Protein AF-0000000069439019 (afdb_homodimer)

Solvent-accessible surface area (backbone atoms only — not comparable to full-atom values): 50670 Å² total; per-residue (Å²): 129,80,79,76,66,76,70,62,66,41,50,30,40,32,18,29,65,93,46,68,83,47,66,33,47,31,35,38,30,78,48,50,63,38,35,38,38,33,60,38,71,69,64,83,48,61,26,46,43,69,46,67,45,96,86,70,50,75,44,74,42,75,66,81,45,64,65,28,47,19,58,38,26,38,64,37,41,33,33,33,35,31,76,87,64,45,27,27,21,35,25,44,32,22,44,41,76,48,76,64,82,54,95,78,55,82,69,62,31,25,34,27,66,40,50,61,36,34,33,43,63,48,77,66,67,52,82,72,37,52,25,38,36,39,34,30,30,61,40,51,65,61,36,62,84,43,70,57,45,65,24,67,25,87,82,53,25,38,39,36,40,44,59,59,81,66,38,56,37,41,36,39,33,51,66,56,64,37,25,67,68,51,41,41,64,51,42,44,45,30,48,27,36,52,49,19,64,44,18,72,29,61,46,20,57,38,77,37,28,36,17,62,40,93,83,44,68,77,23,48,50,43,35,73,50,62,70,51,75,81,80,66,83,53,46,34,64,54,45,73,63,47,48,58,41,47,24,51,37,31,50,47,34,67,52,44,66,48,41,66,46,33,54,68,48,68,63,72,92,43,39,61,65,43,50,38,46,28,51,52,46,40,51,48,20,42,45,49,45,75,41,76,87,54,47,62,47,72,87,56,50,72,68,53,49,50,52,20,47,52,38,14,46,52,36,21,53,52,44,58,71,62,51,85,48,83,98,47,80,76,81,47,73,66,48,52,52,49,50,53,50,31,49,53,61,29,54,74,53,42,50,46,60,48,70,43,57,51,42,42,52,48,48,52,57,21,32,74,50,39,67,70,70,60,55,46,34,62,48,54,33,55,53,54,43,51,51,44,40,45,56,46,67,44,43,66,68,76,60,92,52,51,73,63,53,51,49,28,49,45,52,31,45,55,47,40,52,39,53,38,51,47,47,45,50,42,44,73,57,63,55,54,50,70,60,50,42,54,31,50,72,69,26,64,65,54,32,37,44,52,19,45,30,39,62,45,26,59,95,44,96,51,30,44,60,85,80,72,58,80,77,77,80,78,81,76,77,72,90,118,128,83,77,75,68,75,72,62,66,40,50,28,40,32,19,28,64,91,44,67,84,47,67,32,48,31,36,40,30,79,46,52,62,39,33,38,38,33,61,39,70,70,64,83,49,62,28,46,43,69,46,67,43,96,86,68,50,77,43,73,44,72,65,81,45,67,66,29,47,21,59,37,25,38,64,37,42,32,33,33,35,31,78,89,63,47,26,26,21,34,24,45,33,21,44,40,75,48,77,63,81,52,97,78,55,81,69,62,31,26,34,28,67,42,51,62,35,33,34,43,63,47,76,66,66,51,82,74,38,52,24,38,36,37,34,31,31,62,40,49,64,62,35,63,85,42,74,57,44,66,26,67,25,88,81,53,24,38,40,36,40,44,60,58,81,65,38,55,38,41,36,39,34,52,67,58,64,38,26,66,68,51,41,41,64,52,43,46,44,32,49,27,36,52,49,20,64,44,19,72,28,62,47,21,59,35,76,37,30,37,19,62,41,94,84,43,68,77,23,47,50,43,34,74,50,62,69,49,76,83,79,66,83,53,46,34,63,54,45,74,63,47,46,57,41,48,25,50,36,32,52,48,35,68,50,45,66,50,40,66,46,33,52,68,47,69,58,72,92,41,39,63,66,42,50,38,48,30,51,52,48,42,51,47,21,42,44,48,42,75,40,78,88,53,47,62,47,72,86,55,49,73,67,53,49,51,53,19,49,51,39,14,47,53,36,19,53,54,43,57,70,63,51,84,48,84,97,46,79,74,81,47,74,67,50,52,52,49,48,52,50,28,48,52,62,31,55,72,51,42,50,44,58,49,70,44,55,53,41,41,52,49,48,53,56,20,32,72,51,40,68,68,69,60,57,46,34,62,47,55,33,56,52,54,45,52,51,44,40,46,57,46,65,43,42,67,68,78,61,90,53,51,72,64,54,52,50,28,50,44,54,30,44,56,48,40,52,40,53,38,51,46,46,45,50,42,45,75,55,65,53,55,50,68,61,49,44,54,30,50,72,69,26,64,65,55,31,38,44,53,18,46,30,39,61,46,26,59,95,44,93,50,30,44,62,84,80,72,58,81,79,79,79,79,82,74,79,71,86,120

Radius of gyration: 30.78 Å; Cα contacts (8 Å, |Δi|>4): 1786; chains: 2; bounding box: 112×78×84 Å

pLDDT: mean 82.82, std 16.43, range [21.34, 98.19]

Structure (mmCIF, N/CA/C/O backbone):
data_AF-0000000069439019-model_v1
#
loop_
_entity.id
_entity.type
_entity.pdbx_description
1 polymer 'ApeA N-terminal domain-containing protein'
#
loop_
_atom_site.group_PDB
_atom_site.id
_atom_site.type_symbol
_atom_site.label_atom_id
_atom_site.label_alt_id
_atom_site.label_comp_id
_atom_site.label_asym_id
_atom_site.label_entity_id
_atom_site.label_seq_id
_atom_site.pdbx_PDB_ins_code
_atom_site.Cartn_x
_atom_site.Cartn_y
_atom_site.Cartn_z
_atom_site.occupancy
_atom_site.B_iso_or_equiv
_atom_site.auth_seq_id
_atom_site.auth_comp_id
_atom_site.auth_asym_id
_atom_site.auth_atom_id
_atom_site.pdbx_PDB_model_num
ATOM 1 N N . MET A 1 1 ? 16.078 -11.844 30.312 1 21.52 1 MET A N 1
ATOM 2 C CA . MET A 1 1 ? 14.664 -11.617 30.562 1 21.52 1 MET A CA 1
ATOM 3 C C . MET A 1 1 ? 14.172 -10.391 29.797 1 21.52 1 MET A C 1
ATOM 5 O O . MET A 1 1 ? 14.633 -9.273 30.031 1 21.52 1 MET A O 1
ATOM 9 N N . SER A 1 2 ? 14.031 -10.18 28.609 1 27.72 2 SER A N 1
ATOM 10 C CA . SER A 1 2 ? 14.008 -8.984 27.781 1 27.72 2 SER A CA 1
ATOM 11 C C . SER A 1 2 ? 12.883 -8.047 28.188 1 27.72 2 SER A C 1
ATOM 13 O O . SER A 1 2 ? 11.773 -8.492 28.516 1 27.72 2 SER A O 1
ATOM 15 N N . ALA A 1 3 ? 13.172 -6.891 28.875 1 27.03 3 ALA A N 1
ATOM 16 C CA . ALA A 1 3 ? 12.328 -6.027 29.688 1 27.03 3 ALA A CA 1
ATOM 17 C C . ALA A 1 3 ? 11.039 -5.668 28.969 1 27.03 3 ALA A C 1
ATOM 19 O O . ALA A 1 3 ? 11.016 -4.742 28.156 1 27.03 3 ALA A O 1
ATOM 20 N N . ALA A 1 4 ? 10.375 -6.367 28.234 1 35.03 4 ALA A N 1
ATOM 21 C CA . ALA A 1 4 ? 8.938 -6.176 28.094 1 35.03 4 ALA A CA 1
ATOM 22 C C . ALA A 1 4 ? 8.312 -5.68 29.391 1 35.03 4 ALA A C 1
ATOM 24 O O . ALA A 1 4 ? 7.965 -6.477 30.266 1 35.03 4 ALA A O 1
ATOM 25 N N . ASP A 1 5 ? 8.789 -4.816 30.109 1 37.03 5 ASP A N 1
ATOM 26 C CA . ASP A 1 5 ? 8.43 -4.203 31.391 1 37.03 5 ASP A CA 1
ATOM 27 C C . ASP A 1 5 ? 6.93 -3.947 31.469 1 37.03 5 ASP A C 1
ATOM 29 O O . ASP A 1 5 ? 6.332 -3.418 30.531 1 37.03 5 ASP A O 1
ATOM 33 N N . GLN A 1 6 ? 6.164 -4.715 32.094 1 46.19 6 GLN A N 1
ATOM 34 C CA . GLN A 1 6 ? 4.773 -4.645 32.531 1 46.19 6 GLN A CA 1
ATOM 35 C C . GLN A 1 6 ? 4.32 -3.199 32.688 1 46.19 6 GLN A C 1
ATOM 37 O O . GLN A 1 6 ? 4.648 -2.549 33.688 1 46.19 6 GLN A O 1
ATOM 42 N N . ILE A 1 7 ? 4.273 -2.459 31.625 1 61.41 7 ILE A N 1
ATOM 43 C CA . ILE A 1 7 ? 3.74 -1.11 31.781 1 61.41 7 ILE A CA 1
ATOM 44 C C . ILE A 1 7 ? 2.516 -1.14 32.688 1 61.41 7 ILE A C 1
ATOM 46 O O . ILE A 1 7 ? 1.511 -1.782 32.375 1 61.41 7 ILE A O 1
ATOM 50 N N . GLN A 1 8 ? 2.693 -0.905 33.906 1 73 8 GLN A N 1
ATOM 51 C CA . GLN A 1 8 ? 1.655 -0.853 34.938 1 73 8 GLN A CA 1
ATOM 52 C C . GLN A 1 8 ? 0.73 0.341 34.719 1 73 8 GLN A C 1
ATOM 54 O O . GLN A 1 8 ? 1.188 1.438 34.375 1 73 8 GLN A O 1
ATOM 59 N N . PRO A 1 9 ? -0.524 0.02 34.75 1 86.94 9 PRO A N 1
ATOM 60 C CA . PRO A 1 9 ? -1.469 1.138 34.688 1 86.94 9 PRO A CA 1
ATOM 61 C C . PRO A 1 9 ? -1.225 2.176 35.781 1 86.94 9 PRO A C 1
ATOM 63 O O . PRO A 1 9 ? -0.841 1.823 36.906 1 86.94 9 PRO A O 1
ATOM 66 N N . VAL A 1 10 ? -1.322 3.367 35.438 1 90.06 10 VAL A N 1
ATOM 67 C CA . VAL A 1 10 ? -1.171 4.469 36.375 1 90.06 10 VAL A CA 1
ATOM 68 C C . VAL A 1 10 ? -2.543 5.043 36.719 1 90.06 10 VAL A C 1
ATOM 70 O O . VAL A 1 10 ? -3.332 5.359 35.812 1 90.06 10 VAL A O 1
ATOM 73 N N . LYS A 1 11 ? -2.76 5.145 38 1 93.19 11 LYS A N 1
ATOM 74 C CA . LYS A 1 11 ? -4.043 5.66 38.469 1 93.19 11 LYS A CA 1
ATOM 75 C C . LYS A 1 11 ? -4.047 7.188 38.5 1 93.19 11 LYS A C 1
ATOM 77 O O . LYS A 1 11 ? -2.994 7.812 38.625 1 93.19 11 LYS A O 1
ATOM 82 N N . GLY A 1 12 ? -5.277 7.723 38.281 1 94.62 12 GLY A N 1
ATOM 83 C CA . GLY A 1 12 ? -5.453 9.164 38.344 1 94.62 12 GLY A CA 1
ATOM 84 C C . GLY A 1 12 ? -6.902 9.594 38.219 1 94.62 12 GLY A C 1
ATOM 85 O O . GLY A 1 12 ? -7.812 8.766 38.344 1 94.62 12 GLY A O 1
ATOM 86 N N . THR A 1 13 ? -7.055 10.93 38.281 1 96.31 13 THR A N 1
ATOM 87 C CA . THR A 1 13 ? -8.352 11.555 38.062 1 96.31 13 THR A CA 1
ATOM 88 C C . THR A 1 13 ? -8.406 12.242 36.688 1 96.31 13 THR A C 1
ATOM 90 O O . THR A 1 13 ? -7.465 12.938 36.312 1 96.31 13 THR A O 1
ATOM 93 N N . PHE A 1 14 ? -9.508 11.953 36.031 1 95.56 14 PHE A N 1
ATOM 94 C CA . PHE A 1 14 ? -9.594 12.414 34.625 1 95.56 14 PHE A CA 1
ATOM 95 C C . PHE A 1 14 ? -10.898 13.164 34.406 1 95.56 14 PHE A C 1
ATOM 97 O O . PHE A 1 14 ? -11.898 12.914 35.094 1 95.56 14 PHE A O 1
ATOM 104 N N . TRP A 1 15 ? -10.883 14.102 33.438 1 95.38 15 TRP A N 1
ATOM 105 C CA . TRP A 1 15 ? -12.07 14.859 33.031 1 95.38 15 TRP A CA 1
ATOM 106 C C . TRP A 1 15 ? -11.953 15.336 31.609 1 95.38 15 TRP A C 1
ATOM 108 O O . TRP A 1 15 ? -10.852 15.398 31.047 1 95.38 15 TRP A O 1
ATOM 118 N N . GLN A 1 16 ? -13.062 15.5 31 1 93.88 16 GLN A N 1
ATOM 119 C CA . GLN A 1 16 ? -13.047 16.109 29.672 1 93.88 16 GLN A CA 1
ATOM 120 C C . GLN A 1 16 ? -12.609 17.578 29.75 1 93.88 16 GLN A C 1
ATOM 122 O O . GLN A 1 16 ? -13.031 18.312 30.641 1 93.88 16 GLN A O 1
ATOM 127 N N . ALA A 1 17 ? -11.781 17.984 28.828 1 92.56 17 ALA A N 1
ATOM 128 C CA . ALA A 1 17 ? -11.242 19.328 28.828 1 92.56 17 ALA A CA 1
ATOM 129 C C . ALA A 1 17 ? -12.359 20.375 28.781 1 92.56 17 ALA A C 1
ATOM 131 O O . ALA A 1 17 ? -12.273 21.422 29.422 1 92.56 17 ALA A O 1
ATOM 132 N N . ASP A 1 18 ? -13.461 20.062 28.125 1 89.31 18 ASP A N 1
ATOM 133 C CA . ASP A 1 18 ? -14.562 21.016 27.953 1 89.31 18 ASP A CA 1
ATOM 134 C C . ASP A 1 18 ? -15.484 21.016 29.172 1 89.31 18 ASP A C 1
ATOM 136 O O . ASP A 1 18 ? -16.281 21.938 29.344 1 89.31 18 ASP A O 1
ATOM 140 N N . THR A 1 19 ? -15.438 19.922 29.953 1 90.38 19 THR A N 1
ATOM 141 C CA . THR A 1 19 ? -16.266 19.812 31.156 1 90.38 19 THR A CA 1
ATOM 142 C C . THR A 1 19 ? -15.398 19.484 32.375 1 90.38 19 THR A C 1
ATOM 144 O O . THR A 1 19 ? -15.531 18.406 32.969 1 90.38 19 THR A O 1
ATOM 147 N N . PRO A 1 20 ? -14.703 20.453 32.875 1 90.69 20 PRO A N 1
ATOM 148 C CA . PRO A 1 20 ? -13.711 20.188 33.906 1 90.69 20 PRO A CA 1
ATOM 149 C C . PRO A 1 20 ? -14.344 19.844 35.281 1 90.69 20 PRO A C 1
ATOM 151 O O . PRO A 1 20 ? -13.664 19.328 36.156 1 90.69 20 PRO A O 1
ATOM 154 N N . HIS A 1 21 ? -15.555 20.062 35.406 1 90.88 21 HIS A N 1
ATOM 155 C CA . HIS A 1 21 ? -16.188 19.828 36.688 1 90.88 21 HIS A CA 1
ATOM 156 C C . HIS A 1 21 ? -16.484 18.344 36.906 1 90.88 21 HIS A C 1
ATOM 158 O O . HIS A 1 21 ? -16.625 17.891 38.031 1 90.88 21 HIS A O 1
ATOM 164 N N . ARG A 1 22 ? -16.578 17.625 35.875 1 91.12 22 ARG A N 1
ATOM 165 C CA . ARG A 1 22 ? -16.844 16.188 35.969 1 91.12 22 ARG A CA 1
ATOM 166 C C . ARG A 1 22 ? -15.539 15.391 36.031 1 91.12 22 ARG A C 1
ATOM 168 O O . ARG A 1 22 ? -15.078 14.852 35.031 1 91.12 22 ARG A O 1
ATOM 175 N N . ARG A 1 23 ? -15.109 15.188 37.219 1 93.88 23 ARG A N 1
ATOM 176 C CA . ARG A 1 23 ? -13.859 14.477 37.438 1 93.88 23 ARG A CA 1
ATOM 177 C C . ARG A 1 23 ? -14.117 13.047 37.906 1 93.88 23 ARG A C 1
ATOM 179 O O . ARG A 1 23 ? -14.891 12.82 38.812 1 93.88 23 ARG A O 1
ATOM 186 N N . VAL A 1 24 ? -13.492 12.125 37.219 1 93.69 24 VAL A N 1
ATOM 187 C CA . VAL A 1 24 ? -13.758 10.711 37.5 1 93.69 24 VAL A CA 1
ATOM 188 C C . VAL A 1 24 ? -12.438 9.961 37.656 1 93.69 24 VAL A C 1
ATOM 190 O O . VAL A 1 24 ? -11.461 10.242 36.938 1 93.69 24 VAL A O 1
ATOM 193 N N . PRO A 1 25 ? -12.406 9.023 38.562 1 93.44 25 PRO A N 1
ATOM 194 C CA . PRO A 1 25 ? -11.195 8.203 38.688 1 93.44 25 PRO A CA 1
ATOM 195 C C . PRO A 1 25 ? -11.008 7.266 37.5 1 93.44 25 PRO A C 1
ATOM 197 O O . PRO A 1 25 ? -11.984 6.848 36.875 1 93.44 25 PRO A O 1
ATOM 200 N N . GLY A 1 26 ? -9.695 7 37.188 1 93.25 26 GLY A N 1
ATOM 201 C CA . GLY A 1 26 ? -9.383 6.098 36.094 1 93.25 26 GLY A CA 1
ATOM 202 C C . GLY A 1 26 ? -7.957 5.582 36.125 1 93.25 26 GLY A C 1
ATOM 203 O O . GLY A 1 26 ? -7.227 5.84 37.094 1 93.25 26 GLY A O 1
ATOM 204 N N . GLU A 1 27 ? -7.711 4.73 35.125 1 92.81 27 GLU A N 1
ATOM 205 C CA . GLU A 1 27 ? -6.391 4.141 34.938 1 92.81 27 GLU A CA 1
ATOM 206 C C . GLU A 1 27 ? -5.875 4.352 33.531 1 92.81 27 GLU A C 1
ATOM 208 O O . GLU A 1 27 ? -6.605 4.145 32.562 1 92.81 27 GLU A O 1
ATOM 213 N N . LEU A 1 28 ? -4.66 4.844 33.5 1 91.62 28 LEU A N 1
ATOM 214 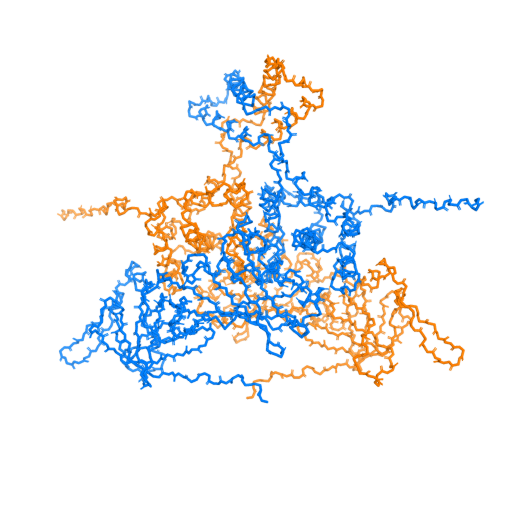C CA . LEU A 1 28 ? -4.012 5.109 32.219 1 91.62 28 LEU A CA 1
ATOM 215 C C . LEU A 1 28 ? -2.857 4.141 31.969 1 91.62 28 LEU A C 1
ATOM 217 O O . LEU A 1 28 ? -1.994 3.977 32.844 1 91.62 28 LEU A O 1
ATOM 221 N N . MET A 1 29 ? -2.896 3.49 30.875 1 88.62 29 MET A N 1
ATOM 222 C CA . MET A 1 29 ? -1.799 2.629 30.438 1 88.62 29 MET A CA 1
ATOM 223 C C . MET A 1 29 ? -0.994 3.291 29.328 1 88.62 29 MET A C 1
ATOM 225 O O . MET A 1 29 ? -1.506 3.5 28.219 1 88.62 29 MET A O 1
ATOM 229 N N . LEU A 1 30 ? 0.231 3.559 29.641 1 84.69 30 LEU A N 1
ATOM 230 C CA . LEU A 1 30 ? 1.09 4.234 28.672 1 84.69 30 LEU A CA 1
ATOM 231 C C . LEU A 1 30 ? 1.914 3.229 27.891 1 84.69 30 LEU A C 1
ATOM 233 O O . LEU A 1 30 ? 3.043 2.908 28.266 1 84.69 30 LEU A O 1
ATOM 237 N N . THR A 1 31 ? 1.318 2.645 26.922 1 74.94 31 THR A N 1
ATOM 238 C CA . THR A 1 31 ? 1.963 1.719 26 1 74.94 31 THR A CA 1
ATOM 239 C C . THR A 1 31 ? 2.127 2.355 24.625 1 74.94 31 THR A C 1
ATOM 241 O O . THR A 1 31 ? 2.033 3.578 24.484 1 74.94 31 THR A O 1
ATOM 244 N N . ASP A 1 32 ? 2.574 1.594 23.672 1 69.19 32 ASP A N 1
ATOM 245 C CA . ASP A 1 32 ? 2.654 2.045 22.281 1 69.19 32 ASP A CA 1
ATOM 246 C C . ASP A 1 32 ? 1.281 2.467 21.766 1 69.19 32 ASP A C 1
ATOM 248 O O . ASP A 1 32 ? 1.183 3.191 20.781 1 69.19 32 ASP A O 1
ATOM 252 N N . SER A 1 33 ? 0.383 2.025 22.438 1 74.44 33 SER A N 1
ATOM 253 C CA . SER A 1 33 ? -0.995 2.449 22.219 1 74.44 33 SER A CA 1
ATOM 254 C C . SER A 1 33 ? -1.705 2.744 23.531 1 74.44 33 SER A C 1
ATOM 256 O O . SER A 1 33 ? -2.334 1.86 24.109 1 74.44 33 SER A O 1
ATOM 258 N N . PRO A 1 34 ? -1.622 3.963 23.891 1 83.62 34 PRO A N 1
ATOM 259 C CA . PRO A 1 34 ? -2.154 4.277 25.219 1 83.62 34 PRO A CA 1
ATOM 260 C C . PRO A 1 34 ? -3.646 3.971 25.344 1 83.62 34 PRO A C 1
ATOM 262 O O . PRO A 1 34 ? -4.402 4.176 24.391 1 83.62 34 PRO A O 1
ATOM 265 N N . ILE A 1 35 ? -4.02 3.418 26.547 1 85.94 35 ILE A N 1
ATOM 266 C CA . ILE A 1 35 ? -5.406 3.074 26.844 1 85.94 35 ILE A CA 1
ATOM 267 C C . ILE A 1 35 ? -5.828 3.729 28.156 1 85.94 35 ILE A C 1
ATOM 269 O O . ILE A 1 35 ? -5.098 3.682 29.141 1 85.94 35 ILE A O 1
ATOM 273 N N . LEU A 1 36 ? -6.957 4.367 28.094 1 90.06 36 LEU A N 1
ATOM 274 C CA . LEU A 1 36 ? -7.531 4.965 29.297 1 90.06 36 LEU A CA 1
ATOM 275 C C . LEU A 1 36 ? -8.812 4.246 29.703 1 90.06 36 LEU A C 1
ATOM 277 O O . LEU A 1 36 ? -9.719 4.078 28.875 1 90.06 36 LEU A O 1
ATOM 281 N N . GLU A 1 37 ? -8.797 3.797 30.844 1 89.44 37 GLU A N 1
ATOM 282 C CA . GLU A 1 37 ? -10.008 3.213 31.422 1 89.44 37 GLU A CA 1
ATOM 283 C C . GLU A 1 37 ? -10.547 4.074 32.562 1 89.44 37 GLU A C 1
ATOM 285 O O . GLU A 1 37 ? -9.812 4.41 33.5 1 89.44 37 GLU A O 1
ATOM 290 N N . ILE A 1 38 ? -11.781 4.41 32.438 1 89.12 38 ILE A N 1
ATOM 291 C CA . ILE A 1 38 ? -12.438 5.293 33.375 1 89.12 38 ILE A CA 1
ATOM 292 C C . ILE A 1 38 ? -13.43 4.492 34.219 1 89.12 38 ILE A C 1
ATOM 294 O O . ILE A 1 38 ? -14.141 3.633 33.719 1 89.12 38 ILE A O 1
ATOM 298 N N . LEU A 1 39 ? -13.367 4.742 35.5 1 85.44 39 LEU A N 1
ATOM 299 C CA . LEU A 1 39 ? -14.375 4.195 36.406 1 85.44 39 LEU A CA 1
ATOM 300 C C . LEU A 1 39 ? -15.578 5.133 36.531 1 85.44 39 LEU A C 1
ATOM 302 O O . LEU A 1 39 ? -15.633 5.98 37.406 1 85.44 39 LEU A O 1
ATOM 306 N N . GLY A 1 40 ? -16.5 5.039 35.75 1 81.31 40 GLY A N 1
ATOM 307 C CA . GLY A 1 40 ? -17.641 5.922 35.594 1 81.31 40 GLY A CA 1
ATOM 308 C C . GLY A 1 40 ? -17.781 6.484 34.188 1 81.31 40 GLY A C 1
ATOM 309 O O . GLY A 1 40 ? -17.5 5.789 33.219 1 81.31 40 GLY A O 1
ATOM 310 N N . ARG A 1 41 ? -18.359 7.711 34.219 1 84.25 41 ARG A N 1
ATOM 311 C CA . ARG A 1 41 ? -18.609 8.312 32.906 1 84.25 41 ARG A CA 1
ATOM 312 C C . ARG A 1 41 ? -17.969 9.695 32.812 1 84.25 41 ARG A C 1
ATOM 314 O O . ARG A 1 41 ? -18.312 10.594 33.594 1 84.25 41 ARG A O 1
ATOM 321 N N . ILE A 1 42 ? -17.078 9.734 31.875 1 86.25 42 ILE A N 1
ATOM 322 C CA . ILE A 1 42 ? -16.484 11.055 31.656 1 86.25 42 ILE A CA 1
ATOM 323 C C . ILE A 1 42 ? -17.391 11.898 30.781 1 86.25 42 ILE A C 1
ATOM 325 O O . ILE A 1 42 ? -17.328 13.125 30.812 1 86.25 42 ILE A O 1
ATOM 329 N N . PHE A 1 43 ? -18.188 11.211 29.969 1 83.25 43 PHE A N 1
ATOM 330 C CA . PHE A 1 43 ? -19.234 11.844 29.172 1 83.25 43 PHE A CA 1
ATOM 331 C C . PHE A 1 43 ? -20.438 10.93 29.047 1 83.25 43 PHE A C 1
ATOM 333 O O . PHE A 1 43 ? -20.359 9.727 29.312 1 83.25 43 PHE A O 1
ATOM 340 N N . ASP A 1 44 ? -21.516 11.531 28.703 1 79.94 44 ASP A N 1
ATOM 341 C CA . ASP A 1 44 ? -22.734 10.742 28.531 1 79.94 44 ASP A CA 1
ATOM 342 C C . ASP A 1 44 ? -22.844 10.227 27.094 1 79.94 44 ASP A C 1
ATOM 344 O O . ASP A 1 44 ? -22.891 11.016 26.141 1 79.94 44 ASP A O 1
ATOM 348 N N . GLU A 1 45 ? -22.766 8.859 26.984 1 81.56 45 GLU A N 1
ATOM 349 C CA . GLU A 1 45 ? -22.984 8.281 25.672 1 81.56 45 GLU A CA 1
ATOM 350 C C . GLU A 1 45 ? -24.422 8.516 25.188 1 81.56 45 GLU A C 1
ATOM 352 O O . GLU A 1 45 ? -25.359 8.367 25.953 1 81.56 45 GLU A O 1
ATOM 357 N N . ARG A 1 46 ? -24.516 8.859 23.953 1 77.38 46 ARG A N 1
ATOM 358 C CA . ARG A 1 46 ? -25.844 9.094 23.375 1 77.38 46 ARG A CA 1
ATOM 359 C C . ARG A 1 46 ? -26.531 7.777 23.016 1 77.38 46 ARG A C 1
ATOM 361 O O . ARG A 1 46 ? -27.75 7.68 23.062 1 77.38 46 ARG A O 1
ATOM 368 N N . SER A 1 47 ? -25.672 6.812 22.672 1 73.12 47 SER A N 1
ATOM 369 C CA . SER A 1 47 ? -26.25 5.535 22.266 1 73.12 47 SER A CA 1
ATOM 370 C C . SER A 1 47 ? -26.734 4.734 23.453 1 73.12 47 SER A C 1
ATOM 372 O O . SER A 1 47 ? -27.594 3.863 23.312 1 73.12 47 SER A O 1
ATOM 374 N N . ASN A 1 48 ? -26.062 4.926 24.547 1 65.31 48 ASN A N 1
ATOM 375 C CA . ASN A 1 48 ? -26.453 4.215 25.766 1 65.31 48 ASN A CA 1
ATOM 376 C C . ASN A 1 48 ? -27.125 5.141 26.766 1 65.31 48 ASN A C 1
ATOM 378 O O . ASN A 1 48 ? -26.484 6.004 27.359 1 65.31 48 ASN A O 1
ATOM 382 N N . ARG A 1 49 ? -28.453 5.047 26.703 1 60.53 49 ARG A N 1
ATOM 383 C CA . ARG A 1 49 ? -29.172 5.848 27.688 1 60.53 49 ARG A CA 1
ATOM 384 C C . ARG A 1 49 ? -29.25 5.129 29.031 1 60.53 49 ARG A C 1
ATOM 386 O O . ARG A 1 49 ? -29.781 4.016 29.109 1 60.53 49 ARG A O 1
ATOM 393 N N . VAL A 1 50 ? -28.438 5.598 29.891 1 55.81 50 VAL A N 1
ATOM 394 C CA . VAL A 1 50 ? -28.406 5.004 31.219 1 55.81 50 VAL A CA 1
ATOM 395 C C . VAL A 1 50 ? -29.484 5.645 32.094 1 55.81 50 VAL A C 1
ATOM 397 O O . VAL A 1 50 ? -29.531 6.867 32.219 1 55.81 50 VAL A O 1
ATOM 400 N N . THR A 1 51 ? -30.547 4.957 32.312 1 57.69 51 THR A N 1
ATOM 401 C CA . THR A 1 51 ? -31.562 5.426 33.281 1 57.69 51 THR A CA 1
ATOM 402 C C . THR A 1 51 ? -31.375 4.742 34.625 1 57.69 51 THR A C 1
ATOM 404 O O . THR A 1 51 ? -31.234 3.521 34.688 1 57.69 51 THR A O 1
ATOM 407 N N . ILE A 1 52 ? -30.938 5.52 35.562 1 52.25 52 ILE A N 1
ATOM 408 C CA . ILE A 1 52 ? -30.844 4.988 36.906 1 52.25 52 ILE A CA 1
ATOM 409 C C . ILE A 1 52 ? -32.219 5.047 37.594 1 52.25 52 ILE A C 1
ATOM 411 O O . ILE A 1 52 ? -32.812 6.117 37.688 1 52.25 52 ILE A O 1
ATOM 415 N N . SER A 1 53 ? -32.75 3.943 37.812 1 54.38 53 SER A N 1
ATOM 416 C CA . SER A 1 53 ? -34.031 3.9 38.469 1 54.38 53 SER A CA 1
ATOM 417 C C . SER A 1 53 ? -33.938 4.422 39.906 1 54.38 53 SER A C 1
ATOM 419 O O . SER A 1 53 ? -32.844 4.535 40.469 1 54.38 53 SER A O 1
ATOM 421 N N . GLU A 1 54 ? -35.062 4.887 40.438 1 54.31 54 GLU A N 1
ATOM 422 C CA . GLU A 1 54 ? -35.188 5.363 41.812 1 54.31 54 GLU A CA 1
ATOM 423 C C . GLU A 1 54 ? -34.656 4.348 42.812 1 54.31 54 GLU A C 1
ATOM 425 O O . GLU A 1 54 ? -34.125 4.719 43.875 1 54.31 54 GLU A O 1
ATOM 430 N N . HIS A 1 55 ? -34.719 3.098 42.5 1 54.09 55 HIS A N 1
ATOM 431 C CA . HIS A 1 55 ? -34.281 2.061 43.406 1 54.09 55 HIS A CA 1
ATOM 432 C C . HIS A 1 55 ? -32.875 1.623 43.125 1 54.09 55 HIS A C 1
ATOM 434 O O . HIS A 1 55 ? -32.406 0.616 43.688 1 54.09 55 HIS A O 1
ATOM 440 N N . GLY A 1 56 ? -32.062 2.359 42.344 1 49.47 56 GLY A N 1
ATOM 441 C CA . GLY A 1 56 ? -30.641 2.164 42.188 1 49.47 56 GLY A CA 1
ATOM 442 C C . GLY A 1 56 ? -30.297 1.312 40.969 1 49.47 56 GLY A C 1
ATOM 443 O O . GLY A 1 56 ? -29.125 1.035 40.719 1 49.47 56 GLY A O 1
ATOM 444 N N . GLY A 1 57 ? -31.219 0.701 40.312 1 51.97 57 GLY A N 1
ATOM 445 C CA . GLY A 1 57 ? -30.938 -0.165 39.188 1 51.97 57 GLY A CA 1
ATOM 446 C C . GLY A 1 57 ? -30.578 0.599 37.938 1 51.97 57 GLY A C 1
ATOM 447 O O . GLY A 1 57 ? -31.156 1.653 37.656 1 51.97 57 GLY A O 1
ATOM 448 N N . THR A 1 58 ? -29.406 0.342 37.375 1 53.25 58 THR A N 1
ATOM 449 C CA . THR A 1 58 ? -28.922 0.994 36.156 1 53.25 58 THR A CA 1
ATOM 450 C C . THR A 1 58 ? -29.391 0.232 34.906 1 53.25 58 THR A C 1
ATOM 452 O O . THR A 1 58 ? -29.172 -0.975 34.812 1 53.25 58 THR A O 1
ATOM 455 N N . THR A 1 59 ? -30.469 0.851 34.25 1 57.72 59 THR A N 1
ATOM 456 C CA . THR A 1 59 ? -30.859 0.249 32.969 1 57.72 59 THR A CA 1
ATOM 457 C C . THR A 1 59 ? -30.172 0.956 31.812 1 57.72 59 THR A C 1
ATOM 459 O O . THR A 1 59 ? -30.125 2.186 31.766 1 57.72 59 THR A O 1
ATOM 462 N N . ILE A 1 60 ? -29.406 0.235 31.062 1 59.22 60 ILE A N 1
ATOM 463 C CA . ILE A 1 60 ? -28.766 0.775 29.875 1 59.22 60 ILE A CA 1
ATOM 464 C C . ILE A 1 60 ? -29.578 0.408 28.641 1 59.22 60 ILE A C 1
ATOM 466 O O . ILE A 1 60 ? -29.875 -0.767 28.406 1 59.22 60 ILE A O 1
ATOM 470 N N . SER A 1 61 ? -30.297 1.514 28.047 1 60.56 61 SER A N 1
ATOM 471 C CA . SER A 1 61 ? -31.016 1.266 26.812 1 60.56 61 SER A CA 1
ATOM 472 C C . SER A 1 61 ? -30.219 1.727 25.594 1 60.56 61 SER A C 1
ATOM 474 O O . SER A 1 61 ? -29.562 2.768 25.641 1 60.56 61 SER A O 1
ATOM 476 N N . TYR A 1 62 ? -30.125 0.803 24.609 1 63 62 TYR A N 1
ATOM 477 C CA . TYR A 1 62 ? -29.453 1.131 23.359 1 63 62 TYR A CA 1
ATOM 478 C C . TYR A 1 62 ? -30.406 1.794 22.375 1 63 62 TYR A C 1
ATOM 480 O O . TYR A 1 62 ? -31.484 1.265 22.094 1 63 62 TYR A O 1
ATOM 488 N N . THR A 1 63 ? -30.188 3.09 22 1 63 63 THR A N 1
ATOM 489 C CA . THR A 1 63 ? -31.078 3.865 21.141 1 63 63 THR A CA 1
ATOM 490 C C . THR A 1 63 ? -31.125 3.271 19.734 1 63 63 THR A C 1
ATOM 492 O O . THR A 1 63 ? -32.125 3.42 19.031 1 63 63 THR A O 1
ATOM 495 N N . GLY A 1 64 ? -30.203 2.539 19.312 1 59.5 64 GLY A N 1
ATOM 496 C CA . GLY A 1 64 ? -30.125 1.962 17.984 1 59.5 64 GLY A CA 1
ATOM 497 C C . GLY A 1 64 ? -29.875 2.99 16.891 1 59.5 64 GLY A C 1
ATOM 498 O O . GLY A 1 64 ? -29.844 2.654 15.711 1 59.5 64 GLY A O 1
ATOM 499 N N . ASP A 1 65 ? -29.859 4.355 17.266 1 66.31 65 ASP A N 1
ATOM 500 C CA . ASP A 1 65 ? -29.609 5.41 16.281 1 66.31 65 ASP A CA 1
ATOM 501 C C . ASP A 1 65 ? -28.141 5.449 15.883 1 66.31 65 ASP A C 1
ATOM 503 O O . ASP A 1 65 ? -27.266 5.648 16.734 1 66.31 65 ASP A O 1
ATOM 507 N N . PRO A 1 66 ? -28 5.254 14.641 1 66.44 66 PRO A N 1
ATOM 508 C CA . PRO A 1 66 ? -26.609 5.246 14.164 1 66.44 66 PRO A CA 1
ATOM 509 C C . PRO A 1 66 ? -25.891 6.559 14.438 1 66.44 66 PRO A C 1
ATOM 511 O O . PRO A 1 66 ? -24.688 6.562 14.695 1 66.44 66 PRO A O 1
ATOM 514 N N . GLU A 1 67 ? -26.578 7.625 14.398 1 73.62 67 GLU A N 1
ATOM 515 C CA . GLU A 1 67 ? -25.953 8.922 14.664 1 73.62 67 GLU A CA 1
ATOM 516 C C . GLU A 1 67 ? -25.453 9.016 16.109 1 73.62 67 GLU A C 1
ATOM 518 O O . GLU A 1 67 ? -24.453 9.68 16.375 1 73.62 67 GLU A O 1
ATOM 523 N N . ASP A 1 68 ? -26.172 8.383 16.938 1 75.56 68 ASP A N 1
ATOM 524 C CA . ASP A 1 68 ? -25.781 8.375 18.328 1 75.56 68 ASP A CA 1
ATOM 525 C C . ASP A 1 68 ? -24.5 7.57 18.547 1 75.56 68 ASP A C 1
ATOM 527 O O . ASP A 1 68 ? -23.625 7.965 19.328 1 75.56 68 ASP A O 1
ATOM 531 N N . SER A 1 69 ? -24.422 6.559 17.844 1 70.62 69 SER A N 1
ATOM 532 C CA . SER A 1 69 ? -23.219 5.746 17.938 1 70.62 69 SER A CA 1
ATOM 533 C C . SER A 1 69 ? -22 6.5 17.406 1 70.62 69 SER A C 1
ATOM 535 O O . SER A 1 69 ? -20.922 6.445 18 1 70.62 69 SER A O 1
ATOM 537 N N . VAL A 1 70 ? -22.203 7.223 16.391 1 73 70 VAL A N 1
ATOM 538 C CA . VAL A 1 70 ? -21.109 7.992 15.805 1 73 70 VAL A CA 1
ATOM 539 C C . VAL A 1 70 ? -20.703 9.117 16.75 1 73 70 VAL A C 1
ATOM 541 O O . VAL A 1 70 ? -19.516 9.375 16.938 1 73 70 VAL A O 1
ATOM 544 N N . ALA A 1 71 ? -21.672 9.742 17.281 1 77.25 71 ALA A N 1
ATOM 545 C CA . ALA A 1 71 ? -21.406 10.844 18.203 1 77.25 71 ALA A CA 1
ATOM 546 C C . ALA A 1 71 ? -20.594 10.367 19.406 1 77.25 71 ALA A C 1
ATOM 548 O O . ALA A 1 71 ? -19.766 11.109 19.938 1 77.25 71 ALA A O 1
ATOM 549 N N . ASP A 1 72 ? -20.859 9.195 19.797 1 77.81 72 ASP A N 1
ATOM 550 C CA . ASP A 1 72 ? -20.172 8.641 20.953 1 77.81 72 ASP A CA 1
ATOM 551 C C . ASP A 1 72 ? -18.703 8.406 20.656 1 77.81 72 ASP A C 1
ATOM 553 O O . ASP A 1 72 ? -17.875 8.367 21.562 1 77.81 72 ASP A O 1
ATOM 557 N N . PHE A 1 73 ? -18.406 8.414 19.375 1 78.5 73 PHE A N 1
ATOM 558 C CA . PHE A 1 73 ? -17.016 8.102 19.016 1 78.5 73 PHE A CA 1
ATOM 559 C C . PHE A 1 73 ? -16.281 9.359 18.578 1 78.5 73 PHE A C 1
ATOM 561 O O . PHE A 1 73 ? -15.141 9.289 18.125 1 78.5 73 PHE A O 1
ATOM 568 N N . GLU A 1 74 ? -16.906 10.398 18.781 1 81.44 74 GLU A N 1
ATOM 569 C CA . GLU A 1 74 ? -16.219 11.641 18.469 1 81.44 74 GLU A CA 1
ATOM 570 C C . GLU A 1 74 ? -14.977 11.812 19.344 1 81.44 74 GLU A C 1
ATOM 572 O O . GLU A 1 74 ? -15.016 11.523 20.547 1 81.44 74 GLU A O 1
ATOM 577 N N . PRO A 1 75 ? -13.898 12.234 18.703 1 85.62 75 PRO A N 1
ATOM 578 C CA . PRO A 1 75 ? -12.688 12.422 19.516 1 85.62 75 PRO A CA 1
ATOM 579 C C . PRO A 1 75 ? -12.844 13.516 20.562 1 85.62 75 PRO A C 1
ATOM 581 O O . PRO A 1 75 ? -13.477 14.539 20.312 1 85.62 75 PRO A O 1
ATOM 584 N N . ARG A 1 76 ? -12.328 13.211 21.797 1 89.06 76 ARG A N 1
ATOM 585 C CA . ARG A 1 76 ? -12.406 14.148 22.906 1 89.06 76 ARG A CA 1
ATOM 586 C C . ARG A 1 76 ? -11.031 14.344 23.547 1 89.06 76 ARG A C 1
ATOM 588 O O . ARG A 1 76 ? -10.219 13.422 23.594 1 89.06 76 ARG A O 1
ATOM 595 N N . ASP A 1 77 ? -10.867 15.562 24.016 1 92.69 77 ASP A N 1
ATOM 596 C CA . ASP A 1 77 ? -9.664 15.836 24.797 1 92.69 77 ASP A CA 1
ATOM 597 C C . ASP A 1 77 ? -9.922 15.617 26.281 1 92.69 77 ASP A C 1
ATOM 599 O O . ASP A 1 77 ? -10.859 16.188 26.844 1 92.69 77 ASP A O 1
ATOM 603 N N . ILE A 1 78 ? -9.109 14.789 26.844 1 94.31 78 ILE A N 1
ATOM 604 C CA . ILE A 1 78 ? -9.266 14.438 28.25 1 94.31 78 ILE A CA 1
ATOM 605 C C . ILE A 1 78 ? -8.031 14.883 29.031 1 94.31 78 ILE A C 1
ATOM 607 O O . ILE A 1 78 ? -6.902 14.625 28.609 1 94.31 78 ILE A O 1
ATOM 611 N N . HIS A 1 79 ? -8.266 15.617 30.078 1 95.81 79 HIS A N 1
ATOM 612 C CA . HIS A 1 79 ? -7.207 15.977 31.016 1 95.81 79 HIS A CA 1
ATOM 613 C C . HIS A 1 79 ? -7.227 15.078 32.25 1 95.81 79 HIS A C 1
ATOM 615 O O . HIS A 1 79 ? -8.25 14.461 32.562 1 95.81 79 HIS A O 1
ATOM 621 N N . GLY A 1 80 ? -6.062 14.922 32.812 1 95.94 80 GLY A N 1
ATOM 622 C CA . GLY A 1 80 ? -5.996 14.13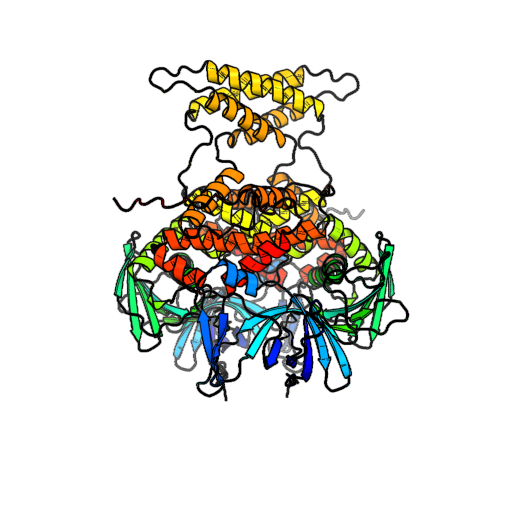3 34.031 1 95.94 80 GLY A CA 1
ATOM 623 C C . GLY A 1 80 ? -4.828 14.516 34.906 1 95.94 80 GLY A C 1
ATOM 624 O O . GLY A 1 80 ? -3.932 15.25 34.5 1 95.94 80 GLY A O 1
ATOM 625 N N . VAL A 1 81 ? -5 14.109 36.156 1 96.56 81 VAL A N 1
ATOM 626 C CA . VAL A 1 81 ? -3.922 14.219 37.125 1 96.56 81 VAL A CA 1
ATOM 627 C C . VAL A 1 81 ? -3.668 12.852 37.781 1 96.56 81 VAL A C 1
ATOM 629 O O . VAL A 1 81 ? -4.582 12.242 38.344 1 96.56 81 VAL A O 1
ATOM 632 N N . LEU A 1 82 ? -2.463 12.461 37.562 1 95.38 82 LEU A N 1
ATOM 633 C CA . LEU A 1 82 ? -2.1 11.164 38.125 1 95.38 82 LEU A CA 1
ATOM 634 C C . LEU A 1 82 ? -1.94 11.258 39.625 1 95.38 82 LEU A C 1
ATOM 636 O O . LEU A 1 82 ? -1.92 12.352 40.188 1 95.38 82 LEU A O 1
ATOM 640 N N . GLU A 1 83 ? -1.785 10.094 40.25 1 93.19 83 GLU A N 1
ATOM 641 C CA . GLU A 1 83 ? -1.691 10.031 41.688 1 93.19 83 GLU A CA 1
ATOM 642 C C . GLU A 1 83 ? -0.456 10.773 42.219 1 93.19 83 GLU A C 1
ATOM 644 O O . GLU A 1 83 ? -0.47 11.336 43.312 1 93.19 83 GLU A O 1
ATOM 649 N N . ASP A 1 84 ? 0.546 10.805 41.438 1 92.62 84 ASP A N 1
ATOM 650 C CA . ASP A 1 84 ? 1.775 11.477 41.844 1 92.62 84 ASP A CA 1
ATOM 651 C C . ASP A 1 84 ? 1.704 12.977 41.562 1 92.62 84 ASP A C 1
ATOM 653 O O . ASP A 1 84 ? 2.689 13.695 41.75 1 92.62 84 ASP A O 1
ATOM 657 N N . GLY A 1 85 ? 0.61 13.406 41.062 1 93.25 85 GLY A N 1
ATOM 658 C CA . GLY A 1 85 ? 0.399 14.828 40.812 1 93.25 85 GLY A CA 1
ATOM 659 C C . GLY A 1 85 ? 0.737 15.242 39.375 1 93.25 85 GLY A C 1
ATOM 660 O O . GLY A 1 85 ? 0.523 16.391 39 1 93.25 85 GLY A O 1
ATOM 661 N N . THR A 1 86 ? 1.166 14.336 38.594 1 94 86 THR A N 1
ATOM 662 C CA . THR A 1 86 ? 1.579 14.648 37.25 1 94 86 THR A CA 1
ATOM 663 C C . THR A 1 86 ? 0.364 14.891 36.344 1 94 86 THR A C 1
ATOM 665 O O . THR A 1 86 ? -0.583 14.102 36.344 1 94 86 THR A O 1
ATOM 668 N N . ALA A 1 87 ? 0.451 16 35.656 1 95.5 87 ALA A N 1
ATOM 669 C CA . ALA A 1 87 ? -0.619 16.328 34.719 1 95.5 87 ALA A CA 1
ATOM 670 C C . ALA A 1 87 ? -0.483 15.516 33.438 1 95.5 87 ALA A C 1
ATOM 672 O O . ALA A 1 87 ? 0.629 15.266 32.969 1 95.5 87 ALA A O 1
ATOM 673 N N . VAL A 1 88 ? -1.647 15.062 32.906 1 94.94 88 VAL A N 1
ATOM 674 C CA . VAL A 1 88 ? -1.646 14.328 31.656 1 94.94 88 VAL A CA 1
ATOM 675 C C . VAL A 1 88 ? -2.744 14.867 30.734 1 94.94 88 VAL A C 1
ATOM 677 O O . VAL A 1 88 ? -3.82 15.242 31.203 1 94.94 88 VAL A O 1
ATOM 680 N N . SER A 1 89 ? -2.445 14.992 29.5 1 94.81 89 SER A N 1
ATOM 681 C CA . SER A 1 89 ? -3.416 15.352 28.469 1 94.81 89 SER A CA 1
ATOM 682 C C . SER A 1 89 ? -3.574 14.242 27.438 1 94.81 89 SER A C 1
ATOM 684 O O . SER A 1 89 ? -2.604 13.852 26.781 1 94.81 89 SER A O 1
ATOM 686 N N . ILE A 1 90 ? -4.746 13.688 27.312 1 93.94 90 ILE A N 1
ATOM 687 C CA . ILE A 1 90 ? -5.082 12.711 26.281 1 93.94 90 ILE A CA 1
ATOM 688 C C . ILE A 1 90 ? -5.816 13.406 25.125 1 93.94 90 ILE A C 1
ATOM 690 O O . ILE A 1 90 ? -6.969 13.812 25.281 1 93.94 90 ILE A O 1
ATOM 694 N N . VAL A 1 91 ? -5.098 13.43 24.062 1 91.44 91 VAL A N 1
ATOM 695 C CA . VAL A 1 91 ? -5.617 14.195 22.938 1 91.44 91 VAL A CA 1
ATOM 696 C C . VAL A 1 91 ? -6.34 13.258 21.969 1 91.44 91 VAL A C 1
ATOM 698 O O . VAL A 1 91 ? -5.793 12.227 21.562 1 91.44 91 VAL A O 1
ATOM 701 N N . GLY A 1 92 ? -7.527 13.625 21.594 1 88.06 92 GLY A N 1
ATOM 702 C CA . GLY A 1 92 ? -8.297 12.883 20.625 1 88.06 92 GLY A CA 1
ATOM 703 C C . GLY A 1 92 ? -8.688 11.492 21.094 1 88.06 92 GLY A C 1
ATOM 704 O O . GLY A 1 92 ? -8.5 10.508 20.375 1 88.06 92 GLY A O 1
ATOM 705 N N . ALA A 1 93 ? -9.094 11.32 22.266 1 87.94 93 ALA A N 1
ATOM 706 C CA . ALA A 1 93 ? -9.492 10.031 22.844 1 87.94 93 ALA A CA 1
ATOM 707 C C . ALA A 1 93 ? -10.844 9.586 22.281 1 87.94 93 ALA A C 1
ATOM 709 O O . ALA A 1 93 ? -11.781 10.375 22.188 1 87.94 93 ALA A O 1
ATOM 710 N N . GLN A 1 94 ? -10.828 8.383 21.891 1 84.25 94 GLN A N 1
ATOM 711 C CA . GLN A 1 94 ? -12.07 7.805 21.391 1 84.25 94 GLN A CA 1
ATOM 712 C C . GLN A 1 94 ? -12.375 6.484 22.078 1 84.25 94 GLN A C 1
ATOM 714 O O . GLN A 1 94 ? -11.484 5.664 22.297 1 84.25 94 GLN A O 1
ATOM 719 N N . GLY A 1 95 ? -13.586 6.367 22.484 1 77.62 95 GLY A N 1
ATOM 720 C CA . GLY A 1 95 ? -14.047 5.184 23.188 1 77.62 95 GLY A CA 1
ATOM 721 C C . GLY A 1 95 ? -15.438 5.344 23.781 1 77.62 95 GLY A C 1
ATOM 722 O O . GLY A 1 95 ? -16.156 6.277 23.422 1 77.62 95 GLY A O 1
ATOM 723 N N . GLY A 1 96 ? -15.789 4.363 24.547 1 75.06 96 GLY A N 1
ATOM 724 C CA . GLY A 1 96 ? -17.094 4.344 25.188 1 75.06 96 GLY A CA 1
ATOM 725 C C . GLY A 1 96 ? -17.234 3.252 26.234 1 75.06 96 GLY A C 1
ATOM 726 O O . GLY A 1 96 ? -16.25 2.902 26.891 1 75.06 96 GLY A O 1
ATOM 727 N N . LYS A 1 97 ? -18.469 2.9 26.266 1 73.31 97 LYS A N 1
ATOM 728 C CA . LYS A 1 97 ? -18.781 1.894 27.266 1 73.31 97 LYS A CA 1
ATOM 729 C C . LYS A 1 97 ? -18 0.607 27.031 1 73.31 97 LYS A C 1
ATOM 731 O O . LYS A 1 97 ? -17.953 0.106 25.891 1 73.31 97 LYS A O 1
ATOM 736 N N . LYS A 1 98 ? -17.219 0.268 28.047 1 69.75 98 LYS A N 1
ATOM 737 C CA . LYS A 1 98 ? -16.531 -1.021 27.969 1 69.75 98 LYS A CA 1
ATOM 738 C C . LYS A 1 98 ? -17.516 -2.176 28.109 1 69.75 98 LYS A C 1
ATOM 740 O O . LYS A 1 98 ? -18.375 -2.17 29 1 69.75 98 LYS A O 1
ATOM 745 N N . HIS A 1 99 ? -17.562 -3.002 27.094 1 55.97 99 HIS A N 1
ATOM 746 C CA . HIS A 1 99 ? -18.438 -4.156 27.234 1 55.97 99 HIS A CA 1
ATOM 747 C C . HIS A 1 99 ? -17.984 -5.066 28.359 1 55.97 99 HIS A C 1
ATOM 749 O O . HIS A 1 99 ? -16.781 -5.277 28.547 1 55.97 99 HIS A O 1
ATOM 755 N N . ALA A 1 100 ? -18.891 -5.223 29.406 1 48.12 100 ALA A N 1
ATOM 756 C CA . ALA A 1 100 ? -18.609 -6.004 30.609 1 48.12 100 ALA A CA 1
ATOM 757 C C . ALA A 1 100 ? -18.141 -7.414 30.25 1 48.12 100 ALA A C 1
ATOM 759 O O . ALA A 1 100 ? -18.797 -8.102 29.453 1 48.12 100 ALA A O 1
ATOM 760 N N . GLY A 1 101 ? -16.891 -7.617 30.016 1 41.78 101 GLY A N 1
ATOM 761 C CA . GLY A 1 101 ? -16.5 -9 29.812 1 41.78 101 GLY A CA 1
ATOM 762 C C . GLY A 1 101 ? -17.141 -9.961 30.797 1 41.78 101 GLY A C 1
ATOM 763 O O . GLY A 1 101 ? -17.547 -11.062 30.422 1 41.78 101 GLY A O 1
ATOM 764 N N . SER A 1 102 ? -16.844 -9.859 32.094 1 41.41 102 SER A N 1
ATOM 765 C CA . SER A 1 102 ? -17.281 -10.836 33.094 1 41.41 102 SER A CA 1
ATOM 766 C C . SER A 1 102 ? -18.578 -10.398 33.781 1 41.41 102 SER A C 1
ATOM 768 O O . SER A 1 102 ? -18.844 -9.203 33.875 1 41.41 102 SER A O 1
ATOM 770 N N . PHE A 1 103 ? -19.469 -11.305 34 1 43.16 103 PHE A N 1
ATOM 771 C CA . PHE A 1 103 ? -20.75 -11.297 34.719 1 43.16 103 PHE A CA 1
ATOM 772 C C . PHE A 1 103 ? -20.656 -10.445 35.969 1 43.16 103 PHE A C 1
ATOM 774 O O . PHE A 1 103 ? -21.672 -9.922 36.438 1 43.16 103 PHE A O 1
ATOM 781 N N . TYR A 1 104 ? -19.469 -10.352 36.562 1 39.78 104 TYR A N 1
ATOM 782 C CA . TYR A 1 104 ? -19.375 -9.758 37.875 1 39.78 104 TYR A CA 1
ATOM 783 C C . TYR A 1 104 ? -18.969 -8.297 37.812 1 39.78 104 TYR A C 1
ATOM 785 O O . TYR A 1 104 ? -18.875 -7.613 38.812 1 39.78 104 TYR A O 1
ATOM 793 N N . ASP A 1 105 ? -18.578 -7.82 36.688 1 46.53 105 ASP A N 1
ATOM 794 C CA . ASP A 1 105 ? -18.062 -6.457 36.688 1 46.53 105 ASP A CA 1
ATOM 795 C C . ASP A 1 105 ? -19.172 -5.449 36.375 1 46.53 105 ASP A C 1
ATOM 797 O O . ASP A 1 105 ? -19.469 -5.164 35.219 1 46.53 105 ASP A O 1
ATOM 801 N N . TRP A 1 106 ? -20.047 -5.105 37.406 1 50.09 106 TRP A N 1
ATOM 802 C CA . TRP A 1 106 ? -21.281 -4.32 37.375 1 50.09 106 TRP A CA 1
ATOM 803 C C . TRP A 1 106 ? -20.969 -2.832 37.25 1 50.09 106 TRP A C 1
ATOM 805 O O . TRP A 1 106 ? -21.875 -2.018 37.062 1 50.09 106 TRP A O 1
ATOM 815 N N . LYS A 1 107 ? -19.672 -2.471 37.344 1 59.72 107 LYS A N 1
ATOM 816 C CA . LYS A 1 107 ? -19.438 -1.03 37.344 1 59.72 107 LYS A CA 1
ATOM 817 C C . LYS A 1 107 ? -19.297 -0.498 35.906 1 59.72 107 LYS A C 1
ATOM 819 O O . LYS A 1 107 ? -18.688 -1.146 35.062 1 59.72 107 LYS A O 1
ATOM 824 N N . TYR A 1 108 ? -20.094 0.552 35.656 1 67.94 108 TYR A N 1
ATOM 825 C CA . TYR A 1 108 ? -20.031 1.25 34.375 1 67.94 108 TYR A CA 1
ATOM 826 C C . TYR A 1 108 ? -18.609 1.737 34.094 1 67.94 108 TYR A C 1
ATOM 828 O O . TYR A 1 108 ? -17.984 2.365 34.969 1 67.94 108 TYR A O 1
ATOM 836 N N . ARG A 1 109 ? -18.047 1.223 33.094 1 74.81 109 ARG A N 1
ATOM 837 C CA . ARG A 1 109 ? -16.703 1.608 32.719 1 74.81 109 ARG A CA 1
ATOM 838 C C . ARG A 1 109 ? -16.672 2.09 31.266 1 74.81 109 ARG A C 1
ATOM 840 O O . ARG A 1 109 ? -17.438 1.597 30.422 1 74.81 109 ARG A O 1
ATOM 847 N N . GLN A 1 110 ? -15.969 3.207 31.188 1 77.38 110 GLN A N 1
ATOM 848 C CA . GLN A 1 110 ? -15.656 3.656 29.828 1 77.38 110 GLN A CA 1
ATOM 849 C C . GLN A 1 110 ? -14.195 3.393 29.484 1 77.38 110 GLN A C 1
ATOM 851 O O . GLN A 1 110 ? -13.32 3.502 30.344 1 77.38 110 GLN A O 1
ATOM 856 N N . GLN A 1 111 ? -13.953 2.998 28.219 1 77 111 GLN A N 1
ATOM 857 C CA . GLN A 1 111 ? -12.594 2.709 27.75 1 77 111 GLN A CA 1
ATOM 858 C C . GLN A 1 111 ? -12.289 3.443 26.453 1 77 111 GLN A C 1
ATOM 860 O O . GLN A 1 111 ? -13.102 3.451 25.531 1 77 111 GLN A O 1
ATOM 865 N N . PHE A 1 112 ? -11.188 4.129 26.578 1 78.69 112 PHE A N 1
ATOM 866 C CA . PHE A 1 112 ? -10.68 4.84 25.406 1 78.69 112 PHE A CA 1
ATOM 867 C C . PHE A 1 112 ? -9.43 4.16 24.859 1 78.69 112 PHE A C 1
ATOM 869 O O . PHE A 1 112 ? -8.352 4.273 25.438 1 78.69 112 PHE A O 1
ATOM 876 N N . ARG A 1 113 ? -9.531 3.551 23.672 1 70.94 113 ARG A N 1
ATOM 877 C CA . ARG A 1 113 ? -8.445 2.756 23.109 1 70.94 113 ARG A CA 1
ATOM 878 C C . ARG A 1 113 ? -7.773 3.484 21.938 1 70.94 113 ARG A C 1
ATOM 880 O O . ARG A 1 113 ? -6.723 3.061 21.453 1 70.94 113 ARG A O 1
ATOM 887 N N . SER A 1 114 ? -8.461 4.449 21.547 1 71.56 114 SER A N 1
ATOM 888 C CA . SER A 1 114 ? -7.891 5.211 20.438 1 71.56 114 SER A CA 1
ATOM 889 C C . SER A 1 114 ? -7.594 6.648 20.844 1 71.56 114 SER A C 1
ATOM 891 O O . SER A 1 114 ? -8.477 7.355 21.328 1 71.56 114 SER A O 1
ATOM 893 N N . THR A 1 115 ? -6.312 6.867 20.844 1 75.38 115 THR A N 1
ATOM 894 C CA . THR A 1 115 ? -5.871 8.234 21.109 1 75.38 115 THR A CA 1
ATOM 895 C C . THR A 1 115 ? -4.859 8.68 20.062 1 75.38 115 THR A C 1
ATOM 897 O O . THR A 1 115 ? -4.141 7.859 19.484 1 75.38 115 THR A O 1
ATOM 900 N N . ARG A 1 116 ? -4.922 9.891 19.781 1 81.38 116 ARG A N 1
ATOM 901 C CA . ARG A 1 116 ? -3.883 10.422 18.906 1 81.38 116 ARG A CA 1
ATOM 902 C C . ARG A 1 116 ? -2.529 10.43 19.609 1 81.38 116 ARG A C 1
ATOM 904 O O . ARG A 1 116 ? -1.562 9.852 19.109 1 81.38 116 ARG A O 1
ATOM 911 N N . HIS A 1 117 ? -2.506 11.109 20.719 1 88.94 117 HIS A N 1
ATOM 912 C CA . HIS A 1 117 ? -1.312 11.062 21.562 1 88.94 117 HIS A CA 1
ATOM 913 C C . HIS A 1 117 ? -1.631 11.477 22.984 1 88.94 117 HIS A C 1
ATOM 915 O O . HIS A 1 117 ? -2.678 12.07 23.25 1 88.94 117 HIS A O 1
ATOM 921 N N . VAL A 1 118 ? -0.795 11.086 23.891 1 93 118 VAL A N 1
ATOM 922 C CA . VAL A 1 118 ? -0.874 11.445 25.297 1 93 118 VAL A CA 1
ATOM 923 C C . VAL A 1 118 ? 0.367 12.234 25.703 1 93 118 VAL A C 1
ATOM 925 O O . VAL A 1 118 ? 1.493 11.828 25.406 1 93 118 VAL A O 1
ATOM 928 N N . LEU A 1 119 ? 0.102 13.375 26.266 1 93.94 119 LEU A N 1
ATOM 929 C CA . LEU A 1 119 ? 1.2 14.188 26.781 1 93.94 119 LEU A CA 1
ATOM 930 C C . LEU A 1 119 ? 1.27 14.109 28.312 1 93.94 119 LEU A C 1
ATOM 932 O O . LEU A 1 119 ? 0.247 14.227 28.984 1 93.94 119 LEU A O 1
ATOM 936 N N . VAL A 1 120 ? 2.432 13.914 28.797 1 93.38 120 VAL A N 1
ATOM 937 C CA . VAL A 1 120 ? 2.654 13.844 30.234 1 93.38 120 VAL A CA 1
ATOM 938 C C . VAL A 1 120 ? 3.457 15.055 30.703 1 93.38 120 VAL A C 1
ATOM 940 O O . VAL A 1 120 ? 4.523 15.344 30.156 1 93.38 120 VAL A O 1
ATOM 943 N N . GLY A 1 121 ? 2.932 15.758 31.672 1 91.31 121 GLY A N 1
ATOM 944 C CA . GLY A 1 121 ? 3.646 16.891 32.25 1 91.31 121 GLY A CA 1
ATOM 945 C C . GLY A 1 121 ? 2.779 18.125 32.406 1 91.31 121 GLY A C 1
ATOM 946 O O . GLY A 1 121 ? 2.848 18.812 33.438 1 91.31 121 GLY A O 1
ATOM 947 N N . GLU A 1 122 ? 1.981 18.422 31.328 1 92.38 122 GLU A N 1
ATOM 948 C CA . GLU A 1 122 ? 1.118 19.594 31.344 1 92.38 122 GLU A CA 1
ATOM 949 C C . GLU A 1 122 ? -0.209 19.328 30.641 1 92.38 122 GLU A C 1
ATOM 951 O O . GLU A 1 122 ? -0.312 18.406 29.844 1 92.38 122 GLU A O 1
ATOM 956 N N . HIS A 1 123 ? -1.159 20.141 31.031 1 94.06 123 HIS A N 1
ATOM 957 C CA . HIS A 1 123 ? -2.408 20.156 30.266 1 94.06 123 HIS A CA 1
ATOM 958 C C . HIS A 1 123 ? -2.285 21.016 29.016 1 94.06 123 HIS A C 1
ATOM 960 O O . HIS A 1 123 ? -1.804 22.156 29.078 1 94.06 123 HIS A O 1
ATOM 966 N N . VAL A 1 124 ? -2.648 20.422 27.969 1 92.62 124 VAL A N 1
ATOM 967 C CA . VAL A 1 124 ? -2.494 21.141 26.703 1 92.62 124 VAL A CA 1
ATOM 968 C C . VAL A 1 124 ? -3.861 21.375 26.062 1 92.62 124 VAL A C 1
ATOM 970 O O . VAL A 1 124 ? -4.852 20.75 26.469 1 92.62 124 VAL A O 1
ATOM 973 N N . GLU A 1 125 ? -3.857 22.328 25.047 1 88.38 125 GLU A N 1
ATOM 974 C CA . GLU A 1 125 ? -5.078 22.688 24.328 1 88.38 125 GLU A CA 1
ATOM 975 C C . GLU A 1 125 ? -5.297 21.781 23.125 1 88.38 125 GLU A C 1
ATOM 977 O O . GLU A 1 125 ? -5.418 22.266 22 1 88.38 125 GLU A O 1
ATOM 982 N N . GLY A 1 126 ? -5.281 20.531 23.344 1 87.25 126 GLY A N 1
ATOM 983 C CA . GLY A 1 126 ? -5.613 19.562 22.297 1 87.25 126 GLY A CA 1
ATOM 984 C C . GLY A 1 126 ? -4.672 19.625 21.109 1 87.25 126 GLY A C 1
ATOM 985 O O . GLY A 1 126 ? -3.465 19.812 21.281 1 87.25 126 GLY A O 1
ATOM 986 N N . ASP A 1 127 ? -5.242 19.5 19.891 1 83.25 127 ASP A N 1
ATOM 987 C CA . ASP A 1 127 ? -4.469 19.359 18.672 1 83.25 127 ASP A CA 1
ATOM 988 C C . ASP A 1 127 ? -3.949 20.703 18.172 1 83.25 127 ASP A C 1
ATOM 990 O O . ASP A 1 127 ? -3.047 20.766 17.344 1 83.25 127 ASP A O 1
ATOM 994 N N . ARG A 1 128 ? -4.375 21.766 18.766 1 84.75 128 ARG A N 1
ATOM 995 C CA . ARG A 1 128 ? -4.008 23.109 18.297 1 84.75 128 ARG A CA 1
ATOM 996 C C . ARG A 1 128 ? -2.814 23.656 19.062 1 84.75 128 ARG A C 1
ATOM 998 O O . ARG A 1 128 ? -2.227 24.656 18.672 1 84.75 128 ARG A O 1
ATOM 1005 N N . GLN A 1 129 ? -2.467 22.922 20.078 1 92.12 129 GLN A N 1
ATOM 1006 C CA . GLN A 1 129 ? -1.325 23.375 20.859 1 92.12 129 GLN A CA 1
ATOM 1007 C C . GLN A 1 129 ? -0.047 23.359 20.016 1 92.12 129 GLN A C 1
ATOM 1009 O O . GLN A 1 129 ? 0.238 22.391 19.328 1 92.12 129 GLN A O 1
ATOM 1014 N N . THR A 1 130 ? 0.684 24.5 20.062 1 95.06 130 THR A N 1
ATOM 1015 C CA . THR A 1 130 ? 1.951 24.562 19.344 1 95.06 130 THR A CA 1
ATOM 1016 C C . THR A 1 130 ? 3.127 24.453 20.312 1 95.06 130 THR A C 1
ATOM 1018 O O . THR A 1 130 ? 2.994 24.75 21.5 1 95.06 130 THR A O 1
ATOM 1021 N N . TYR A 1 131 ? 4.203 24.031 19.797 1 97 131 TYR A N 1
ATOM 1022 C CA . TYR A 1 131 ? 5.406 23.797 20.594 1 97 131 TYR A CA 1
ATOM 1023 C C . TYR A 1 131 ? 6.625 24.438 19.938 1 97 131 TYR A C 1
ATOM 1025 O O . TYR A 1 131 ? 6.73 24.484 18.719 1 97 131 TYR A O 1
ATOM 1033 N N . GLN A 1 132 ? 7.52 24.844 20.766 1 96.62 132 GLN A N 1
ATOM 1034 C CA . GLN A 1 132 ? 8.695 25.578 20.312 1 96.62 132 GLN A CA 1
ATOM 1035 C C . GLN A 1 132 ? 9.812 24.641 19.891 1 96.62 132 GLN A C 1
ATOM 1037 O O . GLN A 1 132 ? 10.625 24.969 19.016 1 96.62 132 GLN A O 1
ATOM 1042 N N . ASP A 1 133 ? 9.859 23.469 20.578 1 96.19 133 ASP A N 1
ATOM 1043 C CA . ASP A 1 133 ? 10.938 22.531 20.328 1 96.19 133 ASP A CA 1
ATOM 1044 C C . ASP A 1 133 ? 10.43 21.094 20.375 1 96.19 133 ASP A C 1
ATOM 1046 O O . ASP A 1 133 ? 9.422 20.797 21.031 1 96.19 133 ASP A O 1
ATOM 1050 N N . CYS A 1 134 ? 11.195 20.281 19.641 1 97.75 134 CYS A N 1
ATOM 1051 C CA . CYS A 1 134 ? 10.945 18.859 19.797 1 97.75 134 CYS A CA 1
ATOM 1052 C C . CYS A 1 134 ? 12.25 18.078 19.781 1 97.75 134 CYS A C 1
ATOM 1054 O O . CYS A 1 134 ? 13.234 18.516 19.188 1 97.75 134 CYS A O 1
ATOM 1056 N N . ARG A 1 135 ? 12.25 16.969 20.5 1 97.75 135 ARG A N 1
ATOM 1057 C CA . ARG A 1 135 ? 13.336 15.984 20.516 1 97.75 135 ARG A CA 1
ATOM 1058 C C . ARG A 1 135 ? 12.805 14.586 20.219 1 97.75 135 ARG A C 1
ATOM 1060 O O . ARG A 1 135 ? 11.703 14.227 20.656 1 97.75 135 ARG A O 1
ATOM 1067 N N . PHE A 1 136 ? 13.562 13.867 19.453 1 97 136 PHE A N 1
ATOM 1068 C CA . PHE A 1 136 ? 13.117 12.516 19.125 1 97 136 PHE A CA 1
ATOM 1069 C C . PHE A 1 136 ? 14.289 11.648 18.688 1 97 136 PHE A C 1
ATOM 1071 O O . PHE A 1 136 ? 15.406 12.148 18.516 1 97 136 PHE A O 1
ATOM 1078 N N . GLN A 1 137 ? 14.047 10.398 18.641 1 95.38 137 GLN A N 1
ATOM 1079 C CA . GLN A 1 137 ? 15 9.422 18.141 1 95.38 137 GLN A CA 1
ATOM 1080 C C . GLN A 1 137 ? 14.406 8.617 16.984 1 95.38 137 GLN A C 1
ATOM 1082 O O . GLN A 1 137 ? 13.203 8.68 16.734 1 95.38 137 GLN A O 1
ATOM 1087 N N . ILE A 1 138 ? 15.289 8.039 16.219 1 93.44 138 ILE A N 1
ATOM 1088 C CA . ILE A 1 138 ? 14.852 7.172 15.133 1 93.44 138 ILE A CA 1
ATOM 1089 C C . ILE A 1 138 ? 15.266 5.73 15.422 1 93.44 138 ILE A C 1
ATOM 1091 O O . ILE A 1 138 ? 16.453 5.445 15.625 1 93.44 138 ILE A O 1
ATOM 1095 N N . ALA A 1 139 ? 14.289 4.887 15.453 1 90.38 139 ALA A N 1
ATOM 1096 C CA . ALA A 1 139 ? 14.555 3.457 15.594 1 90.38 139 ALA A CA 1
ATOM 1097 C C . ALA A 1 139 ? 14.797 2.809 14.234 1 90.38 139 ALA A C 1
ATOM 1099 O O . ALA A 1 139 ? 14.328 3.314 13.211 1 90.38 139 ALA A O 1
ATOM 1100 N N . GLY A 1 140 ? 15.578 1.721 14.227 1 87.69 140 GLY A N 1
ATOM 1101 C CA . GLY A 1 140 ? 15.758 0.936 13.016 1 87.69 140 GLY A CA 1
ATOM 1102 C C . GLY A 1 140 ? 17.109 1.157 12.352 1 87.69 140 GLY A C 1
ATOM 1103 O O . GLY A 1 140 ? 17.359 0.65 11.258 1 87.69 140 GLY A O 1
ATOM 1104 N N . ALA A 1 141 ? 17.906 1.953 12.992 1 90.44 141 ALA A N 1
ATOM 1105 C CA . ALA A 1 141 ? 19.234 2.227 12.438 1 90.44 141 ALA A CA 1
ATOM 1106 C C . ALA A 1 141 ? 20.312 2.045 13.5 1 90.44 141 ALA A C 1
ATOM 1108 O O . ALA A 1 141 ? 20.031 2.113 14.703 1 90.44 141 ALA A O 1
ATOM 1109 N N . ASN A 1 142 ? 21.5 1.747 13 1 89.62 142 ASN A N 1
ATOM 1110 C CA . ASN A 1 142 ? 22.672 1.691 13.859 1 89.62 142 ASN A CA 1
ATOM 1111 C C . ASN A 1 142 ? 23.359 3.053 13.961 1 89.62 142 ASN A C 1
ATOM 1113 O O . ASN A 1 142 ? 23.875 3.566 12.977 1 89.62 142 ASN A O 1
ATOM 1117 N N . TRP A 1 143 ? 23.453 3.521 15.172 1 91.62 143 TRP A N 1
ATOM 1118 C CA . TRP A 1 143 ? 23.953 4.883 15.344 1 91.62 143 TRP A CA 1
ATOM 1119 C C . TRP A 1 143 ? 25.375 4.875 15.883 1 91.62 143 TRP A C 1
ATOM 1121 O O . TRP A 1 143 ? 25.938 5.926 16.188 1 91.62 143 TRP A O 1
ATOM 1131 N N . TRP A 1 144 ? 25.906 3.746 15.891 1 86.25 144 TRP A N 1
ATOM 1132 C CA . TRP A 1 144 ? 27.297 3.65 16.359 1 86.25 144 TRP A CA 1
ATOM 1133 C C . TRP A 1 144 ? 28.219 4.441 15.445 1 86.25 144 TRP A C 1
ATOM 1135 O O . TRP A 1 144 ? 28.172 4.312 14.219 1 86.25 144 TRP A O 1
ATOM 1145 N N . GLY A 1 145 ? 29.047 5.281 16.016 1 86.06 145 GLY A N 1
ATOM 1146 C CA . GLY A 1 145 ? 30.031 6.023 15.266 1 86.06 145 GLY A CA 1
ATOM 1147 C C . GLY A 1 145 ? 29.5 7.309 14.664 1 86.06 145 GLY A C 1
ATOM 1148 O O . GLY A 1 145 ? 30.219 8.023 13.961 1 86.06 145 GLY A O 1
ATOM 1149 N N . THR A 1 146 ? 28.234 7.578 14.922 1 90.31 146 THR A N 1
ATOM 1150 C CA . THR A 1 146 ? 27.641 8.797 14.383 1 90.31 146 THR A CA 1
ATOM 1151 C C . THR A 1 146 ? 28.219 10.031 15.086 1 90.31 146 THR A C 1
ATOM 1153 O O . THR A 1 146 ? 28.453 10 16.297 1 90.31 146 THR A O 1
ATOM 1156 N N . THR A 1 147 ? 28.391 11.031 14.297 1 88.44 147 THR A N 1
ATOM 1157 C CA . THR A 1 147 ? 28.891 12.289 14.844 1 88.44 147 THR A CA 1
ATOM 1158 C C . THR A 1 147 ? 27.766 13.32 14.938 1 88.44 147 THR A C 1
ATOM 1160 O O . THR A 1 147 ? 26.922 13.414 14.039 1 88.44 147 THR A O 1
ATOM 1163 N N . GLY A 1 148 ? 27.812 14.047 16.047 1 91.06 148 GLY A N 1
ATOM 1164 C CA . GLY A 1 148 ? 26.828 15.109 16.203 1 91.06 148 GLY A CA 1
ATOM 1165 C C . GLY A 1 148 ? 27.078 16.281 15.281 1 91.06 148 GLY A C 1
ATOM 1166 O O . GLY A 1 148 ? 28.016 16.266 14.484 1 91.06 148 GLY A O 1
ATOM 1167 N N . GLY A 1 149 ? 26.141 17.203 15.242 1 95.06 149 GLY A N 1
ATOM 1168 C CA . GLY A 1 149 ? 26.266 18.406 14.43 1 95.06 149 GLY A CA 1
ATOM 1169 C C . GLY A 1 149 ? 24.969 19.219 14.375 1 95.06 149 GLY A C 1
ATOM 1170 O O . GLY A 1 149 ? 24.016 18.922 15.094 1 95.06 149 GLY A O 1
ATOM 1171 N N . GLN A 1 150 ? 25.125 20.297 13.664 1 97.31 150 GLN A N 1
ATOM 1172 C CA . GLN A 1 150 ? 23.984 21.188 13.523 1 97.31 150 GLN A CA 1
ATOM 1173 C C . GLN A 1 150 ? 23.812 21.641 12.078 1 97.31 150 GLN A C 1
ATOM 1175 O O . GLN A 1 150 ? 24.781 21.688 11.32 1 97.31 150 GLN A O 1
ATOM 1180 N N . ALA A 1 151 ? 22.578 21.797 11.734 1 97.62 151 ALA A N 1
ATOM 1181 C CA . ALA A 1 151 ? 22.25 22.297 10.406 1 97.62 151 ALA A CA 1
ATOM 1182 C C . ALA A 1 151 ? 20.953 23.094 10.422 1 97.62 151 ALA A C 1
ATOM 1184 O O . ALA A 1 151 ? 20.125 22.922 11.328 1 97.62 151 ALA A O 1
ATOM 1185 N N . GLN A 1 152 ? 20.859 24 9.445 1 97.19 152 GLN A N 1
ATOM 1186 C CA . GLN A 1 152 ? 19.656 24.797 9.289 1 97.19 152 GLN A CA 1
ATOM 1187 C C . GLN A 1 152 ? 18.922 24.453 8 1 97.19 152 GLN A C 1
ATOM 1189 O O . GLN A 1 152 ? 19.531 24.344 6.938 1 97.19 152 GLN A O 1
ATOM 1194 N N . ALA A 1 153 ? 17.672 24.234 8.172 1 95.56 153 ALA A N 1
ATOM 1195 C CA . ALA A 1 153 ? 16.844 23.969 6.996 1 95.56 153 ALA A CA 1
ATOM 1196 C C . ALA A 1 153 ? 16.438 25.266 6.301 1 95.56 153 ALA A C 1
ATOM 1198 O O . ALA A 1 153 ? 16.469 26.344 6.906 1 95.56 153 ALA A O 1
ATOM 1199 N N . GLN A 1 154 ? 16.047 25.203 5.059 1 92.69 154 GLN A N 1
ATOM 1200 C CA . GLN A 1 154 ? 15.633 26.375 4.293 1 92.69 154 GLN A CA 1
ATOM 1201 C C . GLN A 1 154 ? 14.352 26.969 4.859 1 92.69 154 GLN A C 1
ATOM 1203 O O . GLN A 1 154 ? 14.141 28.188 4.77 1 92.69 154 GLN A O 1
ATOM 1208 N N . CYS A 1 155 ? 13.57 26.172 5.453 1 91.5 155 CYS A N 1
ATOM 1209 C CA . CYS A 1 155 ? 12.305 26.641 6.02 1 91.5 155 CYS A CA 1
ATOM 1210 C C . CYS A 1 155 ? 12.539 27.422 7.312 1 91.5 155 CYS A C 1
ATOM 1212 O O . CYS A 1 155 ? 11.594 27.906 7.926 1 91.5 155 CYS A O 1
ATOM 1214 N N . GLY A 1 156 ? 13.758 27.5 7.77 1 93.25 156 GLY A N 1
ATOM 1215 C CA . GLY A 1 156 ? 14.102 28.328 8.922 1 93.25 156 GLY A CA 1
ATOM 1216 C C . GLY A 1 156 ? 14.312 27.516 10.188 1 93.25 156 GLY A C 1
ATOM 1217 O O . GLY A 1 156 ? 14.781 28.047 11.195 1 93.25 156 GLY A O 1
ATOM 1218 N N . GLY A 1 157 ? 13.984 26.281 10.195 1 96.31 157 GLY A N 1
ATOM 1219 C CA . GLY A 1 157 ? 14.18 25.438 11.359 1 96.31 157 GLY A CA 1
ATOM 1220 C C . GLY A 1 157 ? 15.633 25.031 11.562 1 96.31 157 GLY A C 1
ATOM 1221 O O . GLY A 1 157 ? 16.406 24.984 10.602 1 96.31 157 GLY A O 1
ATOM 1222 N N . THR A 1 158 ? 15.961 24.781 12.812 1 97.69 158 THR A N 1
ATOM 1223 C CA . THR A 1 158 ? 17.312 24.344 13.164 1 97.69 158 THR A CA 1
ATOM 1224 C C . THR A 1 158 ? 17.297 22.922 13.695 1 97.69 158 THR A C 1
ATOM 1226 O O . THR A 1 158 ? 16.453 22.562 14.523 1 97.69 158 THR A O 1
ATOM 1229 N N . LEU A 1 159 ? 18.234 22.125 13.18 1 98 159 LEU A N 1
ATOM 1230 C CA . LEU A 1 159 ? 18.375 20.734 13.594 1 98 159 LEU A CA 1
ATOM 1231 C C . LEU A 1 159 ? 19.719 20.5 14.273 1 98 159 LEU A C 1
ATOM 1233 O O . LEU A 1 159 ? 20.766 20.844 13.727 1 98 159 LEU A O 1
ATOM 1237 N N . ILE A 1 160 ? 19.672 19.938 15.492 1 98 160 ILE A N 1
ATOM 1238 C CA . ILE A 1 160 ? 20.875 19.594 16.234 1 98 160 ILE A CA 1
ATOM 1239 C C . ILE A 1 160 ? 20.891 18.094 16.516 1 98 160 ILE A C 1
ATOM 1241 O O . ILE A 1 160 ? 19.906 17.531 17.016 1 98 160 ILE A O 1
ATOM 1245 N N . LEU A 1 161 ? 21.922 17.453 16.125 1 97.62 161 LEU A N 1
ATOM 1246 C CA . LEU A 1 161 ? 22.141 16.031 16.422 1 97.62 161 LEU A CA 1
ATOM 1247 C C . LEU A 1 161 ? 23 15.867 17.656 1 97.62 161 LEU A C 1
ATOM 1249 O O . LEU A 1 161 ? 24.141 16.328 17.688 1 97.62 161 LEU A O 1
ATOM 1253 N N . GLU A 1 162 ? 22.453 15.211 18.609 1 96.19 162 GLU A N 1
ATOM 1254 C CA . GLU A 1 162 ? 23.156 14.945 19.859 1 96.19 162 GLU A CA 1
ATOM 1255 C C . GLU A 1 162 ? 23.453 13.461 20.016 1 96.19 162 GLU A C 1
ATOM 1257 O O . GLU A 1 162 ? 22.531 12.633 19.984 1 96.19 162 GLU A O 1
ATOM 1262 N N . THR A 1 163 ? 24.656 13.164 20.203 1 93.38 163 THR A N 1
ATOM 1263 C CA . THR A 1 163 ? 25.047 11.766 20.344 1 93.38 163 THR A CA 1
ATOM 1264 C C . THR A 1 163 ? 25.344 11.43 21.812 1 93.38 163 THR A C 1
ATOM 1266 O O . THR A 1 163 ? 25.938 12.234 22.516 1 93.38 163 THR A O 1
ATOM 1269 N N . ASP A 1 164 ? 24.828 10.367 22.234 1 87.94 164 ASP A N 1
ATOM 1270 C CA . ASP A 1 164 ? 25.125 9.789 23.531 1 87.94 164 ASP A CA 1
ATOM 1271 C C . ASP A 1 164 ? 25.375 8.289 23.422 1 87.94 164 ASP A C 1
ATOM 1273 O O . ASP A 1 164 ? 24.453 7.484 23.531 1 87.94 164 ASP A O 1
ATOM 1277 N N . GLY A 1 165 ? 26.688 7.941 23.297 1 81.62 165 GLY A N 1
ATOM 1278 C CA . GLY A 1 165 ? 27.031 6.543 23.062 1 81.62 165 GLY A CA 1
ATOM 1279 C C . GLY A 1 165 ? 26.484 6 21.766 1 81.62 165 GLY A C 1
ATOM 1280 O O . GLY A 1 165 ? 26.844 6.488 20.688 1 81.62 165 GLY A O 1
ATOM 1281 N N . ASP A 1 166 ? 25.484 5.09 21.922 1 84.75 166 ASP A N 1
ATOM 1282 C CA . ASP A 1 166 ? 24.938 4.426 20.734 1 84.75 166 ASP A CA 1
ATOM 1283 C C . ASP A 1 166 ? 23.562 4.992 20.375 1 84.75 166 ASP A C 1
ATOM 1285 O O . ASP A 1 166 ? 22.828 4.398 19.578 1 84.75 166 ASP A O 1
ATOM 1289 N N . GLN A 1 167 ? 23.391 6.168 20.984 1 89.12 167 GLN A N 1
ATOM 1290 C CA . GLN A 1 167 ? 22.094 6.777 20.719 1 89.12 167 GLN A CA 1
ATOM 1291 C C . GLN A 1 167 ? 22.25 8.148 20.062 1 89.12 167 GLN A C 1
ATOM 1293 O O . GLN A 1 167 ? 23.172 8.891 20.375 1 89.12 167 GLN A O 1
ATOM 1298 N N . LEU A 1 168 ? 21.359 8.352 19.125 1 94.94 168 LEU A N 1
ATOM 1299 C CA . LEU A 1 168 ? 21.312 9.648 18.453 1 94.94 168 LEU A CA 1
ATOM 1300 C C . LEU A 1 168 ? 19.969 10.336 18.703 1 94.94 168 LEU A C 1
ATOM 1302 O O . LEU A 1 168 ? 18.922 9.75 18.453 1 94.94 168 LEU A O 1
ATOM 1306 N N . THR A 1 169 ? 20.062 11.477 19.266 1 97.19 169 THR A N 1
ATOM 1307 C CA . THR A 1 169 ? 18.859 12.281 19.5 1 97.19 169 THR A CA 1
ATOM 1308 C C . THR A 1 169 ? 18.812 13.484 18.562 1 97.19 169 THR A C 1
ATOM 1310 O O . THR A 1 169 ? 19.812 14.195 18.406 1 97.19 169 THR A O 1
ATOM 1313 N N . PHE A 1 170 ? 17.656 13.625 17.938 1 98.06 170 PHE A N 1
ATOM 1314 C CA . PHE A 1 170 ? 17.422 14.773 17.062 1 98.06 170 PHE A CA 1
ATOM 1315 C C . PHE A 1 170 ? 16.703 15.883 17.828 1 98.06 170 PHE A C 1
ATOM 1317 O O . PHE A 1 170 ? 15.664 15.648 18.438 1 98.06 170 PHE A O 1
ATOM 1324 N N . HIS A 1 171 ? 17.281 17.062 17.828 1 98.06 171 HIS A N 1
ATOM 1325 C CA . HIS A 1 171 ? 16.656 18.25 18.391 1 98.06 171 HIS A CA 1
ATOM 1326 C C . HIS A 1 171 ? 16.312 19.266 17.281 1 98.06 171 HIS A C 1
ATOM 1328 O O . HIS A 1 171 ? 17.203 19.75 16.578 1 98.06 171 HIS A O 1
ATOM 1334 N N . TYR A 1 172 ? 15.047 19.547 17.156 1 98.19 172 TYR A N 1
ATOM 1335 C CA . TYR A 1 172 ? 14.602 20.438 16.094 1 98.19 172 TYR A CA 1
ATOM 1336 C C . TYR A 1 172 ? 13.852 21.641 16.672 1 98.19 172 TYR A C 1
ATOM 1338 O O . TYR A 1 172 ? 12.953 21.484 17.5 1 98.19 172 TYR A O 1
ATOM 1346 N N . THR A 1 173 ? 14.25 22.797 16.266 1 97.88 173 THR A N 1
ATOM 1347 C CA . THR A 1 173 ? 13.578 24.047 16.578 1 97.88 173 THR A CA 1
ATOM 1348 C C . THR A 1 173 ? 13.031 24.703 15.305 1 97.88 173 THR A C 1
ATOM 1350 O O . THR A 1 173 ? 13.789 25.25 14.5 1 97.88 173 THR A O 1
ATOM 1353 N N . PRO A 1 174 ? 11.734 24.641 15.195 1 96.75 174 PRO A N 1
ATOM 1354 C CA . PRO A 1 174 ? 11.156 25.281 14.008 1 96.75 174 PRO A CA 1
ATOM 1355 C C . PRO A 1 174 ? 11.273 26.797 14.023 1 96.75 174 PRO A C 1
ATOM 1357 O O . PRO A 1 174 ? 11.539 27.391 15.078 1 96.75 174 PRO A O 1
ATOM 1360 N N . ALA A 1 175 ? 11.102 27.391 12.875 1 95.12 175 ALA A N 1
ATOM 1361 C CA . ALA A 1 175 ? 11.109 28.844 12.781 1 95.12 175 ALA A CA 1
ATOM 1362 C C . ALA A 1 175 ? 9.953 29.453 13.578 1 95.12 175 ALA A C 1
ATOM 1364 O O . ALA A 1 175 ? 10.109 30.5 14.211 1 95.12 175 ALA A O 1
ATOM 1365 N N . GLU A 1 176 ? 8.812 28.797 13.5 1 95.06 176 GLU A N 1
ATOM 1366 C CA . GLU A 1 176 ? 7.621 29.125 14.281 1 95.06 176 GLU A CA 1
ATOM 1367 C C . GLU A 1 176 ? 7.078 27.891 15 1 95.06 176 GLU A C 1
ATOM 1369 O O . GLU A 1 176 ? 7.184 26.781 14.492 1 95.06 176 GLU A O 1
ATOM 1374 N N . PRO A 1 177 ? 6.559 28.156 16.125 1 95.75 177 PRO A N 1
ATOM 1375 C CA . PRO A 1 177 ? 6.012 27 16.859 1 95.75 177 PRO A CA 1
ATOM 1376 C C . PRO A 1 177 ? 5.047 26.172 16.016 1 95.75 177 PRO A C 1
ATOM 1378 O O . PRO A 1 177 ? 4.289 26.719 15.211 1 95.75 177 PRO A O 1
ATOM 1381 N N . GLN A 1 178 ? 5.109 24.875 16.234 1 94.62 178 GLN A N 1
ATOM 1382 C CA . GLN A 1 178 ? 4.309 23.953 15.438 1 94.62 178 GLN A CA 1
ATOM 1383 C C . GLN A 1 178 ? 3.561 22.969 16.312 1 94.62 178 GLN A C 1
ATOM 1385 O O . GLN A 1 178 ? 3.959 22.719 17.453 1 94.62 178 GLN A O 1
ATOM 1390 N N . THR A 1 179 ? 2.479 22.469 15.742 1 92.5 179 THR A N 1
ATOM 1391 C CA . THR A 1 179 ? 1.736 21.406 16.422 1 92.5 179 THR A CA 1
ATOM 1392 C C . THR A 1 179 ? 2.463 20.078 16.312 1 92.5 179 THR A C 1
ATOM 1394 O O . THR A 1 179 ? 3.395 19.938 15.516 1 92.5 179 THR A O 1
ATOM 1397 N N . ILE A 1 180 ? 2.031 19.109 17.062 1 92 180 ILE A N 1
ATOM 1398 C CA . ILE A 1 180 ? 2.625 17.781 17 1 92 180 ILE A CA 1
ATOM 1399 C C . ILE A 1 180 ? 2.391 17.172 15.609 1 92 180 ILE A C 1
ATOM 1401 O O . ILE A 1 180 ? 3.271 16.516 15.055 1 92 180 ILE A O 1
ATOM 1405 N N . ARG A 1 181 ? 1.287 17.438 15.094 1 85.81 181 ARG A N 1
ATOM 1406 C CA . ARG A 1 181 ? 0.963 16.938 13.758 1 85.81 181 ARG A CA 1
ATOM 1407 C C . ARG A 1 181 ? 1.895 17.516 12.711 1 85.81 181 ARG A C 1
ATOM 1409 O O . ARG A 1 181 ? 2.373 16.812 11.82 1 85.81 181 ARG A O 1
ATOM 1416 N N . GLU A 1 182 ? 2.078 18.766 12.812 1 87.94 182 GLU A N 1
ATOM 1417 C CA . GLU A 1 182 ? 2.99 19.422 11.883 1 87.94 182 GLU A CA 1
ATOM 1418 C C . GLU A 1 182 ? 4.414 18.891 12.039 1 87.94 182 GLU A C 1
ATOM 1420 O O . GLU A 1 182 ? 5.094 18.641 11.039 1 87.94 182 GLU A O 1
ATOM 1425 N N . LEU A 1 183 ? 4.809 18.734 13.242 1 92.94 183 LEU A N 1
ATOM 1426 C CA . LEU A 1 183 ? 6.141 18.203 13.5 1 92.94 183 LEU A CA 1
ATOM 1427 C C . LEU A 1 183 ? 6.281 16.797 12.945 1 92.94 183 LEU A C 1
ATOM 1429 O O . LEU A 1 183 ? 7.32 16.438 12.383 1 92.94 183 LEU A O 1
ATOM 1433 N N . ASP A 1 184 ? 5.277 16.062 13.062 1 88.81 184 ASP A N 1
ATOM 1434 C CA . ASP A 1 184 ? 5.289 14.688 12.57 1 88.81 184 ASP A CA 1
ATOM 1435 C C . ASP A 1 184 ? 5.484 14.656 11.055 1 88.81 184 ASP A C 1
ATOM 1437 O O . ASP A 1 184 ? 6.348 13.93 10.547 1 88.81 184 ASP A O 1
ATOM 1441 N N . TRP A 1 185 ? 4.809 15.484 10.422 1 83.81 185 TRP A N 1
ATOM 1442 C CA . TRP A 1 185 ? 4.777 15.445 8.969 1 83.81 185 TRP A CA 1
ATOM 1443 C C . TRP A 1 185 ? 5.977 16.188 8.375 1 83.81 185 TRP A C 1
ATOM 1445 O O . TRP A 1 185 ? 6.488 15.797 7.32 1 83.81 185 TRP A O 1
ATOM 1455 N N . GLN A 1 186 ? 6.379 17.188 9.055 1 89.19 186 GLN A N 1
ATOM 1456 C CA . GLN A 1 186 ? 7.355 18.062 8.422 1 89.19 186 GLN A CA 1
ATOM 1457 C C . GLN A 1 186 ? 8.773 17.734 8.891 1 89.19 186 GLN A C 1
ATOM 1459 O O . GLN A 1 186 ? 9.75 18.125 8.25 1 89.19 186 GLN A O 1
ATOM 1464 N N . VAL A 1 187 ? 8.82 17.031 9.977 1 94.56 187 VAL A N 1
ATOM 1465 C CA . VAL A 1 187 ? 10.164 16.875 10.523 1 94.56 187 VAL A CA 1
ATOM 1466 C C . VAL A 1 187 ? 10.43 15.391 10.82 1 94.56 187 VAL A C 1
ATOM 1468 O O . VAL A 1 187 ? 11.344 14.797 10.25 1 94.56 187 VAL A O 1
ATOM 1471 N N . LEU A 1 188 ? 9.602 14.758 11.656 1 93.56 188 LEU A N 1
ATOM 1472 C CA . LEU A 1 188 ? 9.859 13.383 12.086 1 93.56 188 LEU A CA 1
ATOM 1473 C C . LEU A 1 188 ? 9.836 12.43 10.891 1 93.56 188 LEU A C 1
ATOM 1475 O O . LEU A 1 188 ? 10.734 11.594 10.742 1 93.56 188 LEU A O 1
ATOM 1479 N N . SER A 1 189 ? 8.883 12.602 10.031 1 89.31 189 SER A N 1
ATOM 1480 C CA . SER A 1 189 ? 8.711 11.711 8.891 1 89.31 189 SER A CA 1
ATOM 1481 C C . SER A 1 189 ? 9.859 11.852 7.898 1 89.31 189 SER A C 1
ATOM 1483 O O . SER A 1 189 ? 10.461 10.859 7.488 1 89.31 189 SER A O 1
ATOM 1485 N N . PRO A 1 190 ? 10.164 13.078 7.574 1 93 190 PRO A N 1
ATOM 1486 C CA . PRO A 1 190 ? 11.281 13.211 6.633 1 93 190 PRO A CA 1
ATOM 1487 C C . PRO A 1 190 ? 12.586 12.641 7.184 1 93 190 PRO A C 1
ATOM 1489 O O . PRO A 1 190 ? 13.352 12.016 6.449 1 93 190 PRO A O 1
ATOM 1492 N N . VAL A 1 191 ? 12.859 12.82 8.422 1 95.56 191 VAL A N 1
ATOM 1493 C CA . VAL A 1 191 ? 14.086 12.305 9.016 1 95.56 191 VAL A CA 1
ATOM 1494 C C . VAL A 1 191 ? 14.055 10.773 9.008 1 95.56 191 VAL A C 1
ATOM 1496 O O . VAL A 1 191 ? 15.023 10.133 8.602 1 95.56 191 VAL A O 1
ATOM 1499 N N . ALA A 1 192 ? 12.961 10.258 9.398 1 92.06 192 ALA A N 1
ATOM 1500 C CA . ALA A 1 192 ? 12.828 8.805 9.422 1 92.06 192 ALA A CA 1
ATOM 1501 C C . ALA A 1 192 ? 12.93 8.227 8.016 1 92.06 192 ALA A C 1
ATOM 1503 O O . ALA A 1 192 ? 13.547 7.176 7.816 1 92.06 192 ALA A O 1
ATOM 1504 N N . SER A 1 193 ? 12.352 8.883 7.07 1 91.38 193 SER A N 1
ATOM 1505 C CA . SER A 1 193 ? 12.344 8.375 5.703 1 91.38 193 SER A CA 1
ATOM 1506 C C . SER A 1 193 ? 13.742 8.406 5.094 1 91.38 193 SER A C 1
ATOM 1508 O O . SER A 1 193 ? 14.109 7.504 4.34 1 91.38 193 SER A O 1
ATOM 1510 N N . LEU A 1 194 ? 14.453 9.445 5.387 1 95.75 194 LEU A N 1
ATOM 1511 C CA . LEU A 1 194 ? 15.82 9.5 4.875 1 95.75 194 LEU A CA 1
ATOM 1512 C C . LEU A 1 194 ? 16.656 8.367 5.438 1 95.75 194 LEU A C 1
ATOM 1514 O O . LEU A 1 194 ? 17.422 7.734 4.707 1 95.75 194 LEU A O 1
ATOM 1518 N N . VAL A 1 195 ? 16.5 8.125 6.707 1 94.31 195 VAL A N 1
ATOM 1519 C CA . VAL A 1 195 ? 17.234 7.027 7.332 1 94.31 195 VAL A CA 1
ATOM 1520 C C . VAL A 1 195 ? 16.812 5.699 6.699 1 94.31 195 VAL A C 1
ATOM 1522 O O . VAL A 1 195 ? 17.656 4.859 6.395 1 94.31 195 VAL A O 1
ATOM 1525 N N . SER A 1 196 ? 15.57 5.562 6.535 1 91.75 196 SER A N 1
ATOM 1526 C CA . SER A 1 196 ? 15.07 4.344 5.91 1 91.75 196 SER A CA 1
ATOM 1527 C C . SER A 1 196 ? 15.594 4.195 4.488 1 91.75 196 SER A C 1
ATOM 1529 O O . SER A 1 196 ? 15.961 3.096 4.066 1 91.75 196 SER A O 1
ATOM 1531 N N . LEU A 1 197 ? 15.578 5.25 3.791 1 93.12 197 LEU A N 1
ATOM 1532 C CA . LEU A 1 197 ? 16.094 5.262 2.428 1 93.12 197 LEU A CA 1
ATOM 1533 C C . LEU A 1 197 ? 17.562 4.82 2.396 1 93.12 197 LEU A C 1
ATOM 1535 O O . LEU A 1 197 ? 17.938 3.986 1.573 1 93.12 197 LEU A O 1
ATOM 1539 N N . ALA A 1 198 ? 18.312 5.359 3.238 1 95.31 198 ALA A N 1
ATOM 1540 C CA . ALA A 1 198 ? 19.75 5.09 3.264 1 95.31 198 ALA A CA 1
ATOM 1541 C C . ALA A 1 198 ? 20.031 3.674 3.75 1 95.31 198 ALA A C 1
ATOM 1543 O O . ALA A 1 198 ? 20.812 2.941 3.131 1 95.31 198 ALA A O 1
ATOM 1544 N N . THR A 1 199 ? 19.359 3.24 4.762 1 92.88 199 THR A N 1
ATOM 1545 C CA . THR A 1 199 ? 19.703 1.974 5.398 1 92.88 199 THR A CA 1
ATOM 1546 C C . THR A 1 199 ? 18.953 0.816 4.734 1 92.88 199 THR A C 1
ATOM 1548 O O . THR A 1 199 ? 19.344 -0.344 4.883 1 92.88 199 THR A O 1
ATOM 1551 N N . HIS A 1 200 ? 17.828 1.132 4.055 1 91.12 200 HIS A N 1
ATOM 1552 C CA . HIS A 1 200 ? 16.938 0.128 3.475 1 91.12 200 HIS A CA 1
ATOM 1553 C C . HIS A 1 200 ? 16.219 -0.66 4.559 1 91.12 200 HIS A C 1
ATOM 1555 O O . HIS A 1 200 ? 15.734 -1.77 4.312 1 91.12 200 HIS A O 1
ATOM 1561 N N . ASN A 1 201 ? 16.188 -0.068 5.758 1 87.31 201 ASN A N 1
ATOM 1562 C CA . ASN A 1 201 ? 15.461 -0.663 6.871 1 87.31 201 ASN A CA 1
ATOM 1563 C C . ASN A 1 201 ? 14.219 0.15 7.227 1 87.31 201 ASN A C 1
ATOM 1565 O O . ASN A 1 201 ? 14.203 1.373 7.074 1 87.31 201 ASN A O 1
ATOM 1569 N N . PRO A 1 202 ? 13.203 -0.568 7.664 1 83.88 202 PRO A N 1
ATOM 1570 C CA . PRO A 1 202 ? 12.094 0.207 8.219 1 83.88 202 PRO A CA 1
ATOM 1571 C C . PRO A 1 202 ? 12.5 1.024 9.445 1 83.88 202 PRO A C 1
ATOM 1573 O O . PRO A 1 202 ? 13.297 0.56 10.266 1 83.88 202 PRO A O 1
ATOM 1576 N N . THR A 1 203 ? 12.008 2.23 9.461 1 87.44 203 THR A N 1
ATOM 1577 C CA . THR A 1 203 ? 12.352 3.125 10.562 1 87.44 203 THR A CA 1
ATOM 1578 C C . THR A 1 203 ? 11.102 3.789 11.125 1 87.44 203 THR A C 1
ATOM 1580 O O . THR A 1 203 ? 10.023 3.711 10.531 1 87.44 203 THR A O 1
ATOM 1583 N N . GLY A 1 204 ? 11.25 4.324 12.289 1 86.88 204 GLY A N 1
ATOM 1584 C CA . GLY A 1 204 ? 10.195 5.086 12.938 1 86.88 204 GLY A CA 1
ATOM 1585 C C . GLY A 1 204 ? 10.711 6.039 14 1 86.88 204 GLY A C 1
ATOM 1586 O O . GLY A 1 204 ? 11.695 5.746 14.68 1 86.88 204 GLY A O 1
ATOM 1587 N N . ALA A 1 205 ? 9.984 7.109 14.086 1 91.12 205 ALA A N 1
ATOM 1588 C CA . ALA A 1 205 ? 10.328 8.062 15.141 1 91.12 205 ALA A CA 1
ATOM 1589 C C . ALA A 1 205 ? 9.812 7.594 16.5 1 91.12 205 ALA A C 1
ATOM 1591 O O . ALA A 1 205 ? 8.656 7.18 16.625 1 91.12 205 ALA A O 1
ATOM 1592 N N . ILE A 1 206 ? 10.727 7.652 17.469 1 91.12 206 ILE A N 1
ATOM 1593 C CA . ILE A 1 206 ? 10.359 7.195 18.812 1 91.12 206 ILE A CA 1
ATOM 1594 C C . ILE A 1 206 ? 10.805 8.219 19.844 1 91.12 206 ILE A C 1
ATOM 1596 O O . ILE A 1 206 ? 11.562 9.148 19.531 1 91.12 206 ILE A O 1
ATOM 1600 N N . GLN A 1 207 ? 10.25 8.133 21.031 1 92.19 207 GLN A N 1
ATOM 1601 C CA . GLN A 1 207 ? 10.633 8.93 22.188 1 92.19 207 GLN A CA 1
ATOM 1602 C C . GLN A 1 207 ? 10.5 10.422 21.891 1 92.19 207 GLN A C 1
ATOM 1604 O O . GLN A 1 207 ? 11.438 11.195 22.141 1 92.19 207 GLN A O 1
ATOM 1609 N N . LEU A 1 208 ? 9.406 10.773 21.344 1 95.12 208 LEU A N 1
ATOM 1610 C CA . LEU A 1 208 ? 9.148 12.18 21.047 1 95.12 208 LEU A CA 1
ATOM 1611 C C . LEU A 1 208 ? 8.906 12.969 22.328 1 95.12 208 LEU A C 1
ATOM 1613 O O . LEU A 1 208 ? 8.164 12.516 23.203 1 95.12 208 LEU A O 1
ATOM 1617 N N . ARG A 1 209 ? 9.562 14.086 22.438 1 96.94 209 ARG A N 1
ATOM 1618 C CA . ARG A 1 209 ? 9.344 15.078 23.484 1 96.94 209 ARG A CA 1
ATOM 1619 C C . ARG A 1 209 ? 9.18 16.469 22.906 1 96.94 209 ARG A C 1
ATOM 1621 O O . ARG A 1 209 ? 9.805 16.812 21.891 1 96.94 209 ARG A O 1
ATOM 1628 N N . VAL A 1 210 ? 8.328 17.219 23.547 1 97.5 210 VAL A N 1
ATOM 1629 C CA . VAL A 1 210 ? 8.094 18.578 23.078 1 97.5 210 VAL A CA 1
ATOM 1630 C C . VAL A 1 210 ? 8.102 19.547 24.25 1 97.5 210 VAL A C 1
ATOM 1632 O O . VAL A 1 210 ? 7.973 19.125 25.406 1 97.5 210 VAL A O 1
ATOM 1635 N N . ARG A 1 211 ? 8.32 20.797 23.984 1 96.19 211 ARG A N 1
ATOM 1636 C CA . ARG A 1 211 ? 8.188 21.844 25 1 96.19 211 ARG A CA 1
ATOM 1637 C C . ARG A 1 211 ? 7.527 23.094 24.422 1 96.19 211 ARG A C 1
ATOM 1639 O O . ARG A 1 211 ? 7.762 23.453 23.266 1 96.19 211 ARG A O 1
ATOM 1646 N N . ARG A 1 212 ? 6.762 23.766 25.234 1 94.19 212 ARG A N 1
ATOM 1647 C CA . ARG A 1 212 ? 5.961 24.906 24.797 1 94.19 212 ARG A CA 1
ATOM 1648 C C . ARG A 1 212 ? 6.832 26.141 24.562 1 94.19 212 ARG A C 1
ATOM 1650 O O . ARG A 1 212 ? 6.602 26.906 23.625 1 94.19 212 ARG A O 1
ATOM 1657 N N . THR A 1 213 ? 7.668 26.375 25.516 1 92.56 213 THR A N 1
ATOM 1658 C CA . THR A 1 213 ? 8.633 27.469 25.406 1 92.56 213 THR A CA 1
ATOM 1659 C C . THR A 1 213 ? 10.039 26.969 25.719 1 92.56 213 THR A C 1
ATOM 1661 O O . THR A 1 213 ? 10.219 25.844 26.188 1 92.56 213 THR A O 1
ATOM 1664 N N . GLU A 1 214 ? 10.953 27.781 25.453 1 90.12 214 GLU A N 1
ATOM 1665 C CA . GLU A 1 214 ? 12.344 27.406 25.703 1 90.12 214 GLU A CA 1
ATOM 1666 C C . GLU A 1 214 ? 12.578 27.094 27.172 1 90.12 214 GLU A C 1
ATOM 1668 O O . GLU A 1 214 ? 13.438 26.281 27.516 1 90.12 214 GLU A O 1
ATOM 1673 N N . LYS A 1 215 ? 11.781 27.719 27.984 1 91.25 215 LYS A N 1
ATOM 1674 C CA . LYS A 1 215 ? 11.969 27.578 29.438 1 91.25 215 LYS A CA 1
ATOM 1675 C C . LYS A 1 215 ? 11.055 26.484 30 1 91.25 215 LYS A C 1
ATOM 1677 O O . LYS A 1 215 ? 11.242 26.047 31.141 1 91.25 215 LYS A O 1
ATOM 1682 N N . SER A 1 216 ? 10.188 26.031 29.219 1 92.19 216 SER A N 1
ATOM 1683 C CA . SER A 1 216 ? 9.25 25.016 29.703 1 92.19 216 SER A CA 1
ATOM 1684 C C . SER A 1 216 ? 9.906 23.641 29.797 1 92.19 216 SER A C 1
ATOM 1686 O O . SER A 1 216 ? 10.852 23.359 29.047 1 92.19 216 SER A O 1
ATOM 1688 N N . PRO A 1 217 ? 9.445 22.891 30.688 1 93.38 217 PRO A N 1
ATOM 1689 C CA . PRO A 1 217 ? 9.969 21.531 30.75 1 93.38 217 PRO A CA 1
ATOM 1690 C C . PRO A 1 217 ? 9.57 20.688 29.531 1 93.38 217 PRO A C 1
ATOM 1692 O O . PRO A 1 217 ? 8.562 20.984 28.875 1 93.38 217 PRO A O 1
ATOM 1695 N N . TRP A 1 218 ? 10.422 19.703 29.281 1 95.5 218 TRP A N 1
ATOM 1696 C CA . TRP A 1 218 ? 10.125 18.766 28.203 1 95.5 218 TRP A CA 1
ATOM 1697 C C . TRP A 1 218 ? 8.961 17.859 28.594 1 95.5 218 TRP A C 1
ATOM 1699 O O . TRP A 1 218 ? 8.898 17.359 29.703 1 95.5 218 TRP A O 1
ATOM 1709 N N . MET A 1 219 ? 8.07 17.688 27.672 1 95.31 219 MET A N 1
ATOM 1710 C CA . MET A 1 219 ? 6.941 16.781 27.859 1 95.31 219 MET A CA 1
ATOM 1711 C C . MET A 1 219 ? 7.082 15.555 26.953 1 95.31 219 MET A C 1
ATOM 1713 O O . MET A 1 219 ? 7.359 15.688 25.766 1 95.31 219 MET A O 1
ATOM 1717 N N . ALA A 1 220 ? 6.836 14.406 27.547 1 93.75 220 ALA A N 1
ATOM 1718 C CA . ALA A 1 220 ? 6.859 13.172 26.766 1 93.75 220 ALA A CA 1
ATOM 1719 C C . ALA A 1 220 ? 5.555 12.984 25.984 1 93.75 220 ALA A C 1
ATOM 1721 O O . ALA A 1 220 ? 4.469 13.227 26.516 1 93.75 220 ALA A O 1
ATOM 1722 N N . VAL A 1 221 ? 5.719 12.648 24.734 1 93.56 221 VAL A N 1
ATOM 1723 C CA . VAL A 1 221 ? 4.559 12.375 23.906 1 93.56 221 VAL A CA 1
ATOM 1724 C C . VAL A 1 221 ? 4.426 10.867 23.688 1 93.56 221 VAL A C 1
ATOM 1726 O O . VAL A 1 221 ? 5.297 10.242 23.062 1 93.56 221 VAL A O 1
ATOM 1729 N N . HIS A 1 222 ? 3.352 10.328 24.141 1 90.44 222 HIS A N 1
ATOM 1730 C CA . HIS A 1 222 ? 3.066 8.914 23.938 1 90.44 222 HIS A CA 1
ATOM 1731 C C . HIS A 1 222 ? 2.07 8.711 22.797 1 90.44 222 HIS A C 1
ATOM 1733 O O . HIS A 1 222 ? 0.942 9.203 22.859 1 90.44 222 HIS A O 1
ATOM 1739 N N . ARG A 1 223 ? 2.562 8.086 21.828 1 84.5 223 ARG A N 1
ATOM 1740 C CA . ARG A 1 223 ? 1.759 7.828 20.641 1 84.5 223 ARG A CA 1
ATOM 1741 C C . ARG A 1 223 ? 2.076 6.457 20.062 1 84.5 223 ARG A C 1
ATOM 1743 O O . ARG A 1 223 ? 2.949 5.746 20.562 1 84.5 223 ARG A O 1
ATOM 1750 N N . ARG A 1 224 ? 1.3 6.098 19.141 1 74.06 224 ARG A N 1
ATOM 1751 C CA . ARG A 1 224 ? 1.579 4.816 18.5 1 74.06 224 ARG A CA 1
ATOM 1752 C C . ARG A 1 224 ? 2.92 4.852 17.781 1 74.06 224 ARG A C 1
ATOM 1754 O O . ARG A 1 224 ? 3.143 5.703 16.906 1 74.06 224 ARG A O 1
ATOM 1761 N N . GLU A 1 225 ? 3.844 4.129 18.359 1 69.38 225 GLU A N 1
ATOM 1762 C CA . GLU A 1 225 ? 5.172 4.059 17.766 1 69.38 225 GLU A CA 1
ATOM 1763 C C . GLU A 1 225 ? 5.457 2.662 17.219 1 69.38 225 GLU A C 1
ATOM 1765 O O . GLU A 1 225 ? 4.996 1.665 17.766 1 69.38 225 GLU A O 1
ATOM 1770 N N . SER A 1 226 ? 5.758 2.623 15.906 1 59.56 226 SER A N 1
ATOM 1771 C CA . SER A 1 226 ? 6.152 1.347 15.32 1 59.56 226 SER A CA 1
ATOM 1772 C C . SER A 1 226 ? 7.664 1.161 15.359 1 59.56 226 SER A C 1
ATOM 1774 O O . SER A 1 226 ? 8.406 1.945 14.766 1 59.56 226 SER A O 1
ATOM 1776 N N . ALA A 1 227 ? 8.133 0.422 16.328 1 61.12 227 ALA A N 1
ATOM 1777 C CA . ALA A 1 227 ? 9.562 0.11 16.344 1 61.12 227 ALA A CA 1
ATOM 1778 C C . ALA A 1 227 ? 9.859 -1.116 15.484 1 61.12 227 ALA A C 1
ATOM 1780 O O . ALA A 1 227 ? 9.438 -2.227 15.805 1 61.12 227 ALA A O 1
ATOM 1781 N N . PRO A 1 228 ? 10.289 -0.793 14.266 1 63.97 228 PRO A N 1
ATOM 1782 C CA . PRO A 1 228 ? 10.562 -1.972 13.43 1 63.97 228 PRO A CA 1
ATOM 1783 C C . PRO A 1 228 ? 11.617 -2.889 14.031 1 63.97 228 PRO A C 1
ATOM 1785 O O . PRO A 1 228 ? 12.516 -2.424 14.75 1 63.97 228 PRO A O 1
ATOM 1788 N N . THR A 1 229 ? 11.297 -4.152 14.227 1 55.12 229 THR A N 1
ATOM 1789 C CA . THR A 1 229 ? 12.203 -5.137 14.812 1 55.12 229 THR A CA 1
ATOM 1790 C C . THR A 1 229 ? 13.391 -5.395 13.891 1 55.12 229 THR A C 1
ATOM 1792 O O . THR A 1 229 ? 14.516 -5.609 14.352 1 55.12 229 THR A O 1
ATOM 1795 N N . ALA A 1 230 ? 13.219 -5.945 12.656 1 55.09 230 ALA A N 1
ATOM 1796 C CA . ALA A 1 230 ? 14.242 -6.766 12.016 1 55.09 230 ALA A CA 1
ATOM 1797 C C . ALA A 1 230 ? 15.367 -5.898 11.445 1 55.09 230 ALA A C 1
ATOM 1799 O O . ALA A 1 230 ? 15.109 -4.926 10.734 1 55.09 230 ALA A O 1
ATOM 1800 N N . ARG A 1 231 ? 16.578 -5.941 12.125 1 59.81 231 ARG A N 1
ATOM 1801 C CA . ARG A 1 231 ? 17.781 -5.207 11.711 1 59.81 231 ARG A CA 1
ATOM 1802 C C . ARG A 1 231 ? 18.562 -5.98 10.656 1 59.81 231 ARG A C 1
ATOM 1804 O O . ARG A 1 231 ? 19.188 -6.992 10.961 1 59.81 231 ARG A O 1
ATOM 1811 N N . SER A 1 232 ? 18.094 -5.75 9.297 1 65.69 232 SER A N 1
ATOM 1812 C CA . SER A 1 232 ? 18.953 -6.242 8.227 1 65.69 232 SER A CA 1
ATOM 1813 C C . SER A 1 232 ? 20.172 -5.352 8.047 1 65.69 232 SER A C 1
ATOM 1815 O O . SER A 1 232 ? 20.266 -4.277 8.648 1 65.69 232 SER A O 1
ATOM 1817 N N . HIS A 1 233 ? 21.188 -5.945 7.555 1 81.69 233 HIS A N 1
ATOM 1818 C CA . HIS A 1 233 ? 22.359 -5.164 7.156 1 81.69 233 HIS A CA 1
ATOM 1819 C C . HIS A 1 233 ? 21.953 -3.898 6.414 1 81.69 233 HIS A C 1
ATOM 1821 O O . HIS A 1 233 ? 21.078 -3.941 5.539 1 81.69 233 HIS A O 1
ATOM 1827 N N . GLU A 1 234 ? 22.531 -2.83 6.895 1 91.38 234 GLU A N 1
ATOM 1828 C CA . GLU A 1 234 ? 22.188 -1.538 6.305 1 91.38 234 GLU A CA 1
ATOM 1829 C C . GLU A 1 234 ? 22.812 -1.379 4.922 1 91.38 234 GLU A C 1
ATOM 1831 O O . GLU A 1 234 ? 23.953 -1.781 4.707 1 91.38 234 GLU A O 1
ATOM 1836 N N . LEU A 1 235 ? 22.109 -0.88 3.992 1 93.88 235 LEU A N 1
ATOM 1837 C CA . LEU A 1 235 ? 22.656 -0.558 2.674 1 93.88 235 LEU A CA 1
ATOM 1838 C C . LEU A 1 235 ? 23.766 0.471 2.783 1 93.88 235 LEU A C 1
ATOM 1840 O O . LEU A 1 235 ? 24.891 0.226 2.33 1 93.88 235 LEU A O 1
ATOM 1844 N N . LEU A 1 236 ? 23.422 1.621 3.305 1 95.19 236 LEU A N 1
ATOM 1845 C CA . LEU A 1 236 ? 24.375 2.641 3.742 1 95.19 236 LEU A CA 1
ATOM 1846 C C . LEU A 1 236 ? 24.297 2.834 5.254 1 95.19 236 LEU A C 1
ATOM 1848 O O . LEU A 1 236 ? 23.203 2.895 5.828 1 95.19 236 LEU A O 1
ATOM 1852 N N . PRO A 1 237 ? 25.453 2.787 5.848 1 93.5 237 PRO A N 1
ATOM 1853 C CA . PRO A 1 237 ? 25.391 3.066 7.285 1 93.5 237 PRO A CA 1
ATOM 1854 C C . PRO A 1 237 ? 24.75 4.414 7.602 1 93.5 237 PRO A C 1
ATOM 1856 O O . PRO A 1 237 ? 25.062 5.414 6.945 1 93.5 237 PRO A O 1
ATOM 1859 N N . ALA A 1 238 ? 23.984 4.43 8.625 1 93.69 238 ALA A N 1
ATOM 1860 C CA . ALA A 1 238 ? 23.25 5.641 9 1 93.69 238 ALA A CA 1
ATOM 1861 C C . ALA A 1 238 ? 24.219 6.758 9.398 1 93.69 238 ALA A C 1
ATOM 1863 O O . ALA A 1 238 ? 23.906 7.938 9.219 1 93.69 238 ALA A O 1
ATOM 1864 N N . ARG A 1 239 ? 25.406 6.383 9.875 1 92.56 239 ARG A N 1
ATOM 1865 C CA . ARG A 1 239 ? 26.375 7.359 10.344 1 92.56 239 ARG A CA 1
ATOM 1866 C C . ARG A 1 239 ? 26.875 8.227 9.195 1 92.56 239 ARG A C 1
ATOM 1868 O O . ARG A 1 239 ? 27.484 9.281 9.422 1 92.56 239 ARG A O 1
ATOM 1875 N N . LEU A 1 240 ? 26.609 7.82 7.984 1 94 240 LEU A N 1
ATOM 1876 C CA . LEU A 1 240 ? 27.094 8.555 6.816 1 94 240 LEU A CA 1
ATOM 1877 C C . LEU A 1 240 ? 26.203 9.758 6.523 1 94 240 LEU A C 1
ATOM 1879 O O . LEU A 1 240 ? 26.578 10.633 5.742 1 94 240 LEU A O 1
ATOM 1883 N N . ILE A 1 241 ? 25.047 9.852 7.133 1 96.31 241 ILE A N 1
ATOM 1884 C CA . ILE A 1 241 ? 24.125 10.953 6.859 1 96.31 241 ILE A CA 1
ATOM 1885 C C . ILE A 1 241 ? 24.531 12.18 7.684 1 96.31 241 ILE A C 1
ATOM 1887 O O . ILE A 1 241 ? 24.578 12.117 8.914 1 96.31 241 ILE A O 1
ATOM 1891 N N . SER A 1 242 ? 24.797 13.258 7.055 1 95.94 242 SER A N 1
ATOM 1892 C CA . SER A 1 242 ? 25.219 14.477 7.73 1 95.94 242 SER A CA 1
ATOM 1893 C C . SER A 1 242 ? 24.016 15.297 8.188 1 95.94 242 SER A C 1
ATOM 1895 O O . SER A 1 242 ? 22.906 15.125 7.676 1 95.94 242 SER A O 1
ATOM 1897 N N . PRO A 1 243 ? 24.25 16.172 9.156 1 96.75 243 PRO A N 1
ATOM 1898 C CA . PRO A 1 243 ? 23.172 17.078 9.562 1 96.75 243 PRO A CA 1
ATOM 1899 C C . PRO A 1 243 ? 22.609 17.891 8.398 1 96.75 243 PRO A C 1
ATOM 1901 O O . PRO A 1 243 ? 21.391 18.125 8.336 1 96.75 243 PRO A O 1
ATOM 1904 N N . GLN A 1 244 ? 23.469 18.25 7.5 1 96.81 244 GLN A N 1
ATOM 1905 C CA . GLN A 1 244 ? 23.047 19.016 6.344 1 96.81 244 GLN A CA 1
ATOM 1906 C C . GLN A 1 244 ? 22.109 18.219 5.453 1 96.81 244 GLN A C 1
ATOM 1908 O O . GLN A 1 244 ? 21.156 18.766 4.906 1 96.81 244 GLN A O 1
ATOM 1913 N N . GLN A 1 245 ? 22.344 16.953 5.367 1 97.38 245 GLN A N 1
ATOM 1914 C CA . GLN A 1 245 ? 21.5 16.109 4.543 1 97.38 245 GLN A CA 1
ATOM 1915 C C . GLN A 1 245 ? 20.109 15.938 5.172 1 97.38 245 GLN A C 1
ATOM 1917 O O . GLN A 1 245 ? 19.109 15.938 4.465 1 97.38 245 GLN A O 1
ATOM 1922 N N . TYR A 1 246 ? 20.078 15.82 6.469 1 97.5 246 TYR A N 1
ATOM 1923 C CA . TYR A 1 246 ? 18.781 15.758 7.145 1 97.5 246 TYR A CA 1
ATOM 1924 C C . TYR A 1 246 ? 17.984 17.031 6.914 1 97.5 246 TYR A C 1
ATOM 1926 O O . TYR A 1 246 ? 16.797 16.969 6.574 1 97.5 246 TYR A O 1
ATOM 1934 N N . ALA A 1 247 ? 18.641 18.156 7.129 1 97.5 247 ALA A N 1
ATOM 1935 C CA . ALA A 1 247 ? 17.984 19.438 6.965 1 97.5 247 ALA A CA 1
ATOM 1936 C C . ALA A 1 247 ? 17.484 19.625 5.535 1 97.5 247 ALA A C 1
ATOM 1938 O O . ALA A 1 247 ? 16.359 20.078 5.32 1 97.5 247 ALA A O 1
ATOM 1939 N N . ALA A 1 248 ? 18.297 19.234 4.605 1 96.75 248 ALA A N 1
ATOM 1940 C CA . ALA A 1 248 ? 17.922 19.344 3.201 1 96.75 248 ALA A CA 1
ATOM 1941 C C . ALA A 1 248 ? 16.734 18.438 2.885 1 96.75 248 ALA A C 1
ATOM 1943 O O . ALA A 1 248 ? 15.883 18.781 2.061 1 96.75 248 ALA A O 1
ATOM 1944 N N . TRP A 1 249 ? 16.703 17.281 3.508 1 96.75 249 TRP A N 1
ATOM 1945 C CA . TRP A 1 249 ? 15.633 16.328 3.236 1 96.75 249 TRP A CA 1
ATOM 1946 C C . TRP A 1 249 ? 14.32 16.812 3.84 1 96.75 249 TRP A C 1
ATOM 1948 O O . TRP A 1 249 ? 13.242 16.547 3.295 1 96.75 249 TRP A O 1
ATOM 1958 N N . ILE A 1 250 ? 14.406 17.484 4.957 1 95.62 250 ILE A N 1
ATOM 1959 C CA . ILE A 1 250 ? 13.234 18.109 5.539 1 95.62 250 ILE A CA 1
ATOM 1960 C C . ILE A 1 250 ? 12.609 19.078 4.527 1 95.62 250 ILE A C 1
ATOM 1962 O O . ILE A 1 250 ? 11.398 19.062 4.305 1 95.62 250 ILE A O 1
ATOM 1966 N N . ASP A 1 251 ? 13.445 19.828 3.838 1 94.69 251 ASP A N 1
ATOM 1967 C CA . ASP A 1 251 ? 12.961 20.75 2.82 1 94.69 251 ASP A CA 1
ATOM 1968 C C . ASP A 1 251 ? 12.484 20 1.578 1 94.69 251 ASP A C 1
ATOM 1970 O O . ASP A 1 251 ? 11.484 20.391 0.963 1 94.69 251 ASP A O 1
ATOM 1974 N N . PHE A 1 252 ? 13.125 18.953 1.275 1 93.19 252 PHE A N 1
ATOM 1975 C CA . PHE A 1 252 ? 12.805 18.172 0.088 1 93.19 252 PHE A CA 1
ATOM 1976 C C . PHE A 1 252 ? 11.43 17.531 0.219 1 93.19 252 PHE A C 1
ATOM 1978 O O . PHE A 1 252 ? 10.672 17.469 -0.75 1 93.19 252 PHE A O 1
ATOM 1985 N N . GLN A 1 253 ? 11.109 17 1.338 1 88.69 253 GLN A N 1
ATOM 1986 C CA . GLN A 1 253 ? 9.844 16.312 1.522 1 88.69 253 GLN A CA 1
ATOM 1987 C C . GLN A 1 253 ? 8.664 17.281 1.411 1 88.69 253 GLN A C 1
ATOM 1989 O O . GLN A 1 253 ? 7.566 16.875 1.026 1 88.69 253 GLN A O 1
ATOM 1994 N N . ARG A 1 254 ? 8.914 18.5 1.722 1 84.31 254 ARG A N 1
ATOM 1995 C CA . ARG A 1 254 ? 7.863 19.5 1.524 1 84.31 254 ARG A CA 1
ATOM 1996 C C . ARG A 1 254 ? 7.477 19.594 0.054 1 84.31 254 ARG A C 1
ATOM 1998 O O . ARG A 1 254 ? 6.316 19.859 -0.27 1 84.31 254 ARG A O 1
ATOM 2005 N N . ILE A 1 255 ? 8.453 19.312 -0.754 1 84.5 255 ILE A N 1
ATOM 2006 C CA . ILE A 1 255 ? 8.227 19.344 -2.195 1 84.5 255 ILE A CA 1
ATOM 2007 C C . ILE A 1 255 ? 7.527 18.062 -2.635 1 84.5 255 ILE A C 1
ATOM 2009 O O . ILE A 1 255 ? 6.602 18.109 -3.451 1 84.5 255 ILE A O 1
ATOM 2013 N N . THR A 1 256 ? 7.91 16.969 -2.059 1 87.38 256 THR A N 1
ATOM 2014 C CA . THR A 1 256 ? 7.387 15.688 -2.502 1 87.38 256 THR A CA 1
ATOM 2015 C C . THR A 1 256 ? 6.059 15.375 -1.817 1 87.38 256 THR A C 1
ATOM 2017 O O . THR A 1 256 ? 5.34 14.461 -2.229 1 87.38 256 THR A O 1
ATOM 2020 N N . ASP A 1 257 ? 5.773 16.109 -0.766 1 79.69 257 ASP A N 1
ATOM 2021 C CA . ASP A 1 257 ? 4.531 15.938 -0.018 1 79.69 257 ASP A CA 1
ATOM 2022 C C . ASP A 1 257 ? 4.41 14.516 0.514 1 79.69 257 ASP A C 1
ATOM 2024 O O . ASP A 1 257 ? 3.336 13.914 0.453 1 79.69 257 ASP A O 1
ATOM 2028 N N . GLY A 1 258 ? 5.562 13.922 0.845 1 80.19 258 GLY A N 1
ATOM 2029 C CA . GLY A 1 258 ? 5.547 12.633 1.519 1 80.19 258 GLY A CA 1
ATOM 2030 C C . GLY A 1 258 ? 5.594 11.461 0.56 1 80.19 258 GLY A C 1
ATOM 2031 O O . GLY A 1 258 ? 5.672 10.305 0.987 1 80.19 258 GLY A O 1
ATOM 2032 N N . LEU A 1 259 ? 5.594 11.625 -0.726 1 82.06 259 LEU A N 1
ATOM 2033 C CA . LEU A 1 259 ? 5.633 10.539 -1.699 1 82.06 259 LEU A CA 1
ATOM 2034 C C . LEU A 1 259 ? 6.977 9.828 -1.663 1 82.06 259 LEU A C 1
ATOM 2036 O O . LEU A 1 259 ? 7.082 8.672 -2.08 1 82.06 259 LEU A O 1
ATOM 2040 N N . ASP A 1 260 ? 7.934 10.523 -1.203 1 83.31 260 ASP A N 1
ATOM 2041 C CA . ASP A 1 260 ? 9.234 9.891 -1.034 1 83.31 260 ASP A CA 1
ATOM 2042 C C . ASP A 1 260 ? 9.172 8.766 -0.001 1 83.31 260 ASP A C 1
ATOM 2044 O O . ASP A 1 260 ? 9.773 7.707 -0.193 1 83.31 260 ASP A O 1
ATOM 2048 N N . THR A 1 261 ? 8.453 8.992 1 1 77.25 261 THR A N 1
ATOM 2049 C CA . THR A 1 261 ? 8.25 7.965 2.014 1 77.25 261 THR A CA 1
ATOM 2050 C C . THR A 1 261 ? 7.492 6.777 1.431 1 77.25 261 THR A C 1
ATOM 2052 O O . THR A 1 261 ? 7.848 5.621 1.683 1 77.25 261 THR A O 1
ATOM 2055 N N . ALA A 1 262 ? 6.629 7.074 0.619 1 71.5 262 ALA A N 1
ATOM 2056 C CA . ALA A 1 262 ? 5.785 6.059 -0.001 1 71.5 262 ALA A CA 1
ATOM 2057 C C . ALA A 1 262 ? 6.602 5.152 -0.917 1 71.5 262 ALA A C 1
ATOM 2059 O O . ALA A 1 262 ? 6.332 3.951 -1.012 1 71.5 262 ALA A O 1
ATOM 2060 N N . ALA A 1 263 ? 7.547 5.734 -1.483 1 74.12 263 ALA A N 1
ATOM 2061 C CA . ALA A 1 263 ? 8.359 5.023 -2.469 1 74.12 263 ALA A CA 1
ATOM 2062 C C . ALA A 1 263 ? 9.188 3.93 -1.808 1 74.12 263 ALA A C 1
ATOM 2064 O O . ALA A 1 263 ? 9.641 2.994 -2.475 1 74.12 263 ALA A O 1
ATOM 2065 N N . ILE A 1 264 ? 9.32 4.07 -0.516 1 73.06 264 ILE A N 1
ATOM 2066 C CA . ILE A 1 264 ? 10.242 3.127 0.111 1 73.06 264 ILE A CA 1
ATOM 2067 C C . ILE A 1 264 ? 9.492 2.24 1.096 1 73.06 264 ILE A C 1
ATOM 2069 O O . ILE A 1 264 ? 10.078 1.36 1.729 1 73.06 264 ILE A O 1
ATOM 2073 N N . ASP A 1 265 ? 8.203 2.484 1.171 1 69.75 265 ASP A N 1
ATOM 2074 C CA . ASP A 1 265 ? 7.391 1.688 2.086 1 69.75 265 ASP A CA 1
ATOM 2075 C C . ASP A 1 265 ? 7.223 0.259 1.571 1 69.75 265 ASP A C 1
ATOM 2077 O O . ASP A 1 265 ? 7.078 0.04 0.366 1 69.75 265 ASP A O 1
ATOM 2081 N N . ARG A 1 266 ? 7.43 -0.601 2.508 1 66.69 266 ARG A N 1
ATOM 2082 C CA . ARG A 1 266 ? 7.094 -1.98 2.168 1 66.69 266 ARG A CA 1
ATOM 2083 C C . ARG A 1 266 ? 5.602 -2.242 2.357 1 66.69 266 ARG A C 1
ATOM 2085 O O . ARG A 1 266 ? 4.977 -1.682 3.26 1 66.69 266 ARG A O 1
ATOM 2092 N N . LEU A 1 267 ? 5.082 -2.826 1.453 1 64.44 267 LEU A N 1
ATOM 2093 C CA . LEU A 1 267 ? 3.666 -3.17 1.502 1 64.44 267 LEU A CA 1
ATOM 2094 C C . LEU A 1 267 ? 3.479 -4.66 1.76 1 64.44 267 LEU A C 1
ATOM 2096 O O . LEU A 1 267 ? 2.953 -5.383 0.907 1 64.44 267 LEU A O 1
ATOM 2100 N N . PRO A 1 268 ? 3.916 -5.027 3.016 1 57.84 268 PRO A N 1
ATOM 2101 C CA . PRO A 1 268 ? 3.844 -6.469 3.248 1 57.84 268 PRO A CA 1
ATOM 2102 C C . PRO A 1 268 ? 2.412 -7 3.223 1 57.84 268 PRO A C 1
ATOM 2104 O O . PRO A 1 268 ? 1.493 -6.332 3.705 1 57.84 268 PRO A O 1
ATOM 2107 N N . GLY A 1 269 ? 2.312 -8.133 2.705 1 58.88 269 GLY A N 1
ATOM 2108 C CA . GLY A 1 269 ? 1.037 -8.828 2.754 1 58.88 269 GLY A CA 1
ATOM 2109 C C . GLY A 1 269 ? 0.033 -8.305 1.743 1 58.88 269 GLY A C 1
ATOM 2110 O O . GLY A 1 269 ? -1.118 -8.742 1.719 1 58.88 269 GLY A O 1
ATOM 2111 N N . VAL A 1 270 ? 0.48 -7.289 1.056 1 63.59 270 VAL A N 1
ATOM 2112 C CA . VAL A 1 270 ? -0.414 -6.719 0.054 1 63.59 270 VAL A CA 1
ATOM 2113 C C . VAL A 1 270 ? -0.292 -7.496 -1.253 1 63.59 270 VAL A C 1
ATOM 2115 O O . VAL A 1 270 ? 0.78 -8.016 -1.575 1 63.59 270 VAL A O 1
ATOM 2118 N N . ALA A 1 271 ? -1.438 -7.633 -1.894 1 69.62 271 ALA A N 1
ATOM 2119 C CA . ALA A 1 271 ? -1.394 -8.266 -3.211 1 69.62 271 ALA A CA 1
ATOM 2120 C C . ALA A 1 271 ? -0.364 -7.582 -4.109 1 69.62 271 ALA A C 1
ATOM 2122 O O . ALA A 1 271 ? -0.23 -6.355 -4.094 1 69.62 271 ALA A O 1
ATOM 2123 N N . ILE A 1 272 ? 0.29 -8.367 -4.836 1 79.81 272 ILE A N 1
ATOM 2124 C CA . ILE A 1 272 ? 1.376 -7.879 -5.68 1 79.81 272 ILE A CA 1
ATOM 2125 C C . ILE A 1 272 ? 0.837 -6.859 -6.68 1 79.81 272 ILE A C 1
ATOM 2127 O O . ILE A 1 272 ? 1.522 -5.891 -7.023 1 79.81 272 ILE A O 1
ATOM 2131 N N . GLN A 1 273 ? -0.381 -7.031 -7.195 1 78.38 273 GLN A N 1
ATOM 2132 C CA . GLN A 1 273 ? -1.011 -6.086 -8.117 1 78.38 273 GLN A CA 1
ATOM 2133 C C . GLN A 1 273 ? -1.161 -4.711 -7.473 1 78.38 273 GLN A C 1
ATOM 2135 O O . GLN A 1 273 ? -0.865 -3.691 -8.102 1 78.38 273 GLN A O 1
ATOM 2140 N N . THR A 1 274 ? -1.501 -4.762 -6.246 1 75.19 274 THR A N 1
ATOM 2141 C CA . THR A 1 274 ? -1.671 -3.525 -5.492 1 75.19 274 THR A CA 1
ATOM 2142 C C . THR A 1 274 ? -0.329 -2.826 -5.289 1 75.19 274 THR A C 1
ATOM 2144 O O . THR A 1 274 ? -0.227 -1.608 -5.445 1 75.19 274 THR A O 1
ATOM 2147 N N . GLU A 1 275 ? 0.531 -3.652 -4.949 1 81.75 275 GLU A N 1
ATOM 2148 C CA . GLU A 1 275 ? 1.859 -3.1 -4.699 1 81.75 275 GLU A CA 1
ATOM 2149 C C . GLU A 1 275 ? 2.406 -2.398 -5.941 1 81.75 275 GLU A C 1
ATOM 2151 O O . GLU A 1 275 ? 2.854 -1.253 -5.863 1 81.75 275 GLU A O 1
ATOM 2156 N N . VAL A 1 276 ? 2.301 -3.051 -7.051 1 86.69 276 VAL A N 1
ATOM 2157 C CA . VAL A 1 276 ? 2.879 -2.51 -8.273 1 86.69 276 VAL A CA 1
ATOM 2158 C C . VAL A 1 276 ? 2.076 -1.294 -8.734 1 86.69 276 VAL A C 1
ATOM 2160 O O . VAL A 1 276 ? 2.65 -0.3 -9.188 1 86.69 276 VAL A O 1
ATOM 2163 N N . LEU A 1 277 ? 0.819 -1.375 -8.625 1 84.25 277 LEU A N 1
ATOM 2164 C CA . LEU A 1 277 ? -0.02 -0.242 -9 1 84.25 277 LEU A CA 1
ATOM 2165 C C . LEU A 1 277 ? 0.284 0.972 -8.133 1 84.25 277 LEU A C 1
ATOM 2167 O O . LEU A 1 277 ? 0.383 2.094 -8.633 1 84.25 277 LEU A O 1
ATOM 2171 N N . ALA A 1 278 ? 0.428 0.731 -6.859 1 82.62 278 ALA A N 1
ATOM 2172 C CA . ALA A 1 278 ? 0.774 1.808 -5.934 1 82.62 278 ALA A CA 1
ATOM 2173 C C . ALA A 1 278 ? 2.133 2.412 -6.281 1 82.62 278 ALA A C 1
ATOM 2175 O O . ALA A 1 278 ? 2.277 3.635 -6.336 1 82.62 278 ALA A O 1
ATOM 2176 N N . LEU A 1 279 ? 3.043 1.553 -6.523 1 88.81 279 LEU A N 1
ATOM 2177 C CA . LEU A 1 279 ? 4.391 2.006 -6.855 1 88.81 279 LEU A CA 1
ATOM 2178 C C . LEU A 1 279 ? 4.387 2.826 -8.141 1 88.81 279 LEU A C 1
ATOM 2180 O O . LEU A 1 279 ? 5.07 3.846 -8.234 1 88.81 279 LEU A O 1
ATOM 2184 N N . ALA A 1 280 ? 3.623 2.367 -9.078 1 89.88 280 ALA A N 1
ATOM 2185 C CA . ALA A 1 280 ? 3.523 3.084 -10.352 1 89.88 280 ALA A CA 1
ATOM 2186 C C . ALA A 1 280 ? 2.918 4.469 -10.148 1 89.88 280 ALA A C 1
ATOM 2188 O O . ALA A 1 280 ? 3.402 5.453 -10.719 1 89.88 280 ALA A O 1
ATOM 2189 N N . ALA A 1 281 ? 1.946 4.566 -9.398 1 85.38 281 ALA A N 1
ATOM 2190 C CA . ALA A 1 281 ? 1.3 5.844 -9.117 1 85.38 281 ALA A CA 1
ATOM 2191 C C . ALA A 1 281 ? 2.234 6.773 -8.352 1 85.38 281 ALA A C 1
ATOM 2193 O O . ALA A 1 281 ? 2.303 7.973 -8.641 1 85.38 281 ALA A O 1
ATOM 2194 N N . ILE A 1 282 ? 2.902 6.23 -7.398 1 87.5 282 ILE A N 1
ATOM 2195 C CA . ILE A 1 282 ? 3.857 6.996 -6.605 1 87.5 282 ILE A CA 1
ATOM 2196 C C . ILE A 1 282 ? 4.965 7.531 -7.512 1 87.5 282 ILE A C 1
ATOM 2198 O O . ILE A 1 282 ? 5.355 8.695 -7.402 1 87.5 282 ILE A O 1
ATOM 2202 N N . ALA A 1 283 ? 5.441 6.672 -8.383 1 91.94 283 ALA A N 1
ATOM 2203 C CA . ALA A 1 283 ? 6.492 7.09 -9.305 1 91.94 283 ALA A CA 1
ATOM 2204 C C . ALA A 1 283 ? 6.039 8.273 -10.156 1 91.94 283 ALA A C 1
ATOM 2206 O O . ALA A 1 283 ? 6.789 9.227 -10.344 1 91.94 283 ALA A O 1
ATOM 2207 N N . GLU A 1 284 ? 4.875 8.203 -10.617 1 88.75 284 GLU A N 1
ATOM 2208 C CA . GLU A 1 284 ? 4.332 9.297 -11.422 1 88.75 284 GLU A CA 1
ATOM 2209 C C . GLU A 1 284 ? 4.23 10.578 -10.609 1 88.75 284 GLU A C 1
ATOM 2211 O O . GLU A 1 284 ? 4.648 11.648 -11.07 1 88.75 284 GLU A O 1
ATOM 2216 N N . GLY A 1 285 ? 3.668 10.484 -9.445 1 86.94 285 GLY A N 1
ATOM 2217 C CA . GLY A 1 285 ? 3.553 11.641 -8.57 1 86.94 285 GLY A CA 1
ATOM 2218 C C . GLY A 1 285 ? 4.895 12.25 -8.203 1 86.94 285 GLY A C 1
ATOM 2219 O O . GLY A 1 285 ? 5.031 13.477 -8.156 1 86.94 285 GLY A O 1
ATOM 2220 N N . LEU A 1 286 ? 5.844 11.406 -7.945 1 89.94 286 LEU A N 1
ATOM 2221 C CA . LEU A 1 286 ? 7.176 11.883 -7.59 1 89.94 286 LEU A CA 1
ATOM 2222 C C . LEU A 1 286 ? 7.832 12.594 -8.766 1 89.94 286 LEU A C 1
ATOM 2224 O O . LEU A 1 286 ? 8.453 13.648 -8.594 1 89.94 286 LEU A O 1
ATOM 2228 N N . HIS A 1 287 ? 7.691 11.992 -9.914 1 91.88 287 HIS A N 1
ATOM 2229 C CA . HIS A 1 287 ? 8.281 12.609 -11.102 1 91.88 287 HIS A CA 1
ATOM 2230 C C . HIS A 1 287 ? 7.758 14.031 -11.297 1 91.88 287 HIS A C 1
ATOM 2232 O O . HIS A 1 287 ? 8.531 14.953 -11.562 1 91.88 287 HIS A O 1
ATOM 2238 N N . GLN A 1 288 ? 6.539 14.266 -11.109 1 86.5 288 GLN A N 1
ATOM 2239 C CA . GLN A 1 288 ? 5.91 15.562 -11.305 1 86.5 288 GLN A CA 1
ATOM 2240 C C . GLN A 1 288 ? 6.469 16.594 -10.328 1 86.5 288 GLN A C 1
ATOM 2242 O O . GLN A 1 288 ? 6.492 17.797 -10.617 1 86.5 288 GLN A O 1
ATOM 2247 N N . ARG A 1 289 ? 6.949 16.125 -9.289 1 86.88 289 ARG A N 1
ATOM 2248 C CA . ARG A 1 289 ? 7.379 17.047 -8.234 1 86.88 289 ARG A CA 1
ATOM 2249 C C . ARG A 1 289 ? 8.883 17.297 -8.305 1 86.88 289 ARG A C 1
ATOM 2251 O O . ARG A 1 289 ? 9.359 18.375 -7.926 1 86.88 289 ARG A O 1
ATOM 2258 N N . ILE A 1 290 ? 9.586 16.312 -8.789 1 89.56 290 ILE A N 1
ATOM 2259 C CA . ILE A 1 290 ? 11.023 16.469 -8.633 1 89.56 290 ILE A CA 1
ATOM 2260 C C . ILE A 1 290 ? 11.664 16.797 -9.984 1 89.56 290 ILE A C 1
ATOM 2262 O O . ILE A 1 290 ? 12.82 17.219 -10.039 1 89.56 290 ILE A O 1
ATOM 2266 N N . TYR A 1 291 ? 10.906 16.516 -11.008 1 88.31 291 TYR A N 1
ATOM 2267 C CA . TYR A 1 291 ? 11.422 16.891 -12.32 1 88.31 291 TYR A CA 1
ATOM 2268 C C . TYR A 1 291 ? 10.727 18.141 -12.844 1 88.31 291 TYR A C 1
ATOM 2270 O O . TYR A 1 291 ? 9.547 18.375 -12.562 1 88.31 291 TYR A O 1
ATOM 2278 N N . ASP A 1 292 ? 11.5 18.906 -13.477 1 73.56 292 ASP A N 1
ATOM 2279 C CA . ASP A 1 292 ? 10.945 20.109 -14.078 1 73.56 292 ASP A CA 1
ATOM 2280 C C . ASP A 1 292 ? 9.867 19.766 -15.109 1 73.56 292 ASP A C 1
ATOM 2282 O O . ASP A 1 292 ? 9.922 18.719 -15.734 1 73.56 292 ASP A O 1
ATOM 2286 N N . ALA A 1 293 ? 8.891 20.578 -15 1 63.69 293 ALA A N 1
ATOM 2287 C CA . ALA A 1 293 ? 7.699 20.438 -15.828 1 63.69 293 ALA A CA 1
ATOM 2288 C C . ALA A 1 293 ? 8.047 20.484 -17.312 1 63.69 293 ALA A C 1
ATOM 2290 O O . ALA A 1 293 ? 8.078 21.562 -17.906 1 63.69 293 ALA A O 1
ATOM 2291 N N . ASP A 1 294 ? 8.664 19.438 -17.766 1 67.12 294 ASP A N 1
ATOM 2292 C CA . ASP A 1 294 ? 8.93 19.469 -19.203 1 67.12 294 ASP A CA 1
ATOM 2293 C C . ASP A 1 294 ? 7.668 19.141 -20 1 67.12 294 ASP A C 1
ATOM 2295 O O . ASP A 1 294 ? 6.922 18.234 -19.641 1 67.12 294 ASP A O 1
ATOM 2299 N N . SER A 1 295 ? 7.398 20.094 -20.812 1 79.31 295 SER A N 1
ATOM 2300 C CA . SER A 1 295 ? 6.297 19.875 -21.75 1 79.31 295 SER A CA 1
ATOM 2301 C C . SER A 1 295 ? 6.676 18.844 -22.812 1 79.31 295 SER A C 1
ATOM 2303 O O . SER A 1 295 ? 7.852 18.688 -23.141 1 79.31 295 SER A O 1
ATOM 2305 N N . ARG A 1 296 ? 5.805 18.141 -23.219 1 84.19 296 ARG A N 1
ATOM 2306 C CA . ARG A 1 296 ? 5.992 17.141 -24.266 1 84.19 296 ARG A CA 1
ATOM 2307 C C . ARG A 1 296 ? 6.48 17.812 -25.562 1 84.19 296 ARG A C 1
ATOM 2309 O O . ARG A 1 296 ? 7.363 17.281 -26.234 1 84.19 296 ARG A O 1
ATOM 2316 N N . ILE A 1 297 ? 5.871 18.984 -25.844 1 86.69 297 ILE A N 1
ATOM 2317 C CA . ILE A 1 297 ? 6.258 19.812 -26.984 1 86.69 297 ILE A CA 1
ATOM 2318 C C . ILE A 1 297 ? 6.613 21.219 -26.5 1 86.69 297 ILE A C 1
ATOM 2320 O O . ILE A 1 297 ? 5.801 22.141 -26.609 1 86.69 297 ILE A O 1
ATOM 2324 N N . PRO A 1 298 ? 7.812 21.391 -26.141 1 83.94 298 PRO A N 1
ATOM 2325 C CA . PRO A 1 298 ? 8.227 22.656 -25.531 1 83.94 298 PRO A CA 1
ATOM 2326 C C . PRO A 1 298 ? 8.008 23.859 -26.469 1 83.94 298 PRO A C 1
ATOM 2328 O O . PRO A 1 298 ? 7.809 24.984 -25.984 1 83.94 298 PRO A O 1
ATOM 2331 N N . ALA A 1 299 ? 7.973 23.609 -27.688 1 85.69 299 ALA A N 1
ATOM 2332 C CA . ALA A 1 299 ? 7.855 24.688 -28.656 1 85.69 299 ALA A CA 1
ATOM 2333 C C . ALA A 1 299 ? 6.445 25.281 -28.672 1 85.69 299 ALA A C 1
ATOM 2335 O O . ALA A 1 299 ? 6.219 26.359 -29.203 1 85.69 299 ALA A O 1
ATOM 2336 N N . LEU A 1 300 ? 5.547 24.625 -28.125 1 88.25 300 LEU A N 1
ATOM 2337 C CA . LEU A 1 300 ? 4.168 25.109 -28.094 1 88.25 300 LEU A CA 1
ATOM 2338 C C . LEU A 1 300 ? 3.842 25.734 -26.75 1 88.25 300 LEU A C 1
ATOM 2340 O O . LEU A 1 300 ? 4.043 25.109 -25.703 1 88.25 300 LEU A O 1
ATOM 2344 N N . SER A 1 301 ? 3.332 26.922 -26.844 1 86.06 301 SER A N 1
ATOM 2345 C CA . SER A 1 301 ? 2.938 27.641 -25.641 1 86.06 301 SER A CA 1
ATOM 2346 C C . SER A 1 301 ? 1.542 27.234 -25.188 1 86.06 301 SER A C 1
ATOM 2348 O O . SER A 1 301 ? 0.851 26.484 -25.875 1 86.06 301 SER A O 1
ATOM 2350 N N . ARG A 1 302 ? 1.159 27.781 -24.016 1 84.38 302 ARG A N 1
ATOM 2351 C CA . ARG A 1 302 ? -0.18 27.531 -23.484 1 84.38 302 ARG A CA 1
ATOM 2352 C C . ARG A 1 302 ? -1.244 28.125 -24.391 1 84.38 302 ARG A C 1
ATOM 2354 O O . ARG A 1 302 ? -2.311 27.547 -24.594 1 84.38 302 ARG A O 1
ATOM 2361 N N . SER A 1 303 ? -0.954 29.281 -24.875 1 87.56 303 SER A N 1
ATOM 2362 C CA . SER A 1 303 ? -1.884 29.938 -25.781 1 87.56 303 SER A CA 1
ATOM 2363 C C . SER A 1 303 ? -2.041 29.172 -27.078 1 87.56 303 SER A C 1
ATOM 2365 O O . SER A 1 303 ? -3.145 29.062 -27.625 1 87.56 303 SER A O 1
ATOM 2367 N N . ASP A 1 304 ? -0.943 28.641 -27.594 1 88.75 304 ASP A N 1
ATOM 2368 C CA . ASP A 1 304 ? -0.995 27.812 -28.797 1 88.75 304 ASP A CA 1
ATOM 2369 C C . ASP A 1 304 ? -1.907 26.609 -28.594 1 88.75 304 ASP A C 1
ATOM 2371 O O . ASP A 1 304 ? -2.723 26.297 -29.453 1 88.75 304 ASP A O 1
ATOM 2375 N N . MET A 1 305 ? -1.744 26.062 -27.484 1 88.06 305 MET A N 1
ATOM 2376 C CA . MET A 1 305 ? -2.508 24.859 -27.156 1 88.06 305 MET A CA 1
ATOM 2377 C C . MET A 1 305 ? -3.996 25.172 -27.047 1 88.06 305 MET A C 1
ATOM 2379 O O . MET A 1 305 ? -4.84 24.359 -27.422 1 88.06 305 MET A O 1
ATOM 2383 N N . GLN A 1 306 ? -4.27 26.25 -26.484 1 88.94 306 GLN A N 1
ATOM 2384 C CA . GLN A 1 306 ? -5.664 26.672 -26.359 1 88.94 306 GLN A CA 1
ATOM 2385 C C . GLN A 1 306 ? -6.309 26.859 -27.734 1 88.94 306 GLN A C 1
ATOM 2387 O O . GLN A 1 306 ? -7.465 26.484 -27.938 1 88.94 306 GLN A O 1
ATOM 2392 N N . GLN A 1 307 ? -5.602 27.469 -28.562 1 90.88 307 GLN A N 1
ATOM 2393 C CA . GLN A 1 307 ? -6.113 27.688 -29.922 1 90.88 307 GLN A CA 1
ATOM 2394 C C . GLN A 1 307 ? -6.312 26.375 -30.656 1 90.88 307 GLN A C 1
ATOM 2396 O O . GLN A 1 307 ? -7.324 26.172 -31.328 1 90.88 307 GLN A O 1
ATOM 2401 N N . ALA A 1 308 ? -5.34 25.562 -30.547 1 90.69 308 ALA A N 1
ATOM 2402 C CA . ALA A 1 308 ? -5.445 24.25 -31.172 1 90.69 308 ALA A CA 1
ATOM 2403 C C . ALA A 1 308 ? -6.637 23.469 -30.625 1 90.69 308 ALA A C 1
ATOM 2405 O O . ALA A 1 308 ? -7.355 22.812 -31.375 1 90.69 308 ALA A O 1
ATOM 2406 N N . ARG A 1 309 ? -6.816 23.562 -29.359 1 89.56 309 ARG A N 1
ATOM 2407 C CA . ARG A 1 309 ? -7.918 22.875 -28.688 1 89.56 309 ARG A CA 1
ATOM 2408 C C . ARG A 1 309 ? -9.266 23.375 -29.203 1 89.56 309 ARG A C 1
ATOM 2410 O O . ARG A 1 309 ? -10.172 22.578 -29.469 1 89.56 309 ARG A O 1
ATOM 2417 N N . ARG A 1 310 ? -9.383 24.625 -29.281 1 91.69 310 ARG A N 1
ATOM 2418 C CA . ARG A 1 310 ? -10.633 25.188 -29.781 1 91.69 310 ARG A CA 1
ATOM 2419 C C . ARG A 1 310 ? -10.922 24.734 -31.203 1 91.69 310 ARG A C 1
ATOM 2421 O O . ARG A 1 310 ? -12.055 24.406 -31.531 1 91.69 310 ARG A O 1
ATOM 2428 N N . ALA A 1 311 ? -9.898 24.766 -31.969 1 93.38 311 ALA A N 1
ATOM 2429 C CA . ALA A 1 311 ? -10.047 24.328 -33.344 1 93.38 311 ALA A CA 1
ATOM 2430 C C . ALA A 1 311 ? -10.43 22.844 -33.406 1 93.38 311 ALA A C 1
ATOM 2432 O O . ALA A 1 311 ? -11.297 22.453 -34.188 1 93.38 311 ALA A O 1
ATOM 2433 N N . ALA A 1 312 ? -9.789 22.062 -32.688 1 92.31 312 ALA A N 1
ATOM 2434 C CA . ALA A 1 312 ? -10.055 20.625 -32.656 1 92.31 312 ALA A CA 1
ATOM 2435 C C . ALA A 1 312 ? -11.484 20.344 -32.188 1 92.31 312 ALA A C 1
ATOM 2437 O O . ALA A 1 312 ? -12.195 19.531 -32.812 1 92.31 312 ALA A O 1
ATOM 2438 N N . ARG A 1 313 ? -11.859 21 -31.156 1 91.94 313 ARG A N 1
ATOM 2439 C CA . ARG A 1 313 ? -13.203 20.812 -30.609 1 91.94 313 ARG A CA 1
ATOM 2440 C C . ARG A 1 313 ? -14.266 21.188 -31.625 1 91.94 313 ARG A C 1
ATOM 2442 O O . ARG A 1 313 ? -15.234 20.453 -31.828 1 91.94 313 ARG A O 1
ATOM 2449 N N . LYS A 1 314 ? -14.086 22.312 -32.156 1 93.69 314 LYS A N 1
ATOM 2450 C CA . LYS A 1 314 ? -15.039 22.766 -33.156 1 93.69 314 LYS A CA 1
ATOM 2451 C C . LYS A 1 314 ? -15.148 21.781 -34.312 1 93.69 314 LYS A C 1
ATOM 2453 O O . LYS A 1 314 ? -16.25 21.438 -34.75 1 93.69 314 LYS A O 1
ATOM 2458 N N . ALA A 1 315 ? -14.023 21.344 -34.781 1 94.12 315 ALA A N 1
ATOM 2459 C CA . ALA A 1 315 ? -14 20.406 -35.906 1 94.12 315 ALA A CA 1
ATOM 2460 C C . ALA A 1 315 ? -14.641 19.078 -35.531 1 94.12 315 ALA A C 1
ATOM 2462 O O . ALA A 1 315 ? -15.359 18.469 -36.312 1 94.12 315 ALA A O 1
ATOM 2463 N N . ALA A 1 316 ? -14.32 18.578 -34.438 1 92.5 316 ALA A N 1
ATOM 2464 C CA . ALA A 1 316 ? -14.867 17.312 -33.969 1 92.5 316 ALA A CA 1
ATOM 2465 C C . ALA A 1 316 ? -16.375 17.391 -33.812 1 92.5 316 ALA A C 1
ATOM 2467 O O . ALA A 1 316 ? -17.094 16.469 -34.219 1 92.5 316 ALA A O 1
ATOM 2468 N N . LEU A 1 317 ? -16.828 18.438 -33.219 1 93.19 317 LEU A N 1
ATOM 2469 C CA . LEU A 1 317 ? -18.266 18.625 -33 1 93.19 317 LEU A CA 1
ATOM 2470 C C . LEU A 1 317 ? -18.984 18.719 -34.344 1 93.19 317 LEU A C 1
ATOM 2472 O O . LEU A 1 317 ? -20.078 18.156 -34.531 1 93.19 317 LEU A O 1
ATOM 2476 N N . GLU A 1 318 ? -18.438 19.453 -35.219 1 93.62 318 GLU A N 1
ATOM 2477 C CA . GLU A 1 318 ? -19.016 19.562 -36.562 1 93.62 318 GLU A CA 1
ATOM 2478 C C . GLU A 1 318 ? -19.078 18.203 -37.25 1 93.62 318 GLU A C 1
ATOM 2480 O O . GLU A 1 318 ? -20.062 17.875 -37.906 1 93.62 318 GLU A O 1
ATOM 2485 N N . LYS A 1 319 ? -18.031 17.484 -37.094 1 92.62 319 LYS A N 1
ATOM 2486 C CA . LYS A 1 319 ? -17.984 16.172 -37.719 1 92.62 319 LYS A CA 1
ATOM 2487 C C . LYS A 1 319 ? -19.047 15.242 -37.125 1 92.62 319 LYS A C 1
ATOM 2489 O O . LYS A 1 319 ? -19.719 14.523 -37.875 1 92.62 319 LYS A O 1
ATOM 2494 N N . VAL A 1 320 ? -19.188 15.25 -35.875 1 91.75 320 VAL A N 1
ATOM 2495 C CA . VAL A 1 320 ? -20.141 14.383 -35.188 1 91.75 320 VAL A CA 1
ATOM 2496 C C . VAL A 1 320 ? -21.562 14.758 -35.594 1 91.75 320 VAL A C 1
ATOM 2498 O O . VAL A 1 320 ? -22.438 13.891 -35.719 1 91.75 320 VAL A O 1
ATOM 2501 N N . ARG A 1 321 ? -21.812 16 -35.844 1 90.75 321 ARG A N 1
ATOM 2502 C CA . ARG A 1 321 ? -23.125 16.484 -36.281 1 90.75 321 ARG A CA 1
ATOM 2503 C C . ARG A 1 321 ? -23.438 16.016 -37.688 1 90.75 321 ARG A C 1
ATOM 2505 O O . ARG A 1 321 ? -24.609 15.867 -38.062 1 90.75 321 ARG A O 1
ATOM 2512 N N . GLN A 1 322 ? -22.328 15.773 -38.406 1 89.69 322 GLN A N 1
ATOM 2513 C CA . GLN A 1 322 ? -22.484 15.438 -39.812 1 89.69 322 GLN A CA 1
ATOM 2514 C C . GLN A 1 322 ? -22.578 13.93 -40.031 1 89.69 322 GLN A C 1
ATOM 2516 O O . GLN A 1 322 ? -22.938 13.461 -41.094 1 89.69 322 GLN A O 1
ATOM 2521 N N . ILE A 1 323 ? -22.25 13.227 -39 1 87.06 323 ILE A N 1
ATOM 2522 C CA . ILE A 1 323 ? -22.25 11.773 -39.156 1 87.06 323 ILE A CA 1
ATOM 2523 C C . ILE A 1 323 ? -23.672 11.289 -39.438 1 87.06 323 ILE A C 1
ATOM 2525 O O . ILE A 1 323 ? -24.641 11.766 -38.844 1 87.06 323 ILE A O 1
ATOM 2529 N N . ASP A 1 324 ? -23.734 10.43 -40.469 1 80.38 324 ASP A N 1
ATOM 2530 C CA . ASP A 1 324 ? -25 9.836 -40.875 1 80.38 324 ASP A CA 1
ATOM 2531 C C . ASP A 1 324 ? -25.531 8.906 -39.781 1 80.38 324 ASP A C 1
ATOM 2533 O O . ASP A 1 324 ? -24.891 7.906 -39.438 1 80.38 324 ASP A O 1
ATOM 2537 N N . ARG A 1 325 ? -26.609 9.289 -39.188 1 83.12 325 ARG A N 1
ATOM 2538 C CA . ARG A 1 325 ? -27.172 8.492 -38.094 1 83.12 325 ARG A CA 1
ATOM 2539 C C . ARG A 1 325 ? -28.5 7.852 -38.531 1 83.12 325 ARG A C 1
ATOM 2541 O O . ARG A 1 325 ? -29.391 7.664 -37.688 1 83.12 325 ARG A O 1
ATOM 2548 N N . THR A 1 326 ? -28.562 7.582 -39.781 1 79.81 326 THR A N 1
ATOM 2549 C CA . THR A 1 326 ? -29.766 6.902 -40.281 1 79.81 326 THR A CA 1
ATOM 2550 C C . THR A 1 326 ? -29.969 5.586 -39.531 1 79.81 326 THR A C 1
ATOM 2552 O O . THR A 1 326 ? -29.078 4.738 -39.5 1 79.81 326 THR A O 1
ATOM 2555 N N . GLY A 1 327 ? -31.078 5.309 -38.875 1 80.06 327 GLY A N 1
ATOM 2556 C CA . GLY A 1 327 ? -31.422 4.094 -38.156 1 80.06 327 GLY A CA 1
ATOM 2557 C C . GLY A 1 327 ? -30.953 4.117 -36.719 1 80.06 327 GLY A C 1
ATOM 2558 O O . GLY A 1 327 ? -31.078 3.119 -36 1 80.06 327 GLY A O 1
ATOM 2559 N N . ARG A 1 328 ? -30.25 5.211 -36.438 1 85.38 328 ARG A N 1
ATOM 2560 C CA . ARG A 1 328 ? -29.812 5.375 -35.062 1 85.38 328 ARG A CA 1
ATOM 2561 C C . ARG A 1 328 ? -30.484 6.562 -34.406 1 85.38 328 ARG A C 1
ATOM 2563 O O . ARG A 1 328 ? -31.016 7.445 -35.094 1 85.38 328 ARG A O 1
ATOM 2570 N N . GLU A 1 329 ? -30.531 6.547 -33.125 1 83.19 329 GLU A N 1
ATOM 2571 C CA . GLU A 1 329 ? -31.078 7.688 -32.406 1 83.19 329 GLU A CA 1
ATOM 2572 C C . GLU A 1 329 ? -30.234 8.938 -32.625 1 83.19 329 GLU A C 1
ATOM 2574 O O . GLU A 1 329 ? -29 8.875 -32.656 1 83.19 329 GLU A O 1
ATOM 2579 N N . PRO A 1 330 ? -30.953 9.992 -32.969 1 83.56 330 PRO A N 1
ATOM 2580 C CA . PRO A 1 330 ? -30.219 11.25 -33.125 1 83.56 330 PRO A CA 1
ATOM 2581 C C . PRO A 1 330 ? -29.453 11.648 -31.859 1 83.56 330 PRO A C 1
ATOM 2583 O O . PRO A 1 330 ? -29.844 11.266 -30.75 1 83.56 330 PRO A O 1
ATOM 2586 N N . LEU A 1 331 ? -28.391 12.383 -32.062 1 89.12 331 LEU A N 1
ATOM 2587 C CA . LEU A 1 331 ? -27.641 12.883 -30.906 1 89.12 331 LEU A CA 1
ATOM 2588 C C . LEU A 1 331 ? -28.391 13.992 -30.188 1 89.12 331 LEU A C 1
ATOM 2590 O O . LEU A 1 331 ? -28.875 14.93 -30.844 1 89.12 331 LEU A O 1
ATOM 2594 N N . SER A 1 332 ? -28.609 13.852 -28.984 1 89.5 332 SER A N 1
ATOM 2595 C CA . SER A 1 332 ? -29.266 14.891 -28.188 1 89.5 332 SER A CA 1
ATOM 2596 C C . SER A 1 332 ? -28.297 16.047 -27.891 1 89.5 332 SER A C 1
ATOM 2598 O O . SER A 1 332 ? -27.094 15.906 -28.047 1 89.5 332 SER A O 1
ATOM 2600 N N . PRO A 1 333 ? -28.891 17.25 -27.578 1 90.69 333 PRO A N 1
ATOM 2601 C CA . PRO A 1 333 ? -28.016 18.344 -27.156 1 90.69 333 PRO A CA 1
ATOM 2602 C C . PRO A 1 333 ? -27.125 17.984 -25.969 1 90.69 333 PRO A C 1
ATOM 2604 O O . PRO A 1 333 ? -26 18.453 -25.859 1 90.69 333 PRO A O 1
ATOM 2607 N N . ALA A 1 334 ? -27.672 17.141 -25.172 1 90.38 334 ALA A N 1
ATOM 2608 C CA . ALA A 1 334 ? -26.891 16.703 -24.016 1 90.38 334 ALA A CA 1
ATOM 2609 C C . ALA A 1 334 ? -25.703 15.852 -24.453 1 90.38 334 ALA A C 1
ATOM 2611 O O . ALA A 1 334 ? -24.625 15.938 -23.859 1 90.38 334 ALA A O 1
ATOM 2612 N N . ASP A 1 335 ? -25.875 15.094 -25.438 1 90.62 335 ASP A N 1
ATOM 2613 C CA . ASP A 1 335 ? -24.797 14.273 -25.969 1 90.62 335 ASP A CA 1
ATOM 2614 C C . ASP A 1 335 ? -23.672 15.141 -26.516 1 90.62 335 ASP A C 1
ATOM 2616 O O . ASP A 1 335 ? -22.5 14.883 -26.281 1 90.62 335 ASP A O 1
ATOM 2620 N N . LEU A 1 336 ? -24.125 16.125 -27.25 1 91.25 336 LEU A N 1
ATOM 2621 C CA . LEU A 1 336 ? -23.156 17.016 -27.875 1 91.25 336 LEU A CA 1
ATOM 2622 C C . LEU A 1 336 ? -22.391 17.812 -26.844 1 91.25 336 LEU A C 1
ATOM 2624 O O . LEU A 1 336 ? -21.172 18.047 -26.984 1 91.25 336 LEU A O 1
ATOM 2628 N N . THR A 1 337 ? -23.094 18.25 -25.844 1 91.44 337 THR A N 1
ATOM 2629 C CA . THR A 1 337 ? -22.453 18.984 -24.75 1 91.44 337 THR A CA 1
ATOM 2630 C C . THR A 1 337 ? -21.422 18.094 -24.047 1 91.44 337 THR A C 1
ATOM 2632 O O . THR A 1 337 ? -20.312 18.531 -23.766 1 91.44 337 THR A O 1
ATOM 2635 N N . GLU A 1 338 ? -21.828 16.922 -23.844 1 89.69 338 GLU A N 1
ATOM 2636 C CA . GLU A 1 338 ? -20.938 15.977 -23.188 1 89.69 338 GLU A CA 1
ATOM 2637 C C . GLU A 1 338 ? -19.719 15.664 -24.047 1 89.69 338 GLU A C 1
ATOM 2639 O O . GLU A 1 338 ? -18.609 15.539 -23.531 1 89.69 338 GLU A O 1
ATOM 2644 N N . PHE A 1 339 ? -19.984 15.562 -25.266 1 90.31 339 PHE A N 1
ATOM 2645 C CA . PHE A 1 339 ? -18.891 15.289 -26.188 1 90.31 339 PHE A CA 1
ATOM 2646 C C . PHE A 1 339 ? -17.891 16.453 -26.203 1 90.31 339 PHE A C 1
ATOM 2648 O O . PHE A 1 339 ? -16.688 16.234 -26.203 1 90.31 339 PHE A O 1
ATOM 2655 N N . GLY A 1 340 ? -18.422 17.578 -26.266 1 88.19 340 GLY A N 1
ATOM 2656 C CA . GLY A 1 340 ? -17.562 18.75 -26.219 1 88.19 340 GLY A CA 1
ATOM 2657 C C . GLY A 1 340 ? -16.719 18.812 -24.953 1 88.19 340 GLY A C 1
ATOM 2658 O O . GLY A 1 340 ? -15.531 19.141 -25.016 1 88.19 340 GLY A O 1
ATOM 2659 N N . GLN A 1 341 ? -17.312 18.5 -23.875 1 87.88 341 GLN A N 1
ATOM 2660 C CA . GLN A 1 341 ? -16.594 18.484 -22.609 1 87.88 341 GLN A CA 1
ATOM 2661 C C . GLN A 1 341 ? -15.516 17.391 -22.594 1 87.88 341 GLN A C 1
ATOM 2663 O O . GLN A 1 341 ? -14.422 17.609 -22.062 1 87.88 341 GLN A O 1
ATOM 2668 N N . ALA A 1 342 ? -15.859 16.297 -23.141 1 87 342 ALA A N 1
ATOM 2669 C CA . ALA A 1 342 ? -14.906 15.195 -23.219 1 87 342 ALA A CA 1
ATOM 2670 C C . ALA A 1 342 ? -13.68 15.594 -24.031 1 87 342 ALA A C 1
ATOM 2672 O O . ALA A 1 342 ? -12.547 15.234 -23.688 1 87 342 ALA A O 1
ATOM 2673 N N . MET A 1 343 ? -13.938 16.297 -25.062 1 85.06 343 MET A N 1
ATOM 2674 C CA . MET A 1 343 ? -12.836 16.781 -25.891 1 85.06 343 MET A CA 1
ATOM 2675 C C . MET A 1 343 ? -11.945 17.734 -25.125 1 85.06 343 MET A C 1
ATOM 2677 O O . MET A 1 343 ? -10.719 17.656 -25.203 1 85.06 343 MET A O 1
ATOM 2681 N N . ASN A 1 344 ? -12.609 18.547 -24.391 1 84.44 344 ASN A N 1
ATOM 2682 C CA . ASN A 1 344 ? -11.859 19.5 -23.578 1 84.44 344 ASN A CA 1
ATOM 2683 C C . ASN A 1 344 ? -11.016 18.797 -22.531 1 84.44 344 ASN A C 1
ATOM 2685 O O . ASN A 1 344 ? -9.844 19.125 -22.328 1 84.44 344 ASN A O 1
ATOM 2689 N N . ASP A 1 345 ? -11.578 17.859 -21.891 1 79.56 345 ASP A N 1
ATOM 2690 C CA . ASP A 1 345 ? -10.891 17.094 -20.859 1 79.56 345 ASP A CA 1
ATOM 2691 C C . ASP A 1 345 ? -9.672 16.375 -21.422 1 79.56 345 ASP A C 1
ATOM 2693 O O . ASP A 1 345 ? -8.625 16.312 -20.781 1 79.56 345 ASP A O 1
ATOM 2697 N N . SER A 1 346 ? -9.828 15.875 -22.562 1 80.12 346 SER A N 1
ATOM 2698 C CA . SER A 1 346 ? -8.758 15.102 -23.172 1 80.12 346 SER A CA 1
ATOM 2699 C C . SER A 1 346 ? -7.594 15.992 -23.594 1 80.12 346 SER A C 1
ATOM 2701 O O . SER A 1 346 ? -6.438 15.57 -23.547 1 80.12 346 SER A O 1
ATOM 2703 N N . PHE A 1 347 ? -7.887 17.234 -23.891 1 77.19 347 PHE A N 1
ATOM 2704 C CA . PHE A 1 347 ? -6.859 18.141 -24.391 1 77.19 347 PHE A CA 1
ATOM 2705 C C . PHE A 1 347 ? -6.055 18.734 -23.25 1 77.19 347 PHE A C 1
ATOM 2707 O O . PHE A 1 347 ? -4.957 19.266 -23.469 1 77.19 347 PHE A O 1
ATOM 2714 N N . SER A 1 348 ? -6.57 18.656 -22.094 1 73.56 348 SER A N 1
ATOM 2715 C CA . SER A 1 348 ? -5.949 19.344 -20.969 1 73.56 348 SER A CA 1
ATOM 2716 C C . SER A 1 348 ? -4.574 18.766 -20.656 1 73.56 348 SER A C 1
ATOM 2718 O O . SER A 1 348 ? -3.715 19.453 -20.094 1 73.56 348 SER A O 1
ATOM 2720 N N . PHE A 1 349 ? -4.281 17.594 -21.141 1 74.25 349 PHE A N 1
ATOM 2721 C CA . PHE A 1 349 ? -3.027 16.953 -20.75 1 74.25 349 PHE A CA 1
ATOM 2722 C C . PHE A 1 349 ? -2.156 16.688 -21.969 1 74.25 349 PHE A C 1
ATOM 2724 O O . PHE A 1 349 ? -1.167 15.961 -21.891 1 74.25 349 PHE A O 1
ATOM 2731 N N . ILE A 1 350 ? -2.463 17.359 -23.016 1 77.81 350 ILE A N 1
ATOM 2732 C CA . ILE A 1 350 ? -1.842 17 -24.297 1 77.81 350 ILE A CA 1
ATOM 2733 C C . ILE A 1 350 ? -0.35 17.328 -24.234 1 77.81 350 ILE A C 1
ATOM 2735 O O . ILE A 1 350 ? 0.468 16.594 -24.812 1 77.81 350 ILE A O 1
ATOM 2739 N N . ASN A 1 351 ? -0.025 18.359 -23.547 1 82.69 351 ASN A N 1
ATOM 2740 C CA . ASN A 1 351 ? 1.371 18.781 -23.578 1 82.69 351 ASN A CA 1
ATOM 2741 C C . ASN A 1 351 ? 2.125 18.328 -22.328 1 82.69 351 ASN A C 1
ATOM 2743 O O . ASN A 1 351 ? 3.244 18.781 -22.078 1 82.69 351 ASN A O 1
ATOM 2747 N N . LYS A 1 352 ? 1.557 17.438 -21.594 1 81.31 352 LYS A N 1
ATOM 2748 C CA . LYS A 1 352 ? 2.24 16.859 -20.438 1 81.31 352 LYS A CA 1
ATOM 2749 C C . LYS A 1 352 ? 3.051 15.633 -20.844 1 81.31 352 LYS A C 1
ATOM 2751 O O . LYS A 1 352 ? 2.686 14.922 -21.781 1 81.31 352 LYS A O 1
ATOM 2756 N N . PRO A 1 353 ? 4.195 15.469 -20.109 1 85.06 353 PRO A N 1
ATOM 2757 C CA . PRO A 1 353 ? 4.949 14.25 -20.391 1 85.06 353 PRO A CA 1
ATOM 2758 C C . PRO A 1 353 ? 4.105 12.984 -20.219 1 85.06 353 PRO A C 1
ATOM 2760 O O . PRO A 1 353 ? 3.209 12.945 -19.375 1 85.06 353 PRO A O 1
ATOM 2763 N N . THR A 1 354 ? 4.402 12.055 -21.109 1 85.88 354 THR A N 1
ATOM 2764 C CA . THR A 1 354 ? 3.703 10.773 -21 1 85.88 354 THR A CA 1
ATOM 2765 C C . THR A 1 354 ? 4.211 9.977 -19.797 1 85.88 354 THR A C 1
ATOM 2767 O O . THR A 1 354 ? 5.289 10.258 -19.266 1 85.88 354 THR A O 1
ATOM 2770 N N . TYR A 1 355 ? 3.441 9.062 -19.438 1 88.06 355 TYR A N 1
ATOM 2771 C CA . TYR A 1 355 ? 3.852 8.195 -18.344 1 88.06 355 TYR A CA 1
ATOM 2772 C C . TYR A 1 355 ? 5.168 7.496 -18.656 1 88.06 355 TYR A C 1
ATOM 2774 O O . TYR A 1 355 ? 6.066 7.438 -17.812 1 88.06 355 TYR A O 1
ATOM 2782 N N . ARG A 1 356 ? 5.312 6.984 -19.828 1 91.81 356 ARG A N 1
ATOM 2783 C CA . ARG A 1 356 ? 6.531 6.289 -20.234 1 91.81 356 ARG A CA 1
ATOM 2784 C C . ARG A 1 356 ? 7.742 7.211 -20.156 1 91.81 356 ARG A C 1
ATOM 2786 O O . ARG A 1 356 ? 8.82 6.789 -19.719 1 91.81 356 ARG A O 1
ATOM 2793 N N . SER A 1 357 ? 7.566 8.414 -20.609 1 91.5 357 SER A N 1
ATOM 2794 C CA . SER A 1 357 ? 8.68 9.359 -20.578 1 91.5 357 SER A CA 1
ATOM 2795 C C . SER A 1 357 ? 9.109 9.656 -19.156 1 91.5 357 SER A C 1
ATOM 2797 O O . SER A 1 357 ? 10.297 9.844 -18.891 1 91.5 357 SER A O 1
ATOM 2799 N N . ARG A 1 358 ? 8.156 9.734 -18.266 1 92.81 358 ARG A N 1
ATOM 2800 C CA . ARG A 1 358 ? 8.477 9.953 -16.859 1 92.81 358 ARG A CA 1
ATOM 2801 C C . ARG A 1 358 ? 9.312 8.805 -16.312 1 92.81 358 ARG A C 1
ATOM 2803 O O . ARG A 1 358 ? 10.297 9.039 -15.609 1 92.81 358 ARG A O 1
ATOM 2810 N N . MET A 1 359 ? 8.914 7.605 -16.656 1 96.06 359 MET A N 1
ATOM 2811 C CA . MET A 1 359 ? 9.648 6.43 -16.203 1 96.06 359 MET A CA 1
ATOM 2812 C C . MET A 1 359 ? 11.031 6.375 -16.844 1 96.06 359 MET A C 1
ATOM 2814 O O . MET A 1 359 ? 12 5.941 -16.219 1 96.06 359 MET A O 1
ATOM 2818 N N . ALA A 1 360 ? 11.133 6.867 -18.047 1 96.12 360 ALA A N 1
ATOM 2819 C CA . ALA A 1 360 ? 12.414 6.914 -18.75 1 96.12 360 ALA A CA 1
ATOM 2820 C C . ALA A 1 360 ? 13.383 7.871 -18.047 1 96.12 360 ALA A C 1
ATOM 2822 O O . ALA A 1 360 ? 14.578 7.598 -17.953 1 96.12 360 ALA A O 1
ATOM 2823 N N . ASP A 1 361 ? 12.844 8.953 -17.594 1 95.31 361 ASP A N 1
ATOM 2824 C CA . ASP A 1 361 ? 13.672 9.898 -16.859 1 95.31 361 ASP A CA 1
ATOM 2825 C C . ASP A 1 361 ? 14.234 9.266 -15.586 1 95.31 361 ASP A C 1
ATOM 2827 O O . ASP A 1 361 ? 15.422 9.406 -15.289 1 95.31 361 ASP A O 1
ATOM 2831 N N . PHE A 1 362 ? 13.383 8.57 -14.883 1 96 362 PHE A N 1
ATOM 2832 C CA . PHE A 1 362 ? 13.805 7.91 -13.656 1 96 362 PHE A CA 1
ATOM 2833 C C . PHE A 1 362 ? 14.922 6.91 -13.938 1 96 362 PHE A C 1
ATOM 2835 O O . PHE A 1 362 ? 15.953 6.918 -13.266 1 96 362 PHE A O 1
ATOM 2842 N N . VAL A 1 363 ? 14.672 6.07 -14.891 1 97 363 VAL A N 1
ATOM 2843 C CA . VAL A 1 363 ? 15.617 4.98 -15.109 1 97 363 VAL A CA 1
ATOM 2844 C C . VAL A 1 363 ? 16.922 5.535 -15.68 1 97 363 VAL A C 1
ATOM 2846 O O . VAL A 1 363 ? 18 5.027 -15.375 1 97 363 VAL A O 1
ATOM 2849 N N . ALA A 1 364 ? 16.844 6.559 -16.516 1 96.69 364 ALA A N 1
ATOM 2850 C CA . ALA A 1 364 ? 18.062 7.184 -17.031 1 96.69 364 ALA A CA 1
ATOM 2851 C C . ALA A 1 364 ? 18.922 7.711 -15.891 1 96.69 364 ALA A C 1
ATOM 2853 O O . ALA A 1 364 ? 20.125 7.484 -15.867 1 96.69 364 ALA A O 1
ATOM 2854 N N . GLU A 1 365 ? 18.312 8.359 -15 1 96.56 365 GLU A N 1
ATOM 2855 C CA . GLU A 1 365 ? 19.047 8.891 -13.859 1 96.56 365 GLU A CA 1
ATOM 2856 C C . GLU A 1 365 ? 19.578 7.773 -12.977 1 96.56 365 GLU A C 1
ATOM 2858 O O . GLU A 1 365 ? 20.75 7.805 -12.562 1 96.56 365 GLU A O 1
ATOM 2863 N N . ALA A 1 366 ? 18.828 6.812 -12.703 1 97.56 366 ALA A N 1
ATOM 2864 C CA . ALA A 1 366 ? 19.25 5.695 -11.867 1 97.56 366 ALA A CA 1
ATOM 2865 C C . ALA A 1 366 ? 20.406 4.926 -12.516 1 97.56 366 ALA A C 1
ATOM 2867 O O . ALA A 1 366 ? 21.359 4.559 -11.844 1 97.56 366 ALA A O 1
ATOM 2868 N N . GLN A 1 367 ? 20.297 4.711 -13.812 1 96.75 367 GLN A N 1
ATOM 2869 C CA . GLN A 1 367 ? 21.312 3.947 -14.539 1 96.75 367 GLN A CA 1
ATOM 2870 C C . GLN A 1 367 ? 22.625 4.715 -14.617 1 96.75 367 GLN A C 1
ATOM 2872 O O . GLN A 1 367 ? 23.703 4.109 -14.711 1 96.75 367 GLN A O 1
ATOM 2877 N N . SER A 1 368 ? 22.531 5.988 -14.586 1 96.5 368 SER A N 1
ATOM 2878 C CA . SER A 1 368 ? 23.75 6.785 -14.57 1 96.5 368 SER A CA 1
ATOM 2879 C C . SER A 1 368 ? 24.547 6.555 -13.289 1 96.5 368 SER A C 1
ATOM 2881 O O . SER A 1 368 ? 25.766 6.758 -13.266 1 96.5 368 SER A O 1
ATOM 2883 N N . ILE A 1 369 ? 23.922 6.129 -12.281 1 96.56 369 ILE A N 1
ATOM 2884 C CA . ILE A 1 369 ? 24.547 5.879 -10.984 1 96.56 369 ILE A CA 1
ATOM 2885 C C . ILE A 1 369 ? 24.828 4.383 -10.836 1 96.56 369 ILE A C 1
ATOM 2887 O O . ILE A 1 369 ? 25.969 3.99 -10.531 1 96.56 369 ILE A O 1
ATOM 2891 N N . ILE A 1 370 ? 23.781 3.625 -11.141 1 96.25 370 ILE A N 1
ATOM 2892 C CA . ILE A 1 370 ? 23.859 2.17 -11.07 1 96.25 370 ILE A CA 1
ATOM 2893 C C . ILE A 1 370 ? 23.516 1.571 -12.438 1 96.25 370 ILE A C 1
ATOM 2895 O O . ILE A 1 370 ? 22.375 1.208 -12.695 1 96.25 370 ILE A O 1
ATOM 2899 N N . PRO A 1 371 ? 24.375 1.369 -13.398 1 91.25 371 PRO A N 1
ATOM 2900 C CA . PRO A 1 371 ? 24.094 0.97 -14.781 1 91.25 371 PRO A CA 1
ATOM 2901 C C . PRO A 1 371 ? 23.297 -0.329 -14.875 1 91.25 371 PRO A C 1
ATOM 2903 O O . PRO A 1 371 ? 22.422 -0.458 -15.727 1 91.25 371 PRO A O 1
ATOM 2906 N N . GLY A 1 372 ? 23.406 -1.339 -14.023 1 89.88 372 GLY A N 1
ATOM 2907 C CA . GLY A 1 372 ? 22.781 -2.641 -14.141 1 89.88 372 GLY A CA 1
ATOM 2908 C C . GLY A 1 372 ? 21.5 -2.752 -13.336 1 89.88 372 GLY A C 1
ATOM 2909 O O . GLY A 1 372 ? 20.922 -3.838 -13.211 1 89.88 372 GLY A O 1
ATOM 2910 N N . ILE A 1 373 ? 20.906 -1.609 -13.008 1 94.25 373 ILE A N 1
ATOM 2911 C CA . ILE A 1 373 ? 19.828 -1.638 -12.023 1 94.25 373 ILE A CA 1
ATOM 2912 C C . ILE A 1 373 ? 18.578 -2.244 -12.656 1 94.25 373 ILE A C 1
ATOM 2914 O O . ILE A 1 373 ? 17.797 -2.912 -11.977 1 94.25 373 ILE A O 1
ATOM 2918 N N . VAL A 1 374 ? 18.406 -2.014 -14.008 1 96 374 VAL A N 1
ATOM 2919 C CA . VAL A 1 374 ? 17.266 -2.6 -14.703 1 96 374 VAL A CA 1
ATOM 2920 C C . VAL A 1 374 ? 17.75 -3.393 -15.914 1 96 374 VAL A C 1
ATOM 2922 O O . VAL A 1 374 ? 17.062 -3.479 -16.938 1 96 374 VAL A O 1
ATOM 2925 N N . GLY A 1 375 ? 18.922 -4.008 -15.797 1 91.19 375 GLY A N 1
ATOM 2926 C CA . GLY A 1 375 ? 19.562 -4.68 -16.906 1 91.19 375 GLY A CA 1
ATOM 2927 C C . GLY A 1 375 ? 18.812 -5.898 -17.391 1 91.19 375 GLY A C 1
ATOM 2928 O O . GLY A 1 375 ? 18.984 -6.34 -18.531 1 91.19 375 GLY A O 1
ATOM 2929 N N . ALA A 1 376 ? 17.953 -6.434 -16.578 1 91.69 376 ALA A N 1
ATOM 2930 C CA . ALA A 1 376 ? 17.188 -7.621 -16.953 1 91.69 376 ALA A CA 1
ATOM 2931 C C . ALA A 1 376 ? 16.078 -7.27 -17.938 1 91.69 376 ALA A C 1
ATOM 2933 O O . ALA A 1 376 ? 15.562 -8.148 -18.641 1 91.69 376 ALA A O 1
ATOM 2934 N N . PHE A 1 377 ? 15.688 -5.992 -17.984 1 95.44 377 PHE A N 1
ATOM 2935 C CA . PHE A 1 377 ? 14.594 -5.551 -18.844 1 95.44 377 PHE A CA 1
ATOM 2936 C C . PHE A 1 377 ? 15.125 -5.082 -20.188 1 95.44 377 PHE A C 1
ATOM 2938 O O . PHE A 1 377 ? 16.156 -4.41 -20.25 1 95.44 377 PHE A O 1
ATOM 2945 N N . ASN A 1 378 ? 14.516 -5.402 -21.266 1 93.88 378 ASN A N 1
ATOM 2946 C CA . ASN A 1 378 ? 14.828 -4.801 -22.562 1 93.88 378 ASN A CA 1
ATOM 2947 C C . ASN A 1 378 ? 14.352 -3.354 -22.641 1 93.88 378 ASN A C 1
ATOM 2949 O O . ASN A 1 378 ? 15.008 -2.514 -23.266 1 93.88 378 ASN A O 1
ATOM 2953 N N . ASP A 1 379 ? 13.234 -3.055 -22.047 1 95.19 379 ASP A N 1
ATOM 2954 C CA . ASP A 1 379 ? 12.633 -1.728 -21.969 1 95.19 379 ASP A CA 1
ATOM 2955 C C . ASP A 1 379 ? 11.836 -1.563 -20.672 1 95.19 379 ASP A C 1
ATOM 2957 O O . ASP A 1 379 ? 10.617 -1.781 -20.656 1 95.19 379 ASP A O 1
ATOM 2961 N N . TRP A 1 380 ? 12.477 -1.16 -19.672 1 96.81 380 TRP A N 1
ATOM 2962 C CA . TRP A 1 380 ? 11.891 -1.074 -18.344 1 96.81 380 TRP A CA 1
ATOM 2963 C C . TRP A 1 380 ? 10.75 -0.068 -18.312 1 96.81 380 TRP A C 1
ATOM 2965 O O . TRP A 1 380 ? 9.672 -0.361 -17.797 1 96.81 380 TRP A O 1
ATOM 2975 N N . PRO A 1 381 ? 10.898 1.16 -18.922 1 97.12 381 PRO A N 1
ATOM 2976 C CA . PRO A 1 381 ? 9.781 2.109 -18.938 1 97.12 381 PRO A CA 1
ATOM 2977 C C . PRO A 1 381 ? 8.531 1.538 -19.594 1 97.12 381 PRO A C 1
ATOM 2979 O O . PRO A 1 381 ? 7.418 1.763 -19.125 1 97.12 381 PRO A O 1
ATOM 2982 N N . ALA A 1 382 ? 8.711 0.805 -20.625 1 95.06 382 ALA A N 1
ATOM 2983 C CA . ALA A 1 382 ? 7.582 0.196 -21.312 1 95.06 382 ALA A CA 1
ATOM 2984 C C . ALA A 1 382 ? 6.898 -0.85 -20.438 1 95.06 382 ALA A C 1
ATOM 2986 O O . ALA A 1 382 ? 5.668 -0.942 -20.422 1 95.06 382 ALA A O 1
ATOM 2987 N N . ALA A 1 383 ? 7.707 -1.64 -19.797 1 94.88 383 ALA A N 1
ATOM 2988 C CA . ALA A 1 383 ? 7.152 -2.672 -18.922 1 94.88 383 ALA A CA 1
ATOM 2989 C C . ALA A 1 383 ? 6.285 -2.057 -17.828 1 94.88 383 ALA A C 1
ATOM 2991 O O . ALA A 1 383 ? 5.168 -2.521 -17.578 1 94.88 383 ALA A O 1
ATOM 2992 N N . VAL A 1 384 ? 6.781 -0.977 -17.188 1 95.31 384 VAL A N 1
ATOM 2993 C CA . VAL A 1 384 ? 6.047 -0.321 -16.109 1 95.31 384 VAL A CA 1
ATOM 2994 C C . VAL A 1 384 ? 4.746 0.264 -16.656 1 95.31 384 VAL A C 1
ATOM 2996 O O . VAL A 1 384 ? 3.678 0.085 -16.062 1 95.31 384 VAL A O 1
ATOM 2999 N N . LYS A 1 385 ? 4.844 0.929 -17.75 1 93.19 385 LYS A N 1
ATOM 3000 C CA . LYS A 1 385 ? 3.676 1.543 -18.375 1 93.19 385 LYS A CA 1
ATOM 3001 C C . LYS A 1 385 ? 2.619 0.495 -18.719 1 93.19 385 LYS A C 1
ATOM 3003 O O . LYS A 1 385 ? 1.441 0.667 -18.406 1 93.19 385 LYS A O 1
ATOM 3008 N N . ASP A 1 386 ? 3.045 -0.57 -19.359 1 90.31 386 ASP A N 1
ATOM 3009 C CA . ASP A 1 386 ? 2.115 -1.591 -19.828 1 90.31 386 ASP A CA 1
ATOM 3010 C C . ASP A 1 386 ? 1.382 -2.248 -18.656 1 90.31 386 ASP A C 1
ATOM 3012 O O . ASP A 1 386 ? 0.165 -2.436 -18.719 1 90.31 386 ASP A O 1
ATOM 3016 N N . ILE A 1 387 ? 2.113 -2.551 -17.656 1 88.69 387 ILE A N 1
ATOM 3017 C CA . ILE A 1 387 ? 1.515 -3.221 -16.516 1 88.69 387 ILE A CA 1
ATOM 3018 C C . ILE A 1 387 ? 0.55 -2.273 -15.805 1 88.69 387 ILE A C 1
ATOM 3020 O O . ILE A 1 387 ? -0.558 -2.668 -15.438 1 88.69 387 ILE A O 1
ATOM 3024 N N . ARG A 1 388 ? 0.984 -1.07 -15.594 1 86 388 ARG A N 1
ATOM 3025 C CA . ARG A 1 388 ? 0.099 -0.077 -15 1 86 388 ARG A CA 1
ATOM 3026 C C . ARG A 1 388 ? -1.195 0.054 -15.789 1 86 388 ARG A C 1
ATOM 3028 O O . ARG A 1 388 ? -2.281 0.128 -15.211 1 86 388 ARG A O 1
ATOM 3035 N N . ASN A 1 389 ? -1.078 0.104 -17.078 1 83.5 389 ASN A N 1
ATOM 3036 C CA . ASN A 1 389 ? -2.246 0.234 -17.938 1 83.5 389 ASN A CA 1
ATOM 3037 C C . ASN A 1 389 ? -3.164 -0.979 -17.828 1 83.5 389 ASN A C 1
ATOM 3039 O O . ASN A 1 389 ? -4.387 -0.838 -17.812 1 83.5 389 ASN A O 1
ATOM 3043 N N . ILE A 1 390 ? -2.553 -2.107 -17.75 1 81.19 390 ILE A N 1
ATOM 3044 C CA . ILE A 1 390 ? -3.334 -3.332 -17.625 1 81.19 390 ILE A CA 1
ATOM 3045 C C . ILE A 1 390 ? -4.102 -3.316 -16.297 1 81.19 390 ILE A C 1
ATOM 3047 O O . ILE A 1 390 ? -5.285 -3.65 -16.266 1 81.19 390 ILE A O 1
ATOM 3051 N N . LEU A 1 391 ? -3.482 -2.887 -15.297 1 78.56 391 LEU A N 1
ATOM 3052 C CA . LEU A 1 391 ? -4.086 -2.928 -13.969 1 78.56 391 LEU A CA 1
ATOM 3053 C C . LEU A 1 391 ? -5.113 -1.816 -13.805 1 78.56 391 LEU A C 1
ATOM 3055 O O . LEU A 1 391 ? -6.164 -2.021 -13.188 1 78.56 391 LEU A O 1
ATOM 3059 N N . ALA A 1 392 ? -4.848 -0.681 -14.367 1 72.5 392 ALA A N 1
ATOM 3060 C CA . ALA A 1 392 ? -5.691 0.486 -14.125 1 72.5 392 ALA A CA 1
ATOM 3061 C C . ALA A 1 392 ? -6.742 0.636 -15.227 1 72.5 392 ALA A C 1
ATOM 3063 O O . ALA A 1 392 ? -7.824 1.178 -14.984 1 72.5 392 ALA A O 1
ATOM 3064 N N . HIS A 1 393 ? -6.402 0.299 -16.5 1 65.06 393 HIS A N 1
ATOM 3065 C CA . HIS A 1 393 ? -7.23 0.729 -17.609 1 65.06 393 HIS A CA 1
ATOM 3066 C C . HIS A 1 393 ? -7.859 -0.465 -18.328 1 65.06 393 HIS A C 1
ATOM 3068 O O . HIS A 1 393 ? -8.844 -0.311 -19.047 1 65.06 393 HIS A O 1
ATOM 3074 N N . GLN A 1 394 ? -7.086 -1.52 -18.359 1 60.19 394 GLN A N 1
ATOM 3075 C CA . GLN A 1 394 ? -7.59 -2.588 -19.203 1 60.19 394 GLN A CA 1
ATOM 3076 C C . GLN A 1 394 ? -8.547 -3.498 -18.453 1 60.19 394 GLN A C 1
ATOM 3078 O O . GLN A 1 394 ? -8.359 -3.754 -17.25 1 60.19 394 GLN A O 1
ATOM 3083 N N . GLY A 1 395 ? -9.734 -3.42 -18.859 1 53.28 395 GLY A N 1
ATOM 3084 C CA . GLY A 1 395 ? -10.719 -4.383 -18.391 1 53.28 395 GLY A CA 1
ATOM 3085 C C . GLY A 1 395 ? -10.234 -5.816 -18.453 1 53.28 395 GLY A C 1
ATOM 3086 O O . GLY A 1 395 ? -9.031 -6.074 -18.391 1 53.28 395 GLY A O 1
ATOM 3087 N N . THR A 1 396 ? -11.008 -6.801 -18.453 1 44.81 396 THR A N 1
ATOM 3088 C CA . THR A 1 396 ? -10.867 -8.25 -18.438 1 44.81 396 THR A CA 1
ATOM 3089 C C . THR A 1 396 ? -10.211 -8.758 -19.719 1 44.81 396 THR A C 1
ATOM 3091 O O . THR A 1 396 ? -10.086 -9.961 -19.922 1 44.81 396 THR A O 1
ATOM 3094 N N . GLU A 1 397 ? -9.875 -7.84 -20.609 1 47 397 GLU A N 1
ATOM 3095 C CA . GLU A 1 397 ? -9.438 -8.492 -21.844 1 47 397 GLU A CA 1
ATOM 3096 C C . GLU A 1 397 ? -8.195 -9.344 -21.609 1 47 397 GLU A C 1
ATOM 3098 O O . GLU A 1 397 ? -7.293 -8.945 -20.875 1 47 397 GLU A O 1
ATOM 3103 N N . PRO A 1 398 ? -8.383 -10.602 -21.969 1 47.69 398 PRO A N 1
ATOM 3104 C CA . PRO A 1 398 ? -7.352 -11.617 -21.781 1 47.69 398 PRO A CA 1
ATOM 3105 C C . PRO A 1 398 ? -5.965 -11.133 -22.188 1 47.69 398 PRO A C 1
ATOM 3107 O O . PRO A 1 398 ? -5.812 -10.508 -23.25 1 47.69 398 PRO A O 1
ATOM 3110 N N . HIS A 1 399 ? -5.195 -10.672 -21.422 1 49.75 399 HIS A N 1
ATOM 3111 C CA . HIS A 1 399 ? -3.812 -10.438 -21.812 1 49.75 399 HIS A CA 1
ATOM 3112 C C . HIS A 1 399 ? -3.186 -11.703 -22.391 1 49.75 399 HIS A C 1
ATOM 3114 O O . HIS A 1 399 ? -3.578 -12.82 -22.031 1 49.75 399 HIS A O 1
ATOM 3120 N N . SER A 1 400 ? -2.564 -11.531 -23.656 1 46.94 400 SER A N 1
ATOM 3121 C CA . SER A 1 400 ? -1.86 -12.617 -24.344 1 46.94 400 SER A CA 1
ATOM 3122 C C . SER A 1 400 ? -0.923 -13.352 -23.391 1 46.94 400 SER A C 1
ATOM 3124 O O . SER A 1 400 ? -0.508 -14.477 -23.656 1 46.94 400 SER A O 1
ATOM 3126 N N . GLU A 1 401 ? -0.509 -12.641 -22.359 1 52.09 401 GLU A N 1
ATOM 3127 C CA . GLU A 1 401 ? 0.451 -13.312 -21.5 1 52.09 401 GLU A CA 1
ATOM 3128 C C . GLU A 1 401 ? -0.238 -14.344 -20.609 1 52.09 401 GLU A C 1
ATOM 3130 O O . GLU A 1 401 ? -1.371 -14.133 -20.172 1 52.09 401 GLU A O 1
ATOM 3135 N N . THR A 1 402 ? 0.406 -15.406 -20.672 1 61.84 402 THR A N 1
ATOM 3136 C CA . THR A 1 402 ? -0.065 -16.406 -19.719 1 61.84 402 THR A CA 1
ATOM 3137 C C . THR A 1 402 ? -0.127 -15.82 -18.312 1 61.84 402 THR A C 1
ATOM 3139 O O . THR A 1 402 ? 0.56 -14.844 -18 1 61.84 402 THR A O 1
ATOM 3142 N N . LEU A 1 403 ? -1.093 -16.062 -17.656 1 63.75 403 LEU A N 1
ATOM 3143 C CA . LEU A 1 403 ? -1.27 -15.641 -16.266 1 63.75 403 LEU A CA 1
ATOM 3144 C C . LEU A 1 403 ? 0.053 -15.688 -15.508 1 63.75 403 LEU A C 1
ATOM 3146 O O . LEU A 1 403 ? 0.357 -14.789 -14.719 1 63.75 403 LEU A O 1
ATOM 3150 N N . ASP A 1 404 ? 0.858 -16.609 -15.953 1 70.75 404 ASP A N 1
ATOM 3151 C CA . ASP A 1 404 ? 2.127 -16.797 -15.258 1 70.75 404 ASP A CA 1
ATOM 3152 C C . ASP A 1 404 ? 3.117 -15.688 -15.617 1 70.75 404 ASP A C 1
ATOM 3154 O O . ASP A 1 404 ? 3.803 -15.156 -14.742 1 70.75 404 ASP A O 1
ATOM 3158 N N . GLN A 1 405 ? 3.068 -15.375 -16.828 1 75.44 405 GLN A N 1
ATOM 3159 C CA . GLN A 1 405 ? 4.02 -14.359 -17.266 1 75.44 405 GLN A CA 1
ATOM 3160 C C . GLN A 1 405 ? 3.65 -12.992 -16.703 1 75.44 405 GLN A C 1
ATOM 3162 O O . GLN A 1 405 ? 4.527 -12.211 -16.328 1 75.44 405 GLN A O 1
ATOM 3167 N N . PHE A 1 406 ? 2.408 -12.781 -16.656 1 79.94 406 PHE A N 1
ATOM 3168 C CA . PHE A 1 406 ? 1.933 -11.523 -16.094 1 79.94 406 PHE A CA 1
ATOM 3169 C C . PHE A 1 406 ? 2.348 -11.391 -14.633 1 79.94 406 PHE A C 1
ATOM 3171 O O . PHE A 1 406 ? 2.859 -10.352 -14.219 1 79.94 406 PHE A O 1
ATOM 3178 N N . HIS A 1 407 ? 2.242 -12.398 -13.984 1 79.69 407 HIS A N 1
ATOM 3179 C CA . HIS A 1 407 ? 2.602 -12.391 -12.57 1 79.69 407 HIS A CA 1
ATOM 3180 C C . HIS A 1 407 ? 4.109 -12.234 -12.383 1 79.69 407 HIS A C 1
ATOM 3182 O O . HIS A 1 407 ? 4.559 -11.562 -11.453 1 79.69 407 HIS A O 1
ATOM 3188 N N . ASP A 1 408 ? 4.812 -12.859 -13.258 1 85 408 ASP A N 1
ATOM 3189 C CA . ASP A 1 408 ? 6.266 -12.766 -13.188 1 85 408 ASP A CA 1
ATOM 3190 C C . ASP A 1 408 ? 6.73 -11.32 -13.391 1 85 408 ASP A C 1
ATOM 3192 O O . ASP A 1 408 ? 7.605 -10.844 -12.672 1 85 408 ASP A O 1
ATOM 3196 N N . VAL A 1 409 ? 6.078 -10.703 -14.289 1 89.12 409 VAL A N 1
ATOM 3197 C CA . VAL A 1 409 ? 6.461 -9.32 -14.57 1 89.12 409 VAL A CA 1
ATOM 3198 C C . VAL A 1 409 ? 6.062 -8.43 -13.398 1 89.12 409 VAL A C 1
ATOM 3200 O O . VAL A 1 409 ? 6.789 -7.496 -13.047 1 89.12 409 VAL A O 1
ATOM 3203 N N . LEU A 1 410 ? 4.941 -8.766 -12.828 1 87.88 410 LEU A N 1
ATOM 3204 C CA . LEU A 1 410 ? 4.516 -8.016 -11.656 1 87.88 410 LEU A CA 1
ATOM 3205 C C . LEU A 1 410 ? 5.551 -8.102 -10.539 1 87.88 410 LEU A C 1
ATOM 3207 O O . LEU A 1 410 ? 5.938 -7.086 -9.961 1 87.88 410 LEU A O 1
ATOM 3211 N N . ILE A 1 411 ? 5.988 -9.25 -10.305 1 87.94 411 ILE A N 1
ATOM 3212 C CA . ILE A 1 411 ? 6.969 -9.461 -9.242 1 87.94 411 ILE A CA 1
ATOM 3213 C C . ILE A 1 411 ? 8.281 -8.766 -9.617 1 87.94 411 ILE A C 1
ATOM 3215 O O . ILE A 1 411 ? 8.891 -8.094 -8.781 1 87.94 411 ILE A O 1
ATOM 3219 N N . ALA A 1 412 ? 8.664 -8.914 -10.828 1 92.5 412 ALA A N 1
ATOM 3220 C CA . ALA A 1 412 ? 9.891 -8.273 -11.297 1 92.5 412 ALA A CA 1
ATOM 3221 C C . ALA A 1 412 ? 9.828 -6.762 -11.102 1 92.5 412 ALA A C 1
ATOM 3223 O O . ALA A 1 412 ? 10.805 -6.148 -10.656 1 92.5 412 ALA A O 1
ATOM 3224 N N . LEU A 1 413 ? 8.695 -6.195 -11.398 1 93.81 413 LEU A N 1
ATOM 3225 C CA . LEU A 1 413 ? 8.531 -4.754 -11.266 1 93.81 413 LEU A CA 1
ATOM 3226 C C . LEU A 1 413 ? 8.461 -4.344 -9.797 1 93.81 413 LEU A C 1
ATOM 3228 O O . LEU A 1 413 ? 8.93 -3.266 -9.43 1 93.81 413 LEU A O 1
ATOM 3232 N N . SER A 1 414 ? 7.93 -5.18 -8.969 1 90.25 414 SER A N 1
ATOM 3233 C CA . SER A 1 414 ? 7.875 -4.887 -7.539 1 90.25 414 SER A CA 1
ATOM 3234 C C . SER A 1 414 ? 9.273 -4.824 -6.934 1 90.25 414 SER A C 1
ATOM 3236 O O . SER A 1 414 ? 9.484 -4.141 -5.934 1 90.25 414 SER A O 1
ATOM 3238 N N . TYR A 1 415 ? 10.203 -5.492 -7.59 1 90.94 415 TYR A N 1
ATOM 3239 C CA . TYR A 1 415 ? 11.594 -5.426 -7.168 1 90.94 415 TYR A CA 1
ATOM 3240 C C . TYR A 1 415 ? 12.281 -4.188 -7.738 1 90.94 415 TYR A C 1
ATOM 3242 O O . TYR A 1 415 ? 12.984 -3.475 -7.023 1 90.94 415 TYR A O 1
ATOM 3250 N N . SER A 1 416 ? 12.016 -3.955 -8.945 1 94.81 416 SER A N 1
ATOM 3251 C CA . SER A 1 416 ? 12.852 -3.012 -9.68 1 94.81 416 SER A CA 1
ATOM 3252 C C . SER A 1 416 ? 12.422 -1.572 -9.414 1 94.81 416 SER A C 1
ATOM 3254 O O . SER A 1 416 ? 13.266 -0.681 -9.289 1 94.81 416 SER A O 1
ATOM 3256 N N . ILE A 1 417 ? 11.117 -1.303 -9.344 1 95 417 ILE A N 1
ATOM 3257 C CA . ILE A 1 417 ? 10.641 0.07 -9.211 1 95 417 ILE A CA 1
ATOM 3258 C C . ILE A 1 417 ? 11.188 0.69 -7.93 1 95 417 ILE A C 1
ATOM 3260 O O . ILE A 1 417 ? 11.766 1.781 -7.957 1 95 417 ILE A O 1
ATOM 3264 N N . PRO A 1 418 ? 11.141 -0.012 -6.793 1 93.5 418 PRO A N 1
ATOM 3265 C CA . PRO A 1 418 ? 11.664 0.586 -5.562 1 93.5 418 PRO A CA 1
ATOM 3266 C C . PRO A 1 418 ? 13.156 0.882 -5.641 1 93.5 418 PRO A C 1
ATOM 3268 O O . PRO A 1 418 ? 13.617 1.907 -5.129 1 93.5 418 PRO A O 1
ATOM 3271 N N . TRP A 1 419 ? 13.914 -0.022 -6.273 1 95.62 419 TRP A N 1
ATOM 3272 C CA . TRP A 1 419 ? 15.352 0.208 -6.367 1 95.62 419 TRP A CA 1
ATOM 3273 C C . TRP A 1 419 ? 15.656 1.416 -7.246 1 95.62 419 TRP A C 1
ATOM 3275 O O . TRP A 1 419 ? 16.562 2.195 -6.953 1 95.62 419 TRP A O 1
ATOM 3285 N N . VAL A 1 420 ? 14.914 1.556 -8.336 1 96.94 420 VAL A N 1
ATOM 3286 C CA . VAL A 1 420 ? 15.094 2.713 -9.203 1 96.94 420 VAL A CA 1
ATOM 3287 C C . VAL A 1 420 ? 14.766 3.992 -8.438 1 96.94 420 VAL A C 1
ATOM 3289 O O . VAL A 1 420 ? 15.562 4.934 -8.422 1 96.94 420 VAL A O 1
ATOM 3292 N N . LEU A 1 421 ? 13.68 4.02 -7.75 1 96 421 LEU A N 1
ATOM 3293 C CA . LEU A 1 421 ? 13.258 5.207 -7.02 1 96 421 LEU A CA 1
ATOM 3294 C C . LEU A 1 421 ? 14.219 5.508 -5.871 1 96 421 LEU A C 1
ATOM 3296 O O . LEU A 1 421 ? 14.578 6.664 -5.645 1 96 421 LEU A O 1
ATOM 3300 N N . ARG A 1 422 ? 14.609 4.473 -5.191 1 96.06 422 ARG A N 1
ATOM 3301 C CA . ARG A 1 422 ? 15.57 4.652 -4.102 1 96.06 422 ARG A CA 1
ATOM 3302 C C . ARG A 1 422 ? 16.844 5.301 -4.602 1 96.06 422 ARG A C 1
ATOM 3304 O O . ARG A 1 422 ? 17.375 6.223 -3.971 1 96.06 422 ARG A O 1
ATOM 3311 N N . THR A 1 423 ? 17.328 4.812 -5.688 1 97.12 423 THR A N 1
ATOM 3312 C CA . THR A 1 423 ? 18.562 5.328 -6.25 1 97.12 423 THR A CA 1
ATOM 3313 C C . THR A 1 423 ? 18.438 6.812 -6.582 1 97.12 423 THR A C 1
ATOM 3315 O O . THR A 1 423 ? 19.297 7.613 -6.215 1 97.12 423 THR A O 1
ATOM 3318 N N . VAL A 1 424 ? 17.359 7.168 -7.188 1 97 424 VAL A N 1
ATOM 3319 C CA . VAL A 1 424 ? 17.125 8.562 -7.566 1 97 424 VAL A CA 1
ATOM 3320 C C . VAL A 1 424 ? 17 9.422 -6.316 1 97 424 VAL A C 1
ATOM 3322 O O . VAL A 1 424 ? 17.594 10.508 -6.238 1 97 424 VAL A O 1
ATOM 3325 N N . LEU A 1 425 ? 16.328 8.977 -5.309 1 96.5 425 LEU A N 1
ATOM 3326 C CA . LEU A 1 425 ? 16.094 9.742 -4.09 1 96.5 425 LEU A CA 1
ATOM 3327 C C . LEU A 1 425 ? 17.375 9.875 -3.279 1 96.5 425 LEU A C 1
ATOM 3329 O O . LEU A 1 425 ? 17.641 10.922 -2.686 1 96.5 425 LEU A O 1
ATOM 3333 N N . LEU A 1 426 ? 18.172 8.805 -3.277 1 97.06 426 LEU A N 1
ATOM 3334 C CA . LEU A 1 426 ? 19.453 8.891 -2.582 1 97.06 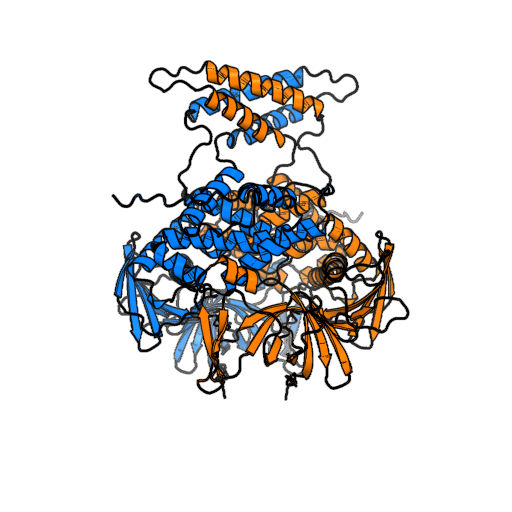426 LEU A CA 1
ATOM 3335 C C . LEU A 1 426 ? 20.375 9.891 -3.266 1 97.06 426 LEU A C 1
ATOM 3337 O O . LEU A 1 426 ? 21.125 10.609 -2.596 1 97.06 426 LEU A O 1
ATOM 3341 N N . ALA A 1 427 ? 20.281 9.883 -4.539 1 96.56 427 ALA A N 1
ATOM 3342 C CA . ALA A 1 427 ? 21.047 10.883 -5.273 1 96.56 427 ALA A CA 1
ATOM 3343 C C . ALA A 1 427 ? 20.594 12.297 -4.914 1 96.56 427 ALA A C 1
ATOM 3345 O O . ALA A 1 427 ? 21.422 13.188 -4.711 1 96.56 427 ALA A O 1
ATOM 3346 N N . ARG A 1 428 ? 19.359 12.516 -4.836 1 95 428 ARG A N 1
ATOM 3347 C CA . ARG A 1 428 ? 18.797 13.812 -4.469 1 95 428 ARG A CA 1
ATOM 3348 C C . ARG A 1 428 ? 19.188 14.188 -3.039 1 95 428 ARG A C 1
ATOM 3350 O O . ARG A 1 428 ? 19.281 15.367 -2.701 1 95 428 ARG A O 1
ATOM 3357 N N . ALA A 1 429 ? 19.344 13.156 -2.207 1 95.94 429 ALA A N 1
ATOM 3358 C CA . ALA A 1 429 ? 19.75 13.391 -0.822 1 95.94 429 ALA A CA 1
ATOM 3359 C C . ALA A 1 429 ? 21.219 13.773 -0.737 1 95.94 429 ALA A C 1
ATOM 3361 O O . ALA A 1 429 ? 21.719 14.141 0.332 1 95.94 429 ALA A O 1
ATOM 3362 N N . GLY A 1 430 ? 21.984 13.617 -1.813 1 95.88 430 GLY A N 1
ATOM 3363 C CA . GLY A 1 430 ? 23.359 14.109 -1.867 1 95.88 430 GLY A CA 1
ATOM 3364 C C . GLY A 1 430 ? 24.391 13.016 -1.728 1 95.88 430 GLY A C 1
ATOM 3365 O O . GLY A 1 430 ? 25.578 13.297 -1.548 1 95.88 430 GLY A O 1
ATOM 3366 N N . PHE A 1 431 ? 24 11.781 -1.812 1 96.81 431 PHE A N 1
ATOM 3367 C CA . PHE A 1 431 ? 24.984 10.703 -1.739 1 96.81 431 PHE A CA 1
ATOM 3368 C C . PHE A 1 431 ? 25.766 10.586 -3.049 1 96.81 431 PHE A C 1
ATOM 3370 O O . PHE A 1 431 ? 25.188 10.719 -4.129 1 96.81 431 PHE A O 1
ATOM 3377 N N . ASP A 1 432 ? 27 10.344 -2.945 1 95.62 432 ASP A N 1
ATOM 3378 C CA . ASP A 1 432 ? 27.859 10.258 -4.121 1 95.62 432 ASP A CA 1
ATOM 3379 C C . ASP A 1 432 ? 27.672 8.93 -4.848 1 95.62 432 ASP A C 1
ATOM 3381 O O . ASP A 1 432 ? 27.484 7.891 -4.215 1 95.62 432 ASP A O 1
ATOM 3385 N N . PRO A 1 433 ? 27.75 8.938 -6.168 1 96.38 433 PRO A N 1
ATOM 3386 C CA . PRO A 1 433 ? 27.531 7.746 -6.984 1 96.38 433 PRO A CA 1
ATOM 3387 C C . PRO A 1 433 ? 28.484 6.605 -6.645 1 96.38 433 PRO A C 1
ATOM 3389 O O . PRO A 1 433 ? 28.078 5.438 -6.625 1 96.38 433 PRO A O 1
ATOM 3392 N N . ALA A 1 434 ? 29.719 6.926 -6.363 1 95.44 434 ALA A N 1
ATOM 3393 C CA . ALA A 1 434 ? 30.703 5.883 -6.059 1 95.44 434 ALA A CA 1
ATOM 3394 C C . ALA A 1 434 ? 30.312 5.133 -4.785 1 95.44 434 ALA A C 1
ATOM 3396 O O . ALA A 1 434 ? 30.406 3.902 -4.73 1 95.44 434 ALA A O 1
ATOM 3397 N N . THR A 1 435 ? 29.891 5.883 -3.834 1 95.44 435 THR A N 1
ATOM 3398 C CA . THR A 1 435 ? 29.453 5.293 -2.57 1 95.44 435 THR A CA 1
ATOM 3399 C C . THR A 1 435 ? 28.234 4.402 -2.779 1 95.44 435 THR A C 1
ATOM 3401 O O . THR A 1 435 ? 28.156 3.307 -2.219 1 95.44 435 THR A O 1
ATOM 3404 N N . LEU A 1 436 ? 27.359 4.852 -3.588 1 96.75 436 LEU A N 1
ATOM 3405 C CA . LEU A 1 436 ? 26.156 4.086 -3.869 1 96.75 436 LEU A CA 1
ATOM 3406 C C . LEU A 1 436 ? 26.484 2.799 -4.613 1 96.75 436 LEU A C 1
ATOM 3408 O O . LEU A 1 436 ? 25.953 1.733 -4.285 1 96.75 436 LEU A O 1
ATOM 3412 N N . ARG A 1 437 ? 27.375 2.887 -5.531 1 94.19 437 ARG A N 1
ATOM 3413 C CA . ARG A 1 437 ? 27.75 1.706 -6.301 1 94.19 437 ARG A CA 1
ATOM 3414 C C . ARG A 1 437 ? 28.359 0.637 -5.398 1 94.19 437 ARG A C 1
ATOM 3416 O O . ARG A 1 437 ? 28.016 -0.542 -5.504 1 94.19 437 ARG A O 1
ATOM 3423 N N . GLU A 1 438 ? 29.172 1.086 -4.566 1 91.62 438 GLU A N 1
ATOM 3424 C CA . GLU A 1 438 ? 29.797 0.151 -3.639 1 91.62 438 GLU A CA 1
ATOM 3425 C C . GLU A 1 438 ? 28.766 -0.487 -2.715 1 91.62 438 GLU A C 1
ATOM 3427 O O . GLU A 1 438 ? 28.781 -1.698 -2.49 1 91.62 438 GLU A O 1
ATOM 3432 N N . ALA A 1 439 ? 27.844 0.293 -2.211 1 93.69 439 ALA A N 1
ATOM 3433 C CA . ALA A 1 439 ? 26.812 -0.192 -1.298 1 93.69 439 ALA A CA 1
ATOM 3434 C C . ALA A 1 439 ? 25.922 -1.218 -1.981 1 93.69 439 ALA A C 1
ATOM 3436 O O . ALA A 1 439 ? 25.594 -2.256 -1.398 1 93.69 439 ALA A O 1
ATOM 3437 N N . TYR A 1 440 ? 25.531 -0.922 -3.236 1 92.81 440 TYR A N 1
ATOM 3438 C CA . TYR A 1 440 ? 24.656 -1.824 -3.98 1 92.81 440 TYR A CA 1
ATOM 3439 C C . TYR A 1 440 ? 25.359 -3.139 -4.285 1 92.81 440 TYR A C 1
ATOM 3441 O O . TYR A 1 440 ? 24.766 -4.211 -4.184 1 92.81 440 TYR A O 1
ATOM 3449 N N . GLU A 1 441 ? 26.594 -3.062 -4.59 1 84.81 441 GLU A N 1
ATOM 3450 C CA . GLU A 1 441 ? 27.391 -4.254 -4.891 1 84.81 441 GLU A CA 1
ATOM 3451 C C . GLU A 1 441 ? 27.453 -5.188 -3.686 1 84.81 441 GLU A C 1
ATOM 3453 O O . GLU A 1 441 ? 27.406 -6.41 -3.836 1 84.81 441 GLU A O 1
ATOM 3458 N N . LEU A 1 442 ? 27.469 -4.582 -2.559 1 82.5 442 LEU A N 1
ATOM 3459 C CA . LEU A 1 442 ? 27.641 -5.359 -1.337 1 82.5 442 LEU A CA 1
ATOM 3460 C C . LEU A 1 442 ? 26.281 -5.781 -0.767 1 82.5 442 LEU A C 1
ATOM 3462 O O . LEU A 1 442 ? 26.219 -6.598 0.156 1 82.5 442 LEU A O 1
ATOM 3466 N N . SER A 1 443 ? 25.219 -5.273 -1.312 1 85.75 443 SER A N 1
ATOM 3467 C CA . SER A 1 443 ? 23.891 -5.547 -0.783 1 85.75 443 SER A CA 1
ATOM 3468 C C . SER A 1 443 ? 23.359 -6.895 -1.274 1 85.75 443 SER A C 1
ATOM 3470 O O . SER A 1 443 ? 23.094 -7.062 -2.467 1 85.75 443 SER A O 1
ATOM 3472 N N . SER A 1 444 ? 23.203 -7.824 -0.366 1 79.19 444 SER A N 1
ATOM 3473 C CA . SER A 1 444 ? 22.641 -9.133 -0.708 1 79.19 444 SER A CA 1
ATOM 3474 C C . SER A 1 444 ? 21.219 -9.008 -1.227 1 79.19 444 SER A C 1
ATOM 3476 O O . SER A 1 444 ? 20.828 -9.719 -2.154 1 79.19 444 SER A O 1
ATOM 3478 N N . GLN A 1 445 ? 20.5 -8.102 -0.672 1 83.38 445 GLN A N 1
ATOM 3479 C CA . GLN A 1 445 ? 19.109 -7.926 -1.08 1 83.38 445 GLN A CA 1
ATOM 3480 C C . GLN A 1 445 ? 19.016 -7.41 -2.514 1 83.38 445 GLN A C 1
ATOM 3482 O O . GLN A 1 445 ? 18.188 -7.887 -3.299 1 83.38 445 GLN A O 1
ATOM 3487 N N . TYR A 1 446 ? 19.828 -6.453 -2.801 1 90.12 446 TYR A N 1
ATOM 3488 C CA . TYR A 1 446 ? 19.844 -5.926 -4.16 1 90.12 446 TYR A CA 1
ATOM 3489 C C . TYR A 1 446 ? 20.203 -7.02 -5.164 1 90.12 446 TYR A C 1
ATOM 3491 O O . TYR A 1 446 ? 19.516 -7.188 -6.176 1 90.12 446 TYR A O 1
ATOM 3499 N N . ASN A 1 447 ? 21.203 -7.73 -4.848 1 84 447 ASN A N 1
ATOM 3500 C CA . ASN A 1 447 ? 21.656 -8.797 -5.734 1 84 447 ASN A CA 1
ATOM 3501 C C . ASN A 1 447 ? 20.609 -9.891 -5.891 1 84 447 ASN A C 1
ATOM 3503 O O . ASN A 1 447 ? 20.422 -10.422 -6.984 1 84 447 ASN A O 1
ATOM 3507 N N . LEU A 1 448 ? 20.016 -10.164 -4.793 1 82.31 448 LEU A N 1
ATOM 3508 C CA . LEU A 1 448 ? 18.938 -11.148 -4.828 1 82.31 448 LEU A CA 1
ATOM 3509 C C . LEU A 1 448 ? 17.812 -10.688 -5.734 1 82.31 448 LEU A C 1
ATOM 3511 O O . LEU A 1 448 ? 17.312 -11.469 -6.555 1 82.31 448 LEU A O 1
ATOM 3515 N N . HIS A 1 449 ? 17.406 -9.43 -5.617 1 87.38 449 HIS A N 1
ATOM 3516 C CA . HIS A 1 449 ? 16.312 -8.898 -6.418 1 87.38 449 HIS A CA 1
ATOM 3517 C C . HIS A 1 449 ? 16.672 -8.852 -7.895 1 87.38 449 HIS A C 1
ATOM 3519 O O . HIS A 1 449 ? 15.844 -9.133 -8.758 1 87.38 449 HIS A O 1
ATOM 3525 N N . LEU A 1 450 ? 17.922 -8.523 -8.195 1 89.81 450 LEU A N 1
ATOM 3526 C CA . LEU A 1 450 ? 18.375 -8.508 -9.578 1 89.81 450 LEU A CA 1
ATOM 3527 C C . LEU A 1 450 ? 18.312 -9.914 -10.18 1 89.81 450 LEU A C 1
ATOM 3529 O O . LEU A 1 450 ? 17.844 -10.094 -11.305 1 89.81 450 LEU A O 1
ATOM 3533 N N . ALA A 1 451 ? 18.797 -10.844 -9.43 1 84.75 451 ALA A N 1
ATOM 3534 C CA . ALA A 1 451 ? 18.812 -12.227 -9.898 1 84.75 451 ALA A CA 1
ATOM 3535 C C . ALA A 1 451 ? 17.391 -12.742 -10.133 1 84.75 451 ALA A C 1
ATOM 3537 O O . ALA A 1 451 ? 17.109 -13.391 -11.141 1 84.75 451 ALA A O 1
ATOM 3538 N N . ASN A 1 452 ? 16.562 -12.477 -9.203 1 85.69 452 ASN A N 1
ATOM 3539 C CA . ASN A 1 452 ? 15.172 -12.906 -9.328 1 85.69 452 ASN A CA 1
ATOM 3540 C C . ASN A 1 452 ? 14.492 -12.25 -10.531 1 85.69 452 ASN A C 1
ATOM 3542 O O . ASN A 1 452 ? 13.742 -12.898 -11.258 1 85.69 452 ASN A O 1
ATOM 3546 N N . THR A 1 453 ? 14.742 -10.969 -10.672 1 90.62 453 THR A N 1
ATOM 3547 C CA . THR A 1 453 ? 14.148 -10.25 -11.797 1 90.62 453 THR A CA 1
ATOM 3548 C C . THR A 1 453 ? 14.57 -10.883 -13.117 1 90.62 453 THR A C 1
ATOM 3550 O O . THR A 1 453 ? 13.734 -11.109 -14 1 90.62 453 THR A O 1
ATOM 3553 N N . ARG A 1 454 ? 15.781 -11.234 -13.234 1 87.12 454 ARG A N 1
ATOM 3554 C CA . ARG A 1 454 ? 16.297 -11.875 -14.438 1 87.12 454 ARG A CA 1
ATOM 3555 C C . ARG A 1 454 ? 15.609 -13.211 -14.68 1 87.12 454 ARG A C 1
ATOM 3557 O O . ARG A 1 454 ? 15.18 -13.508 -15.805 1 87.12 454 ARG A O 1
ATOM 3564 N N . ASN A 1 455 ? 15.516 -13.922 -13.633 1 83.19 455 ASN A N 1
ATOM 3565 C CA . ASN A 1 455 ? 14.906 -15.242 -13.734 1 83.19 455 ASN A CA 1
ATOM 3566 C C . ASN A 1 455 ? 13.43 -15.156 -14.117 1 83.19 455 ASN A C 1
ATOM 3568 O O . ASN A 1 455 ? 12.945 -15.953 -14.922 1 83.19 455 ASN A O 1
ATOM 3572 N N . LEU A 1 456 ? 12.766 -14.242 -13.555 1 85.62 456 LEU A N 1
ATOM 3573 C CA . LEU A 1 456 ? 11.328 -14.094 -13.758 1 85.62 456 LEU A CA 1
ATOM 3574 C C . LEU A 1 456 ? 11.023 -13.664 -15.188 1 85.62 456 LEU A C 1
ATOM 3576 O O . LEU A 1 456 ? 9.992 -14.047 -15.75 1 85.62 456 LEU A O 1
ATOM 3580 N N . LEU A 1 457 ? 11.922 -12.914 -15.789 1 90.31 457 LEU A N 1
ATOM 3581 C CA . LEU A 1 457 ? 11.633 -12.312 -17.094 1 90.31 457 LEU A CA 1
ATOM 3582 C C . LEU A 1 457 ? 12.023 -13.25 -18.219 1 90.31 457 LEU A C 1
ATOM 3584 O O . LEU A 1 457 ? 11.648 -13.023 -19.375 1 90.31 457 LEU A O 1
ATOM 3588 N N . ILE A 1 458 ? 12.719 -14.32 -17.859 1 85.12 458 ILE A N 1
ATOM 3589 C CA . ILE A 1 458 ? 13.195 -15.234 -18.891 1 85.12 458 ILE A CA 1
ATOM 3590 C C . ILE A 1 458 ? 12.016 -15.734 -19.719 1 85.12 458 ILE A C 1
ATOM 3592 O O . ILE A 1 458 ? 11 -16.172 -19.172 1 85.12 458 ILE A O 1
ATOM 3596 N N . GLY A 1 459 ? 12.195 -15.617 -21.031 1 80.81 459 GLY A N 1
ATOM 3597 C CA . GLY A 1 459 ? 11.18 -16.125 -21.953 1 80.81 459 GLY A CA 1
ATOM 3598 C C . GLY A 1 459 ? 10.008 -15.18 -22.125 1 80.81 459 GLY A C 1
ATOM 3599 O O . GLY A 1 459 ? 9.094 -15.453 -22.891 1 80.81 459 GLY A O 1
ATOM 3600 N N . GLY A 1 460 ? 10.016 -14.078 -21.406 1 84.38 460 GLY A N 1
ATOM 3601 C CA . GLY A 1 460 ? 8.914 -13.133 -21.5 1 84.38 460 GLY A CA 1
ATOM 3602 C C . GLY A 1 460 ? 9.172 -11.992 -22.453 1 84.38 460 GLY A C 1
ATOM 3603 O O . GLY A 1 460 ? 10.289 -11.844 -22.969 1 84.38 460 GLY A O 1
ATOM 3604 N N . PRO A 1 461 ? 8.164 -11.172 -22.656 1 85.19 461 PRO A N 1
ATOM 3605 C CA . PRO A 1 461 ? 8.258 -10.117 -23.656 1 85.19 461 PRO A CA 1
ATOM 3606 C C . PRO A 1 461 ? 9.148 -8.953 -23.219 1 85.19 461 PRO A C 1
ATOM 3608 O O . PRO A 1 461 ? 9.578 -8.148 -24.047 1 85.19 461 PRO A O 1
ATOM 3611 N N . TYR A 1 462 ? 9.445 -8.898 -21.969 1 91.25 462 TYR A N 1
ATOM 3612 C CA . TYR A 1 462 ? 10.195 -7.746 -21.484 1 91.25 462 TYR A CA 1
ATOM 3613 C C . TYR A 1 462 ? 11.633 -8.125 -21.172 1 91.25 462 TYR A C 1
ATOM 3615 O O . TYR A 1 462 ? 12.406 -7.297 -20.688 1 91.25 462 TYR A O 1
ATOM 3623 N N . ALA A 1 463 ? 12.039 -9.328 -21.453 1 91.06 463 ALA A N 1
ATOM 3624 C CA . ALA A 1 463 ? 13.375 -9.805 -21.109 1 91.06 463 ALA A CA 1
ATOM 3625 C C . ALA A 1 463 ? 14.422 -9.227 -22.062 1 91.06 463 ALA A C 1
ATOM 3627 O O . ALA A 1 463 ? 14.172 -9.07 -23.25 1 91.06 463 ALA A O 1
ATOM 3628 N N . GLN A 1 464 ? 15.57 -8.852 -21.453 1 83.38 464 GLN A N 1
ATOM 3629 C CA . GLN A 1 464 ? 16.703 -8.414 -22.25 1 83.38 464 GLN A CA 1
ATOM 3630 C C . GLN A 1 464 ? 17.266 -9.562 -23.078 1 83.38 464 GLN A C 1
ATOM 3632 O O . GLN A 1 464 ? 17.484 -10.664 -22.562 1 83.38 464 GLN A O 1
ATOM 3637 N N . THR A 1 465 ? 17.188 -9.438 -24.406 1 66.31 465 THR A N 1
ATOM 3638 C CA . THR A 1 465 ? 17.734 -10.484 -25.266 1 66.31 465 THR A CA 1
ATOM 3639 C C . THR A 1 465 ? 19.25 -10.352 -25.359 1 66.31 465 THR A C 1
ATOM 3641 O O . THR A 1 465 ? 19.797 -9.258 -25.25 1 66.31 465 THR A O 1
ATOM 3644 N N . ALA A 1 466 ? 20.109 -11.383 -25.125 1 53.78 466 ALA A N 1
ATOM 3645 C CA . ALA A 1 466 ? 21.562 -11.484 -25.219 1 53.78 466 ALA A CA 1
ATOM 3646 C C . ALA A 1 466 ? 22.094 -10.609 -26.359 1 53.78 466 ALA A C 1
ATOM 3648 O O . ALA A 1 466 ? 23.219 -10.109 -26.281 1 53.78 466 ALA A O 1
ATOM 3649 N N . THR A 1 467 ? 21.547 -10.312 -27.375 1 47.34 467 THR A N 1
ATOM 3650 C CA . THR A 1 467 ? 22.188 -9.625 -28.484 1 47.34 467 THR A CA 1
ATOM 3651 C C . THR A 1 467 ? 22.359 -8.141 -28.188 1 47.34 467 THR A C 1
ATOM 3653 O O . THR A 1 467 ? 23.188 -7.469 -28.812 1 47.34 467 THR A O 1
ATOM 3656 N N . ASP A 1 468 ? 21.656 -7.543 -27.375 1 42 468 ASP A N 1
ATOM 3657 C CA . ASP A 1 468 ? 21.641 -6.086 -27.297 1 42 468 ASP A CA 1
ATOM 3658 C C . ASP A 1 468 ? 22.562 -5.578 -26.188 1 42 468 ASP A C 1
ATOM 3660 O O . ASP A 1 468 ? 22.516 -4.402 -25.828 1 42 468 ASP A O 1
ATOM 3664 N N . ALA A 1 469 ? 23.297 -6.406 -25.594 1 42.56 469 ALA A N 1
ATOM 3665 C CA . ALA A 1 469 ? 24.25 -5.895 -24.609 1 42.56 469 ALA A CA 1
ATOM 3666 C C . ALA A 1 469 ? 25.297 -5.012 -25.297 1 42.56 469 ALA A C 1
ATOM 3668 O O . ALA A 1 469 ? 25.828 -5.367 -26.344 1 42.56 469 ALA A O 1
ATOM 3669 N N . PRO A 1 470 ? 25.438 -3.771 -24.844 1 36.88 470 PRO A N 1
ATOM 3670 C CA . PRO A 1 470 ? 26.469 -2.996 -25.547 1 36.88 470 PRO A CA 1
ATOM 3671 C C . PRO A 1 470 ? 27.812 -3.725 -25.609 1 36.88 470 PRO A C 1
ATOM 3673 O O . PRO A 1 470 ? 28.125 -4.523 -24.719 1 36.88 470 PRO A O 1
ATOM 3676 N N . ALA A 1 471 ? 28.5 -3.891 -26.812 1 33.03 471 ALA A N 1
ATOM 3677 C CA . ALA A 1 471 ? 29.875 -4.297 -27.109 1 33.03 471 ALA A CA 1
ATOM 3678 C C . ALA A 1 471 ? 30.859 -3.57 -26.219 1 33.03 471 ALA A C 1
ATOM 3680 O O . ALA A 1 471 ? 30.781 -2.354 -26.031 1 33.03 471 ALA A O 1
ATOM 3681 N N . SER A 1 472 ? 31.484 -4.207 -25.234 1 32.56 472 SER A N 1
ATOM 3682 C CA . SER A 1 472 ? 32.625 -3.697 -24.516 1 32.56 472 SER A CA 1
ATOM 3683 C C . SER A 1 472 ? 33.562 -2.93 -25.438 1 32.56 472 SER A C 1
ATOM 3685 O O . SER A 1 472 ? 33.938 -3.426 -26.5 1 32.56 472 SER A O 1
ATOM 3687 N N . ALA A 1 473 ? 33.688 -1.641 -25.375 1 29.83 473 ALA A N 1
ATOM 3688 C CA . ALA A 1 473 ? 34.75 -0.832 -25.969 1 29.83 473 ALA A CA 1
ATOM 3689 C C . ALA A 1 473 ? 36.125 -1.44 -25.688 1 29.83 473 ALA A C 1
ATOM 3691 O O . ALA A 1 473 ? 36.469 -1.737 -24.531 1 29.83 473 ALA A O 1
ATOM 3692 N N . ASP A 1 474 ? 36.75 -2.094 -26.672 1 27.73 474 ASP A N 1
ATOM 3693 C CA . ASP A 1 474 ? 38.156 -2.469 -26.797 1 27.73 474 ASP A CA 1
ATOM 3694 C C . ASP A 1 474 ? 39.062 -1.325 -26.344 1 27.73 474 ASP A C 1
ATOM 3696 O O . ASP A 1 474 ? 38.938 -0.191 -26.812 1 27.73 474 ASP A O 1
ATOM 3700 N N . SER A 1 475 ? 39.625 -1.396 -25.141 1 28.61 475 SER A N 1
ATOM 3701 C CA . SER A 1 475 ? 40.719 -0.606 -24.609 1 28.61 475 SER A CA 1
ATOM 3702 C C . SER A 1 475 ? 41.906 -0.632 -25.562 1 28.61 475 SER A C 1
ATOM 3704 O O . SER A 1 475 ? 42.75 -1.543 -25.5 1 28.61 475 SER A O 1
ATOM 3706 N N . SER A 1 476 ? 41.812 -0.302 -26.844 1 24.3 476 SER A N 1
ATOM 3707 C CA . SER A 1 476 ? 43.062 -0.159 -27.625 1 24.3 476 SER A CA 1
ATOM 3708 C C . SER A 1 476 ? 43.906 0.996 -27.094 1 24.3 476 SER A C 1
ATOM 3710 O O . SER A 1 476 ? 43.781 2.127 -27.562 1 24.3 476 SER A O 1
ATOM 3712 N N . ALA A 1 477 ? 44.156 1.291 -25.812 1 25.66 477 ALA A N 1
ATOM 3713 C CA . ALA A 1 477 ? 45.281 2.18 -25.562 1 25.66 477 ALA A CA 1
ATOM 3714 C C . ALA A 1 477 ? 46.562 1.561 -26.062 1 25.66 477 ALA A C 1
ATOM 3716 O O . ALA A 1 477 ? 46.938 0.459 -25.641 1 25.66 477 ALA A O 1
ATOM 3717 N N . ALA A 1 478 ? 47.062 2.016 -27.297 1 23.5 478 ALA A N 1
ATOM 3718 C CA . ALA A 1 478 ? 48.375 2.016 -27.906 1 23.5 478 ALA A CA 1
ATOM 3719 C C . ALA A 1 478 ? 49.438 2.471 -26.922 1 23.5 478 ALA A C 1
ATOM 3721 O O . ALA A 1 478 ? 49.219 3.398 -26.141 1 23.5 478 ALA A O 1
ATOM 3722 N N . HIS A 1 479 ? 50.344 1.569 -26.484 1 25.39 479 HIS A N 1
ATOM 3723 C CA . HIS A 1 479 ? 51.719 1.793 -26.062 1 25.39 479 HIS A CA 1
ATOM 3724 C C . HIS A 1 479 ? 52.406 2.797 -26.984 1 25.39 479 HIS A C 1
ATOM 3726 O O . HIS A 1 479 ? 52.875 2.443 -28.062 1 25.39 479 HIS A O 1
ATOM 3732 N N . ARG A 1 480 ? 51.844 4.012 -27.312 1 23.09 480 ARG A N 1
ATOM 3733 C CA . ARG A 1 480 ? 52.969 4.906 -27.5 1 23.09 480 ARG A CA 1
ATOM 3734 C C . ARG A 1 480 ? 53.5 5.426 -26.172 1 23.09 480 ARG A C 1
ATOM 3736 O O . ARG A 1 480 ? 52.719 5.648 -25.234 1 23.09 480 ARG A O 1
ATOM 3743 N N . MET B 1 1 ? 2.637 -21.969 29.359 1 21.34 1 MET B N 1
ATOM 3744 C CA . MET B 1 1 ? 3.932 -21.969 28.688 1 21.34 1 MET B CA 1
ATOM 3745 C C . MET B 1 1 ? 3.76 -21.969 27.172 1 21.34 1 MET B C 1
ATOM 3747 O O . MET B 1 1 ? 3.201 -22.906 26.594 1 21.34 1 MET B O 1
ATOM 3751 N N . SER B 1 2 ? 3.318 -21.031 26.422 1 28.23 2 SER B N 1
ATOM 3752 C CA . SER B 1 2 ? 2.709 -21 25.094 1 28.23 2 SER B CA 1
ATOM 3753 C C . SER B 1 2 ? 3.652 -21.578 24.047 1 28.23 2 SER B C 1
ATOM 3755 O O . SER B 1 2 ? 4.84 -21.25 24.031 1 28.23 2 SER B O 1
ATOM 3757 N N . ALA B 1 3 ? 3.545 -22.922 23.609 1 26.8 3 ALA B N 1
ATOM 3758 C CA . ALA B 1 3 ? 4.457 -23.859 22.969 1 26.8 3 ALA B CA 1
ATOM 3759 C C . ALA B 1 3 ? 5.098 -23.234 21.734 1 26.8 3 ALA B C 1
ATOM 3761 O O . ALA B 1 3 ? 4.477 -23.172 20.672 1 26.8 3 ALA B O 1
ATOM 3762 N N . ALA B 1 4 ? 5.574 -22.031 21.656 1 34.56 4 ALA B N 1
ATOM 3763 C CA . ALA B 1 4 ? 6.609 -21.719 20.688 1 34.56 4 ALA B CA 1
ATOM 3764 C C . ALA B 1 4 ? 7.465 -22.938 20.375 1 34.56 4 ALA B C 1
ATOM 3766 O O . ALA B 1 4 ? 8.414 -23.234 21.094 1 34.56 4 ALA B O 1
ATOM 3767 N N . ASP B 1 5 ? 7.012 -24.062 20.062 1 38.03 5 ASP B N 1
ATOM 3768 C CA . ASP B 1 5 ? 7.633 -25.344 19.781 1 38.03 5 ASP B CA 1
ATOM 3769 C C . ASP B 1 5 ? 8.891 -25.188 18.938 1 38.03 5 ASP B C 1
ATOM 3771 O O . ASP B 1 5 ? 8.867 -24.516 17.891 1 38.03 5 ASP B O 1
ATOM 3775 N N . GLN B 1 6 ? 10.023 -25.125 19.438 1 47.06 6 GLN B N 1
ATOM 3776 C CA . GLN B 1 6 ? 11.398 -25.141 18.938 1 47.06 6 GLN B CA 1
ATOM 3777 C C . GLN B 1 6 ? 11.508 -25.922 17.641 1 47.06 6 GLN B C 1
ATOM 3779 O O . GLN B 1 6 ? 11.492 -27.156 17.641 1 47.06 6 GLN B O 1
ATOM 3784 N N . ILE B 1 7 ? 10.922 -25.453 16.594 1 62.53 7 ILE B N 1
ATOM 3785 C CA . ILE B 1 7 ? 11.125 -26.156 15.328 1 62.53 7 ILE B CA 1
ATOM 3786 C C . ILE B 1 7 ? 12.594 -26.562 15.195 1 62.53 7 ILE B C 1
ATOM 3788 O O . ILE B 1 7 ? 13.484 -25.703 15.172 1 62.53 7 ILE B O 1
ATOM 3792 N N . GLN B 1 8 ? 12.93 -27.734 15.539 1 73.88 8 GLN B N 1
ATOM 3793 C CA . GLN B 1 8 ? 14.258 -28.328 15.469 1 73.88 8 GLN B CA 1
ATOM 3794 C C . GLN B 1 8 ? 14.688 -28.562 14.023 1 73.88 8 GLN B C 1
ATOM 3796 O O . GLN B 1 8 ? 13.875 -29 13.203 1 73.88 8 GLN B O 1
ATOM 3801 N N . PRO B 1 9 ? 15.891 -28.141 13.75 1 87.25 9 PRO B N 1
ATOM 3802 C CA . PRO B 1 9 ? 16.422 -28.453 12.422 1 87.25 9 PRO B CA 1
ATOM 3803 C C . PRO B 1 9 ? 16.422 -29.953 12.141 1 87.25 9 PRO B C 1
ATOM 3805 O O . PRO B 1 9 ? 16.656 -30.766 13.047 1 87.25 9 PRO B O 1
ATOM 3808 N N . VAL B 1 10 ? 16.078 -30.297 10.984 1 90.06 10 VAL B N 1
ATOM 3809 C CA . VAL B 1 10 ? 16.094 -31.688 10.555 1 90.06 10 VAL B CA 1
ATOM 3810 C C . VAL B 1 10 ? 17.281 -31.953 9.641 1 90.06 10 VAL B C 1
ATOM 3812 O O . VAL B 1 10 ? 17.5 -31.219 8.68 1 90.06 10 VAL B O 1
ATOM 3815 N N . LYS B 1 11 ? 18 -33 10 1 93.19 11 LYS B N 1
ATOM 3816 C CA . LYS B 1 11 ? 19.188 -33.344 9.219 1 93.19 11 LYS B CA 1
ATOM 3817 C C . LYS B 1 11 ? 18.828 -34.188 8.008 1 93.19 11 LYS B C 1
ATOM 3819 O O . LYS B 1 11 ? 17.812 -34.875 8.016 1 93.19 11 LYS B O 1
ATOM 3824 N N . GLY B 1 12 ? 19.672 -34 6.965 1 94.69 12 GLY B N 1
ATOM 3825 C CA . GLY B 1 12 ? 19.5 -34.781 5.75 1 94.69 12 GLY B CA 1
ATOM 3826 C C . GLY B 1 12 ? 20.609 -34.562 4.734 1 94.69 12 GLY B C 1
ATOM 3827 O O . GLY B 1 12 ? 21.656 -34 5.055 1 94.69 12 GLY B O 1
ATOM 3828 N N . THR B 1 13 ? 20.438 -35.281 3.623 1 96.44 13 THR B N 1
ATOM 3829 C CA . THR B 1 13 ? 21.312 -35.156 2.471 1 96.44 13 THR B CA 1
ATOM 3830 C C . THR B 1 13 ? 20.609 -34.406 1.34 1 96.44 13 THR B C 1
ATOM 3832 O O . THR B 1 13 ? 19.453 -34.719 1.019 1 96.44 13 THR B O 1
ATOM 3835 N N . PHE B 1 14 ? 21.328 -33.438 0.821 1 95.75 14 PHE B N 1
ATOM 3836 C CA . PHE B 1 14 ? 20.703 -32.562 -0.151 1 95.75 14 PHE B CA 1
ATOM 3837 C C . PHE B 1 14 ? 21.547 -32.438 -1.414 1 95.75 14 PHE B C 1
ATOM 3839 O O . PHE B 1 14 ? 22.766 -32.625 -1.366 1 95.75 14 PHE B O 1
ATOM 3846 N N . TRP B 1 15 ? 20.891 -32.219 -2.561 1 95.5 15 TRP B N 1
ATOM 3847 C CA . TRP B 1 15 ? 21.578 -32 -3.838 1 95.5 15 TRP B CA 1
ATOM 3848 C C . TRP B 1 15 ? 20.734 -31.125 -4.762 1 95.5 15 TRP B C 1
ATOM 3850 O O . TRP B 1 15 ? 19.516 -31 -4.57 1 95.5 15 TRP B O 1
ATOM 3860 N N . GLN B 1 16 ? 21.391 -30.453 -5.621 1 94 16 GLN B N 1
ATOM 3861 C CA . GLN B 1 16 ? 20.656 -29.719 -6.648 1 94 16 GLN B CA 1
ATOM 3862 C C . GLN B 1 16 ? 19.969 -30.672 -7.613 1 94 16 GLN B C 1
ATOM 3864 O O . GLN B 1 16 ? 20.531 -31.688 -8.016 1 94 16 GLN B O 1
ATOM 3869 N N . ALA B 1 17 ? 18.75 -30.359 -7.953 1 92.62 17 ALA B N 1
ATOM 3870 C CA . ALA B 1 17 ? 17.953 -31.234 -8.812 1 92.62 17 ALA B CA 1
ATOM 3871 C C . ALA B 1 17 ? 18.656 -31.469 -10.148 1 92.62 17 ALA B C 1
ATOM 3873 O O . ALA B 1 17 ? 18.594 -32.594 -10.695 1 92.62 17 ALA B O 1
ATOM 3874 N N . ASP B 1 18 ? 19.422 -30.5 -10.648 1 89.38 18 ASP B N 1
ATOM 3875 C CA . ASP B 1 18 ? 20.078 -30.594 -11.953 1 89.38 18 ASP B CA 1
ATOM 3876 C C . ASP B 1 18 ? 21.391 -31.344 -11.852 1 89.38 18 ASP B C 1
ATOM 3878 O O . ASP B 1 18 ? 21.938 -31.781 -12.867 1 89.38 18 ASP B O 1
ATOM 3882 N N . THR B 1 19 ? 21.953 -31.391 -10.625 1 90.5 19 THR B N 1
ATOM 3883 C CA . THR B 1 19 ? 23.219 -32.094 -10.398 1 90.5 19 THR B CA 1
ATOM 3884 C C . THR B 1 19 ? 23.062 -33.125 -9.266 1 90.5 19 THR B C 1
ATOM 3886 O O . THR B 1 19 ? 23.703 -32.969 -8.219 1 90.5 19 THR B O 1
ATOM 3889 N N . PRO B 1 20 ? 22.438 -34.219 -9.531 1 90.81 20 PRO B N 1
ATOM 3890 C CA . PRO B 1 20 ? 22.078 -35.156 -8.469 1 90.81 20 PRO B CA 1
ATOM 3891 C C . PRO B 1 20 ? 23.297 -35.906 -7.91 1 90.81 20 PRO B C 1
ATOM 3893 O O . PRO B 1 20 ? 23.219 -36.5 -6.828 1 90.81 20 PRO B O 1
ATOM 3896 N N . HIS B 1 21 ? 24.359 -35.812 -8.555 1 90.88 21 HIS B N 1
ATOM 3897 C CA . HIS B 1 21 ? 25.531 -36.594 -8.117 1 90.88 21 HIS B CA 1
ATOM 3898 C C . HIS B 1 21 ? 26.234 -35.875 -6.965 1 90.88 21 HIS B C 1
ATOM 3900 O O . HIS B 1 21 ? 26.953 -36.5 -6.191 1 90.88 21 HIS B O 1
ATOM 3906 N N . ARG B 1 22 ? 26.031 -34.625 -6.844 1 91.19 22 ARG B N 1
ATOM 3907 C CA . ARG B 1 22 ? 26.656 -33.844 -5.77 1 91.19 22 ARG B CA 1
ATOM 3908 C C . ARG B 1 22 ? 25.75 -33.812 -4.539 1 91.19 22 ARG B C 1
ATOM 3910 O O . ARG B 1 22 ? 25.047 -32.844 -4.324 1 91.19 22 ARG B O 1
ATOM 3917 N N . ARG B 1 23 ? 25.938 -34.75 -3.711 1 94 23 ARG B N 1
ATOM 3918 C CA . ARG B 1 23 ? 25.109 -34.875 -2.506 1 94 23 ARG B CA 1
ATOM 3919 C C . ARG B 1 23 ? 25.891 -34.406 -1.277 1 94 23 ARG B C 1
ATOM 3921 O O . ARG B 1 23 ? 27.016 -34.844 -1.051 1 94 23 ARG B O 1
ATOM 3928 N N . VAL B 1 24 ? 25.281 -33.5 -0.544 1 93.69 24 VAL B N 1
ATOM 3929 C CA . VAL B 1 24 ? 25.969 -32.906 0.584 1 93.69 24 VAL B CA 1
ATOM 3930 C C . VAL B 1 24 ? 25.078 -32.938 1.822 1 93.69 24 VAL B C 1
ATOM 3932 O O . VAL B 1 24 ? 23.859 -32.781 1.724 1 93.69 24 VAL B O 1
ATOM 3935 N N . PRO B 1 25 ? 25.672 -33.188 2.965 1 93.5 25 PRO B N 1
ATOM 3936 C CA . PRO B 1 25 ? 24.875 -33.156 4.188 1 93.5 25 PRO B CA 1
ATOM 3937 C C . PRO B 1 25 ? 24.422 -31.734 4.543 1 93.5 25 PRO B C 1
ATOM 3939 O O . PRO B 1 25 ? 25.109 -30.75 4.199 1 93.5 25 PRO B O 1
ATOM 3942 N N . GLY B 1 26 ? 23.234 -31.641 5.195 1 93.38 26 GLY B N 1
ATOM 3943 C CA . GLY B 1 26 ? 22.703 -30.344 5.605 1 93.38 26 GLY B CA 1
ATOM 3944 C C . GLY B 1 26 ? 21.609 -30.453 6.648 1 93.38 26 GLY B C 1
ATOM 3945 O O . GLY B 1 26 ? 21.312 -31.547 7.148 1 93.38 26 GLY B O 1
ATOM 3946 N N . GLU B 1 27 ? 21.172 -29.25 7.031 1 92.94 27 GLU B N 1
ATOM 3947 C CA . GLU B 1 27 ? 20.094 -29.109 8.008 1 92.94 27 GLU B CA 1
ATOM 3948 C C . GLU B 1 27 ? 18.984 -28.203 7.473 1 92.94 27 GLU B C 1
ATOM 3950 O O . GLU B 1 27 ? 19.25 -27.141 6.934 1 92.94 27 GLU B O 1
ATOM 3955 N N . LEU B 1 28 ? 17.781 -28.734 7.586 1 91.94 28 LEU B N 1
ATOM 3956 C CA . LEU B 1 28 ? 16.609 -28.016 7.125 1 91.94 28 LEU B CA 1
ATOM 3957 C C . LEU B 1 28 ? 15.742 -27.578 8.305 1 91.94 28 LEU B C 1
ATOM 3959 O O . LEU B 1 28 ? 15.406 -28.391 9.164 1 91.94 28 LEU B O 1
ATOM 3963 N N . MET B 1 29 ? 15.469 -26.328 8.352 1 88.81 29 MET B N 1
ATOM 3964 C CA . MET B 1 29 ? 14.539 -25.781 9.336 1 88.81 29 MET B CA 1
ATOM 3965 C C . MET B 1 29 ? 13.203 -25.438 8.695 1 88.81 29 MET B C 1
ATOM 3967 O O . MET B 1 29 ? 13.133 -24.531 7.852 1 88.81 29 MET B O 1
ATOM 3971 N N . LEU B 1 30 ? 12.203 -26.141 9.141 1 84.81 30 LEU B N 1
ATOM 3972 C CA . LEU B 1 30 ? 10.875 -25.938 8.57 1 84.81 30 LEU B CA 1
ATOM 3973 C C . LEU B 1 30 ? 10.07 -24.953 9.406 1 84.81 30 LEU B C 1
ATOM 3975 O O . LEU B 1 30 ? 9.367 -25.359 10.336 1 84.81 30 LEU B O 1
ATOM 3979 N N . THR B 1 31 ? 10.289 -23.719 9.203 1 75.12 31 THR B N 1
ATOM 3980 C CA . THR B 1 31 ? 9.555 -22.625 9.844 1 75.12 31 THR B CA 1
ATOM 3981 C C . THR B 1 31 ? 8.672 -21.906 8.828 1 75.12 31 THR B C 1
ATOM 3983 O O . THR B 1 31 ? 8.406 -22.422 7.742 1 75.12 31 THR B O 1
ATOM 3986 N N . ASP B 1 32 ? 8.062 -20.828 9.242 1 69.25 32 ASP B N 1
ATOM 3987 C CA . ASP B 1 32 ? 7.293 -19.984 8.336 1 69.25 32 ASP B CA 1
ATOM 3988 C C . ASP B 1 32 ? 8.164 -19.438 7.211 1 69.25 32 ASP B C 1
ATOM 3990 O O . ASP B 1 32 ? 7.656 -19 6.18 1 69.25 32 ASP B O 1
ATOM 3994 N N . SER B 1 33 ? 9.344 -19.562 7.453 1 74.31 33 SER B N 1
ATOM 3995 C CA . SER B 1 33 ? 10.352 -19.266 6.434 1 74.31 33 SER B CA 1
ATOM 3996 C C . SER B 1 33 ? 11.461 -20.312 6.434 1 74.31 33 SER B C 1
ATOM 3998 O O . SER B 1 33 ? 12.477 -20.156 7.113 1 74.31 33 SER B O 1
ATOM 4000 N N . PRO B 1 34 ? 11.242 -21.281 5.645 1 83.88 34 PRO B N 1
ATOM 4001 C CA . PRO B 1 34 ? 12.195 -22.391 5.711 1 83.88 34 PRO B CA 1
ATOM 4002 C C . PRO B 1 34 ? 13.617 -21.969 5.363 1 83.88 34 PRO B C 1
ATOM 4004 O O . PRO B 1 34 ? 13.82 -21.125 4.484 1 83.88 34 PRO B O 1
ATOM 4007 N N . ILE B 1 35 ? 14.594 -22.547 6.145 1 86.06 35 ILE B N 1
ATOM 4008 C CA . ILE B 1 35 ? 16.016 -22.266 5.949 1 86.06 35 ILE B CA 1
ATOM 4009 C C . ILE B 1 35 ? 16.781 -23.562 5.773 1 86.06 35 ILE B C 1
ATOM 4011 O O . ILE B 1 35 ? 16.578 -24.516 6.535 1 86.06 35 ILE B O 1
ATOM 4015 N N . LEU B 1 36 ? 17.578 -23.594 4.746 1 90.31 36 LEU B N 1
ATOM 4016 C CA . LEU B 1 36 ? 18.453 -24.734 4.516 1 90.31 36 LEU B CA 1
ATOM 4017 C 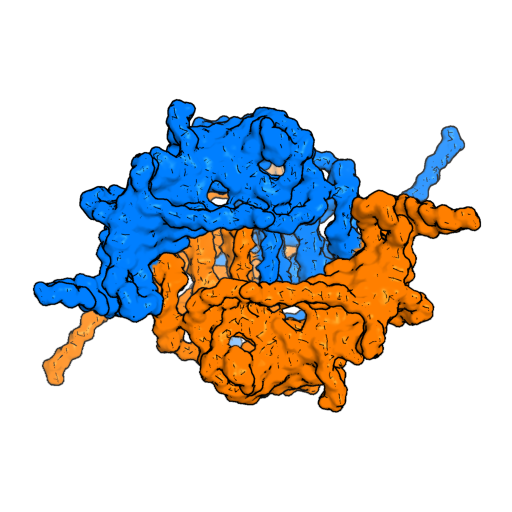C . LEU B 1 36 ? 19.922 -24.359 4.707 1 90.31 36 LEU B C 1
ATOM 4019 O O . LEU B 1 36 ? 20.391 -23.391 4.117 1 90.31 36 LEU B O 1
ATOM 4023 N N . GLU B 1 37 ? 20.516 -25.047 5.555 1 89.69 37 GLU B N 1
ATOM 4024 C CA . GLU B 1 37 ? 21.953 -24.891 5.742 1 89.69 37 GLU B CA 1
ATOM 4025 C C . GLU B 1 37 ? 22.703 -26.141 5.285 1 89.69 37 GLU B C 1
ATOM 4027 O O . GLU B 1 37 ? 22.391 -27.25 5.711 1 89.69 37 GLU B O 1
ATOM 4032 N N . ILE B 1 38 ? 23.641 -25.922 4.434 1 89.31 38 ILE B N 1
ATOM 4033 C CA . ILE B 1 38 ? 24.406 -27 3.838 1 89.31 38 ILE B CA 1
ATOM 4034 C C . ILE B 1 38 ? 25.828 -27 4.402 1 89.31 38 ILE B C 1
ATOM 4036 O O . ILE B 1 38 ? 26.438 -25.953 4.57 1 89.31 38 ILE B O 1
ATOM 4040 N N . LEU B 1 39 ? 26.266 -28.188 4.742 1 85.56 39 LEU B N 1
ATOM 4041 C CA . LEU B 1 39 ? 27.672 -28.375 5.117 1 85.56 39 LEU B CA 1
ATOM 4042 C C . LEU B 1 39 ? 28.531 -28.656 3.891 1 85.56 39 LEU B C 1
ATOM 4044 O O . LEU B 1 39 ? 28.734 -29.828 3.539 1 85.56 39 LEU B O 1
ATOM 4048 N N . GLY B 1 40 ? 29.016 -27.75 3.258 1 81.69 40 GLY B N 1
ATOM 4049 C CA . GLY B 1 40 ? 29.734 -27.828 1.989 1 81.69 40 GLY B CA 1
ATOM 4050 C C . GLY B 1 40 ? 29.094 -26.969 0.908 1 81.69 40 GLY B C 1
ATOM 4051 O O . GLY B 1 40 ? 28.609 -25.875 1.186 1 81.69 40 GLY B O 1
ATOM 4052 N N . ARG B 1 41 ? 29.297 -27.5 -0.325 1 84.38 41 ARG B N 1
ATOM 4053 C CA . ARG B 1 41 ? 28.797 -26.719 -1.444 1 84.38 41 ARG B CA 1
ATOM 4054 C C . ARG B 1 41 ? 27.859 -27.547 -2.324 1 84.38 41 ARG B C 1
ATOM 4056 O O . ARG B 1 41 ? 28.266 -28.578 -2.869 1 84.38 41 ARG B O 1
ATOM 4063 N N . ILE B 1 42 ? 26.656 -27.031 -2.344 1 86.44 42 ILE B N 1
ATOM 4064 C CA . ILE B 1 42 ? 25.734 -27.734 -3.232 1 86.44 42 ILE B CA 1
ATOM 4065 C C . ILE B 1 42 ? 25.953 -27.266 -4.668 1 86.44 42 ILE B C 1
ATOM 4067 O O . ILE B 1 42 ? 25.609 -27.969 -5.617 1 86.44 42 ILE B O 1
ATOM 4071 N N . PHE B 1 43 ? 26.453 -26.031 -4.793 1 83.56 43 PHE B N 1
ATOM 4072 C CA . PHE B 1 43 ? 26.859 -25.484 -6.082 1 83.56 43 PHE B CA 1
ATOM 4073 C C . PHE B 1 43 ? 28.078 -24.594 -5.926 1 83.56 43 PHE B C 1
ATOM 4075 O O . PHE B 1 43 ? 28.406 -24.172 -4.812 1 83.56 43 PHE B O 1
ATOM 4082 N N . ASP B 1 44 ? 28.719 -24.375 -7.016 1 80.44 44 ASP B N 1
ATOM 4083 C CA . ASP B 1 44 ? 29.891 -23.516 -6.984 1 80.44 44 ASP B CA 1
ATOM 4084 C C . ASP B 1 44 ? 29.5 -22.047 -7.223 1 80.44 44 ASP B C 1
ATOM 4086 O O . ASP B 1 44 ? 28.938 -21.719 -8.266 1 80.44 44 ASP B O 1
ATOM 4090 N N . GLU B 1 45 ? 29.734 -21.234 -6.145 1 82.06 45 GLU B N 1
ATOM 4091 C CA . GLU B 1 45 ? 29.484 -19.812 -6.316 1 82.06 45 GLU B CA 1
ATOM 4092 C C . GLU B 1 45 ? 30.469 -19.203 -7.316 1 82.06 45 GLU B C 1
ATOM 4094 O O . GLU B 1 45 ? 31.672 -19.484 -7.27 1 82.06 45 GLU B O 1
ATOM 4099 N N . ARG B 1 46 ? 29.953 -18.391 -8.164 1 77.69 46 ARG B N 1
ATOM 4100 C CA . ARG B 1 46 ? 30.797 -17.734 -9.164 1 77.69 46 ARG B CA 1
ATOM 4101 C C . ARG B 1 46 ? 31.578 -16.578 -8.547 1 77.69 46 ARG B C 1
ATOM 4103 O O . ARG B 1 46 ? 32.688 -16.266 -8.984 1 77.69 46 ARG B O 1
ATOM 4110 N N . SER B 1 47 ? 30.922 -15.992 -7.551 1 73.19 47 SER B N 1
ATOM 4111 C CA . SER B 1 47 ? 31.562 -14.82 -6.945 1 73.19 47 SER B CA 1
ATOM 4112 C C . SER B 1 47 ? 32.719 -15.234 -6.023 1 73.19 47 SER B C 1
ATOM 4114 O O . SER B 1 47 ? 33.594 -14.438 -5.738 1 73.19 47 SER B O 1
ATOM 4116 N N . ASN B 1 48 ? 32.562 -16.406 -5.465 1 65.69 48 ASN B N 1
ATOM 4117 C CA . ASN B 1 48 ? 33.594 -16.906 -4.559 1 65.69 48 ASN B CA 1
ATOM 4118 C C . ASN B 1 48 ? 34.406 -18.031 -5.199 1 65.69 48 ASN B C 1
ATOM 4120 O O . ASN B 1 48 ? 33.906 -19.125 -5.395 1 65.69 48 ASN B O 1
ATOM 4124 N N . ARG B 1 49 ? 35.562 -17.578 -5.695 1 60.78 49 ARG B N 1
ATOM 4125 C CA . ARG B 1 49 ? 36.406 -18.609 -6.254 1 60.78 49 ARG B CA 1
ATOM 4126 C C . ARG B 1 49 ? 37.25 -19.281 -5.156 1 60.78 49 ARG B C 1
ATOM 4128 O O . ARG B 1 49 ? 38 -18.625 -4.453 1 60.78 49 ARG B O 1
ATOM 4135 N N . VAL B 1 50 ? 36.781 -20.422 -4.852 1 56.25 50 VAL B N 1
ATOM 4136 C CA . VAL B 1 50 ? 37.469 -21.172 -3.811 1 56.25 50 VAL B CA 1
ATOM 4137 C C . VAL B 1 50 ? 38.625 -21.953 -4.418 1 56.25 50 VAL B C 1
ATOM 4139 O O . VAL B 1 50 ? 38.438 -22.703 -5.379 1 56.25 50 VAL B O 1
ATOM 4142 N N . THR B 1 51 ? 39.812 -21.516 -4.203 1 58.03 51 THR B N 1
ATOM 4143 C CA . THR B 1 51 ? 41 -22.281 -4.605 1 58.03 51 THR B CA 1
ATOM 4144 C C . THR B 1 51 ? 41.562 -23.047 -3.422 1 58.03 51 THR B C 1
ATOM 4146 O O . THR B 1 51 ? 41.75 -22.484 -2.34 1 58.03 51 THR B O 1
ATOM 4149 N N . ILE B 1 52 ? 41.406 -24.312 -3.486 1 52.19 52 ILE B N 1
ATOM 4150 C CA . ILE B 1 52 ? 42.031 -25.141 -2.459 1 52.19 52 ILE B CA 1
ATOM 4151 C C . ILE B 1 52 ? 43.5 -25.375 -2.807 1 52.19 52 ILE B C 1
ATOM 4153 O O . ILE B 1 52 ? 43.812 -25.875 -3.887 1 52.19 52 ILE B O 1
ATOM 4157 N N . SER B 1 53 ? 44.312 -24.828 -2.045 1 55.06 53 SER B N 1
ATOM 4158 C CA . SER B 1 53 ? 45.75 -25.031 -2.279 1 55.06 53 SER B CA 1
ATOM 4159 C C . SER B 1 53 ? 46.125 -26.484 -2.072 1 55.06 53 SER B C 1
ATOM 4161 O O . SER B 1 53 ? 45.375 -27.266 -1.477 1 55.06 53 SER B O 1
ATOM 4163 N N . GLU B 1 54 ? 47.219 -26.875 -2.719 1 54.66 54 GLU B N 1
ATOM 4164 C CA . GLU B 1 54 ? 47.812 -28.219 -2.594 1 54.66 54 GLU B CA 1
ATOM 4165 C C . GLU B 1 54 ? 47.969 -28.609 -1.13 1 54.66 54 GLU B C 1
ATOM 4167 O O . GLU B 1 54 ? 47.906 -29.781 -0.784 1 54.66 54 GLU B O 1
ATOM 4172 N N . HIS B 1 55 ? 48.188 -27.656 -0.277 1 54.59 55 HIS B N 1
ATOM 4173 C CA . HIS B 1 55 ? 48.469 -27.953 1.125 1 54.59 55 HIS B CA 1
ATOM 4174 C C . HIS B 1 55 ? 47.188 -27.859 1.959 1 54.59 55 HIS B C 1
ATOM 4176 O O . HIS B 1 55 ? 47.25 -27.859 3.191 1 54.59 55 HIS B O 1
ATOM 4182 N N . GLY B 1 56 ? 46 -27.828 1.362 1 49.59 56 GLY B N 1
ATOM 4183 C CA . GLY B 1 56 ? 44.719 -27.938 2.049 1 49.59 56 GLY B CA 1
ATOM 4184 C C . GLY B 1 56 ? 44.094 -26.594 2.391 1 49.59 56 GLY B C 1
ATOM 4185 O O . GLY B 1 56 ? 43.031 -26.531 3.012 1 49.59 56 GLY B O 1
ATOM 4186 N N . GLY B 1 57 ? 44.812 -25.516 2.219 1 52.5 57 GLY B N 1
ATOM 4187 C CA . GLY B 1 57 ? 44.281 -24.203 2.574 1 52.5 57 GLY B CA 1
ATOM 4188 C C . GLY B 1 57 ? 43.25 -23.688 1.599 1 52.5 57 GLY B C 1
ATOM 4189 O O . GLY B 1 57 ? 43.375 -23.891 0.388 1 52.5 57 GLY B O 1
ATOM 4190 N N . THR B 1 58 ? 42.031 -23.391 2.062 1 53.66 58 THR B N 1
ATOM 4191 C CA . THR B 1 58 ? 40.938 -22.875 1.24 1 53.66 58 THR B CA 1
ATOM 4192 C C . THR B 1 58 ? 41 -21.359 1.152 1 53.66 58 THR B C 1
ATOM 4194 O O . THR B 1 58 ? 41.062 -20.672 2.176 1 53.66 58 THR B O 1
ATOM 4197 N N . THR B 1 59 ? 41.531 -20.875 -0.074 1 58.19 59 THR B N 1
ATOM 4198 C CA . THR B 1 59 ? 41.469 -19.438 -0.28 1 58.19 59 THR B CA 1
ATOM 4199 C C . THR B 1 59 ? 40.219 -19.047 -1.045 1 58.19 59 THR B C 1
ATOM 4201 O O . THR B 1 59 ? 39.844 -19.688 -2.037 1 58.19 59 THR B O 1
ATOM 4204 N N . ILE B 1 60 ? 39.375 -18.25 -0.443 1 59.62 60 ILE B N 1
ATOM 4205 C CA . ILE B 1 60 ? 38.188 -17.75 -1.095 1 59.62 60 ILE B CA 1
ATOM 4206 C C . ILE B 1 60 ? 38.438 -16.344 -1.657 1 59.62 60 ILE B C 1
ATOM 4208 O O . ILE B 1 60 ? 38.875 -15.453 -0.932 1 59.62 60 ILE B O 1
ATOM 4212 N N . SER B 1 61 ? 38.562 -16.297 -3.102 1 61.41 61 SER B N 1
ATOM 4213 C CA . SER B 1 61 ? 38.719 -14.984 -3.725 1 61.41 61 SER B CA 1
ATOM 4214 C C . SER B 1 61 ? 37.406 -14.453 -4.258 1 61.41 61 SER B C 1
ATOM 4216 O O . SER B 1 61 ? 36.594 -15.211 -4.805 1 61.41 61 SER B O 1
ATOM 4218 N N . TYR B 1 62 ? 37.094 -13.195 -3.879 1 63.69 62 TYR B N 1
ATOM 4219 C CA . TYR B 1 62 ? 35.906 -12.539 -4.367 1 63.69 62 TYR B CA 1
ATOM 4220 C C . TYR B 1 62 ? 36.156 -11.883 -5.719 1 63.69 62 TYR B C 1
ATOM 4222 O O . TYR B 1 62 ? 37.094 -11.117 -5.879 1 63.69 62 TYR B O 1
ATOM 4230 N N . THR B 1 63 ? 35.469 -12.336 -6.805 1 63.81 63 THR B N 1
ATOM 4231 C CA . THR B 1 63 ? 35.656 -11.852 -8.164 1 63.81 63 THR B CA 1
ATOM 4232 C C . THR B 1 63 ? 35.25 -10.391 -8.289 1 63.81 63 THR B C 1
ATOM 4234 O O . THR B 1 63 ? 35.781 -9.656 -9.125 1 63.81 63 THR B O 1
ATOM 4237 N N . GLY B 1 64 ? 34.469 -9.867 -7.488 1 59.97 64 GLY B N 1
ATOM 4238 C CA . GLY B 1 64 ? 33.969 -8.492 -7.547 1 59.97 64 GLY B CA 1
ATOM 4239 C C . GLY B 1 64 ? 33.031 -8.25 -8.711 1 59.97 64 GLY B C 1
ATOM 4240 O O . GLY B 1 64 ? 32.562 -7.121 -8.914 1 59.97 64 GLY B O 1
ATOM 4241 N N . ASP B 1 65 ? 32.844 -9.281 -9.641 1 66.56 65 ASP B N 1
ATOM 4242 C CA . ASP B 1 65 ? 31.938 -9.133 -10.781 1 66.56 65 ASP B CA 1
ATOM 4243 C C . ASP B 1 65 ? 30.484 -9.18 -10.336 1 66.56 65 ASP B C 1
ATOM 4245 O O . ASP B 1 65 ? 30.031 -10.18 -9.766 1 66.56 65 ASP B O 1
ATOM 4249 N N . PRO B 1 66 ? 29.875 -8.102 -10.625 1 66.75 66 PRO B N 1
ATOM 4250 C CA . PRO B 1 66 ? 28.469 -8.047 -10.203 1 66.75 66 PRO B CA 1
ATOM 4251 C C . PRO B 1 66 ? 27.625 -9.156 -10.828 1 66.75 66 PRO B C 1
ATOM 4253 O O . PRO B 1 66 ? 26.688 -9.648 -10.195 1 66.75 66 PRO B O 1
ATOM 4256 N N . GLU B 1 67 ? 27.922 -9.555 -11.984 1 74.06 67 GLU B N 1
ATOM 4257 C CA . GLU B 1 67 ? 27.172 -10.609 -12.641 1 74.06 67 GLU B CA 1
ATOM 4258 C C . GLU B 1 67 ? 27.344 -11.945 -11.914 1 74.06 67 GLU B C 1
ATOM 4260 O O . GLU B 1 67 ? 26.422 -12.766 -11.891 1 74.06 67 GLU B O 1
ATOM 4265 N N . ASP B 1 68 ? 28.484 -12.094 -11.383 1 76.25 68 ASP B N 1
ATOM 4266 C CA . ASP B 1 68 ? 28.734 -13.32 -10.633 1 76.25 68 ASP B CA 1
ATOM 4267 C C . ASP B 1 68 ? 27.922 -13.359 -9.352 1 76.25 68 ASP B C 1
ATOM 4269 O O . ASP B 1 68 ? 27.406 -14.414 -8.961 1 76.25 68 ASP B O 1
ATOM 4273 N N . SER B 1 69 ? 27.828 -12.273 -8.789 1 70.88 69 SER B N 1
ATOM 4274 C CA . SER B 1 69 ? 27.016 -12.195 -7.57 1 70.88 69 SER B CA 1
ATOM 4275 C C . SER B 1 69 ? 25.547 -12.477 -7.863 1 70.88 69 SER B C 1
ATOM 4277 O O . SER B 1 69 ? 24.891 -13.188 -7.105 1 70.88 69 SER B O 1
ATOM 4279 N N . VAL B 1 70 ? 25.109 -12 -8.938 1 73.5 70 VAL B N 1
ATOM 4280 C CA . VAL B 1 70 ? 23.719 -12.203 -9.32 1 73.5 70 VAL B CA 1
ATOM 4281 C C . VAL B 1 70 ? 23.484 -13.672 -9.656 1 73.5 70 VAL B C 1
ATOM 4283 O O . VAL B 1 70 ? 22.469 -14.25 -9.266 1 73.5 70 VAL B O 1
ATOM 4286 N N . ALA B 1 71 ? 24.406 -14.203 -10.352 1 77.56 71 ALA B N 1
ATOM 4287 C CA . ALA B 1 71 ? 24.297 -15.602 -10.742 1 77.56 71 ALA B CA 1
ATOM 4288 C C . ALA B 1 71 ? 24.219 -16.516 -9.516 1 77.56 71 ALA B C 1
ATOM 4290 O O . ALA B 1 71 ? 23.547 -17.547 -9.531 1 77.56 71 ALA B O 1
ATOM 4291 N N . ASP B 1 72 ? 24.922 -16.125 -8.547 1 78 72 ASP B N 1
ATOM 4292 C CA . ASP B 1 72 ? 24.969 -16.906 -7.324 1 78 72 ASP B CA 1
ATOM 4293 C C . ASP B 1 72 ? 23.609 -16.906 -6.613 1 78 72 ASP B C 1
ATOM 4295 O O . ASP B 1 72 ? 23.297 -17.828 -5.852 1 78 72 ASP B O 1
ATOM 4299 N N . PHE B 1 73 ? 22.797 -15.961 -7.012 1 78.62 73 PHE B N 1
ATOM 4300 C CA . PHE B 1 73 ? 21.531 -15.828 -6.309 1 78.62 73 PHE B CA 1
ATOM 4301 C C . PHE B 1 73 ? 20.391 -16.344 -7.172 1 78.62 73 PHE B C 1
ATOM 4303 O O . PHE B 1 73 ? 19.219 -16.203 -6.801 1 78.62 73 PHE B O 1
ATOM 4310 N N . GLU B 1 74 ? 20.75 -16.906 -8.203 1 81.69 74 GLU B N 1
ATOM 4311 C CA . GLU B 1 74 ? 19.688 -17.5 -9.023 1 81.69 74 GLU B CA 1
ATOM 4312 C C . GLU B 1 74 ? 18.953 -18.609 -8.266 1 81.69 74 GLU B C 1
ATOM 4314 O O . GLU B 1 74 ? 19.578 -19.406 -7.566 1 81.69 74 GLU B O 1
ATOM 4319 N N . PRO B 1 75 ? 17.641 -18.609 -8.414 1 85.88 75 PRO B N 1
ATOM 4320 C CA . PRO B 1 75 ? 16.891 -19.656 -7.711 1 85.88 75 PRO B CA 1
ATOM 4321 C C . PRO B 1 75 ? 17.203 -21.047 -8.227 1 85.88 75 PRO B C 1
ATOM 4323 O O . PRO B 1 75 ? 17.391 -21.234 -9.43 1 85.88 75 PRO B O 1
ATOM 4326 N N . ARG B 1 76 ? 17.359 -21.984 -7.234 1 89.12 76 ARG B N 1
ATOM 4327 C CA . ARG B 1 76 ? 17.688 -23.375 -7.562 1 89.12 76 ARG B CA 1
ATOM 4328 C C . ARG B 1 76 ? 16.719 -24.344 -6.871 1 89.12 76 ARG B C 1
ATOM 4330 O O . ARG B 1 76 ? 16.25 -24.062 -5.766 1 89.12 76 ARG B O 1
ATOM 4337 N N . ASP B 1 77 ? 16.469 -25.422 -7.605 1 92.75 77 ASP B N 1
ATOM 4338 C CA . ASP B 1 77 ? 15.695 -26.484 -6.984 1 92.75 77 ASP B CA 1
ATOM 4339 C C . ASP B 1 77 ? 16.609 -27.5 -6.309 1 92.75 77 ASP B C 1
ATOM 4341 O O . ASP B 1 77 ? 17.531 -28.031 -6.938 1 92.75 77 ASP B O 1
ATOM 4345 N N . ILE B 1 78 ? 16.359 -27.688 -5.059 1 94.5 78 ILE B N 1
ATOM 4346 C CA . ILE B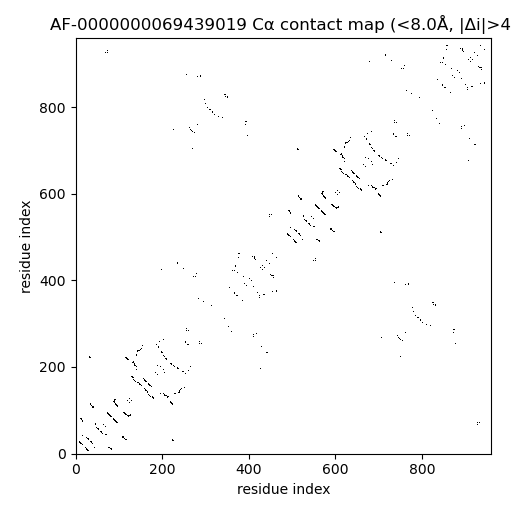 1 78 ? 17.188 -28.594 -4.266 1 94.5 78 ILE B CA 1
ATOM 4347 C C . ILE B 1 78 ? 16.344 -29.766 -3.77 1 94.5 78 ILE B C 1
ATOM 4349 O O . ILE B 1 78 ? 15.234 -29.578 -3.25 1 94.5 78 ILE B O 1
ATOM 4353 N N . HIS B 1 79 ? 16.812 -30.953 -4.02 1 96 79 HIS B N 1
ATOM 4354 C CA . HIS B 1 79 ? 16.203 -32.156 -3.469 1 96 79 HIS B CA 1
ATOM 4355 C C . HIS B 1 79 ? 16.969 -32.656 -2.248 1 96 79 HIS B C 1
ATOM 4357 O O . HIS B 1 79 ? 18.141 -32.312 -2.068 1 96 79 HIS B O 1
ATOM 4363 N N . GLY B 1 80 ? 16.25 -33.312 -1.394 1 96 80 GLY B N 1
ATOM 4364 C CA . GLY B 1 80 ? 16.906 -33.875 -0.23 1 96 80 GLY B CA 1
ATOM 4365 C C . GLY B 1 80 ? 16.172 -35.094 0.335 1 96 80 GLY B C 1
ATOM 4366 O O . GLY B 1 80 ? 15.039 -35.375 -0.043 1 96 80 GLY B O 1
ATOM 4367 N N . VAL B 1 81 ? 16.953 -35.812 1.084 1 96.62 81 VAL B N 1
ATOM 4368 C CA . VAL B 1 81 ? 16.422 -36.938 1.863 1 96.62 81 VAL B CA 1
ATOM 4369 C C . VAL B 1 81 ? 16.797 -36.781 3.332 1 96.62 81 VAL B C 1
ATOM 4371 O O . VAL B 1 81 ? 17.984 -36.656 3.66 1 96.62 81 VAL B O 1
ATOM 4374 N N . LEU B 1 82 ? 15.758 -36.688 4.066 1 95.44 82 LEU B N 1
ATOM 4375 C CA . LEU B 1 82 ? 16 -36.531 5.496 1 95.44 82 LEU B CA 1
ATOM 4376 C C . LEU B 1 82 ? 16.484 -37.844 6.117 1 95.44 82 LEU B C 1
ATOM 4378 O O . LEU B 1 82 ? 16.453 -38.875 5.473 1 95.44 82 LEU B O 1
ATOM 4382 N N . GLU B 1 83 ? 16.906 -37.719 7.367 1 93.19 83 GLU B N 1
ATOM 4383 C CA . GLU B 1 83 ? 17.469 -38.875 8.055 1 93.19 83 GLU B CA 1
ATOM 4384 C C . GLU B 1 83 ? 16.438 -40 8.195 1 93.19 83 GLU B C 1
ATOM 4386 O O . GLU B 1 83 ? 16.781 -41.188 8.188 1 93.19 83 GLU B O 1
ATOM 4391 N N . ASP B 1 84 ? 15.211 -39.656 8.289 1 92.69 84 ASP B N 1
ATOM 4392 C CA . ASP B 1 84 ? 14.156 -40.656 8.438 1 92.69 84 ASP B CA 1
ATOM 4393 C C . ASP B 1 84 ? 13.719 -41.219 7.082 1 92.69 84 ASP B C 1
ATOM 4395 O O . ASP B 1 84 ? 12.766 -41.969 7 1 92.69 84 ASP B O 1
ATOM 4399 N N . GLY B 1 85 ? 14.352 -40.75 6.07 1 93.38 85 GLY B N 1
ATOM 4400 C CA . GLY B 1 85 ? 14.086 -41.281 4.738 1 93.38 85 GLY B CA 1
ATOM 4401 C C . GLY B 1 85 ? 13.078 -40.438 3.969 1 93.38 85 GLY B C 1
ATOM 4402 O O . GLY B 1 85 ? 12.805 -40.719 2.797 1 93.38 85 GLY B O 1
ATOM 4403 N N . THR B 1 86 ? 12.594 -39.438 4.562 1 94.06 86 THR B N 1
ATOM 4404 C CA . THR B 1 86 ? 11.57 -38.594 3.934 1 94.06 86 THR B CA 1
ATOM 4405 C C . THR B 1 86 ? 12.18 -37.719 2.846 1 94.06 86 THR B C 1
ATOM 4407 O O . THR B 1 86 ? 13.211 -37.062 3.066 1 94.06 86 THR B O 1
ATOM 4410 N N . ALA B 1 87 ? 11.539 -37.781 1.702 1 95.5 87 ALA B N 1
ATOM 4411 C CA . ALA B 1 87 ? 11.984 -36.938 0.596 1 95.5 87 ALA B CA 1
ATOM 4412 C C . ALA B 1 87 ? 11.516 -35.5 0.784 1 95.5 87 ALA B C 1
ATOM 4414 O O . ALA B 1 87 ? 10.406 -35.25 1.269 1 95.5 87 ALA B O 1
ATOM 4415 N N . VAL B 1 88 ? 12.398 -34.562 0.42 1 95 88 VAL B N 1
ATOM 4416 C CA . VAL B 1 88 ? 12.039 -33.156 0.5 1 95 88 VAL B CA 1
ATOM 4417 C C . VAL B 1 88 ? 12.469 -32.438 -0.782 1 95 88 VAL B C 1
ATOM 4419 O O . VAL B 1 88 ? 13.508 -32.75 -1.361 1 95 88 VAL B O 1
ATOM 4422 N N . SER B 1 89 ? 11.641 -31.578 -1.259 1 94.94 89 SER B N 1
ATOM 4423 C CA . SER B 1 89 ? 11.953 -30.703 -2.391 1 94.94 89 SER B CA 1
ATOM 4424 C C . SER B 1 89 ? 11.922 -29.234 -1.986 1 94.94 89 SER B C 1
ATOM 4426 O O . SER B 1 89 ? 10.898 -28.734 -1.516 1 94.94 89 SER B O 1
ATOM 4428 N N . ILE B 1 90 ? 13.031 -28.547 -2.109 1 94.12 90 ILE B N 1
ATOM 4429 C CA . ILE B 1 90 ? 13.117 -27.109 -1.893 1 94.12 90 ILE B CA 1
ATOM 4430 C C . ILE B 1 90 ? 13.102 -26.375 -3.236 1 94.12 90 ILE B C 1
ATOM 4432 O O . ILE B 1 90 ? 14.062 -26.453 -4 1 94.12 90 ILE B O 1
ATOM 4436 N N . VAL B 1 91 ? 12 -25.703 -3.393 1 91.56 91 VAL B N 1
ATOM 4437 C CA . VAL B 1 91 ? 11.781 -25.078 -4.691 1 91.56 91 VAL B CA 1
ATOM 4438 C C . VAL B 1 91 ? 12.219 -23.609 -4.645 1 91.56 91 VAL B C 1
ATOM 4440 O O . VAL B 1 91 ? 11.828 -22.875 -3.744 1 91.56 91 VAL B O 1
ATOM 4443 N N . GLY B 1 92 ? 13 -23.219 -5.586 1 88.25 92 GLY B N 1
ATOM 4444 C CA . GLY B 1 92 ? 13.43 -21.844 -5.723 1 88.25 92 GLY B CA 1
ATOM 4445 C C . GLY B 1 92 ? 14.32 -21.375 -4.582 1 88.25 92 GLY B C 1
ATOM 4446 O O . GLY B 1 92 ? 14.094 -20.312 -4.004 1 88.25 92 GLY B O 1
ATOM 4447 N N . ALA B 1 93 ? 15.242 -22.141 -4.145 1 88.12 93 ALA B N 1
ATOM 4448 C CA . ALA B 1 93 ? 16.156 -21.797 -3.055 1 88.12 93 ALA B CA 1
ATOM 4449 C C . ALA B 1 93 ? 17.188 -20.781 -3.504 1 88.12 93 ALA B C 1
ATOM 4451 O O . ALA B 1 93 ? 17.781 -20.906 -4.578 1 88.12 93 ALA B O 1
ATOM 4452 N N . GLN B 1 94 ? 17.281 -19.812 -2.709 1 84.5 94 GLN B N 1
ATOM 4453 C CA . GLN B 1 94 ? 18.297 -18.781 -2.98 1 84.5 94 GLN B CA 1
ATOM 4454 C C . GLN B 1 94 ? 19.188 -18.562 -1.765 1 84.5 94 GLN B C 1
ATOM 4456 O O . GLN B 1 94 ? 18.703 -18.516 -0.631 1 84.5 94 GLN B O 1
ATOM 4461 N N . GLY B 1 95 ? 20.438 -18.531 -2.02 1 77.94 95 GLY B N 1
ATOM 4462 C CA . GLY B 1 95 ? 21.438 -18.344 -0.975 1 77.94 95 GLY B CA 1
ATOM 4463 C C . GLY B 1 95 ? 22.859 -18.578 -1.459 1 77.94 95 GLY B C 1
ATOM 4464 O O . GLY B 1 95 ? 23.109 -18.625 -2.666 1 77.94 95 GLY B O 1
ATOM 4465 N N . GLY B 1 96 ? 23.734 -18.562 -0.498 1 75.44 96 GLY B N 1
ATOM 4466 C CA . GLY B 1 96 ? 25.156 -18.766 -0.779 1 75.44 96 GLY B CA 1
ATOM 4467 C C . GLY B 1 96 ? 25.984 -18.969 0.471 1 75.44 96 GLY B C 1
ATOM 4468 O O . GLY B 1 96 ? 25.516 -19.547 1.448 1 75.44 96 GLY B O 1
ATOM 4469 N N . LYS B 1 97 ? 27.172 -18.516 0.219 1 73.88 97 LYS B N 1
ATOM 4470 C CA . LYS B 1 97 ? 28.125 -18.703 1.309 1 73.88 97 LYS B CA 1
ATOM 4471 C C . LYS B 1 97 ? 27.656 -18 2.576 1 73.88 97 LYS B C 1
ATOM 4473 O O . LYS B 1 97 ? 27.266 -16.828 2.531 1 73.88 97 LYS B O 1
ATOM 4478 N N . LYS B 1 98 ? 27.484 -18.812 3.602 1 70 98 LYS B N 1
ATOM 4479 C CA . LYS B 1 98 ? 27.188 -18.234 4.902 1 70 98 LYS B CA 1
ATOM 4480 C C . LYS B 1 98 ? 28.375 -17.453 5.453 1 70 98 LYS B C 1
ATOM 4482 O O . LYS B 1 98 ? 29.5 -17.969 5.445 1 70 98 LYS B O 1
ATOM 4487 N N . HIS B 1 99 ? 28.156 -16.172 5.68 1 56.09 99 HIS B N 1
ATOM 4488 C CA . HIS B 1 99 ? 29.266 -15.43 6.285 1 56.09 99 HIS B CA 1
ATOM 4489 C C . HIS B 1 99 ? 29.578 -15.969 7.676 1 56.09 99 HIS B C 1
ATOM 4491 O O . HIS B 1 99 ? 28.688 -16.312 8.438 1 56.09 99 HIS B O 1
ATOM 4497 N N . ALA B 1 100 ? 30.844 -16.484 7.832 1 48.34 100 ALA B N 1
ATOM 4498 C CA . ALA B 1 100 ? 31.312 -17.078 9.078 1 48.34 100 ALA B CA 1
ATOM 4499 C C . ALA B 1 100 ? 31.109 -16.141 10.258 1 48.34 100 ALA B C 1
ATOM 4501 O O . ALA B 1 100 ? 31.516 -14.977 10.219 1 48.34 100 ALA B O 1
ATOM 4502 N N . GLY B 1 101 ? 29.953 -16.141 10.867 1 41.94 101 GLY B N 1
ATOM 4503 C CA . GLY B 1 101 ? 29.859 -15.312 12.055 1 41.94 101 GLY B CA 1
ATOM 4504 C C . GLY B 1 101 ? 31.062 -15.438 12.969 1 41.94 101 GLY B C 1
ATOM 4505 O O . GLY B 1 101 ? 31.453 -14.469 13.625 1 41.94 101 GLY B O 1
ATOM 4506 N N . SER B 1 102 ? 31.359 -16.625 13.492 1 41.62 102 SER B N 1
ATOM 4507 C CA . SER B 1 102 ? 32.406 -16.797 14.508 1 41.62 102 SER B CA 1
ATOM 4508 C C . SER B 1 102 ? 33.719 -17.25 13.875 1 41.62 102 SER B C 1
ATOM 4510 O O . SER B 1 102 ? 33.719 -17.922 12.836 1 41.62 102 SER B O 1
ATOM 4512 N N . PHE B 1 103 ? 34.812 -16.703 14.328 1 43.56 103 PHE B N 1
ATOM 4513 C CA . PHE B 1 103 ? 36.219 -16.953 14.062 1 43.56 103 PHE B CA 1
ATOM 4514 C C . PHE B 1 103 ? 36.5 -18.453 13.945 1 43.56 103 PHE B C 1
ATOM 4516 O O . PHE B 1 103 ? 37.469 -18.859 13.312 1 43.56 103 PHE B O 1
ATOM 4523 N N . TYR B 1 104 ? 35.688 -19.266 14.617 1 40.03 104 TYR B N 1
ATOM 4524 C CA . TYR B 1 104 ? 36.062 -20.672 14.734 1 40.03 104 TYR B CA 1
ATOM 4525 C C . TYR B 1 104 ? 35.312 -21.516 13.703 1 40.03 104 TYR B C 1
ATOM 4527 O O . TYR B 1 104 ? 35.531 -22.719 13.609 1 40.03 104 TYR B O 1
ATOM 4535 N N . ASP B 1 105 ? 34.375 -20.984 13.031 1 46.78 105 ASP B N 1
ATOM 4536 C CA . ASP B 1 105 ? 33.625 -21.859 12.156 1 46.78 105 ASP B CA 1
ATOM 4537 C C . ASP B 1 105 ? 34.219 -21.906 10.75 1 46.78 105 ASP B C 1
ATOM 4539 O O . ASP B 1 105 ? 33.906 -21.047 9.914 1 46.78 105 ASP B O 1
ATOM 4543 N N . TRP B 1 106 ? 35.312 -22.672 10.523 1 51.38 106 TRP B N 1
ATOM 4544 C CA . TRP B 1 106 ? 36.188 -22.781 9.359 1 51.38 106 TRP B CA 1
ATOM 4545 C C . TRP B 1 106 ? 35.5 -23.562 8.242 1 51.38 106 TRP B C 1
ATOM 4547 O O . TRP B 1 106 ? 36 -23.625 7.121 1 51.38 106 TRP B O 1
ATOM 4557 N N . LYS B 1 107 ? 34.312 -24.141 8.539 1 60.34 107 LYS B N 1
ATOM 4558 C CA . LYS B 1 107 ? 33.75 -24.984 7.488 1 60.34 107 LYS B CA 1
ATOM 4559 C C . LYS B 1 107 ? 32.906 -24.172 6.535 1 60.34 107 LYS B C 1
ATOM 4561 O O . LYS B 1 107 ? 32.156 -23.266 6.969 1 60.34 107 LYS B O 1
ATOM 4566 N N . TYR B 1 108 ? 33.219 -24.359 5.238 1 68.62 108 TYR B N 1
ATOM 4567 C CA . TYR B 1 108 ? 32.438 -23.719 4.184 1 68.62 108 TYR B CA 1
ATOM 4568 C C . TYR B 1 108 ? 30.953 -24.125 4.293 1 68.62 108 TYR B C 1
ATOM 4570 O O . TYR B 1 108 ? 30.641 -25.297 4.41 1 68.62 108 TYR B O 1
ATOM 4578 N N . ARG B 1 109 ? 30.156 -23.188 4.551 1 75.88 109 ARG B N 1
ATOM 4579 C CA . ARG B 1 109 ? 28.719 -23.406 4.66 1 75.88 109 ARG B CA 1
ATOM 4580 C C . ARG B 1 109 ? 27.953 -22.516 3.697 1 75.88 109 ARG B C 1
ATOM 4582 O O . ARG B 1 109 ? 28.359 -21.375 3.434 1 75.88 109 ARG B O 1
ATOM 4589 N N . GLN B 1 110 ? 27.031 -23.234 3.078 1 78.62 110 GLN B N 1
ATOM 4590 C CA . GLN B 1 110 ? 26.062 -22.453 2.299 1 78.62 110 GLN B CA 1
ATOM 4591 C C . GLN B 1 110 ? 24.719 -22.406 3 1 78.62 110 GLN B C 1
ATOM 4593 O O . GLN B 1 110 ? 24.297 -23.359 3.646 1 78.62 110 GLN B O 1
ATOM 4598 N N . GLN B 1 111 ? 24.062 -21.234 2.893 1 78.75 111 GLN B N 1
ATOM 4599 C CA . GLN B 1 111 ? 22.766 -21.031 3.523 1 78.75 111 GLN B CA 1
ATOM 4600 C C . GLN B 1 111 ? 21.75 -20.469 2.533 1 78.75 111 GLN B C 1
ATOM 4602 O O . GLN B 1 111 ? 22.062 -19.531 1.799 1 78.75 111 GLN B O 1
ATOM 4607 N N . PHE B 1 112 ? 20.672 -21.203 2.506 1 79.5 112 PHE B N 1
ATOM 4608 C CA . PHE B 1 112 ? 19.562 -20.766 1.673 1 79.5 112 PHE B CA 1
ATOM 4609 C C . PHE B 1 112 ? 18.406 -20.266 2.531 1 79.5 112 PHE B C 1
ATOM 4611 O O . PHE B 1 112 ? 17.688 -21.062 3.137 1 79.5 112 PHE B O 1
ATOM 4618 N N . ARG B 1 113 ? 18.156 -18.938 2.488 1 71.69 113 ARG B N 1
ATOM 4619 C CA . ARG B 1 113 ? 17.156 -18.312 3.367 1 71.69 113 ARG B CA 1
ATOM 4620 C C . ARG B 1 113 ? 15.906 -17.938 2.594 1 71.69 113 ARG B C 1
ATOM 4622 O O . ARG B 1 113 ? 14.898 -17.562 3.191 1 71.69 113 ARG B O 1
ATOM 4629 N N . SER B 1 114 ? 16.062 -17.984 1.355 1 72 114 SER B N 1
ATOM 4630 C CA . SER B 1 114 ? 14.914 -17.641 0.539 1 72 114 SER B CA 1
ATOM 4631 C C . SER B 1 114 ? 14.477 -18.812 -0.327 1 72 114 SER B C 1
ATOM 4633 O O . SER B 1 114 ? 15.273 -19.359 -1.088 1 72 114 SER B O 1
ATOM 4635 N N . THR B 1 115 ? 13.312 -19.266 0.044 1 76.5 115 THR B N 1
ATOM 4636 C CA . THR B 1 115 ? 12.703 -20.312 -0.758 1 76.5 115 THR B CA 1
ATOM 4637 C C . THR B 1 115 ? 11.266 -19.969 -1.112 1 76.5 115 THR B C 1
ATOM 4639 O O . THR B 1 115 ? 10.594 -19.234 -0.372 1 76.5 115 THR B O 1
ATOM 4642 N N . ARG B 1 116 ? 10.898 -20.391 -2.225 1 81.62 116 ARG B N 1
ATOM 4643 C CA . ARG B 1 116 ? 9.484 -20.219 -2.562 1 81.62 116 ARG B CA 1
ATOM 4644 C C . ARG B 1 116 ? 8.609 -21.125 -1.708 1 81.62 116 ARG B C 1
ATOM 4646 O O . ARG B 1 116 ? 7.695 -20.656 -1.029 1 81.62 116 ARG B O 1
ATOM 4653 N N . HIS B 1 117 ? 8.891 -22.391 -1.788 1 89.25 117 HIS B N 1
ATOM 4654 C CA . HIS B 1 117 ? 8.227 -23.344 -0.898 1 89.25 117 HIS B CA 1
ATOM 4655 C C . HIS B 1 117 ? 9.016 -24.641 -0.773 1 89.25 117 HIS B C 1
ATOM 4657 O O . HIS B 1 117 ? 9.891 -24.922 -1.598 1 89.25 117 HIS B O 1
ATOM 4663 N N . VAL B 1 118 ? 8.773 -25.344 0.282 1 93.19 118 VAL B N 1
ATOM 4664 C CA . VAL B 1 118 ? 9.359 -26.656 0.548 1 93.19 118 VAL B CA 1
ATOM 4665 C C . VAL B 1 118 ? 8.258 -27.703 0.613 1 93.19 118 VAL B C 1
ATOM 4667 O O . VAL B 1 118 ? 7.254 -27.516 1.298 1 93.19 118 VAL B O 1
ATOM 4670 N N . LEU B 1 119 ? 8.453 -28.719 -0.18 1 94.12 119 LEU B N 1
ATOM 4671 C CA . LEU B 1 119 ? 7.523 -29.844 -0.15 1 94.12 119 LEU B CA 1
ATOM 4672 C C . LEU B 1 119 ? 8.133 -31.047 0.566 1 94.12 119 LEU B C 1
ATOM 4674 O O . LEU B 1 119 ? 9.281 -31.406 0.304 1 94.12 119 LEU B O 1
ATOM 4678 N N . VAL B 1 120 ? 7.387 -31.609 1.425 1 93.56 120 VAL B N 1
ATOM 4679 C CA . VAL B 1 120 ? 7.828 -32.781 2.172 1 93.56 120 VAL B CA 1
ATOM 4680 C C . VAL B 1 120 ? 7.027 -34 1.733 1 93.56 120 VAL B C 1
ATOM 4682 O O . VAL B 1 120 ? 5.797 -34 1.742 1 93.56 120 VAL B O 1
ATOM 4685 N N . GLY B 1 121 ? 7.73 -35.031 1.343 1 91.5 121 GLY B N 1
ATOM 4686 C CA . GLY B 1 121 ? 7.078 -36.281 0.976 1 91.5 121 GLY B CA 1
ATOM 4687 C C . GLY B 1 121 ? 7.594 -36.875 -0.325 1 91.5 121 GLY B C 1
ATOM 4688 O O . GLY B 1 121 ? 7.805 -38.094 -0.427 1 91.5 121 GLY B O 1
ATOM 4689 N N . GLU B 1 122 ? 7.746 -35.969 -1.363 1 92.5 122 GLU B N 1
ATOM 4690 C CA . GLU B 1 122 ? 8.219 -36.406 -2.67 1 92.5 122 GLU B CA 1
ATOM 4691 C C . GLU B 1 122 ? 9.141 -35.375 -3.309 1 92.5 122 GLU B C 1
ATOM 4693 O O . GLU B 1 122 ? 9.109 -34.219 -2.939 1 92.5 122 GLU B O 1
ATOM 4698 N N . HIS B 1 123 ? 9.93 -35.906 -4.211 1 94.19 123 HIS B N 1
ATOM 4699 C CA . HIS B 1 123 ? 10.68 -35 -5.066 1 94.19 123 HIS B CA 1
ATOM 4700 C C . HIS B 1 123 ? 9.828 -34.5 -6.223 1 94.19 123 HIS B C 1
ATOM 4702 O O . HIS B 1 123 ? 9.164 -35.281 -6.902 1 94.19 123 HIS B O 1
ATOM 4708 N N . VAL B 1 124 ? 9.828 -33.219 -6.328 1 92.81 124 VAL B N 1
ATOM 4709 C CA . VAL B 1 124 ? 8.969 -32.656 -7.363 1 92.81 124 VAL B CA 1
ATOM 4710 C C . VAL B 1 124 ? 9.828 -31.906 -8.391 1 92.81 124 VAL B C 1
ATOM 4712 O O . VAL B 1 124 ? 11.016 -31.656 -8.156 1 92.81 124 VAL B O 1
ATOM 4715 N N . GLU B 1 125 ? 9.172 -31.625 -9.586 1 88.75 125 GLU B N 1
ATOM 4716 C CA . GLU B 1 125 ? 9.836 -30.938 -10.688 1 88.75 125 GLU B CA 1
ATOM 4717 C C . GLU B 1 125 ? 9.727 -29.422 -10.555 1 88.75 125 GLU B C 1
ATOM 4719 O O . GLU B 1 125 ? 9.211 -28.75 -11.453 1 88.75 125 GLU B O 1
ATOM 4724 N N . GLY B 1 126 ? 10.117 -28.938 -9.461 1 87.62 126 GLY B N 1
ATOM 4725 C CA . GLY B 1 126 ? 10.188 -27.5 -9.258 1 87.62 126 GLY B CA 1
ATOM 4726 C C . GLY B 1 126 ? 8.844 -26.797 -9.391 1 87.62 126 GLY B C 1
ATOM 4727 O O . GLY B 1 126 ? 7.82 -27.344 -8.953 1 87.62 126 GLY B O 1
ATOM 4728 N N . ASP B 1 127 ? 8.836 -25.625 -10.047 1 84 127 ASP B N 1
ATOM 4729 C CA . ASP B 1 127 ? 7.668 -24.75 -10.109 1 84 127 ASP B CA 1
ATOM 4730 C C . ASP B 1 127 ? 6.684 -25.219 -11.172 1 84 127 ASP B C 1
ATOM 4732 O O . ASP B 1 127 ? 5.523 -24.812 -11.18 1 84 127 ASP B O 1
ATOM 4736 N N . ARG B 1 128 ? 7.059 -26.156 -11.969 1 85.19 128 ARG B N 1
ATOM 4737 C CA . ARG B 1 128 ? 6.219 -26.609 -13.078 1 85.19 128 ARG B CA 1
ATOM 4738 C C . ARG B 1 128 ? 5.371 -27.812 -12.68 1 85.19 128 ARG B C 1
ATOM 4740 O O . ARG B 1 128 ? 4.445 -28.188 -13.398 1 85.19 128 ARG B O 1
ATOM 4747 N N . GLN B 1 129 ? 5.691 -28.312 -11.523 1 92.44 129 GLN B N 1
ATOM 4748 C CA . GLN B 1 129 ? 4.922 -29.469 -11.078 1 92.44 129 GLN B CA 1
ATOM 4749 C C . GLN B 1 129 ? 3.457 -29.109 -10.867 1 92.44 129 GLN B C 1
ATOM 4751 O O . GLN B 1 129 ? 3.148 -28.078 -10.25 1 92.44 129 GLN B O 1
ATOM 4756 N N . THR B 1 130 ? 2.562 -29.953 -11.43 1 95.19 130 THR B N 1
ATOM 4757 C CA . THR B 1 130 ? 1.134 -29.719 -11.242 1 95.19 130 THR B CA 1
ATOM 4758 C C . THR B 1 130 ? 0.554 -30.719 -10.242 1 95.19 130 THR B C 1
ATOM 4760 O O . THR B 1 130 ? 1.107 -31.797 -10.047 1 95.19 130 THR B O 1
ATOM 4763 N N . TYR B 1 131 ? -0.506 -30.344 -9.656 1 97.06 131 TYR B N 1
ATOM 4764 C CA . TYR B 1 131 ? -1.15 -31.141 -8.617 1 97.06 131 TYR B CA 1
ATOM 4765 C C . TYR B 1 131 ? -2.648 -31.266 -8.875 1 97.06 131 TYR B C 1
ATOM 4767 O O . TYR B 1 131 ? -3.277 -30.328 -9.367 1 97.06 131 TYR B O 1
ATOM 4775 N N . GLN B 1 132 ? -3.18 -32.344 -8.469 1 96.62 132 GLN B N 1
ATOM 4776 C CA . GLN B 1 132 ? -4.574 -32.688 -8.75 1 96.62 132 GLN B CA 1
ATOM 4777 C C . GLN B 1 132 ? -5.5 -32.094 -7.68 1 96.62 132 GLN B C 1
ATOM 4779 O O . GLN B 1 132 ? -6.66 -31.797 -7.957 1 96.62 132 GLN B O 1
ATOM 4784 N N . ASP B 1 133 ? -4.953 -32.031 -6.449 1 96.19 133 ASP B N 1
ATOM 4785 C CA . ASP B 1 133 ? -5.77 -31.578 -5.324 1 96.19 133 ASP B CA 1
ATOM 4786 C C . ASP B 1 133 ? -4.949 -30.719 -4.367 1 96.19 133 ASP B C 1
ATOM 4788 O O . ASP B 1 133 ? -3.725 -30.844 -4.309 1 96.19 133 ASP B O 1
ATOM 4792 N N . CYS B 1 134 ? -5.727 -29.891 -3.693 1 97.75 134 CYS B N 1
ATOM 4793 C CA . CYS B 1 134 ? -5.094 -29.172 -2.588 1 97.75 134 CYS B CA 1
ATOM 4794 C C . CYS B 1 134 ? -6.047 -29.047 -1.407 1 97.75 134 CYS B C 1
ATOM 4796 O O . CYS B 1 134 ? -7.266 -29.047 -1.585 1 97.75 134 CYS B O 1
ATOM 4798 N N . ARG B 1 135 ? -5.469 -29.031 -0.221 1 97.75 135 ARG B N 1
ATOM 4799 C CA . ARG B 1 135 ? -6.156 -28.766 1.04 1 97.75 135 ARG B CA 1
ATOM 4800 C C . ARG B 1 135 ? -5.48 -27.641 1.812 1 97.75 135 ARG B C 1
ATOM 4802 O O . ARG B 1 135 ? -4.254 -27.531 1.808 1 97.75 135 ARG B O 1
ATOM 4809 N N . PHE B 1 136 ? -6.305 -26.812 2.385 1 96.94 136 PHE B N 1
ATOM 4810 C CA . PHE B 1 136 ? -5.723 -25.703 3.148 1 96.94 136 PHE B CA 1
ATOM 4811 C C . PHE B 1 136 ? -6.723 -25.172 4.164 1 96.94 136 PHE B C 1
ATOM 4813 O O . PHE B 1 136 ? -7.883 -25.578 4.18 1 96.94 136 PHE B O 1
ATOM 4820 N N . GLN B 1 137 ? -6.223 -24.406 5.051 1 95.31 137 GLN B N 1
ATOM 4821 C CA . GLN B 1 137 ? -7.027 -23.703 6.043 1 95.31 137 GLN B CA 1
ATOM 4822 C C . GLN B 1 137 ? -6.812 -22.188 5.957 1 95.31 137 GLN B C 1
ATOM 4824 O O . GLN B 1 137 ? -5.891 -21.719 5.281 1 95.31 137 GLN B O 1
ATOM 4829 N N . ILE B 1 138 ? -7.766 -21.484 6.484 1 93.44 138 ILE B N 1
ATOM 4830 C CA . ILE B 1 138 ? -7.637 -20.031 6.535 1 93.44 138 ILE B CA 1
ATOM 4831 C C . ILE B 1 138 ? -7.52 -19.578 7.988 1 93.44 138 ILE B C 1
ATOM 4833 O O . ILE B 1 138 ? -8.391 -19.875 8.812 1 93.44 138 ILE B O 1
ATOM 4837 N N . ALA B 1 139 ? -6.445 -18.906 8.266 1 90.44 139 ALA B N 1
ATOM 4838 C CA . ALA B 1 139 ? -6.262 -18.312 9.586 1 90.44 139 ALA B CA 1
ATOM 4839 C C . ALA B 1 139 ? -6.891 -16.922 9.656 1 90.44 139 ALA B C 1
ATOM 4841 O O . ALA B 1 139 ? -7.051 -16.25 8.633 1 90.44 139 ALA B O 1
ATOM 4842 N N . GLY B 1 140 ? -7.312 -16.516 10.859 1 87.81 140 GLY B N 1
ATOM 4843 C CA . GLY B 1 140 ? -7.797 -15.164 11.078 1 87.81 140 GLY B CA 1
ATOM 4844 C C . GLY B 1 140 ? -9.305 -15.078 11.211 1 87.81 140 GLY B C 1
ATOM 4845 O O . GLY B 1 140 ? -9.867 -13.984 11.289 1 87.81 140 GLY B O 1
ATOM 4846 N N . ALA B 1 141 ? -9.922 -16.219 11.164 1 90.5 141 ALA B N 1
ATOM 4847 C CA . ALA B 1 141 ? -11.375 -16.25 11.297 1 90.5 141 ALA B CA 1
ATOM 4848 C C . ALA B 1 141 ? -11.82 -17.266 12.344 1 90.5 141 ALA B C 1
ATOM 4850 O O . ALA B 1 141 ? -11.07 -18.188 12.672 1 90.5 141 ALA B O 1
ATOM 4851 N N . ASN B 1 142 ? -12.992 -16.969 12.883 1 89.69 142 ASN B N 1
ATOM 4852 C CA . ASN B 1 142 ? -13.633 -17.922 13.789 1 89.69 142 ASN B CA 1
ATOM 4853 C C . ASN B 1 142 ? -14.523 -18.906 13.031 1 89.69 142 ASN B C 1
ATOM 4855 O O . ASN B 1 142 ? -15.531 -18.516 12.445 1 89.69 142 ASN B O 1
ATOM 4859 N N . TRP B 1 143 ? -14.188 -20.156 13.195 1 91.69 143 TRP B N 1
ATOM 4860 C CA . TRP B 1 143 ? -14.883 -21.156 12.383 1 91.69 143 TRP B CA 1
ATOM 4861 C C . TRP B 1 143 ? -15.891 -21.922 13.227 1 91.69 143 TRP B C 1
ATOM 4863 O O . TRP B 1 143 ? -16.5 -22.891 12.75 1 91.69 143 TRP B O 1
ATOM 4873 N N . TRP B 1 144 ? -16.062 -21.453 14.367 1 86.31 144 TRP B N 1
ATOM 4874 C CA . TRP B 1 144 ? -17.047 -22.109 15.227 1 86.31 144 TRP B CA 1
ATOM 4875 C C . TRP B 1 144 ? -18.438 -22.047 14.625 1 86.31 144 TRP B C 1
ATOM 4877 O O . TRP B 1 144 ? -18.891 -20.969 14.203 1 86.31 144 TRP B O 1
ATOM 4887 N N . GLY B 1 145 ? -19.109 -23.172 14.547 1 86.06 145 GLY B N 1
ATOM 4888 C CA . GLY B 1 145 ? -20.484 -23.219 14.07 1 86.06 145 GLY B CA 1
ATOM 4889 C C . GLY B 1 145 ? -20.594 -23.297 12.555 1 86.06 145 GLY B C 1
ATOM 4890 O O . GLY B 1 145 ? -21.688 -23.281 12.008 1 86.06 145 GLY B O 1
ATOM 4891 N N . THR B 1 146 ? -19.453 -23.328 11.914 1 90.25 146 THR B N 1
ATOM 4892 C CA . THR B 1 146 ? -19.484 -23.422 10.461 1 90.25 146 THR B CA 1
ATOM 4893 C C . THR B 1 146 ? -19.969 -24.797 10.016 1 90.25 146 THR B C 1
ATOM 4895 O O . THR B 1 146 ? -19.656 -25.797 10.641 1 90.25 146 THR B O 1
ATOM 4898 N N . THR B 1 147 ? -20.703 -24.75 8.938 1 88.44 147 THR B N 1
ATOM 4899 C CA . THR B 1 147 ? -21.203 -26 8.367 1 88.44 147 THR B CA 1
ATOM 4900 C C . THR B 1 147 ? -20.453 -26.359 7.094 1 88.44 147 THR B C 1
ATOM 4902 O O . THR B 1 147 ? -20.125 -25.484 6.289 1 88.44 147 THR B O 1
ATOM 4905 N N . GLY B 1 148 ? -20.188 -27.656 7 1 90.94 148 GLY B N 1
ATOM 4906 C CA . GLY B 1 148 ? -19.531 -28.125 5.789 1 90.94 148 GLY B CA 1
ATOM 4907 C C . GLY B 1 148 ? -20.438 -28.078 4.57 1 90.94 148 GLY B C 1
ATOM 4908 O O . GLY B 1 148 ? -21.594 -27.672 4.664 1 90.94 148 GLY B O 1
ATOM 4909 N N . GLY B 1 149 ? -19.875 -28.312 3.402 1 94.94 149 GLY B N 1
ATOM 4910 C CA . GLY B 1 149 ? -20.609 -28.344 2.152 1 94.94 149 GLY B CA 1
ATOM 4911 C C . GLY B 1 149 ? -19.719 -28.422 0.93 1 94.94 149 GLY B C 1
ATOM 4912 O O . GLY B 1 149 ? -18.5 -28.594 1.052 1 94.94 149 GLY B O 1
ATOM 4913 N N . GLN B 1 150 ? -20.422 -28.484 -0.162 1 97.25 150 GLN B N 1
ATOM 4914 C CA . GLN B 1 150 ? -19.703 -28.594 -1.432 1 97.25 150 GLN B CA 1
ATOM 4915 C C . GLN B 1 150 ? -20.281 -27.625 -2.463 1 97.25 150 GLN B C 1
ATOM 4917 O O . GLN B 1 150 ? -21.469 -27.281 -2.406 1 97.25 150 GLN B O 1
ATOM 4922 N N . ALA B 1 151 ? -19.391 -27.125 -3.266 1 97.62 151 ALA B N 1
ATOM 4923 C CA . ALA B 1 151 ? -19.812 -26.266 -4.363 1 97.62 151 ALA B CA 1
ATOM 4924 C C . ALA B 1 151 ? -18.875 -26.391 -5.555 1 97.62 151 ALA B C 1
ATOM 4926 O O . ALA B 1 151 ? -17.734 -26.828 -5.406 1 97.62 151 ALA B O 1
ATOM 4927 N N . GLN B 1 152 ? -19.438 -26.078 -6.711 1 97.12 152 GLN B N 1
ATOM 4928 C CA . GLN B 1 152 ? -18.641 -26.094 -7.941 1 97.12 152 GLN B CA 1
ATOM 4929 C C . GLN B 1 152 ? -18.484 -24.688 -8.508 1 97.12 152 GLN B C 1
ATOM 4931 O O . GLN B 1 152 ? -19.453 -23.922 -8.602 1 97.12 152 GLN B O 1
ATOM 4936 N N . ALA B 1 153 ? -17.25 -24.422 -8.812 1 95.5 153 ALA B N 1
ATOM 4937 C CA . ALA B 1 153 ? -16.984 -23.125 -9.438 1 95.5 153 ALA B CA 1
ATOM 4938 C C . ALA B 1 153 ? -17.25 -23.172 -10.938 1 95.5 153 ALA B C 1
ATOM 4940 O O . ALA B 1 153 ? -17.281 -24.266 -11.531 1 95.5 153 ALA B O 1
ATOM 4941 N N . GLN B 1 154 ? -17.438 -22.031 -11.562 1 92.56 154 GLN B N 1
ATOM 4942 C CA . GLN B 1 154 ? -17.688 -21.953 -12.992 1 92.56 154 GLN B CA 1
ATOM 4943 C C . GLN B 1 154 ? -16.484 -22.422 -13.797 1 92.56 154 GLN B C 1
ATOM 4945 O O . GLN B 1 154 ? -16.625 -22.953 -14.898 1 92.56 154 GLN B O 1
ATOM 4950 N N . CYS B 1 155 ? -15.344 -22.281 -13.258 1 91.38 155 CYS B N 1
ATOM 4951 C CA . CYS B 1 155 ? -14.117 -22.688 -13.938 1 91.38 155 CYS B CA 1
ATOM 4952 C C . CYS B 1 155 ? -13.961 -24.203 -13.922 1 91.38 155 CYS B C 1
ATOM 4954 O O . CYS B 1 155 ? -13 -24.734 -14.484 1 91.38 155 CYS B O 1
ATOM 4956 N N . GLY B 1 156 ? -14.836 -24.906 -13.281 1 93.25 156 GLY B N 1
ATOM 4957 C CA . GLY B 1 156 ? -14.844 -26.359 -13.312 1 93.25 156 GLY B CA 1
ATOM 4958 C C . GLY B 1 156 ? -14.281 -26.984 -12.047 1 93.25 156 GLY B C 1
ATOM 4959 O O . GLY B 1 156 ? -14.375 -28.203 -11.852 1 93.25 156 GLY B O 1
ATOM 4960 N N . GLY B 1 157 ? -13.695 -26.234 -11.203 1 96.25 157 GLY B N 1
ATOM 4961 C CA . GLY B 1 157 ? -13.156 -26.766 -9.953 1 96.25 157 GLY B CA 1
ATOM 4962 C C . GLY B 1 157 ? -14.227 -27.047 -8.922 1 96.25 157 GLY B C 1
ATOM 4963 O O . GLY B 1 157 ? -15.297 -26.438 -8.938 1 96.25 157 GLY B O 1
ATOM 4964 N N . THR B 1 158 ? -13.914 -28.016 -8.062 1 97.69 158 THR B N 1
ATOM 4965 C CA . THR B 1 158 ? -14.828 -28.391 -6.988 1 97.69 158 THR B CA 1
ATOM 4966 C C . THR B 1 158 ? -14.242 -28.031 -5.629 1 97.69 158 THR B C 1
ATOM 4968 O O . THR B 1 158 ? -13.062 -28.281 -5.367 1 97.69 158 THR B O 1
ATOM 4971 N N . LEU B 1 159 ? -15.078 -27.422 -4.801 1 98 159 LEU B N 1
ATOM 4972 C CA . LEU B 1 159 ? -14.68 -27.031 -3.453 1 98 159 LEU B CA 1
ATOM 4973 C C . LEU B 1 159 ? -15.5 -27.781 -2.404 1 98 159 LEU B C 1
ATOM 4975 O O . LEU B 1 159 ? -16.734 -27.781 -2.457 1 98 159 LEU B O 1
ATOM 4979 N N . ILE B 1 160 ? -14.805 -28.438 -1.489 1 98 160 ILE B N 1
ATOM 4980 C CA . ILE B 1 160 ? -15.445 -29.141 -0.385 1 98 160 ILE B CA 1
ATOM 4981 C C . ILE B 1 160 ? -14.977 -28.562 0.944 1 98 160 ILE B C 1
ATOM 4983 O O . ILE B 1 160 ? -13.773 -28.406 1.174 1 98 160 ILE B O 1
ATOM 4987 N N . LEU B 1 161 ? -15.875 -28.141 1.751 1 97.62 161 LEU B N 1
ATOM 4988 C CA . LEU B 1 161 ? -15.594 -27.656 3.098 1 97.62 161 LEU B CA 1
ATOM 4989 C C . LEU B 1 161 ? -15.773 -28.766 4.125 1 97.62 161 LEU B C 1
ATOM 4991 O O . LEU B 1 161 ? -16.859 -29.328 4.258 1 97.62 161 LEU B O 1
ATOM 4995 N N . GLU B 1 162 ? -14.703 -29.031 4.789 1 96.19 162 GLU B N 1
ATOM 4996 C CA . GLU B 1 162 ? -14.719 -30.062 5.82 1 96.19 162 GLU B CA 1
ATOM 4997 C C . GLU B 1 162 ? -14.531 -29.469 7.207 1 96.19 162 GLU B C 1
ATOM 4999 O O . GLU B 1 162 ? -13.555 -28.75 7.453 1 96.19 162 GLU B O 1
ATOM 5004 N N . THR B 1 163 ? -15.438 -29.734 8.047 1 93.31 163 THR B N 1
ATOM 5005 C CA . THR B 1 163 ? -15.375 -29.188 9.398 1 93.31 163 THR B CA 1
ATOM 5006 C C . THR B 1 163 ? -14.93 -30.25 10.398 1 93.31 163 THR B C 1
ATOM 5008 O O . THR B 1 163 ? -15.336 -31.406 10.297 1 93.31 163 THR B O 1
ATOM 5011 N N . ASP B 1 164 ? -14.055 -29.891 11.203 1 87.94 164 ASP B N 1
ATOM 5012 C CA . ASP B 1 164 ? -13.617 -30.703 12.344 1 87.94 164 ASP B CA 1
ATOM 5013 C C . ASP B 1 164 ? -13.531 -29.844 13.609 1 87.94 164 ASP B C 1
ATOM 5015 O O . ASP B 1 164 ? -12.484 -29.266 13.906 1 87.94 164 ASP B O 1
ATOM 5019 N N . GLY B 1 165 ? -14.641 -29.859 14.391 1 81.5 165 GLY B N 1
ATOM 5020 C CA . GLY B 1 165 ? -14.695 -29.016 15.57 1 81.5 165 GLY B CA 1
ATOM 5021 C C . GLY B 1 165 ? -14.641 -27.531 15.234 1 81.5 165 GLY B C 1
ATOM 5022 O O . GLY B 1 165 ? -15.523 -27.016 14.547 1 81.5 165 GLY B O 1
ATOM 5023 N N . ASP B 1 166 ? -13.469 -26.922 15.602 1 84.62 166 ASP B N 1
ATOM 5024 C CA . ASP B 1 166 ? -13.32 -25.484 15.414 1 84.62 166 ASP B CA 1
ATOM 5025 C C . ASP B 1 166 ? -12.422 -25.172 14.219 1 84.62 166 ASP B C 1
ATOM 5027 O O . ASP B 1 166 ? -11.969 -24.031 14.055 1 84.62 166 ASP B O 1
ATOM 5031 N N . GLN B 1 167 ? -12.297 -26.25 13.445 1 89.25 167 GLN B N 1
ATOM 5032 C CA . GLN B 1 167 ? -11.43 -26.062 12.289 1 89.25 167 GLN B CA 1
ATOM 5033 C C . GLN B 1 167 ? -12.188 -26.312 10.984 1 89.25 167 GLN B C 1
ATOM 5035 O O . GLN B 1 167 ? -13.039 -27.203 10.922 1 89.25 167 GLN B O 1
ATOM 5040 N N . LEU B 1 168 ? -11.875 -25.453 10.055 1 95 168 LEU B N 1
ATOM 5041 C CA . LEU B 1 168 ? -12.43 -25.609 8.719 1 95 168 LEU B CA 1
ATOM 5042 C C . LEU B 1 168 ? -11.328 -25.859 7.695 1 95 168 LEU B C 1
ATOM 5044 O O . LEU B 1 168 ? -10.375 -25.078 7.602 1 95 168 LEU B O 1
ATOM 5048 N N . THR B 1 169 ? -11.438 -26.969 7.031 1 97.12 169 THR B N 1
ATOM 5049 C CA . THR B 1 169 ? -10.492 -27.297 5.973 1 97.12 169 THR B CA 1
ATOM 5050 C C . THR B 1 169 ? -11.156 -27.172 4.602 1 97.12 169 THR B C 1
ATOM 5052 O O . THR B 1 169 ? -12.258 -27.688 4.398 1 97.12 169 THR B O 1
ATOM 5055 N N . PHE B 1 170 ? -10.461 -26.469 3.736 1 98.06 170 PHE B N 1
ATOM 5056 C CA . PHE B 1 170 ? -10.906 -26.344 2.355 1 98.06 170 PHE B CA 1
ATOM 5057 C C . PHE B 1 170 ? -10.234 -27.375 1.466 1 98.06 170 PHE B C 1
ATOM 5059 O O . PHE B 1 170 ? -9 -27.5 1.462 1 98.06 170 PHE B O 1
ATOM 5066 N N . HIS B 1 171 ? -11.016 -28.172 0.773 1 98.06 171 HIS B N 1
ATOM 5067 C CA . HIS B 1 171 ? -10.523 -29.109 -0.225 1 98.06 171 HIS B CA 1
ATOM 5068 C C . HIS B 1 171 ? -10.938 -28.688 -1.631 1 98.06 171 HIS B C 1
ATOM 5070 O O . HIS B 1 171 ? -12.133 -28.609 -1.932 1 98.06 171 HIS B O 1
ATOM 5076 N N . TYR B 1 172 ? -9.969 -28.422 -2.461 1 98.12 172 TYR B N 1
ATOM 5077 C CA . TYR B 1 172 ? -10.258 -27.953 -3.811 1 98.12 172 TYR B CA 1
ATOM 5078 C C . TYR B 1 172 ? -9.664 -28.891 -4.855 1 98.12 172 TYR B C 1
ATOM 5080 O O . TYR B 1 172 ? -8.484 -29.25 -4.773 1 98.12 172 TYR B O 1
ATOM 5088 N N . THR B 1 173 ? -10.461 -29.281 -5.773 1 97.88 173 THR B N 1
ATOM 5089 C CA . THR B 1 173 ? -10.055 -30.062 -6.941 1 97.88 173 THR B CA 1
ATOM 5090 C C . THR B 1 173 ? -10.281 -29.266 -8.227 1 97.88 173 THR B C 1
ATOM 5092 O O . THR B 1 173 ? -11.414 -29.094 -8.664 1 97.88 173 THR B O 1
ATOM 5095 N N . PRO B 1 174 ? -9.188 -28.828 -8.797 1 96.69 174 PRO B N 1
ATOM 5096 C CA . PRO B 1 174 ? -9.344 -28.078 -10.039 1 96.69 174 PRO B CA 1
ATOM 5097 C C . PRO B 1 174 ? -9.812 -28.938 -11.203 1 96.69 174 PRO B C 1
ATOM 5099 O O . PRO B 1 174 ? -9.742 -30.172 -11.125 1 96.69 174 PRO B O 1
ATOM 5102 N N . ALA B 1 175 ? -10.32 -28.297 -12.227 1 95.12 175 ALA B N 1
ATOM 5103 C CA . ALA B 1 175 ? -10.727 -29.016 -13.43 1 95.12 175 ALA B CA 1
ATOM 5104 C C . ALA B 1 175 ? -9.531 -29.703 -14.086 1 95.12 175 ALA B C 1
ATOM 5106 O O . ALA B 1 175 ? -9.648 -30.812 -14.594 1 95.12 175 ALA B O 1
ATOM 5107 N N . GLU B 1 176 ? -8.406 -28.984 -14.086 1 95.06 176 GLU B N 1
ATOM 5108 C CA . GLU B 1 176 ? -7.117 -29.5 -14.539 1 95.06 176 GLU B CA 1
ATOM 5109 C C . GLU B 1 176 ? -6.031 -29.266 -13.492 1 95.06 176 GLU B C 1
ATOM 5111 O O . GLU B 1 176 ? -6.066 -28.281 -12.758 1 95.06 176 GLU B O 1
ATOM 5116 N N . PRO B 1 177 ? -5.152 -30.188 -13.461 1 95.75 177 PRO B N 1
ATOM 5117 C CA . PRO B 1 177 ? -4.082 -30.016 -12.469 1 95.75 177 PRO B CA 1
ATOM 5118 C C . PRO B 1 177 ? -3.402 -28.656 -12.57 1 95.75 177 PRO B C 1
ATOM 5120 O O . PRO B 1 177 ? -3.232 -28.125 -13.672 1 95.75 177 PRO B O 1
ATOM 5123 N N . GLN B 1 178 ? -3.041 -28.141 -11.406 1 94.56 178 GLN B N 1
ATOM 5124 C CA . GLN B 1 178 ? -2.473 -26.797 -11.344 1 94.56 178 GLN B CA 1
ATOM 5125 C C . GLN B 1 178 ? -1.191 -26.781 -10.516 1 94.56 178 GLN B C 1
ATOM 5127 O O . GLN B 1 178 ? -0.977 -27.672 -9.68 1 94.56 178 GLN B O 1
ATOM 5132 N N . THR B 1 179 ? -0.378 -25.797 -10.82 1 92.62 179 THR B N 1
ATOM 5133 C CA . THR B 1 179 ? 0.822 -25.594 -10.016 1 92.62 179 THR B CA 1
ATOM 5134 C C . THR B 1 179 ? 0.472 -24.953 -8.672 1 92.62 179 THR B C 1
ATOM 5136 O O . THR B 1 179 ? -0.645 -24.469 -8.484 1 92.62 179 THR B O 1
ATOM 5139 N N . ILE B 1 180 ? 1.408 -24.922 -7.785 1 92.06 180 ILE B N 1
ATOM 5140 C CA . ILE B 1 180 ? 1.191 -24.297 -6.484 1 92.06 180 ILE B CA 1
ATOM 5141 C C . ILE B 1 180 ? 0.944 -22.797 -6.676 1 92.06 180 ILE B C 1
ATOM 5143 O O . ILE B 1 180 ? 0.099 -22.219 -5.992 1 92.06 180 ILE B O 1
ATOM 5147 N N . ARG B 1 181 ? 1.616 -22.25 -7.574 1 86.06 181 ARG B N 1
ATOM 5148 C CA . ARG B 1 181 ? 1.446 -20.828 -7.855 1 86.06 181 ARG B CA 1
ATOM 5149 C C . ARG B 1 181 ? 0.037 -20.531 -8.359 1 86.06 181 ARG B C 1
ATOM 5151 O O . ARG B 1 181 ? -0.586 -19.562 -7.941 1 86.06 181 ARG B O 1
ATOM 5158 N N . GLU B 1 182 ? -0.389 -21.344 -9.227 1 87.81 182 GLU B N 1
ATOM 5159 C CA . GLU B 1 182 ? -1.744 -21.172 -9.742 1 87.81 182 GLU B CA 1
ATOM 5160 C C . GLU B 1 182 ? -2.781 -21.359 -8.641 1 87.81 182 GLU B C 1
ATOM 5162 O O . GLU B 1 182 ? -3.738 -20.594 -8.547 1 87.81 182 GLU B O 1
ATOM 5167 N N . LEU B 1 183 ? -2.551 -22.344 -7.84 1 92.94 183 LEU B N 1
ATOM 5168 C CA . LEU B 1 183 ? -3.467 -22.594 -6.73 1 92.94 183 LEU B CA 1
ATOM 5169 C C . LEU B 1 183 ? -3.486 -21.406 -5.77 1 92.94 183 LEU B C 1
ATOM 5171 O O . LEU B 1 183 ? -4.547 -21.016 -5.273 1 92.94 183 LEU B O 1
ATOM 5175 N N . ASP B 1 184 ? -2.383 -20.859 -5.57 1 88.69 184 ASP B N 1
ATOM 5176 C CA . ASP B 1 184 ? -2.271 -19.719 -4.668 1 88.69 184 ASP B CA 1
ATOM 5177 C C . ASP B 1 184 ? -3.086 -18.531 -5.18 1 88.69 184 ASP B C 1
ATOM 5179 O O . ASP B 1 184 ? -3.881 -17.953 -4.434 1 88.69 184 ASP B O 1
ATOM 5183 N N . TRP B 1 185 ? -2.977 -18.312 -6.395 1 83.69 185 TRP B N 1
ATOM 5184 C CA . TRP B 1 185 ? -3.564 -17.109 -6.977 1 83.69 185 TRP B CA 1
ATOM 5185 C C . TRP B 1 185 ? -5.039 -17.328 -7.297 1 83.69 185 TRP B C 1
ATOM 5187 O O . TRP B 1 185 ? -5.844 -16.391 -7.207 1 83.69 185 TRP B O 1
ATOM 5197 N N . GLN B 1 186 ? -5.344 -18.516 -7.656 1 89.06 186 GLN B N 1
ATOM 5198 C CA . GLN B 1 186 ? -6.68 -18.734 -8.203 1 89.06 186 GLN B CA 1
ATOM 5199 C C . GLN B 1 186 ? -7.629 -19.281 -7.141 1 89.06 186 GLN B C 1
ATOM 5201 O O . GLN B 1 186 ? -8.852 -19.203 -7.297 1 89.06 186 GLN B O 1
ATOM 5206 N N . VAL B 1 187 ? -7.027 -19.766 -6.109 1 94.56 187 VAL B N 1
ATOM 5207 C CA . VAL B 1 187 ? -7.922 -20.453 -5.18 1 94.56 187 VAL B CA 1
ATOM 5208 C C . VAL B 1 187 ? -7.668 -19.953 -3.756 1 94.56 187 VAL B C 1
ATOM 5210 O O . VAL B 1 187 ? -8.555 -19.391 -3.119 1 94.56 187 VAL B O 1
ATOM 5213 N N . LEU B 1 188 ? -6.434 -20.078 -3.252 1 93.5 188 LEU B N 1
ATOM 5214 C CA . LEU B 1 188 ? -6.137 -19.734 -1.864 1 93.5 188 LEU B CA 1
ATOM 5215 C C . LEU B 1 188 ? -6.395 -18.266 -1.6 1 93.5 188 LEU B C 1
ATOM 5217 O O . LEU B 1 188 ? -7.039 -17.906 -0.61 1 93.5 188 LEU B O 1
ATOM 5221 N N . SER B 1 189 ? -5.98 -17.422 -2.504 1 89.19 189 SER B N 1
ATOM 5222 C CA . SER B 1 189 ? -6.098 -15.984 -2.332 1 89.19 189 SER B CA 1
ATOM 5223 C C . SER B 1 189 ? -7.559 -15.539 -2.365 1 89.19 189 SER B C 1
ATOM 5225 O O . SER B 1 189 ? -8.016 -14.82 -1.478 1 89.19 189 SER B O 1
ATOM 5227 N N . PRO B 1 190 ? -8.266 -16.031 -3.35 1 92.88 190 PRO B N 1
ATOM 5228 C CA . PRO B 1 190 ? -9.672 -15.617 -3.361 1 92.88 190 PRO B CA 1
ATOM 5229 C C . PRO B 1 190 ? -10.43 -16.078 -2.115 1 92.88 190 PRO B C 1
ATOM 5231 O O . PRO B 1 190 ? -11.258 -15.328 -1.586 1 92.88 190 PRO B O 1
ATOM 5234 N N . VAL B 1 191 ? -10.172 -17.219 -1.633 1 95.44 191 VAL B N 1
ATOM 5235 C CA . VAL B 1 191 ? -10.859 -17.719 -0.443 1 95.44 191 VAL B CA 1
ATOM 5236 C C . VAL B 1 191 ? -10.469 -16.875 0.768 1 95.44 191 VAL B C 1
ATOM 5238 O O . VAL B 1 191 ? -11.336 -16.438 1.528 1 95.44 191 VAL B O 1
ATOM 5241 N N . ALA B 1 192 ? -9.227 -16.641 0.882 1 92 192 ALA B N 1
ATOM 5242 C CA . ALA B 1 192 ? -8.742 -15.836 2 1 92 192 ALA B CA 1
ATOM 5243 C C . ALA B 1 192 ? -9.297 -14.414 1.932 1 92 192 ALA B C 1
ATOM 5245 O O . ALA B 1 192 ? -9.664 -13.836 2.957 1 92 192 ALA B O 1
ATOM 5246 N N . SER B 1 193 ? -9.359 -13.883 0.741 1 91.31 193 SER B N 1
ATOM 5247 C CA . SER B 1 193 ? -9.812 -12.508 0.581 1 91.31 193 SER B CA 1
ATOM 5248 C C . SER B 1 193 ? -11.297 -12.375 0.906 1 91.31 193 SER B C 1
ATOM 5250 O O . SER B 1 193 ? -11.727 -11.367 1.477 1 91.31 193 SER B O 1
ATOM 5252 N N . LEU B 1 194 ? -12.047 -13.344 0.511 1 95.62 194 LEU B N 1
ATOM 5253 C CA . LEU B 1 194 ? -13.469 -13.289 0.84 1 95.62 194 LEU B CA 1
ATOM 5254 C C . LEU B 1 194 ? -13.68 -13.336 2.35 1 95.62 194 LEU B C 1
ATOM 5256 O O . LEU B 1 194 ? -14.5 -12.594 2.889 1 95.62 194 LEU B O 1
ATOM 5260 N N . VAL B 1 195 ? -12.93 -14.188 2.994 1 94.25 195 VAL B N 1
ATOM 5261 C CA . VAL B 1 195 ? -13.031 -14.273 4.445 1 94.25 195 VAL B CA 1
ATOM 5262 C C . VAL B 1 195 ? -12.617 -12.945 5.074 1 94.25 195 VAL B C 1
ATOM 5264 O O . VAL B 1 195 ? -13.281 -12.445 5.988 1 94.25 195 VAL B O 1
ATOM 5267 N N . SER B 1 196 ? -11.57 -12.43 4.578 1 91.62 196 SER B N 1
ATOM 5268 C CA . SER B 1 196 ? -11.102 -11.148 5.082 1 91.62 196 SER B CA 1
ATOM 5269 C C . SER B 1 196 ? -12.133 -10.047 4.848 1 91.62 196 SER B C 1
ATOM 5271 O O . SER B 1 196 ? -12.367 -9.211 5.719 1 91.62 196 SER B O 1
ATOM 5273 N N . LEU B 1 197 ? -12.68 -10.062 3.709 1 93.06 197 LEU B N 1
ATOM 5274 C CA . LEU B 1 197 ? -13.719 -9.102 3.361 1 93.06 197 LEU B CA 1
ATOM 5275 C C . LEU B 1 197 ? -14.891 -9.195 4.332 1 93.06 197 LEU B C 1
ATOM 5277 O O . LEU B 1 197 ? -15.375 -8.172 4.824 1 93.06 197 LEU B O 1
ATOM 5281 N N . ALA B 1 198 ? -15.32 -10.336 4.574 1 95.31 198 ALA B N 1
ATOM 5282 C CA . ALA B 1 198 ? -16.484 -10.562 5.414 1 95.31 198 ALA B CA 1
ATOM 5283 C C . ALA B 1 198 ? -16.188 -10.258 6.879 1 95.31 198 ALA B C 1
ATOM 5285 O O . ALA B 1 198 ? -16.953 -9.547 7.543 1 95.31 198 ALA B O 1
ATOM 5286 N N . THR B 1 199 ? -15.055 -10.672 7.34 1 92.94 199 THR B N 1
ATOM 5287 C CA . THR B 1 199 ? -14.766 -10.578 8.766 1 92.94 199 THR B CA 1
ATOM 5288 C C . THR B 1 199 ? -14.125 -9.234 9.102 1 92.94 199 THR B C 1
ATOM 5290 O O . THR B 1 199 ? -14.117 -8.812 10.266 1 92.94 199 THR B O 1
ATOM 5293 N N . HIS B 1 200 ? -13.523 -8.578 8.086 1 91.06 200 HIS B N 1
ATOM 5294 C CA . HIS B 1 200 ? -12.758 -7.352 8.273 1 91.06 200 HIS B CA 1
ATOM 5295 C C . HIS B 1 200 ? -11.461 -7.617 9.039 1 91.06 200 HIS B C 1
ATOM 5297 O O . HIS B 1 200 ? -10.891 -6.703 9.633 1 91.06 200 HIS B O 1
ATOM 5303 N N . ASN B 1 201 ? -11.062 -8.891 9.039 1 87.25 201 ASN B N 1
ATOM 5304 C CA . ASN B 1 201 ? -9.805 -9.289 9.656 1 87.25 201 ASN B CA 1
ATOM 5305 C C . ASN B 1 201 ? -8.773 -9.719 8.617 1 87.25 201 ASN B C 1
ATOM 5307 O O . ASN B 1 201 ? -9.133 -10.266 7.578 1 87.25 201 ASN B O 1
ATOM 5311 N N . PRO B 1 202 ? -7.523 -9.414 8.938 1 83.62 202 PRO B N 1
ATOM 5312 C CA . PRO B 1 202 ? -6.512 -10.016 8.07 1 83.62 202 PRO B CA 1
ATOM 5313 C C . PRO B 1 202 ? -6.535 -11.539 8.102 1 83.62 202 PRO B C 1
ATOM 5315 O O . PRO B 1 202 ? -6.75 -12.141 9.156 1 83.62 202 PRO B O 1
ATOM 5318 N N . THR B 1 203 ? -6.383 -12.086 6.926 1 87.25 203 THR B N 1
ATOM 5319 C CA . THR B 1 203 ? -6.426 -13.539 6.816 1 87.25 203 THR B CA 1
ATOM 5320 C C . THR B 1 203 ? -5.262 -14.055 5.977 1 87.25 203 THR B C 1
ATOM 5322 O O . THR B 1 203 ? -4.57 -13.273 5.32 1 87.25 203 THR B O 1
ATOM 5325 N N . GLY B 1 204 ? -5.031 -15.312 6.098 1 86.69 204 GLY B N 1
ATOM 5326 C CA . GLY B 1 204 ? -4.023 -15.992 5.297 1 86.69 204 GLY B CA 1
ATOM 5327 C C . GLY B 1 204 ? -4.246 -17.484 5.191 1 86.69 204 GLY B C 1
ATOM 5328 O O . GLY B 1 204 ? -4.727 -18.109 6.137 1 86.69 204 GLY B O 1
ATOM 5329 N N . ALA B 1 205 ? -3.832 -17.969 4.051 1 91.06 205 ALA B N 1
ATOM 5330 C CA . ALA B 1 205 ? -3.91 -19.406 3.865 1 91.06 205 ALA B CA 1
ATOM 5331 C C . ALA B 1 205 ? -2.766 -20.125 4.586 1 91.06 205 ALA B C 1
ATOM 5333 O O . ALA B 1 205 ? -1.607 -19.703 4.473 1 91.06 205 ALA B O 1
ATOM 5334 N N . ILE B 1 206 ? -3.156 -21.156 5.336 1 91.19 206 ILE B N 1
ATOM 5335 C CA . ILE B 1 206 ? -2.148 -21.891 6.094 1 91.19 206 ILE B CA 1
ATOM 5336 C C . ILE B 1 206 ? -2.344 -23.391 5.891 1 91.19 206 ILE B C 1
ATOM 5338 O O . ILE B 1 206 ? -3.363 -23.828 5.352 1 91.19 206 ILE B O 1
ATOM 5342 N N . GLN B 1 207 ? -1.336 -24.172 6.223 1 92.19 207 GLN B N 1
ATOM 5343 C CA . GLN B 1 207 ? -1.367 -25.625 6.227 1 92.19 207 GLN B CA 1
ATOM 5344 C C . GLN B 1 207 ? -1.748 -26.172 4.852 1 92.19 207 GLN B C 1
ATOM 5346 O O . GLN B 1 207 ? -2.639 -27.016 4.738 1 92.19 207 GLN B O 1
ATOM 5351 N N . LEU B 1 208 ? -1.118 -25.641 3.867 1 95.19 208 LEU B N 1
ATOM 5352 C CA . LEU B 1 208 ? -1.364 -26.109 2.508 1 95.19 208 LEU B CA 1
ATOM 5353 C C . LEU B 1 208 ? -0.797 -27.5 2.301 1 95.19 208 LEU B C 1
ATOM 5355 O O . LEU B 1 208 ? 0.334 -27.781 2.701 1 95.19 208 LEU B O 1
ATOM 5359 N N . ARG B 1 209 ? -1.6 -28.359 1.736 1 97 209 ARG B N 1
ATOM 5360 C CA . ARG B 1 209 ? -1.2 -29.688 1.281 1 97 209 ARG B CA 1
ATOM 5361 C C . ARG B 1 209 ? -1.649 -29.938 -0.156 1 97 209 ARG B C 1
ATOM 5363 O O . ARG B 1 209 ? -2.713 -29.469 -0.567 1 97 209 ARG B O 1
ATOM 5370 N N . VAL B 1 210 ? -0.809 -30.641 -0.856 1 97.56 210 VAL B N 1
ATOM 5371 C CA . VAL B 1 210 ? -1.138 -30.938 -2.246 1 97.56 210 VAL B CA 1
ATOM 5372 C C . VAL B 1 210 ? -0.874 -32.406 -2.537 1 97.56 210 VAL B C 1
ATOM 5374 O O . VAL B 1 210 ? -0.166 -33.094 -1.781 1 97.56 210 VAL B O 1
ATOM 5377 N N . ARG B 1 211 ? -1.481 -32.938 -3.553 1 96.25 211 ARG B N 1
ATOM 5378 C CA . ARG B 1 211 ? -1.18 -34.281 -4.027 1 96.25 211 ARG B CA 1
ATOM 5379 C C . ARG B 1 211 ? -1.156 -34.344 -5.551 1 96.25 211 ARG B C 1
ATOM 5381 O O . ARG B 1 211 ? -1.947 -33.656 -6.211 1 96.25 211 ARG B O 1
ATOM 5388 N N . ARG B 1 212 ? -0.31 -35.156 -6.09 1 94.19 212 ARG B N 1
ATOM 5389 C CA . ARG B 1 212 ? -0.074 -35.25 -7.527 1 94.19 212 ARG B CA 1
ATOM 5390 C C . ARG B 1 212 ? -1.23 -35.938 -8.234 1 94.19 212 ARG B C 1
ATOM 5392 O O . ARG B 1 212 ? -1.623 -35.531 -9.336 1 94.19 212 ARG B O 1
ATOM 5399 N N . THR B 1 213 ? -1.612 -37.031 -7.672 1 92.56 213 THR B N 1
ATOM 5400 C CA . THR B 1 213 ? -2.762 -37.781 -8.172 1 92.56 213 THR B CA 1
ATOM 5401 C C . THR B 1 213 ? -3.729 -38.125 -7.043 1 92.56 213 THR B C 1
ATOM 5403 O O . THR B 1 213 ? -3.406 -37.938 -5.867 1 92.56 213 THR B O 1
ATOM 5406 N N . GLU B 1 214 ? -4.84 -38.562 -7.402 1 90.06 214 GLU B N 1
ATOM 5407 C CA . GLU B 1 214 ? -5.855 -38.906 -6.414 1 90.06 214 GLU B CA 1
ATOM 5408 C C . GLU B 1 214 ? -5.348 -40 -5.457 1 90.06 214 GLU B C 1
ATOM 5410 O O . GLU B 1 214 ? -5.75 -40.031 -4.293 1 90.06 214 GLU B O 1
ATOM 5415 N N . LYS B 1 215 ? -4.441 -40.75 -5.957 1 91.12 215 LYS B N 1
ATOM 5416 C CA . LYS B 1 215 ? -3.951 -41.875 -5.172 1 91.12 215 LYS B CA 1
ATOM 5417 C C . LYS B 1 215 ? -2.648 -41.531 -4.457 1 91.12 215 LYS B C 1
ATOM 5419 O O . LYS B 1 215 ? -2.209 -42.25 -3.562 1 91.12 215 LYS B O 1
ATOM 5424 N N . SER B 1 216 ? -2.117 -40.438 -4.797 1 92.06 216 SER B N 1
ATOM 5425 C CA . SER B 1 216 ? -0.849 -40.062 -4.191 1 92.06 216 SER B CA 1
ATOM 5426 C C . SER B 1 216 ? -1.053 -39.531 -2.77 1 92.06 216 SER B C 1
ATOM 5428 O O . SER B 1 216 ? -2.123 -39.031 -2.438 1 92.06 216 SER B O 1
ATOM 5430 N N . PRO B 1 217 ? -0.077 -39.75 -1.989 1 93.31 217 PRO B N 1
ATOM 5431 C CA . PRO B 1 217 ? -0.174 -39.188 -0.643 1 93.31 217 PRO B CA 1
ATOM 5432 C C . PRO B 1 217 ? -0.152 -37.656 -0.646 1 93.31 217 PRO B C 1
ATOM 5434 O O . PRO B 1 217 ? 0.378 -37.031 -1.577 1 93.31 217 PRO B O 1
ATOM 5437 N N . TRP B 1 218 ? -0.748 -37.125 0.406 1 95.44 218 TRP B N 1
ATOM 5438 C CA . TRP B 1 218 ? -0.727 -35.688 0.59 1 95.44 218 TRP B CA 1
ATOM 5439 C C . TRP B 1 218 ? 0.669 -35.188 0.972 1 95.44 218 TRP B C 1
ATOM 5441 O O . TRP B 1 218 ? 1.329 -35.812 1.821 1 95.44 218 TRP B O 1
ATOM 5451 N N . MET B 1 219 ? 1.104 -34.156 0.344 1 95.38 219 MET B N 1
ATOM 5452 C CA . MET B 1 219 ? 2.383 -33.531 0.665 1 95.38 219 MET B CA 1
ATOM 5453 C C . MET B 1 219 ? 2.168 -32.188 1.344 1 95.38 219 MET B C 1
ATOM 5455 O O . MET B 1 219 ? 1.382 -31.359 0.871 1 95.38 219 MET B O 1
ATOM 5459 N N . ALA B 1 220 ? 2.9 -31.969 2.4 1 93.75 220 ALA B N 1
ATOM 5460 C CA . ALA B 1 220 ? 2.848 -30.672 3.084 1 93.75 220 ALA B CA 1
ATOM 5461 C C . ALA B 1 220 ? 3.689 -29.625 2.354 1 93.75 220 ALA B C 1
ATOM 5463 O O . ALA B 1 220 ? 4.805 -29.922 1.919 1 93.75 220 ALA B O 1
ATOM 5464 N N . VAL B 1 221 ? 3.09 -28.484 2.172 1 93.69 221 VAL B N 1
ATOM 5465 C CA . VAL B 1 221 ? 3.803 -27.375 1.549 1 93.69 221 VAL B CA 1
ATOM 5466 C C . VAL B 1 221 ? 4.188 -26.344 2.611 1 93.69 221 VAL B C 1
ATOM 5468 O O . VAL B 1 221 ? 3.32 -25.734 3.236 1 93.69 221 VAL B O 1
ATOM 5471 N N . HIS B 1 222 ? 5.469 -26.156 2.775 1 90.5 222 HIS B N 1
ATOM 5472 C CA . HIS B 1 222 ? 5.973 -25.156 3.699 1 90.5 222 HIS B CA 1
ATOM 5473 C C . HIS B 1 222 ? 6.395 -23.891 2.959 1 90.5 222 HIS B C 1
ATOM 5475 O O . HIS B 1 222 ? 7.277 -23.938 2.1 1 90.5 222 HIS B O 1
ATOM 5481 N N . ARG B 1 223 ? 5.691 -22.891 3.256 1 84.69 223 ARG B N 1
ATOM 5482 C CA . ARG B 1 223 ? 5.941 -21.594 2.625 1 84.69 223 ARG B CA 1
ATOM 5483 C C . ARG B 1 223 ? 5.758 -20.453 3.623 1 84.69 223 ARG B C 1
ATOM 5485 O O . ARG B 1 223 ? 5.395 -20.688 4.777 1 84.69 223 ARG B O 1
ATOM 5492 N N . ARG B 1 224 ? 6.133 -19.328 3.189 1 73.88 224 ARG B N 1
ATOM 5493 C CA . ARG B 1 224 ? 5.938 -18.188 4.07 1 73.88 224 ARG B CA 1
ATOM 5494 C C . ARG B 1 224 ? 4.453 -17.953 4.336 1 73.88 224 ARG B C 1
ATOM 5496 O O . ARG B 1 224 ? 3.676 -17.75 3.398 1 73.88 224 ARG B O 1
ATOM 5503 N N . GLU B 1 225 ? 4.078 -18.281 5.555 1 69.06 225 GLU B N 1
ATOM 5504 C CA . GLU B 1 225 ? 2.686 -18.078 5.945 1 69.06 225 GLU B CA 1
ATOM 5505 C C . GLU B 1 225 ? 2.557 -16.953 6.969 1 69.06 225 GLU B C 1
ATOM 5507 O O . GLU B 1 225 ? 3.453 -16.75 7.789 1 69.06 225 GLU B O 1
ATOM 5512 N N . SER B 1 226 ? 1.745 -15.953 6.602 1 59.44 226 SER B N 1
ATOM 5513 C CA . SER B 1 226 ? 1.479 -14.883 7.555 1 59.44 226 SER B CA 1
ATOM 5514 C C . SER B 1 226 ? 0.216 -15.156 8.359 1 59.44 226 SER B C 1
ATOM 5516 O O . SER B 1 226 ? -0.88 -15.234 7.805 1 59.44 226 SER B O 1
ATOM 5518 N N . ALA B 1 227 ? 0.388 -15.695 9.539 1 61.25 227 ALA B N 1
ATOM 5519 C CA . ALA B 1 227 ? -0.783 -15.867 10.391 1 61.25 227 ALA B CA 1
ATOM 5520 C C . ALA B 1 227 ? -1.1 -14.586 11.164 1 61.25 227 ALA B C 1
ATOM 5522 O O . ALA B 1 227 ? -0.301 -14.133 11.984 1 61.25 227 ALA B O 1
ATOM 5523 N N . PRO B 1 228 ? -2.119 -13.906 10.609 1 64 228 PRO B N 1
ATOM 5524 C CA . PRO B 1 228 ? -2.42 -12.68 11.344 1 64 228 PRO B CA 1
ATOM 5525 C C . PRO B 1 228 ? -2.836 -12.938 12.789 1 64 228 PRO B C 1
ATOM 5527 O O . PRO B 1 228 ? -3.406 -13.992 13.086 1 64 228 PRO B O 1
ATOM 5530 N N . THR B 1 229 ? -2.148 -12.312 13.734 1 55.69 229 THR B N 1
ATOM 5531 C CA . THR B 1 229 ? -2.418 -12.492 15.156 1 55.69 229 THR B CA 1
ATOM 5532 C C . THR B 1 229 ? -3.791 -11.938 15.523 1 55.69 229 THR B C 1
ATOM 5534 O O . THR B 1 229 ? -4.492 -12.5 16.359 1 55.69 229 THR B O 1
ATOM 5537 N N . ALA B 1 230 ? -3.992 -10.609 15.438 1 55.5 230 ALA B N 1
ATOM 5538 C CA . ALA B 1 230 ? -4.973 -9.938 16.281 1 55.5 230 ALA B CA 1
ATOM 5539 C C . ALA B 1 230 ? -6.391 -10.156 15.766 1 55.5 230 ALA B C 1
ATOM 5541 O O . ALA B 1 230 ? -6.66 -9.953 14.578 1 55.5 230 ALA B O 1
ATOM 5542 N N . ARG B 1 231 ? -7.211 -10.992 16.547 1 59.69 231 ARG B N 1
ATOM 5543 C CA . ARG B 1 231 ? -8.609 -11.25 16.203 1 59.69 231 ARG B CA 1
ATOM 5544 C C . ARG B 1 231 ? -9.516 -10.156 16.766 1 59.69 231 ARG B C 1
ATOM 5546 O O . ARG B 1 231 ? -9.547 -9.93 17.984 1 59.69 231 ARG B O 1
ATOM 5553 N N . SER B 1 232 ? -9.82 -9.125 15.828 1 66.19 232 SER B N 1
ATOM 5554 C CA . SER B 1 232 ? -10.898 -8.203 16.172 1 66.19 232 SER B CA 1
ATOM 5555 C C . SER B 1 232 ? -12.266 -8.836 15.93 1 66.19 232 SER B C 1
ATOM 5557 O O . SER B 1 232 ? -12.352 -9.922 15.344 1 66.19 232 SER B O 1
ATOM 5559 N N . HIS B 1 233 ? -13.195 -8.352 16.656 1 81.56 233 HIS B N 1
ATOM 5560 C CA . HIS B 1 233 ? -14.57 -8.734 16.375 1 81.56 233 HIS B CA 1
ATOM 5561 C C . HIS B 1 233 ? -14.852 -8.727 14.867 1 81.56 233 HIS B C 1
ATOM 5563 O O . HIS B 1 233 ? -14.461 -7.793 14.164 1 81.56 233 HIS B O 1
ATOM 5569 N N . GLU B 1 234 ? -15.414 -9.852 14.469 1 91.62 234 GLU B N 1
ATOM 5570 C CA . GLU B 1 234 ? -15.695 -10 13.039 1 91.62 234 GLU B CA 1
ATOM 5571 C C . GLU B 1 234 ? -16.875 -9.133 12.617 1 91.62 234 GLU B C 1
ATOM 5573 O O . GLU B 1 234 ? -17.859 -9.008 13.344 1 91.62 234 GLU B O 1
ATOM 5578 N N . LEU B 1 235 ? -16.781 -8.484 11.523 1 93.94 235 LEU B N 1
ATOM 5579 C CA . LEU B 1 235 ? -17.891 -7.734 10.953 1 93.94 235 LEU B CA 1
ATOM 5580 C C . LEU B 1 235 ? -19.078 -8.648 10.656 1 93.94 235 LEU B C 1
ATOM 5582 O O . LEU B 1 235 ? -20.172 -8.43 11.148 1 93.94 235 LEU B O 1
ATOM 5586 N N . LEU B 1 236 ? -18.812 -9.602 9.797 1 95.25 236 LEU B N 1
ATOM 5587 C CA . LEU B 1 236 ? -19.703 -10.734 9.57 1 95.25 236 LEU B CA 1
ATOM 5588 C C . LEU B 1 236 ? -19.031 -12.039 10.008 1 95.25 236 LEU B C 1
ATOM 5590 O O . LEU B 1 236 ? -17.859 -12.266 9.727 1 95.25 236 LEU B O 1
ATOM 5594 N N . PRO B 1 237 ? -19.766 -12.781 10.789 1 93.62 237 PRO B N 1
ATOM 5595 C CA . PRO B 1 237 ? -19.172 -14.07 11.133 1 93.62 237 PRO B CA 1
ATOM 5596 C C . PRO B 1 237 ? -18.812 -14.906 9.906 1 93.62 237 PRO B C 1
ATOM 5598 O O . PRO B 1 237 ? -19.594 -14.992 8.961 1 93.62 237 PRO B O 1
ATOM 5601 N N . ALA B 1 238 ? -17.703 -15.531 9.984 1 93.69 238 ALA B N 1
ATOM 5602 C CA . ALA B 1 238 ? -17.219 -16.312 8.859 1 93.69 238 ALA B CA 1
ATOM 5603 C C . ALA B 1 238 ? -18.156 -17.469 8.539 1 93.69 238 ALA B C 1
ATOM 5605 O O . ALA B 1 238 ? -18.25 -17.906 7.391 1 93.69 238 ALA B O 1
ATOM 5606 N N . ARG B 1 239 ? -18.875 -17.938 9.555 1 92.5 239 ARG B N 1
ATOM 5607 C CA . ARG B 1 239 ? -19.766 -19.078 9.391 1 92.5 239 ARG B CA 1
ATOM 5608 C C . ARG B 1 239 ? -20.906 -18.75 8.43 1 92.5 239 ARG B C 1
ATOM 5610 O O . ARG B 1 239 ? -21.594 -19.656 7.941 1 92.5 239 ARG B O 1
ATOM 5617 N N . LEU B 1 240 ? -21.109 -17.5 8.148 1 94 240 LEU B N 1
ATOM 5618 C CA . LEU B 1 240 ? -22.203 -17.078 7.289 1 94 240 LEU B CA 1
ATOM 5619 C C . LEU B 1 240 ? -21.859 -17.281 5.82 1 94 240 LEU B C 1
ATOM 5621 O O . LEU B 1 240 ? -22.734 -17.219 4.953 1 94 240 LEU B O 1
ATOM 5625 N N . ILE B 1 241 ? -20.609 -17.531 5.484 1 96.31 241 ILE B N 1
ATOM 5626 C CA . ILE B 1 241 ? -20.203 -17.688 4.094 1 96.31 241 ILE B CA 1
ATOM 5627 C C . ILE B 1 241 ? -20.5 -19.109 3.625 1 96.31 241 ILE B C 1
ATOM 5629 O O . ILE B 1 241 ? -20 -20.078 4.203 1 96.31 241 ILE B O 1
ATOM 5633 N N . SER B 1 242 ? -21.25 -19.266 2.619 1 95.94 242 SER B N 1
ATOM 5634 C CA . SER B 1 242 ? -21.625 -20.562 2.096 1 95.94 242 SER B CA 1
ATOM 5635 C C . SER B 1 242 ? -20.594 -21.094 1.11 1 95.94 242 SER B C 1
ATOM 5637 O O . SER B 1 242 ? -19.812 -20.312 0.556 1 95.94 242 SER B O 1
ATOM 5639 N N . PRO B 1 243 ? -20.594 -22.391 0.902 1 96.75 243 PRO B N 1
ATOM 5640 C CA . PRO B 1 243 ? -19.703 -22.953 -0.118 1 96.75 243 PRO B CA 1
ATOM 5641 C C . PRO B 1 243 ? -19.906 -22.328 -1.493 1 96.75 243 PRO B C 1
ATOM 5643 O O . PRO B 1 243 ? -18.953 -22.109 -2.234 1 96.75 243 PRO B O 1
ATOM 5646 N N . GLN B 1 244 ? -21.141 -22 -1.783 1 96.75 244 GLN B N 1
ATOM 5647 C CA . GLN B 1 244 ? -21.453 -21.391 -3.07 1 96.75 244 GLN B CA 1
ATOM 5648 C C . GLN B 1 244 ? -20.828 -20.016 -3.201 1 96.75 244 GLN B C 1
ATOM 5650 O O . GLN B 1 244 ? -20.359 -19.641 -4.277 1 96.75 244 GLN B O 1
ATOM 5655 N N . GLN B 1 245 ? -20.766 -19.328 -2.115 1 97.31 245 GLN B N 1
ATOM 5656 C CA . GLN B 1 245 ? -20.156 -18 -2.135 1 97.31 245 GLN B CA 1
ATOM 5657 C C . GLN B 1 245 ? -18.656 -18.078 -2.342 1 97.31 245 GLN B C 1
ATOM 5659 O O . GLN B 1 245 ? -18.078 -17.266 -3.068 1 97.31 245 GLN B O 1
ATOM 5664 N N . TYR B 1 246 ? -18.016 -19.047 -1.724 1 97.5 246 TYR B N 1
ATOM 5665 C CA . TYR B 1 246 ? -16.594 -19.234 -1.955 1 97.5 246 TYR B CA 1
ATOM 5666 C C . TYR B 1 246 ? -16.312 -19.562 -3.42 1 97.5 246 TYR B C 1
ATOM 5668 O O . TYR B 1 246 ? -15.414 -18.969 -4.027 1 97.5 246 TYR B O 1
ATOM 5676 N N . ALA B 1 247 ? -17.078 -20.484 -3.936 1 97.44 247 ALA B N 1
ATOM 5677 C CA . ALA B 1 247 ? -16.891 -20.891 -5.328 1 97.44 247 ALA B CA 1
ATOM 5678 C C . ALA B 1 247 ? -17.109 -19.719 -6.277 1 97.44 247 ALA B C 1
ATOM 5680 O O . ALA B 1 247 ? -16.328 -19.516 -7.211 1 97.44 247 ALA B O 1
ATOM 5681 N N . ALA B 1 248 ? -18.109 -18.969 -6.012 1 96.69 248 ALA B N 1
ATOM 5682 C CA . ALA B 1 248 ? -18.406 -17.797 -6.836 1 96.69 248 ALA B CA 1
ATOM 5683 C C . ALA B 1 248 ? -17.297 -16.766 -6.746 1 96.69 248 ALA B C 1
ATOM 5685 O O . ALA B 1 248 ? -16.984 -16.078 -7.727 1 96.69 248 ALA B O 1
ATOM 5686 N N . TRP B 1 249 ? -16.734 -16.641 -5.574 1 96.62 249 TRP B N 1
ATOM 5687 C CA . TRP B 1 249 ? -15.68 -15.648 -5.387 1 96.62 249 TRP B CA 1
ATOM 5688 C C . TRP B 1 249 ? -14.398 -16.062 -6.086 1 96.62 249 TRP B C 1
ATOM 5690 O O . TRP B 1 249 ? -13.625 -15.227 -6.555 1 96.62 249 TRP B O 1
ATOM 5700 N N . ILE B 1 250 ? -14.156 -17.359 -6.129 1 95.5 250 ILE B N 1
ATOM 5701 C CA . ILE B 1 250 ? -13.039 -17.875 -6.906 1 95.5 250 ILE B CA 1
ATOM 5702 C C . ILE B 1 250 ? -13.172 -17.438 -8.359 1 95.5 250 ILE B C 1
ATOM 5704 O O . ILE B 1 250 ? -12.203 -16.953 -8.961 1 95.5 250 ILE B O 1
ATOM 5708 N N . ASP B 1 251 ? -14.359 -17.484 -8.891 1 94.5 251 ASP B N 1
ATOM 5709 C CA . ASP B 1 251 ? -14.609 -17.047 -10.266 1 94.5 251 ASP B CA 1
ATOM 5710 C C . ASP B 1 251 ? -14.539 -15.531 -10.383 1 94.5 251 ASP B C 1
ATOM 5712 O O . ASP B 1 251 ? -14.039 -15 -11.375 1 94.5 251 ASP B O 1
ATOM 5716 N N . PHE B 1 252 ? -14.984 -14.867 -9.391 1 93.19 252 PHE B N 1
ATOM 5717 C CA . PHE B 1 252 ? -15.023 -13.406 -9.383 1 93.19 252 PHE B CA 1
ATOM 5718 C C . PHE B 1 252 ? -13.617 -12.828 -9.406 1 93.19 252 PHE B C 1
ATOM 5720 O O . PHE B 1 252 ? -13.367 -11.828 -10.086 1 93.19 252 PHE B O 1
ATOM 5727 N N . GLN B 1 253 ? -12.734 -13.383 -8.664 1 88.56 253 GLN B N 1
ATOM 5728 C CA . GLN B 1 253 ? -11.383 -12.844 -8.578 1 88.56 253 GLN B CA 1
ATOM 5729 C C . GLN B 1 253 ? -10.648 -12.992 -9.906 1 88.56 253 GLN B C 1
ATOM 5731 O O . GLN B 1 253 ? -9.75 -12.203 -10.219 1 88.56 253 GLN B O 1
ATOM 5736 N N . ARG B 1 254 ? -11.023 -13.961 -10.656 1 84.25 254 ARG B N 1
ATOM 5737 C CA . ARG B 1 254 ? -10.445 -14.086 -11.992 1 84.25 254 ARG B CA 1
ATOM 5738 C C . ARG B 1 254 ? -10.766 -12.867 -12.852 1 84.25 254 ARG B C 1
ATOM 5740 O O . ARG B 1 254 ? -9.961 -12.461 -13.688 1 84.25 254 ARG B O 1
ATOM 5747 N N . ILE B 1 255 ? -11.891 -12.297 -12.516 1 84.31 255 ILE B N 1
ATOM 5748 C CA . ILE B 1 255 ? -12.328 -11.102 -13.234 1 84.31 255 ILE B CA 1
ATOM 5749 C C . ILE B 1 255 ? -11.586 -9.875 -12.688 1 84.31 255 ILE B C 1
ATOM 5751 O O . ILE B 1 255 ? -11.156 -9.016 -13.453 1 84.31 255 ILE B O 1
ATOM 5755 N N . THR B 1 256 ? -11.398 -9.852 -11.414 1 87.19 256 THR B N 1
ATOM 5756 C CA . THR B 1 256 ? -10.82 -8.664 -10.789 1 87.19 256 THR B CA 1
ATOM 5757 C C . THR B 1 256 ? -9.289 -8.727 -10.828 1 87.19 256 THR B C 1
ATOM 5759 O O . THR B 1 256 ? -8.617 -7.723 -10.57 1 87.19 256 THR B O 1
ATOM 5762 N N . ASP B 1 257 ? -8.773 -9.906 -11.125 1 79.56 257 ASP B N 1
ATOM 5763 C CA . ASP B 1 257 ? -7.332 -10.109 -11.203 1 79.56 257 ASP B CA 1
ATOM 5764 C C . ASP B 1 257 ? -6.656 -9.734 -9.883 1 79.56 257 ASP B C 1
ATOM 5766 O O . ASP B 1 257 ? -5.598 -9.102 -9.883 1 79.56 257 ASP B O 1
ATOM 5770 N N . GLY B 1 258 ? -7.363 -9.961 -8.773 1 79.81 258 GLY B N 1
ATOM 5771 C CA . GLY B 1 258 ? -6.754 -9.805 -7.461 1 79.81 258 GLY B CA 1
ATOM 5772 C C . GLY B 1 258 ? -6.91 -8.406 -6.895 1 79.81 258 GLY B C 1
ATOM 5773 O O . GLY B 1 258 ? -6.508 -8.148 -5.758 1 79.81 258 GLY B O 1
ATOM 5774 N N . LEU B 1 259 ? -7.516 -7.461 -7.566 1 81.75 259 LEU B N 1
ATOM 5775 C CA . LEU B 1 259 ? -7.691 -6.098 -7.082 1 81.75 259 LEU B CA 1
ATOM 5776 C C . LEU B 1 259 ? -8.672 -6.059 -5.91 1 81.75 259 LEU B C 1
ATOM 5778 O O . LEU B 1 259 ? -8.656 -5.125 -5.109 1 81.75 259 LEU B O 1
ATOM 5782 N N . ASP B 1 260 ? -9.477 -7.039 -5.867 1 83.06 260 ASP B N 1
ATOM 5783 C CA . ASP B 1 260 ? -10.383 -7.145 -4.73 1 83.06 260 ASP B CA 1
ATOM 5784 C C . ASP B 1 260 ? -9.609 -7.352 -3.43 1 83.06 260 ASP B C 1
ATOM 5786 O O . ASP B 1 260 ? -9.953 -6.77 -2.4 1 83.06 260 ASP B O 1
ATOM 5790 N N . THR B 1 261 ? -8.609 -8.102 -3.514 1 76.94 261 THR B N 1
ATOM 5791 C CA . THR B 1 261 ? -7.746 -8.312 -2.355 1 76.94 261 THR B CA 1
ATOM 5792 C C . THR B 1 261 ? -7.047 -7.016 -1.96 1 76.94 261 THR B C 1
ATOM 5794 O O . THR B 1 261 ? -6.969 -6.68 -0.776 1 76.94 261 THR B O 1
ATOM 5797 N N . ALA B 1 262 ? -6.719 -6.305 -2.906 1 70.94 262 ALA B N 1
ATOM 5798 C CA . ALA B 1 262 ? -6 -5.051 -2.705 1 70.94 262 ALA B CA 1
ATOM 5799 C C . ALA B 1 262 ? -6.883 -4.023 -2 1 70.94 262 ALA B C 1
ATOM 5801 O O . ALA B 1 262 ? -6.398 -3.234 -1.185 1 70.94 262 ALA B O 1
ATOM 5802 N N . ALA B 1 263 ? -8.094 -4.109 -2.305 1 73.56 263 ALA B N 1
ATOM 5803 C CA . ALA B 1 263 ? -9.055 -3.129 -1.795 1 73.56 263 ALA B CA 1
ATOM 5804 C C . ALA B 1 263 ? -9.234 -3.273 -0.286 1 73.56 263 ALA B C 1
ATOM 5806 O O . ALA B 1 263 ? -9.68 -2.338 0.384 1 73.56 263 ALA B O 1
ATOM 5807 N N . ILE B 1 264 ? -8.836 -4.418 0.208 1 73 264 ILE B N 1
ATOM 5808 C CA . ILE B 1 264 ? -9.156 -4.637 1.615 1 73 264 ILE B CA 1
ATOM 5809 C C . ILE B 1 264 ? -7.859 -4.762 2.42 1 73 264 ILE B C 1
ATOM 5811 O O . ILE B 1 264 ? -7.895 -4.938 3.639 1 73 264 ILE B O 1
ATOM 5815 N N . ASP B 1 265 ? -6.77 -4.629 1.708 1 69.5 265 ASP B N 1
ATOM 5816 C CA . ASP B 1 265 ? -5.48 -4.734 2.389 1 69.5 265 ASP B CA 1
ATOM 5817 C C . ASP B 1 265 ? -5.215 -3.502 3.252 1 69.5 265 ASP B C 1
ATOM 5819 O O . ASP B 1 265 ? -5.566 -2.383 2.871 1 69.5 265 ASP B O 1
ATOM 5823 N N . ARG B 1 266 ? -4.781 -3.846 4.43 1 66.19 266 ARG B N 1
ATOM 5824 C CA . ARG B 1 266 ? -4.293 -2.742 5.25 1 66.19 266 ARG B CA 1
ATOM 5825 C C . ARG B 1 266 ? -2.852 -2.391 4.898 1 66.19 266 ARG B C 1
ATOM 5827 O O . ARG B 1 266 ? -2.061 -3.27 4.551 1 66.19 266 ARG B O 1
ATOM 5834 N N . LEU B 1 267 ? -2.633 -1.219 4.754 1 64.12 267 LEU B N 1
ATOM 5835 C CA . LEU B 1 267 ? -1.294 -0.731 4.441 1 64.12 267 LEU B CA 1
ATOM 5836 C C . LEU B 1 267 ? -0.654 -0.081 5.664 1 64.12 267 LEU B C 1
ATOM 5838 O O . LEU B 1 267 ? -0.385 1.122 5.66 1 64.12 267 LEU B O 1
ATOM 5842 N N . PRO B 1 268 ? -0.411 -0.994 6.672 1 57.91 268 PRO B N 1
ATOM 5843 C CA . PRO B 1 268 ? 0.11 -0.374 7.891 1 57.91 268 PRO B CA 1
ATOM 5844 C C . PRO B 1 268 ? 1.475 0.279 7.688 1 57.91 268 PRO B C 1
ATOM 5846 O O . PRO B 1 268 ? 2.316 -0.257 6.961 1 57.91 268 PRO B O 1
ATOM 5849 N N . GLY B 1 269 ? 1.6 1.339 8.32 1 59.09 269 GLY B N 1
ATOM 5850 C CA . GLY B 1 269 ? 2.902 1.985 8.344 1 59.09 269 GLY B CA 1
ATOM 5851 C C . GLY B 1 269 ? 3.209 2.746 7.066 1 59.09 269 GLY B C 1
ATOM 5852 O O . GLY B 1 269 ? 4.305 3.289 6.914 1 59.09 269 GLY B O 1
ATOM 5853 N N . VAL B 1 270 ? 2.287 2.623 6.16 1 63.69 270 VAL B N 1
ATOM 5854 C CA . VAL B 1 270 ? 2.49 3.324 4.895 1 63.69 270 VAL B CA 1
ATOM 5855 C C . VAL B 1 270 ? 2.018 4.77 5.023 1 63.69 270 VAL B C 1
ATOM 5857 O O . VAL B 1 270 ? 1.069 5.059 5.758 1 63.69 270 VAL B O 1
ATOM 5860 N N . ALA B 1 271 ? 2.797 5.641 4.387 1 70.12 271 ALA B N 1
ATOM 5861 C CA . ALA B 1 271 ? 2.354 7.031 4.359 1 70.12 271 ALA B CA 1
ATOM 5862 C C . ALA B 1 271 ? 0.908 7.137 3.881 1 70.12 271 ALA B C 1
ATOM 5864 O O . ALA B 1 271 ? 0.496 6.422 2.967 1 70.12 271 ALA B O 1
ATOM 5865 N N . ILE B 1 272 ? 0.22 7.984 4.484 1 79.88 272 ILE B N 1
ATOM 5866 C CA . ILE B 1 272 ? -1.204 8.141 4.211 1 79.88 272 ILE B CA 1
ATOM 5867 C C . ILE B 1 272 ? -1.41 8.516 2.746 1 79.88 272 ILE B C 1
ATOM 5869 O O . ILE B 1 272 ? -2.389 8.102 2.123 1 79.88 272 ILE B O 1
ATOM 5873 N N . GLN B 1 273 ? -0.522 9.297 2.166 1 78.5 273 GLN B N 1
ATOM 5874 C CA . GLN B 1 273 ? -0.6 9.68 0.761 1 78.5 273 GLN B CA 1
ATOM 5875 C C . GLN B 1 273 ? -0.533 8.453 -0.146 1 78.5 273 GLN B C 1
ATOM 5877 O O . GLN B 1 273 ? -1.311 8.336 -1.096 1 78.5 273 GLN B O 1
ATOM 5882 N N . THR B 1 274 ? 0.292 7.586 0.246 1 75 274 THR B N 1
ATOM 5883 C CA . THR B 1 274 ? 0.458 6.352 -0.513 1 75 274 THR B CA 1
ATOM 5884 C C . THR B 1 274 ? -0.793 5.484 -0.414 1 75 274 THR B C 1
ATOM 5886 O O . THR B 1 274 ? -1.251 4.93 -1.416 1 75 274 THR B O 1
ATOM 5889 N N . GLU B 1 275 ? -1.186 5.453 0.761 1 81.81 275 GLU B N 1
ATOM 5890 C CA . GLU B 1 275 ? -2.369 4.629 0.99 1 81.81 275 GLU B CA 1
ATOM 5891 C C . GLU B 1 275 ? -3.549 5.113 0.15 1 81.81 275 GLU B C 1
ATOM 5893 O O . GLU B 1 275 ? -4.188 4.324 -0.547 1 81.81 275 GLU B O 1
ATOM 5898 N N . VAL B 1 276 ? -3.779 6.391 0.176 1 86.69 276 VAL B N 1
ATOM 5899 C CA . VAL B 1 276 ? -4.941 6.941 -0.515 1 86.69 276 VAL B CA 1
ATOM 5900 C C . VAL B 1 276 ? -4.738 6.844 -2.025 1 86.69 276 VAL B C 1
ATOM 5902 O O . VAL B 1 276 ? -5.676 6.527 -2.764 1 86.69 276 VAL B O 1
ATOM 5905 N N . LEU B 1 277 ? -3.582 7.109 -2.465 1 84.19 277 LEU B N 1
ATOM 5906 C CA . LEU B 1 277 ? -3.291 6.996 -3.889 1 84.19 277 LEU B CA 1
ATOM 5907 C C . LEU B 1 277 ? -3.48 5.562 -4.371 1 84.19 277 LEU B C 1
ATOM 5909 O O . LEU B 1 277 ? -4.059 5.332 -5.438 1 84.19 277 LEU B O 1
ATOM 5913 N N . ALA B 1 278 ? -3.002 4.641 -3.598 1 82.56 278 ALA B N 1
ATOM 5914 C CA . ALA B 1 278 ? -3.17 3.229 -3.932 1 82.56 278 ALA B CA 1
ATOM 5915 C C . ALA B 1 278 ? -4.645 2.846 -3.973 1 82.56 278 ALA B C 1
ATOM 5917 O O . ALA B 1 278 ? -5.098 2.189 -4.914 1 82.56 278 ALA B O 1
ATOM 5918 N N . LEU B 1 279 ? -5.328 3.279 -2.984 1 88.69 279 LEU B N 1
ATOM 5919 C CA . LEU B 1 279 ? -6.754 2.973 -2.906 1 88.69 279 LEU B CA 1
ATOM 5920 C C . LEU B 1 279 ? -7.5 3.559 -4.098 1 88.69 279 LEU B C 1
ATOM 5922 O O . LEU B 1 279 ? -8.383 2.908 -4.66 1 88.69 279 LEU B O 1
ATOM 5926 N N . ALA B 1 280 ? -7.129 4.75 -4.449 1 89.75 280 ALA B N 1
ATOM 5927 C CA . ALA B 1 280 ? -7.766 5.402 -5.59 1 89.75 280 ALA B CA 1
ATOM 5928 C C . ALA B 1 280 ? -7.492 4.637 -6.883 1 89.75 280 ALA B C 1
ATOM 5930 O O . ALA B 1 280 ? -8.398 4.441 -7.695 1 89.75 280 ALA B O 1
ATOM 5931 N N . ALA B 1 281 ? -6.352 4.223 -7.059 1 85.25 281 ALA B N 1
ATOM 5932 C CA . ALA B 1 281 ? -5.98 3.459 -8.25 1 85.25 281 ALA B CA 1
ATOM 5933 C C . ALA B 1 281 ? -6.695 2.111 -8.273 1 85.25 281 ALA B C 1
ATOM 5935 O O . ALA B 1 281 ? -7.172 1.675 -9.328 1 85.25 281 ALA B O 1
ATOM 5936 N N . ILE B 1 282 ? -6.723 1.477 -7.16 1 87.5 282 ILE B N 1
ATOM 5937 C CA . ILE B 1 282 ? -7.402 0.191 -7.039 1 87.5 282 ILE B CA 1
ATOM 5938 C C . ILE B 1 282 ? -8.883 0.357 -7.363 1 87.5 282 ILE B C 1
ATOM 5940 O O . ILE B 1 282 ? -9.461 -0.459 -8.086 1 87.5 282 ILE B O 1
ATOM 5944 N N . ALA B 1 283 ? -9.461 1.404 -6.828 1 91.94 283 ALA B N 1
ATOM 5945 C CA . ALA B 1 283 ? -10.875 1.665 -7.094 1 91.94 283 ALA B CA 1
ATOM 5946 C C . ALA B 1 283 ? -11.133 1.814 -8.586 1 91.94 283 ALA B C 1
ATOM 5948 O O . ALA B 1 283 ? -12.102 1.265 -9.117 1 91.94 283 ALA B O 1
ATOM 5949 N N . GLU B 1 284 ? -10.312 2.512 -9.227 1 88.69 284 GLU B N 1
ATOM 5950 C CA . GLU B 1 284 ? -10.453 2.699 -10.672 1 88.69 284 GLU B CA 1
ATOM 5951 C C . GLU B 1 284 ? -10.328 1.371 -11.414 1 88.69 284 GLU B C 1
ATOM 5953 O O . GLU B 1 284 ? -11.148 1.055 -12.273 1 88.69 284 GLU B O 1
ATOM 5958 N N . GLY B 1 285 ? -9.312 0.622 -11.094 1 86.81 285 GLY B N 1
ATOM 5959 C CA . GLY B 1 285 ? -9.117 -0.681 -11.711 1 86.81 285 GLY B CA 1
ATOM 5960 C C . GLY B 1 285 ? -10.273 -1.631 -11.477 1 86.81 285 GLY B C 1
ATOM 5961 O O . GLY B 1 285 ? -10.672 -2.369 -12.383 1 86.81 285 GLY B O 1
ATOM 5962 N N . LEU B 1 286 ? -10.773 -1.625 -10.281 1 89.81 286 LEU B N 1
ATOM 5963 C CA . LEU B 1 286 ? -11.891 -2.49 -9.945 1 89.81 286 LEU B CA 1
ATOM 5964 C C . LEU B 1 286 ? -13.141 -2.092 -10.727 1 89.81 286 LEU B C 1
ATOM 5966 O O . LEU B 1 286 ? -13.859 -2.953 -11.234 1 89.81 286 LEU B O 1
ATOM 5970 N N . HIS B 1 287 ? -13.375 -0.808 -10.773 1 91.81 287 HIS B N 1
ATOM 5971 C CA . HIS B 1 287 ? -14.539 -0.339 -11.508 1 91.81 287 HIS B CA 1
ATOM 5972 C C . HIS B 1 287 ? -14.523 -0.827 -12.953 1 91.81 287 HIS B C 1
ATOM 5974 O O . HIS B 1 287 ? -15.531 -1.305 -13.461 1 91.81 287 HIS B O 1
ATOM 5980 N N . GLN B 1 288 ? -13.445 -0.777 -13.578 1 86.5 288 GLN B N 1
ATOM 5981 C CA . GLN B 1 288 ? -13.297 -1.179 -14.969 1 86.5 288 GLN B CA 1
ATOM 5982 C C . GLN B 1 288 ? -13.617 -2.658 -15.156 1 86.5 288 GLN B C 1
ATOM 5984 O O . GLN B 1 288 ? -14.047 -3.076 -16.234 1 86.5 288 GLN B O 1
ATOM 5989 N N . ARG B 1 289 ? -13.484 -3.377 -14.156 1 86.81 289 ARG B N 1
ATOM 5990 C CA . ARG B 1 289 ? -13.625 -4.824 -14.266 1 86.81 289 ARG B CA 1
ATOM 5991 C C . ARG B 1 289 ? -15.023 -5.273 -13.852 1 86.81 289 ARG B C 1
ATOM 5993 O O . ARG B 1 289 ? -15.531 -6.273 -14.352 1 86.81 289 ARG B O 1
ATOM 6000 N N . ILE B 1 290 ? -15.594 -4.523 -12.953 1 89.69 290 ILE B N 1
ATOM 6001 C CA . ILE B 1 290 ? -16.812 -5.086 -12.383 1 89.69 290 ILE B CA 1
ATOM 6002 C C . ILE B 1 290 ? -18.031 -4.34 -12.938 1 89.69 290 ILE B C 1
ATOM 6004 O O . ILE B 1 290 ? -19.156 -4.809 -12.797 1 89.69 290 ILE B O 1
ATOM 6008 N N . TYR B 1 291 ? -17.75 -3.17 -13.461 1 88.44 291 TYR B N 1
ATOM 6009 C CA . TYR B 1 291 ? -18.859 -2.445 -14.078 1 88.44 291 TYR B CA 1
ATOM 6010 C C . TYR B 1 291 ? -18.781 -2.533 -15.602 1 88.44 291 TYR B C 1
ATOM 6012 O O . TYR B 1 291 ? -17.688 -2.586 -16.172 1 88.44 291 TYR B O 1
ATOM 6020 N N . ASP B 1 292 ? -19.906 -2.643 -16.156 1 74.19 292 ASP B N 1
ATOM 6021 C CA . ASP B 1 292 ? -19.969 -2.68 -17.609 1 74.19 292 ASP B CA 1
ATOM 6022 C C . ASP B 1 292 ? -19.406 -1.399 -18.219 1 74.19 292 ASP B C 1
ATOM 6024 O O . ASP B 1 292 ? -19.453 -0.334 -17.609 1 74.19 292 ASP B O 1
ATOM 6028 N N . ALA B 1 293 ? -18.703 -1.687 -19.25 1 63.84 293 ALA B N 1
ATOM 6029 C CA . ALA B 1 293 ? -18 -0.635 -19.984 1 63.84 293 ALA B CA 1
ATOM 6030 C C . ALA B 1 293 ? -18.969 0.437 -20.469 1 63.84 293 ALA B C 1
ATOM 6032 O O . ALA B 1 293 ? -19.578 0.291 -21.531 1 63.84 293 ALA B O 1
ATOM 6033 N N . ASP B 1 294 ? -19.406 1.253 -19.562 1 67.31 294 ASP B N 1
ATOM 6034 C CA . ASP B 1 294 ? -20.266 2.322 -20.047 1 67.31 294 ASP B CA 1
ATOM 6035 C C . ASP B 1 294 ? -19.453 3.451 -20.672 1 67.31 294 ASP B C 1
ATOM 6037 O O . ASP B 1 294 ? -18.406 3.828 -20.141 1 67.31 294 ASP B O 1
ATOM 6041 N N . SER B 1 295 ? -19.828 3.652 -21.891 1 79.19 295 SER B N 1
ATOM 6042 C CA . SER B 1 295 ? -19.219 4.793 -22.562 1 79.19 295 SER B CA 1
ATOM 6043 C C . SER B 1 295 ? -19.734 6.113 -22.016 1 79.19 295 SER B C 1
ATOM 6045 O O . SER B 1 295 ? -20.859 6.176 -21.5 1 79.19 295 SER B O 1
ATOM 6047 N N . ARG B 1 296 ? -18.984 7.031 -22 1 83.88 296 ARG B N 1
ATOM 6048 C CA . ARG B 1 296 ? -19.344 8.375 -21.547 1 83.88 296 ARG B CA 1
ATOM 6049 C C . ARG B 1 296 ? -20.5 8.93 -22.391 1 83.88 296 ARG B C 1
ATOM 6051 O O . ARG B 1 296 ? -21.406 9.555 -21.844 1 83.88 296 ARG B O 1
ATOM 6058 N N . ILE B 1 297 ? -20.406 8.664 -23.703 1 86.5 297 ILE B N 1
ATOM 6059 C CA . ILE B 1 297 ? -21.438 9.031 -24.656 1 86.5 297 ILE B CA 1
ATOM 6060 C C . ILE B 1 297 ? -21.906 7.801 -25.422 1 86.5 297 ILE B C 1
ATOM 6062 O O . ILE B 1 297 ? -21.484 7.582 -26.562 1 86.5 297 ILE B O 1
ATOM 6066 N N . PRO B 1 298 ? -22.828 7.129 -24.906 1 83.88 298 PRO B N 1
ATOM 6067 C CA . PRO B 1 298 ? -23.25 5.855 -25.484 1 83.88 298 PRO B CA 1
ATOM 6068 C C . PRO B 1 298 ? -23.766 6.008 -26.906 1 83.88 298 PRO B C 1
ATOM 6070 O O . PRO B 1 298 ? -23.672 5.07 -27.719 1 83.88 298 PRO B O 1
ATOM 6073 N N . ALA B 1 299 ? -24.203 7.129 -27.203 1 85.56 299 ALA B N 1
ATOM 6074 C CA . ALA B 1 299 ? -24.797 7.355 -28.516 1 85.56 299 ALA B CA 1
ATOM 6075 C C . ALA B 1 299 ? -23.734 7.387 -29.609 1 85.56 299 ALA B C 1
ATOM 6077 O O . ALA B 1 299 ? -24.062 7.277 -30.797 1 85.56 299 ALA B O 1
ATOM 6078 N N . LEU B 1 300 ? -22.562 7.527 -29.281 1 88.06 300 LEU B N 1
ATOM 6079 C CA . LEU B 1 300 ? -21.469 7.582 -30.266 1 88.06 300 LEU B CA 1
ATOM 6080 C C . LEU B 1 300 ? -20.766 6.234 -30.375 1 88.06 300 LEU B C 1
ATOM 6082 O O . LEU B 1 300 ? -20.328 5.676 -29.359 1 88.06 300 LEU B O 1
ATOM 6086 N N . SER B 1 301 ? -20.688 5.805 -31.594 1 85.88 301 SER B N 1
ATOM 6087 C CA . SER B 1 301 ? -20 4.543 -31.859 1 85.88 301 SER B CA 1
ATOM 6088 C C . SER B 1 301 ? -18.484 4.742 -31.938 1 85.88 301 SER B C 1
ATOM 6090 O O . SER B 1 301 ? -18 5.875 -31.938 1 85.88 301 SER B O 1
ATOM 6092 N N . ARG B 1 302 ? -17.797 3.588 -32.062 1 84.19 302 ARG B N 1
ATOM 6093 C CA . ARG B 1 302 ? -16.344 3.629 -32.25 1 84.19 302 ARG B CA 1
ATOM 6094 C C . ARG B 1 302 ? -15.969 4.301 -33.562 1 84.19 302 ARG B C 1
ATOM 6096 O O . ARG B 1 302 ? -14.977 5.031 -33.625 1 84.19 302 ARG B O 1
ATOM 6103 N N . SER B 1 303 ? -16.703 4 -34.531 1 87.44 303 SER B N 1
ATOM 6104 C CA . SER B 1 303 ? -16.453 4.598 -35.844 1 87.44 303 SER B CA 1
ATOM 6105 C C . SER B 1 303 ? -16.688 6.105 -35.812 1 87.44 303 SER B C 1
ATOM 6107 O O . SER B 1 303 ? -15.945 6.867 -36.438 1 87.44 303 SER B O 1
ATOM 6109 N N . ASP B 1 304 ? -17.734 6.512 -35.156 1 88.75 304 ASP B N 1
ATOM 6110 C CA . ASP B 1 304 ? -18.016 7.934 -35 1 88.75 304 ASP B CA 1
ATOM 6111 C C . ASP B 1 304 ? -16.844 8.656 -34.344 1 88.75 304 ASP B C 1
ATOM 6113 O O . ASP B 1 304 ? -16.422 9.727 -34.781 1 88.75 304 ASP B O 1
ATOM 6117 N N . MET B 1 305 ? -16.375 8.023 -33.375 1 88.19 305 MET B N 1
ATOM 6118 C CA . MET B 1 305 ? -15.281 8.609 -32.594 1 88.19 305 MET B CA 1
ATOM 6119 C C . MET B 1 305 ? -14.023 8.711 -33.438 1 88.19 305 MET B C 1
ATOM 6121 O O . MET B 1 305 ? -13.273 9.688 -33.344 1 88.19 305 MET B O 1
ATOM 6125 N N . GLN B 1 306 ? -13.805 7.738 -34.188 1 88.94 306 GLN B N 1
ATOM 6126 C CA . GLN B 1 306 ? -12.633 7.754 -35.062 1 88.94 306 GLN B CA 1
ATOM 6127 C C . GLN B 1 306 ? -12.703 8.914 -36.062 1 88.94 306 GLN B C 1
ATOM 6129 O O . GLN B 1 306 ? -11.695 9.57 -36.312 1 88.94 306 GLN B O 1
ATOM 6134 N N . GLN B 1 307 ? -13.828 9.094 -36.594 1 90.81 307 GLN B N 1
ATOM 6135 C CA . GLN B 1 307 ? -14.008 10.18 -37.562 1 90.81 307 GLN B CA 1
ATOM 6136 C C . GLN B 1 307 ? -13.836 11.539 -36.875 1 90.81 307 GLN B C 1
ATOM 6138 O O . GLN B 1 307 ? -13.195 12.438 -37.438 1 90.81 307 GLN B O 1
ATOM 6143 N N . ALA B 1 308 ? -14.445 11.641 -35.75 1 90.75 308 ALA B N 1
ATOM 6144 C CA . ALA B 1 308 ? -14.32 12.883 -35 1 90.75 308 ALA B CA 1
ATOM 6145 C C . ALA B 1 308 ? -12.867 13.164 -34.656 1 90.75 308 ALA B C 1
ATOM 6147 O O . ALA B 1 308 ? -12.406 14.305 -34.75 1 90.75 308 ALA B O 1
ATOM 6148 N N . ARG B 1 309 ? -12.18 12.141 -34.281 1 89.5 309 ARG B N 1
ATOM 6149 C CA . ARG B 1 309 ? -10.773 12.273 -33.875 1 89.5 309 ARG B CA 1
ATOM 6150 C C . ARG B 1 309 ? -9.922 12.719 -35.062 1 89.5 309 ARG B C 1
ATOM 6152 O O . ARG B 1 309 ? -9.031 13.562 -34.906 1 89.5 309 ARG B O 1
ATOM 6159 N N . ARG B 1 310 ? -10.164 12.125 -36.156 1 91.31 310 ARG B N 1
ATOM 6160 C CA . ARG B 1 310 ? -9.422 12.5 -37.344 1 91.31 310 ARG B CA 1
ATOM 6161 C C . ARG B 1 310 ? -9.664 13.961 -37.688 1 91.31 310 ARG B C 1
ATOM 6163 O O . ARG B 1 310 ? -8.727 14.68 -38.062 1 91.31 310 ARG B O 1
ATOM 6170 N N . ALA B 1 311 ? -10.883 14.32 -37.656 1 93.5 311 ALA B N 1
ATOM 6171 C CA . ALA B 1 311 ? -11.227 15.711 -37.938 1 93.5 311 ALA B CA 1
ATOM 6172 C C . ALA B 1 311 ? -10.562 16.656 -36.938 1 93.5 311 ALA B C 1
ATOM 6174 O O . ALA B 1 311 ? -10.047 17.703 -37.312 1 93.5 311 ALA B O 1
ATOM 6175 N N . ALA B 1 312 ? -10.633 16.344 -35.719 1 92.5 312 ALA B N 1
ATOM 6176 C CA . ALA B 1 312 ? -10.031 17.156 -34.656 1 92.5 312 ALA B CA 1
ATOM 6177 C C . ALA B 1 312 ? -8.523 17.297 -34.875 1 92.5 312 ALA B C 1
ATOM 6179 O O . ALA B 1 312 ? -7.973 18.391 -34.75 1 92.5 312 ALA B O 1
ATOM 6180 N N . ARG B 1 313 ? -7.918 16.172 -35.125 1 91.81 313 ARG B N 1
ATOM 6181 C CA . ARG B 1 313 ? -6.469 16.172 -35.312 1 91.81 313 ARG B CA 1
ATOM 6182 C C . ARG B 1 313 ? -6.066 17.047 -36.5 1 91.81 313 ARG B C 1
ATOM 6184 O O . ARG B 1 313 ? -5.129 17.844 -36.406 1 91.81 313 ARG B O 1
ATOM 6191 N N . LYS B 1 314 ? -6.727 16.828 -37.531 1 93.5 314 LYS B N 1
ATOM 6192 C CA . LYS B 1 314 ? -6.441 17.625 -38.719 1 93.5 314 LYS B CA 1
ATOM 6193 C C . LYS B 1 314 ? -6.598 19.125 -38.438 1 93.5 314 LYS B C 1
ATOM 6195 O O . LYS B 1 314 ? -5.742 19.922 -38.812 1 93.5 314 LYS B O 1
ATOM 6200 N N . ALA B 1 315 ? -7.652 19.469 -37.812 1 94 315 ALA B N 1
ATOM 6201 C CA . ALA B 1 315 ? -7.93 20.859 -37.5 1 94 315 ALA B CA 1
ATOM 6202 C C . ALA B 1 315 ? -6.883 21.438 -36.562 1 94 315 ALA B C 1
ATOM 6204 O O . ALA B 1 315 ? -6.453 22.578 -36.719 1 94 315 ALA B O 1
ATOM 6205 N N . ALA B 1 316 ? -6.578 20.734 -35.562 1 92.5 316 ALA B N 1
ATOM 6206 C CA . ALA B 1 316 ? -5.594 21.188 -34.594 1 92.5 316 ALA B CA 1
ATOM 6207 C C . ALA B 1 316 ? -4.227 21.391 -35.219 1 92.5 316 ALA B C 1
ATOM 6209 O O . ALA B 1 316 ? -3.549 22.391 -34.969 1 92.5 316 ALA B O 1
ATOM 6210 N N . LEU B 1 317 ? -3.84 20.438 -36.031 1 92.94 317 LEU B N 1
ATOM 6211 C CA . LEU B 1 317 ? -2.553 20.547 -36.719 1 92.94 317 LEU B CA 1
ATOM 6212 C C . LEU B 1 317 ? -2.521 21.75 -37.656 1 92.94 317 LEU B C 1
ATOM 6214 O O . LEU B 1 317 ? -1.512 22.453 -37.719 1 92.94 317 LEU B O 1
ATOM 6218 N N . GLU B 1 318 ? -3.557 21.922 -38.344 1 93.31 318 GLU B N 1
ATOM 6219 C CA . GLU B 1 318 ? -3.652 23.078 -39.25 1 93.31 318 GLU B CA 1
ATOM 6220 C C . GLU B 1 318 ? -3.572 24.375 -38.438 1 93.31 318 GLU B C 1
ATOM 6222 O O . GLU B 1 318 ? -2.912 25.328 -38.875 1 93.31 318 GLU B O 1
ATOM 6227 N N . LYS B 1 319 ? -4.227 24.375 -37.375 1 92.44 319 LYS B N 1
ATOM 6228 C CA . LYS B 1 319 ? -4.219 25.578 -36.531 1 92.44 319 LYS B CA 1
ATOM 6229 C C . LYS B 1 319 ? -2.818 25.875 -36.031 1 92.44 319 LYS B C 1
ATOM 6231 O O . LYS B 1 319 ? -2.375 27.031 -36.031 1 92.44 319 LYS B O 1
ATOM 6236 N N . VAL B 1 320 ? -2.15 24.891 -35.562 1 91.62 320 VAL B N 1
ATOM 6237 C CA . VAL B 1 320 ? -0.815 25.062 -35 1 91.62 320 VAL B CA 1
ATOM 6238 C C . VAL B 1 320 ? 0.146 25.547 -36.062 1 91.62 320 VAL B C 1
ATOM 6240 O O . VAL B 1 320 ? 1.056 26.328 -35.812 1 91.62 320 VAL B O 1
ATOM 6243 N N . ARG B 1 321 ? -0.043 25.109 -37.281 1 90.12 321 ARG B N 1
ATOM 6244 C CA . ARG B 1 321 ? 0.791 25.531 -38.406 1 90.12 321 ARG B CA 1
ATOM 6245 C C . ARG B 1 321 ? 0.567 27 -38.719 1 90.12 321 ARG B C 1
ATOM 6247 O O . ARG B 1 321 ? 1.461 27.656 -39.25 1 90.12 321 ARG B O 1
ATOM 6254 N N . GLN B 1 322 ? -0.655 27.438 -38.375 1 89.12 322 GLN B N 1
ATOM 6255 C CA . GLN B 1 322 ? -1.048 28.797 -38.75 1 89.12 322 GLN B CA 1
ATOM 6256 C C . GLN B 1 322 ? -0.686 29.797 -37.656 1 89.12 322 GLN B C 1
ATOM 6258 O O . GLN B 1 322 ? -0.73 31.016 -37.875 1 89.12 322 GLN B O 1
ATOM 6263 N N . ILE B 1 323 ? -0.348 29.266 -36.531 1 86.88 323 ILE B N 1
ATOM 6264 C CA . ILE B 1 323 ? -0.063 30.172 -35.438 1 86.88 323 ILE B CA 1
ATOM 6265 C C . ILE B 1 323 ? 1.152 31.031 -35.781 1 86.88 323 ILE B C 1
ATOM 6267 O O . ILE B 1 323 ? 2.141 30.531 -36.312 1 86.88 323 ILE B O 1
ATOM 6271 N N . ASP B 1 324 ? 0.967 32.344 -35.531 1 79.56 324 ASP B N 1
ATOM 6272 C CA . ASP B 1 324 ? 2.041 33.312 -35.75 1 79.56 324 ASP B CA 1
ATOM 6273 C C . ASP B 1 324 ? 3.201 33.062 -34.781 1 79.56 324 ASP B C 1
ATOM 6275 O O . ASP B 1 324 ? 3.031 33.188 -33.594 1 79.56 324 ASP B O 1
ATOM 6279 N N . ARG B 1 325 ? 4.289 32.656 -35.312 1 83 325 ARG B N 1
ATOM 6280 C CA . ARG B 1 325 ? 5.441 32.375 -34.469 1 83 325 ARG B CA 1
ATOM 6281 C C . ARG B 1 325 ? 6.555 33.375 -34.688 1 83 325 ARG B C 1
ATOM 6283 O O . ARG B 1 325 ? 7.738 33.062 -34.594 1 83 325 ARG B O 1
ATOM 6290 N N . THR B 1 326 ? 6.133 34.562 -35 1 79.31 326 THR B N 1
ATOM 6291 C CA . THR B 1 326 ? 7.117 35.656 -35.156 1 79.31 326 THR B CA 1
ATOM 6292 C C . THR B 1 326 ? 7.934 35.812 -33.906 1 79.31 326 THR B C 1
ATOM 6294 O O . THR B 1 326 ? 7.371 36 -32.812 1 79.31 326 THR B O 1
ATOM 6297 N N . GLY B 1 327 ? 9.234 35.719 -33.875 1 79.38 327 GLY B N 1
ATOM 6298 C CA . GLY B 1 327 ? 10.133 35.875 -32.75 1 79.38 327 GLY B CA 1
ATOM 6299 C C . GLY B 1 327 ? 10.359 34.594 -31.969 1 79.38 327 GLY B C 1
ATOM 6300 O O . GLY B 1 327 ? 11.016 34.594 -30.922 1 79.38 327 GLY B O 1
ATOM 6301 N N . ARG B 1 328 ? 9.609 33.594 -32.469 1 84.88 328 ARG B N 1
ATOM 6302 C CA . ARG B 1 328 ? 9.789 32.281 -31.844 1 84.88 328 ARG B CA 1
ATOM 6303 C C . ARG B 1 328 ? 10.383 31.281 -32.844 1 84.88 328 ARG B C 1
ATOM 6305 O O . ARG B 1 328 ? 10.32 31.5 -34.062 1 84.88 328 ARG B O 1
ATOM 6312 N N . GLU B 1 329 ? 10.977 30.297 -32.312 1 82.88 329 GLU B N 1
ATOM 6313 C CA . GLU B 1 329 ? 11.492 29.234 -33.188 1 82.88 329 GLU B CA 1
ATOM 6314 C C . GLU B 1 329 ? 10.359 28.531 -33.938 1 82.88 329 GLU B C 1
ATOM 6316 O O . GLU B 1 329 ? 9.297 28.266 -33.344 1 82.88 329 GLU B O 1
ATOM 6321 N N . PRO B 1 330 ? 10.57 28.406 -35.219 1 83.31 330 PRO B N 1
ATOM 6322 C CA . PRO B 1 330 ? 9.555 27.672 -35.969 1 83.31 330 PRO B CA 1
ATOM 6323 C C . PRO B 1 330 ? 9.359 26.25 -35.469 1 83.31 330 PRO B C 1
ATOM 6325 O O . PRO B 1 330 ? 10.273 25.672 -34.875 1 83.31 330 PRO B O 1
ATOM 6328 N N . LEU B 1 331 ? 8.18 25.75 -35.656 1 88.81 331 LEU B N 1
ATOM 6329 C CA . LEU B 1 331 ? 7.902 24.359 -35.281 1 88.81 331 LEU B CA 1
ATOM 6330 C C . LEU B 1 331 ? 8.602 23.391 -36.219 1 88.81 331 LEU B C 1
ATOM 6332 O O . LEU B 1 331 ? 8.5 23.531 -37.438 1 88.81 331 LEU B O 1
ATOM 6336 N N . SER B 1 332 ? 9.352 22.547 -35.719 1 89.19 332 SER B N 1
ATOM 6337 C CA . SER B 1 332 ? 10.008 21.531 -36.531 1 89.19 332 SER B CA 1
ATOM 6338 C C . SER B 1 332 ? 9.031 20.422 -36.906 1 89.19 332 SER B C 1
ATOM 6340 O O . SER B 1 332 ? 7.957 20.297 -36.344 1 89.19 332 SER B O 1
ATOM 6342 N N . PRO B 1 333 ? 9.359 19.688 -38.031 1 90.31 333 PRO B N 1
ATOM 6343 C CA . PRO B 1 333 ? 8.523 18.531 -38.344 1 90.31 333 PRO B CA 1
ATOM 6344 C C . PRO B 1 333 ? 8.391 17.547 -37.188 1 90.31 333 PRO B C 1
ATOM 6346 O O . PRO B 1 333 ? 7.348 16.906 -37.062 1 90.31 333 PRO B O 1
ATOM 6349 N N . ALA B 1 334 ? 9.414 17.484 -36.438 1 90.12 334 ALA B N 1
ATOM 6350 C CA . ALA B 1 334 ? 9.383 16.609 -35.281 1 90.12 334 ALA B CA 1
ATOM 6351 C C . ALA B 1 334 ? 8.367 17.094 -34.25 1 90.12 334 ALA B C 1
ATOM 6353 O O . ALA B 1 334 ? 7.691 16.281 -33.594 1 90.12 334 ALA B O 1
ATOM 6354 N N . ASP B 1 335 ? 8.266 18.328 -34.125 1 90.5 335 ASP B N 1
ATOM 6355 C CA . ASP B 1 335 ? 7.301 18.906 -33.188 1 90.5 335 ASP B CA 1
ATOM 6356 C C . ASP B 1 335 ? 5.871 18.594 -33.625 1 90.5 335 ASP B C 1
ATOM 6358 O O . ASP B 1 335 ? 5.035 18.219 -32.812 1 90.5 335 ASP B O 1
ATOM 6362 N N . LEU B 1 336 ? 5.691 18.75 -34.906 1 90.94 336 LEU B N 1
ATOM 6363 C CA . LEU B 1 336 ? 4.352 18.531 -35.438 1 90.94 336 LEU B CA 1
ATOM 6364 C C . LEU B 1 336 ? 3.963 17.062 -35.344 1 90.94 336 LEU B C 1
ATOM 6366 O O . LEU B 1 336 ? 2.809 16.734 -35.062 1 90.94 336 LEU B O 1
ATOM 6370 N N . THR B 1 337 ? 4.922 16.219 -35.594 1 91 337 THR B N 1
ATOM 6371 C CA . THR B 1 337 ? 4.668 14.781 -35.469 1 91 337 THR B CA 1
ATOM 6372 C C . THR B 1 337 ? 4.336 14.422 -34.031 1 91 337 THR B C 1
ATOM 6374 O O . THR B 1 337 ? 3.391 13.672 -33.781 1 91 337 THR B O 1
ATOM 6377 N N . GLU B 1 338 ? 5.059 15.008 -33.188 1 89.62 338 GLU B N 1
ATOM 6378 C CA . GLU B 1 338 ? 4.828 14.758 -31.766 1 89.62 338 GLU B CA 1
ATOM 6379 C C . GLU B 1 338 ? 3.467 15.289 -31.328 1 89.62 338 GLU B C 1
ATOM 6381 O O . GLU B 1 338 ? 2.771 14.656 -30.531 1 89.62 338 GLU B O 1
ATOM 6386 N N . PHE B 1 339 ? 3.17 16.391 -31.859 1 90.44 339 PHE B N 1
ATOM 6387 C CA . PHE B 1 339 ? 1.879 16.984 -31.531 1 90.44 339 PHE B CA 1
ATOM 6388 C C . PHE B 1 339 ? 0.738 16.109 -32.031 1 90.44 339 PHE B C 1
ATOM 6390 O O . PHE B 1 339 ? -0.249 15.891 -31.328 1 90.44 339 PHE B O 1
ATOM 6397 N N . GLY B 1 340 ? 0.886 15.68 -33.188 1 87.94 340 GLY B N 1
ATOM 6398 C CA . GLY B 1 340 ? -0.105 14.766 -33.719 1 87.94 340 GLY B CA 1
ATOM 6399 C C . GLY B 1 340 ? -0.275 13.508 -32.906 1 87.94 340 GLY B C 1
ATOM 6400 O O . GLY B 1 340 ? -1.399 13.062 -32.656 1 87.94 340 GLY B O 1
ATOM 6401 N N . GLN B 1 341 ? 0.792 12.969 -32.5 1 87.5 341 GLN B N 1
ATOM 6402 C CA . GLN B 1 341 ? 0.759 11.773 -31.656 1 87.5 341 GLN B CA 1
ATOM 6403 C C . GLN B 1 341 ? 0.115 12.062 -30.297 1 87.5 341 GLN B C 1
ATOM 6405 O O . GLN B 1 341 ? -0.634 11.234 -29.781 1 87.5 341 GLN B O 1
ATOM 6410 N N . ALA B 1 342 ? 0.433 13.188 -29.797 1 87.25 342 ALA B N 1
ATOM 6411 C CA . ALA B 1 342 ? -0.151 13.594 -28.531 1 87.25 342 ALA B CA 1
ATOM 6412 C C . ALA B 1 342 ? -1.671 13.695 -28.625 1 87.25 342 ALA B C 1
ATOM 6414 O O . ALA B 1 342 ? -2.387 13.32 -27.688 1 87.25 342 ALA B O 1
ATOM 6415 N N . MET B 1 343 ? -2.113 14.195 -29.703 1 86 343 MET B N 1
ATOM 6416 C CA . MET B 1 343 ? -3.551 14.297 -29.938 1 86 343 MET B CA 1
ATOM 6417 C C . MET B 1 343 ? -4.191 12.906 -29.984 1 86 343 MET B C 1
ATOM 6419 O O . MET B 1 343 ? -5.246 12.688 -29.406 1 86 343 MET B O 1
ATOM 6423 N N . ASN B 1 344 ? -3.494 12.078 -30.656 1 83.62 344 ASN B N 1
ATOM 6424 C CA . ASN B 1 344 ? -4 10.711 -30.766 1 83.62 344 ASN B CA 1
ATOM 6425 C C . ASN B 1 344 ? -4.07 10.039 -29.391 1 83.62 344 ASN B C 1
ATOM 6427 O O . ASN B 1 344 ? -5.055 9.375 -29.078 1 83.62 344 ASN B O 1
ATOM 6431 N N . ASP B 1 345 ? -3.088 10.219 -28.641 1 79.44 345 ASP B N 1
ATOM 6432 C CA . ASP B 1 345 ? -3.029 9.633 -27.312 1 79.44 345 ASP B CA 1
ATOM 6433 C C . ASP B 1 345 ? -4.141 10.188 -26.422 1 79.44 345 ASP B C 1
ATOM 6435 O O . ASP B 1 345 ? -4.77 9.438 -25.672 1 79.44 345 ASP B O 1
ATOM 6439 N N . SER B 1 346 ? -4.367 11.406 -26.531 1 79.44 346 SER B N 1
ATOM 6440 C CA . SER B 1 346 ? -5.336 12.07 -25.672 1 79.44 346 SER B CA 1
ATOM 6441 C C . SER B 1 346 ? -6.762 11.672 -26.047 1 79.44 346 SER B C 1
ATOM 6443 O O . SER B 1 346 ? -7.629 11.57 -25.172 1 79.44 346 SER B O 1
ATOM 6445 N N . PHE B 1 347 ? -6.961 11.414 -27.297 1 77.69 347 PHE B N 1
ATOM 6446 C CA . PHE B 1 347 ? -8.32 11.164 -27.75 1 77.69 347 PHE B CA 1
ATOM 6447 C C . PHE B 1 347 ? -8.695 9.703 -27.578 1 77.69 347 PHE B C 1
ATOM 6449 O O . PHE B 1 347 ? -9.867 9.336 -27.703 1 77.69 347 PHE B O 1
ATOM 6456 N N . SER B 1 348 ? -7.758 8.883 -27.234 1 73.56 348 SER B N 1
ATOM 6457 C CA . SER B 1 348 ? -8.016 7.453 -27.109 1 73.56 348 SER B CA 1
ATOM 6458 C C . SER B 1 348 ? -8.977 7.16 -25.969 1 73.56 348 SER B C 1
ATOM 6460 O O . SER B 1 348 ? -9.664 6.137 -25.969 1 73.56 348 SER B O 1
ATOM 6462 N N . PHE B 1 349 ? -9.164 8.117 -25.062 1 73.94 349 PHE B N 1
ATOM 6463 C CA . PHE B 1 349 ? -9.969 7.82 -23.891 1 73.94 349 PHE B CA 1
ATOM 6464 C C . PHE B 1 349 ? -11.18 8.742 -23.812 1 73.94 349 PHE B C 1
ATOM 6466 O O . PHE B 1 349 ? -11.82 8.852 -22.766 1 73.94 349 PHE B O 1
ATOM 6473 N N . ILE B 1 350 ? -11.508 9.281 -24.906 1 77.12 350 ILE B N 1
ATOM 6474 C CA . ILE B 1 350 ? -12.516 10.336 -24.906 1 77.12 350 ILE B CA 1
ATOM 6475 C C . ILE B 1 350 ? -13.867 9.766 -24.484 1 77.12 350 ILE B C 1
ATOM 6477 O O . ILE B 1 350 ? -14.633 10.422 -23.781 1 77.12 350 ILE B O 1
ATOM 6481 N N . ASN B 1 351 ? -14.125 8.562 -24.859 1 81.69 351 ASN B N 1
ATOM 6482 C CA . ASN B 1 351 ? -15.453 8.031 -24.594 1 81.69 351 ASN B CA 1
ATOM 6483 C C . ASN B 1 351 ? -15.453 7.098 -23.391 1 81.69 351 ASN B C 1
ATOM 6485 O O . ASN B 1 351 ? -16.422 6.379 -23.156 1 81.69 351 ASN B O 1
ATOM 6489 N N . LYS B 1 352 ? -14.414 7.125 -22.625 1 80.88 352 LYS B N 1
ATOM 6490 C CA . LYS B 1 352 ? -14.367 6.34 -21.391 1 80.88 352 LYS B CA 1
ATOM 6491 C C . LYS B 1 352 ? -14.938 7.129 -20.219 1 80.88 352 LYS B C 1
ATOM 6493 O O . LYS B 1 352 ? -14.844 8.359 -20.188 1 80.88 352 LYS B O 1
ATOM 6498 N N . PRO B 1 353 ? -15.578 6.367 -19.297 1 84.81 353 PRO B N 1
ATOM 6499 C CA . PRO B 1 353 ? -16.047 7.062 -18.094 1 84.81 353 PRO B CA 1
ATOM 6500 C C . PRO B 1 353 ? -14.93 7.816 -17.375 1 84.81 353 PRO B C 1
ATOM 6502 O O . PRO B 1 353 ? -13.781 7.375 -17.391 1 84.81 353 PRO B O 1
ATOM 6505 N N . THR B 1 354 ? -15.336 8.945 -16.859 1 85.88 354 THR B N 1
ATOM 6506 C CA . THR B 1 354 ? -14.367 9.727 -16.094 1 85.88 354 THR B CA 1
ATOM 6507 C C . THR B 1 354 ? -14.102 9.07 -14.734 1 85.88 354 THR B C 1
ATOM 6509 O O . THR B 1 354 ? -14.883 8.227 -14.281 1 85.88 354 THR B O 1
ATOM 6512 N N . TYR B 1 355 ? -13.047 9.461 -14.18 1 87.88 355 TYR B N 1
ATOM 6513 C CA . TYR B 1 355 ? -12.727 8.953 -12.852 1 87.88 355 TYR B CA 1
ATOM 6514 C C . TYR B 1 355 ? -13.836 9.266 -11.859 1 87.88 355 TYR B C 1
ATOM 6516 O O . TYR B 1 355 ? -14.242 8.406 -11.078 1 87.88 355 TYR B O 1
ATOM 6524 N N . ARG B 1 356 ? -14.352 10.461 -11.867 1 91.88 356 ARG B N 1
ATOM 6525 C CA . ARG B 1 356 ? -15.406 10.867 -10.953 1 91.88 356 ARG B CA 1
ATOM 6526 C C . ARG B 1 356 ? -16.656 10.008 -11.133 1 91.88 356 ARG B C 1
ATOM 6528 O O . ARG B 1 356 ? -17.297 9.625 -10.156 1 91.88 356 ARG B O 1
ATOM 6535 N N . SER B 1 357 ? -16.984 9.766 -12.359 1 91.5 357 SER B N 1
ATOM 6536 C CA . SER B 1 357 ? -18.172 8.961 -12.625 1 91.5 357 SER B CA 1
ATOM 6537 C C . SER B 1 357 ? -18.016 7.539 -12.094 1 91.5 357 SER B C 1
ATOM 6539 O O . SER B 1 357 ? -18.984 6.934 -11.625 1 91.5 357 SER B O 1
ATOM 6541 N N . ARG B 1 358 ? -16.828 7.023 -12.203 1 92.75 358 ARG B N 1
ATOM 6542 C CA . ARG B 1 358 ? -16.547 5.695 -11.656 1 92.75 358 ARG B CA 1
ATOM 6543 C C . ARG B 1 358 ? -16.766 5.668 -10.148 1 92.75 358 ARG B C 1
ATOM 6545 O O . ARG B 1 358 ? -17.375 4.738 -9.617 1 92.75 358 ARG B O 1
ATOM 6552 N N . MET B 1 359 ? -16.266 6.691 -9.508 1 96 359 MET B N 1
ATOM 6553 C CA . MET B 1 359 ? -16.438 6.785 -8.055 1 96 359 MET B CA 1
ATOM 6554 C C . MET B 1 359 ? -17.891 6.992 -7.684 1 96 359 MET B C 1
ATOM 6556 O O . MET B 1 359 ? -18.359 6.488 -6.656 1 96 359 MET B O 1
ATOM 6560 N N . ALA B 1 360 ? -18.609 7.676 -8.523 1 96.06 360 ALA B N 1
ATOM 6561 C CA . ALA B 1 360 ? -20.047 7.898 -8.297 1 96.06 360 ALA B CA 1
ATOM 6562 C C . ALA B 1 360 ? -20.812 6.582 -8.359 1 96.06 360 ALA B C 1
ATOM 6564 O O . ALA B 1 360 ? -21.75 6.367 -7.59 1 96.06 360 ALA B O 1
ATOM 6565 N N . ASP B 1 361 ? -20.406 5.754 -9.281 1 95.25 361 ASP B N 1
ATOM 6566 C CA . ASP B 1 361 ? -21.047 4.445 -9.375 1 95.25 361 ASP B CA 1
ATOM 6567 C C . ASP B 1 361 ? -20.828 3.631 -8.102 1 95.25 361 ASP B C 1
ATOM 6569 O O . ASP B 1 361 ? -21.781 3.033 -7.574 1 95.25 361 ASP B O 1
ATOM 6573 N N . PHE B 1 362 ? -19.625 3.652 -7.625 1 95.94 362 PHE B N 1
ATOM 6574 C CA . PHE B 1 362 ? -19.297 2.922 -6.406 1 95.94 362 PHE B CA 1
ATOM 6575 C C . PHE B 1 362 ? -20.141 3.418 -5.238 1 95.94 362 PHE B C 1
ATOM 6577 O O . PHE B 1 362 ? -20.75 2.623 -4.523 1 95.94 362 PHE B O 1
ATOM 6584 N N . VAL B 1 363 ? -20.125 4.703 -5.062 1 96.94 363 VAL B N 1
ATOM 6585 C CA . VAL B 1 363 ? -20.781 5.242 -3.871 1 96.94 363 VAL B CA 1
ATOM 6586 C C . VAL B 1 363 ? -22.297 5.082 -3.99 1 96.94 363 VAL B C 1
ATOM 6588 O O . VAL B 1 363 ? -22.984 4.848 -2.99 1 96.94 363 VAL B O 1
ATOM 6591 N N . ALA B 1 364 ? -22.828 5.227 -5.188 1 96.69 364 ALA B N 1
ATOM 6592 C CA . ALA B 1 364 ? -24.266 5.004 -5.375 1 96.69 364 ALA B CA 1
ATOM 6593 C C . ALA B 1 364 ? -24.656 3.592 -4.961 1 96.69 364 ALA B C 1
ATOM 6595 O O . ALA B 1 364 ? -25.641 3.402 -4.242 1 96.69 364 ALA B O 1
ATOM 6596 N N . GLU B 1 365 ? -23.906 2.67 -5.379 1 96.44 365 GLU B N 1
ATOM 6597 C CA . GLU B 1 365 ? -24.188 1.281 -5.023 1 96.44 365 GLU B CA 1
ATOM 6598 C C . GLU B 1 365 ? -24 1.048 -3.525 1 96.44 365 GLU B C 1
ATOM 6600 O O . GLU B 1 365 ? -24.844 0.419 -2.883 1 96.44 365 GLU B O 1
ATOM 6605 N N . ALA B 1 366 ? -23 1.535 -2.969 1 97.56 366 ALA B N 1
ATOM 6606 C CA . ALA B 1 366 ? -22.734 1.363 -1.544 1 97.56 366 ALA B CA 1
ATOM 6607 C C . ALA B 1 366 ? -23.828 2.023 -0.701 1 97.56 366 ALA B C 1
ATOM 6609 O O . ALA B 1 366 ? -24.281 1.448 0.287 1 97.56 366 ALA B O 1
ATOM 6610 N N . GLN B 1 367 ? -24.234 3.211 -1.1 1 96.69 367 GLN B N 1
ATOM 6611 C CA . GLN B 1 367 ? -25.234 3.965 -0.357 1 96.69 367 GLN B CA 1
ATOM 6612 C C . GLN B 1 367 ? -26.609 3.289 -0.439 1 96.69 367 GLN B C 1
ATOM 6614 O O . GLN B 1 367 ? -27.438 3.438 0.463 1 96.69 367 GLN B O 1
ATOM 6619 N N . SER B 1 368 ? -26.828 2.596 -1.486 1 96.44 368 SER B N 1
ATOM 6620 C CA . SER B 1 368 ? -28.078 1.854 -1.597 1 96.44 368 SER B CA 1
ATOM 6621 C C . SER B 1 368 ? -28.172 0.757 -0.541 1 96.44 368 SER B C 1
ATOM 6623 O O . SER B 1 368 ? -29.266 0.326 -0.175 1 96.44 368 SER B O 1
ATOM 6625 N N . ILE B 1 369 ? -27.078 0.335 -0.06 1 96.5 369 ILE B N 1
ATOM 6626 C CA . ILE B 1 369 ? -27 -0.721 0.945 1 96.5 369 ILE B CA 1
ATOM 6627 C C . ILE B 1 369 ? -26.828 -0.103 2.33 1 96.5 369 ILE B C 1
ATOM 6629 O O . ILE B 1 369 ? -27.578 -0.408 3.258 1 96.5 369 ILE B O 1
ATOM 6633 N N . ILE B 1 370 ? -25.844 0.818 2.357 1 96.25 370 ILE B N 1
ATOM 6634 C CA . ILE B 1 370 ? -25.547 1.532 3.592 1 96.25 370 ILE B CA 1
ATOM 6635 C C . ILE B 1 370 ? -25.688 3.035 3.369 1 96.25 370 ILE B C 1
ATOM 6637 O O . ILE B 1 370 ? -24.719 3.723 3.066 1 96.25 370 ILE B O 1
ATOM 6641 N N . PRO B 1 371 ? -26.781 3.729 3.473 1 90.69 371 PRO B N 1
ATOM 6642 C CA . PRO B 1 371 ? -27.047 5.125 3.109 1 90.69 371 PRO B CA 1
ATOM 6643 C C . PRO B 1 371 ? -26.078 6.094 3.773 1 90.69 371 PRO B C 1
ATOM 6645 O O . PRO B 1 371 ? -25.641 7.066 3.146 1 90.69 371 PRO B O 1
ATOM 6648 N N . GLY B 1 372 ? -25.531 5.926 4.992 1 89.62 372 GLY B N 1
ATOM 6649 C CA . GLY B 1 372 ? -24.719 6.875 5.727 1 89.62 372 GLY B CA 1
ATOM 6650 C C . GLY B 1 372 ? -23.219 6.594 5.598 1 89.62 372 GLY B C 1
ATOM 6651 O O . GLY B 1 372 ? -22.406 7.219 6.281 1 89.62 372 GLY B O 1
ATOM 6652 N N . ILE B 1 373 ? -22.875 5.871 4.559 1 94.19 373 ILE B N 1
ATOM 6653 C CA . ILE B 1 373 ? -21.5 5.359 4.52 1 94.19 373 ILE B CA 1
ATOM 6654 C C . ILE B 1 373 ? -20.531 6.5 4.211 1 94.19 373 ILE B C 1
ATOM 6656 O O . ILE B 1 373 ? -19.406 6.508 4.688 1 94.19 373 ILE B O 1
ATOM 6660 N N . VAL B 1 374 ? -21.031 7.496 3.391 1 95.94 374 VAL B N 1
ATOM 6661 C CA . VAL B 1 374 ? -20.203 8.656 3.086 1 95.94 374 VAL B CA 1
ATOM 6662 C C . VAL B 1 374 ? -20.938 9.938 3.438 1 95.94 374 VAL B C 1
ATOM 6664 O O . VAL B 1 374 ? -20.766 10.969 2.785 1 95.94 374 VAL B O 1
ATOM 6667 N N . GLY B 1 375 ? -21.75 9.891 4.484 1 91.12 375 GLY B N 1
ATOM 6668 C CA . GLY B 1 375 ? -22.625 10.992 4.848 1 91.12 375 GLY B CA 1
ATOM 6669 C C . GLY B 1 375 ? -21.875 12.227 5.297 1 91.12 375 GLY B C 1
ATOM 6670 O O . GLY B 1 375 ? -22.406 13.336 5.273 1 91.12 375 GLY B O 1
ATOM 6671 N N . ALA B 1 376 ? -20.641 12.07 5.68 1 91.62 376 ALA B N 1
ATOM 6672 C CA . ALA B 1 376 ? -19.828 13.203 6.148 1 91.62 376 ALA B CA 1
ATOM 6673 C C . ALA B 1 376 ? -19.375 14.078 4.984 1 91.62 376 ALA B C 1
ATOM 6675 O O . ALA B 1 376 ? -19.031 15.242 5.176 1 91.62 376 ALA B O 1
ATOM 6676 N N . PHE B 1 377 ? -19.391 13.492 3.777 1 95.38 377 PHE B N 1
ATOM 6677 C CA . PHE B 1 377 ? -18.922 14.211 2.6 1 95.38 377 PHE B CA 1
ATOM 6678 C C . PHE B 1 377 ? -20.078 14.906 1.893 1 95.38 377 PHE B C 1
ATOM 6680 O O . PHE B 1 377 ? -21.172 14.344 1.77 1 95.38 377 PHE B O 1
ATOM 6687 N N . ASN B 1 378 ? -19.922 16.109 1.446 1 93.88 378 ASN B N 1
ATOM 6688 C CA . ASN B 1 378 ? -20.906 16.734 0.57 1 93.88 378 ASN B CA 1
ATOM 6689 C C . ASN B 1 378 ? -20.891 16.125 -0.829 1 93.88 378 ASN B C 1
ATOM 6691 O O . ASN B 1 378 ? -21.922 16.016 -1.476 1 93.88 378 ASN B O 1
ATOM 6695 N N . ASP B 1 379 ? -19.734 15.773 -1.313 1 95.19 379 ASP B N 1
ATOM 6696 C CA . ASP B 1 379 ? -19.5 15.133 -2.604 1 95.19 379 ASP B CA 1
ATOM 6697 C C . ASP B 1 379 ? -18.297 14.203 -2.545 1 95.19 379 ASP B C 1
ATOM 6699 O O . ASP B 1 379 ? -17.188 14.602 -2.877 1 95.19 379 ASP B O 1
ATOM 6703 N N . TRP B 1 380 ? -18.531 13.016 -2.186 1 96.81 380 TRP B N 1
ATOM 6704 C CA . TRP B 1 380 ? -17.469 12.039 -1.955 1 96.81 380 TRP B CA 1
ATOM 6705 C C . TRP B 1 380 ? -16.703 11.75 -3.242 1 96.81 380 TRP B C 1
ATOM 6707 O O . TRP B 1 380 ? -15.469 11.758 -3.254 1 96.81 380 TRP B O 1
ATOM 6717 N N . PRO B 1 381 ? -17.391 11.547 -4.418 1 97.06 381 PRO B N 1
ATOM 6718 C CA . PRO B 1 381 ? -16.656 11.312 -5.664 1 97.06 381 PRO B CA 1
ATOM 6719 C C . PRO B 1 381 ? -15.719 12.461 -6.016 1 97.06 381 PRO B C 1
ATOM 6721 O O . PRO B 1 381 ? -14.602 12.227 -6.477 1 97.06 381 PRO B O 1
ATOM 6724 N N . ALA B 1 382 ? -16.141 13.641 -5.766 1 95.06 382 ALA B N 1
ATOM 6725 C CA . ALA B 1 382 ? -15.305 14.812 -6.047 1 95.06 382 ALA B CA 1
ATOM 6726 C C . ALA B 1 382 ? -14.078 14.836 -5.141 1 95.06 382 ALA B C 1
ATOM 6728 O O . ALA B 1 382 ? -12.977 15.164 -5.59 1 95.06 382 ALA B O 1
ATOM 6729 N N . ALA B 1 383 ? -14.312 14.539 -3.896 1 94.81 383 ALA B N 1
ATOM 6730 C CA . ALA B 1 383 ? -13.203 14.531 -2.945 1 94.81 383 ALA B CA 1
ATOM 6731 C C . ALA B 1 383 ? -12.125 13.531 -3.361 1 94.81 383 ALA B C 1
ATOM 6733 O O . ALA B 1 383 ? -10.938 13.859 -3.365 1 94.81 383 ALA B O 1
ATOM 6734 N N . VAL B 1 384 ? -12.547 12.32 -3.754 1 95.31 384 VAL B N 1
ATOM 6735 C CA . VAL B 1 384 ? -11.609 11.273 -4.152 1 95.31 384 VAL B CA 1
ATOM 6736 C C . VAL B 1 384 ? -10.852 11.711 -5.406 1 95.31 384 VAL B C 1
ATOM 6738 O O . VAL B 1 384 ? -9.625 11.594 -5.473 1 95.31 384 VAL B O 1
ATOM 6741 N N . LYS B 1 385 ? -11.57 12.203 -6.352 1 93.31 385 LYS B N 1
ATOM 6742 C CA . LYS B 1 385 ? -10.969 12.656 -7.605 1 93.31 385 LYS B CA 1
ATOM 6743 C C . LYS B 1 385 ? -9.945 13.758 -7.359 1 93.31 385 LYS B C 1
ATOM 6745 O O . LYS B 1 385 ? -8.828 13.695 -7.871 1 93.31 385 LYS B O 1
ATOM 6750 N N . ASP B 1 386 ? -10.328 14.742 -6.582 1 90.44 386 ASP B N 1
ATOM 6751 C CA . ASP B 1 386 ? -9.477 15.906 -6.355 1 90.44 386 ASP B CA 1
ATOM 6752 C C . ASP B 1 386 ? -8.172 15.50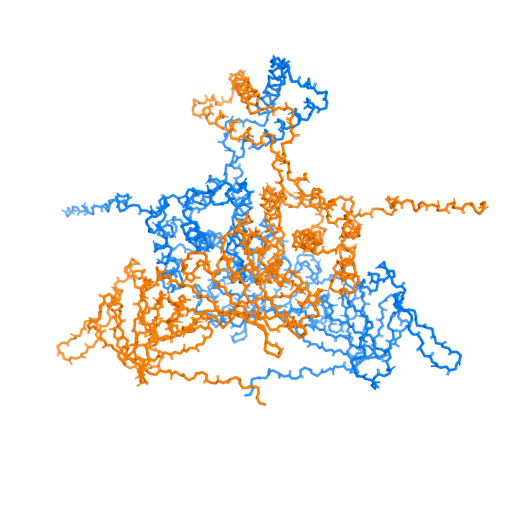8 -5.664 1 90.44 386 ASP B C 1
ATOM 6754 O O . ASP B 1 386 ? -7.094 15.953 -6.059 1 90.44 386 ASP B O 1
ATOM 6758 N N . ILE B 1 387 ? -8.305 14.68 -4.691 1 88.69 387 ILE B N 1
ATOM 6759 C CA . ILE B 1 387 ? -7.129 14.266 -3.936 1 88.69 387 ILE B CA 1
ATOM 6760 C C . ILE B 1 387 ? -6.215 13.422 -4.82 1 88.69 387 ILE B C 1
ATOM 6762 O O . ILE B 1 387 ? -4.996 13.609 -4.828 1 88.69 387 ILE B O 1
ATOM 6766 N N . ARG B 1 388 ? -6.789 12.5 -5.508 1 86.12 388 ARG B N 1
ATOM 6767 C CA . ARG B 1 388 ? -6.004 11.695 -6.441 1 86.12 388 ARG B CA 1
ATOM 6768 C C . ARG B 1 388 ? -5.25 12.578 -7.426 1 86.12 388 ARG B C 1
ATOM 6770 O O . ARG B 1 388 ? -4.074 12.336 -7.711 1 86.12 388 ARG B O 1
ATOM 6777 N N . ASN B 1 389 ? -5.918 13.547 -7.941 1 83.5 389 ASN B N 1
ATOM 6778 C CA . ASN B 1 389 ? -5.309 14.453 -8.906 1 83.5 389 ASN B CA 1
ATOM 6779 C C . ASN B 1 389 ? -4.164 15.25 -8.273 1 83.5 389 ASN B C 1
ATOM 6781 O O . ASN B 1 389 ? -3.129 15.461 -8.914 1 83.5 389 ASN B O 1
ATOM 6785 N N . ILE B 1 390 ? -4.395 15.664 -7.09 1 81 390 ILE B N 1
ATOM 6786 C CA . ILE B 1 390 ? -3.357 16.422 -6.387 1 81 390 ILE B CA 1
ATOM 6787 C C . ILE B 1 390 ? -2.129 15.531 -6.18 1 81 390 ILE B C 1
ATOM 6789 O O . ILE B 1 390 ? -0.999 15.969 -6.406 1 81 390 ILE B O 1
ATOM 6793 N N . LEU B 1 391 ? -2.344 14.328 -5.848 1 78.69 391 LEU B N 1
ATOM 6794 C CA . LEU B 1 391 ? -1.241 13.43 -5.527 1 78.69 391 LEU B CA 1
ATOM 6795 C C . LEU B 1 391 ? -0.548 12.945 -6.797 1 78.69 391 LEU B C 1
ATOM 6797 O O . LEU B 1 391 ? 0.678 12.82 -6.828 1 78.69 391 LEU B O 1
ATOM 6801 N N . ALA B 1 392 ? -1.303 12.711 -7.824 1 72.44 392 ALA B N 1
ATOM 6802 C CA . ALA B 1 392 ? -0.753 12.086 -9.023 1 72.44 392 ALA B CA 1
ATOM 6803 C C . ALA B 1 392 ? -0.338 13.141 -10.047 1 72.44 392 ALA B C 1
ATOM 6805 O O . ALA B 1 392 ? 0.57 12.914 -10.852 1 72.44 392 ALA B O 1
ATOM 6806 N N . HIS B 1 393 ? -1.101 14.273 -10.148 1 64.88 393 HIS B N 1
ATOM 6807 C CA . HIS B 1 393 ? -0.963 15.141 -11.312 1 64.88 393 HIS B CA 1
ATOM 6808 C C . HIS B 1 393 ? -0.421 16.516 -10.914 1 64.88 393 HIS B C 1
ATOM 6810 O O . HIS B 1 393 ? 0.088 17.25 -11.766 1 64.88 393 HIS B O 1
ATOM 6816 N N . GLN B 1 394 ? -0.855 16.922 -9.75 1 59.91 394 GLN B N 1
ATOM 6817 C CA . GLN B 1 394 ? -0.534 18.312 -9.469 1 59.91 394 GLN B CA 1
ATOM 6818 C C . GLN B 1 394 ? 0.854 18.453 -8.844 1 59.91 394 GLN B C 1
ATOM 6820 O O . GLN B 1 394 ? 1.276 17.594 -8.07 1 59.91 394 GLN B O 1
ATOM 6825 N N . GLY B 1 395 ? 1.683 19.016 -9.586 1 52.88 395 GLY B N 1
ATOM 6826 C CA . GLY B 1 395 ? 2.975 19.422 -9.055 1 52.88 395 GLY B CA 1
ATOM 6827 C C . GLY B 1 395 ? 2.873 20.141 -7.727 1 52.88 395 GLY B C 1
ATOM 6828 O O . GLY B 1 395 ? 1.918 19.938 -6.973 1 52.88 395 GLY B O 1
ATOM 6829 N N . THR B 1 396 ? 3.781 20.875 -7.273 1 44.5 396 THR B N 1
ATOM 6830 C CA . THR B 1 396 ? 4.043 21.609 -6.043 1 44.5 396 THR B CA 1
ATOM 6831 C C . THR B 1 396 ? 3.031 22.75 -5.871 1 44.5 396 THR B C 1
ATOM 6833 O O . THR B 1 396 ? 3.133 23.531 -4.934 1 44.5 396 THR B O 1
ATOM 6836 N N . GLU B 1 397 ? 2.117 22.891 -6.824 1 46.38 397 GLU B N 1
ATOM 6837 C CA . GLU B 1 397 ? 1.369 24.125 -6.609 1 46.38 397 GLU B CA 1
ATOM 6838 C C . GLU B 1 397 ? 0.608 24.094 -5.289 1 46.38 397 GLU B C 1
ATOM 6840 O O . GLU B 1 397 ? 0.04 23.062 -4.918 1 46.38 397 GLU B O 1
ATOM 6845 N N . PRO B 1 398 ? 0.944 25.094 -4.516 1 47 398 PRO B N 1
ATOM 6846 C CA . PRO B 1 398 ? 0.381 25.25 -3.17 1 47 398 PRO B CA 1
ATOM 6847 C C . PRO B 1 398 ? -1.126 25 -3.131 1 47 398 PRO B C 1
ATOM 6849 O O . PRO B 1 398 ? -1.856 25.484 -3.996 1 47 398 PRO B O 1
ATOM 6852 N N . HIS B 1 399 ? -1.615 23.953 -2.871 1 49.12 399 HIS B N 1
ATOM 6853 C CA . HIS B 1 399 ? -3.049 23.844 -2.619 1 49.12 399 HIS B CA 1
ATOM 6854 C C . HIS B 1 399 ? -3.492 24.828 -1.545 1 49.12 399 HIS B C 1
ATOM 6856 O O . HIS B 1 399 ? -2.705 25.203 -0.667 1 49.12 399 HIS B O 1
ATOM 6862 N N . SER B 1 400 ? -4.594 25.641 -1.921 1 46.28 400 SER B N 1
ATOM 6863 C CA . SER B 1 400 ? -5.215 26.594 -1.007 1 46.28 400 SER B CA 1
ATOM 6864 C C . SER B 1 400 ? -5.445 25.969 0.367 1 46.28 400 SER B C 1
ATOM 6866 O O . SER B 1 400 ? -5.648 26.688 1.351 1 46.28 400 SER B O 1
ATOM 6868 N N . GLU B 1 401 ? -5.57 24.672 0.36 1 51.66 401 GLU B N 1
ATOM 6869 C CA . GLU B 1 401 ? -5.871 24.078 1.662 1 51.66 401 GLU B CA 1
ATOM 6870 C C . GLU B 1 401 ? -4.645 24.078 2.566 1 51.66 401 GLU B C 1
ATOM 6872 O O . GLU B 1 401 ? -3.52 23.906 2.094 1 51.66 401 GLU B O 1
ATOM 6877 N N . THR B 1 402 ? -4.961 24.531 3.676 1 61.03 402 THR B N 1
ATOM 6878 C CA . THR B 1 402 ? -3.906 24.422 4.676 1 61.03 402 THR B CA 1
ATOM 6879 C C . THR B 1 402 ? -3.396 22.984 4.754 1 61.03 402 THR B C 1
ATOM 6881 O O . THR B 1 402 ? -4.105 22.047 4.387 1 61.03 402 THR B O 1
ATOM 6884 N N . LEU B 1 403 ? -2.225 22.812 4.77 1 63.22 403 LEU B N 1
ATOM 6885 C CA . LEU B 1 403 ? -1.581 21.516 4.918 1 63.22 403 LEU B CA 1
ATOM 6886 C C . LEU B 1 403 ? -2.389 20.609 5.844 1 63.22 403 LEU B C 1
ATOM 6888 O O . LEU B 1 403 ? -2.531 19.406 5.582 1 63.22 403 LEU B O 1
ATOM 6892 N N . ASP B 1 404 ? -3.064 21.266 6.738 1 70.31 404 ASP B N 1
ATOM 6893 C CA . ASP B 1 404 ? -3.816 20.5 7.723 1 70.31 404 ASP B CA 1
ATOM 6894 C C . ASP B 1 404 ? -5.105 19.938 7.117 1 70.31 404 ASP B C 1
ATOM 6896 O O . ASP B 1 404 ? -5.457 18.781 7.348 1 70.31 404 ASP B O 1
ATOM 6900 N N . GLN B 1 405 ? -5.652 20.766 6.355 1 75.12 405 GLN B N 1
ATOM 6901 C CA . GLN B 1 405 ? -6.914 20.328 5.766 1 75.12 405 GLN B CA 1
ATOM 6902 C C . GLN B 1 405 ? -6.688 19.219 4.742 1 75.12 405 GLN B C 1
ATOM 6904 O O . GLN B 1 405 ? -7.48 18.266 4.652 1 75.12 405 GLN B O 1
ATOM 6909 N N . PHE B 1 406 ? -5.648 19.375 4.066 1 79.69 406 PHE B N 1
ATOM 6910 C CA . PHE B 1 406 ? -5.297 18.344 3.086 1 79.69 406 PHE B CA 1
ATOM 6911 C C . PHE B 1 406 ? -5.066 17 3.766 1 79.69 406 PHE B C 1
ATOM 6913 O O . PHE B 1 406 ? -5.594 15.984 3.324 1 79.69 406 PHE B O 1
ATOM 6920 N N . HIS B 1 407 ? -4.422 17.047 4.781 1 79.38 407 HIS B N 1
ATOM 6921 C CA . HIS B 1 407 ? -4.133 15.82 5.508 1 79.38 407 HIS B CA 1
ATOM 6922 C C . HIS B 1 407 ? -5.398 15.227 6.113 1 79.38 407 HIS B C 1
ATOM 6924 O O . HIS B 1 407 ? -5.559 14.008 6.152 1 79.38 407 HIS B O 1
ATOM 6930 N N . ASP B 1 408 ? -6.238 16.109 6.566 1 84.88 408 ASP B N 1
ATOM 6931 C CA . ASP B 1 408 ? -7.496 15.641 7.145 1 84.88 408 ASP B CA 1
ATOM 6932 C C . ASP B 1 408 ? -8.336 14.906 6.105 1 84.88 408 ASP B C 1
ATOM 6934 O O . ASP B 1 408 ? -8.906 13.852 6.395 1 84.88 408 ASP B O 1
ATOM 6938 N N . VAL B 1 409 ? -8.312 15.445 4.957 1 89.06 409 VAL B N 1
ATOM 6939 C CA . VAL B 1 409 ? -9.102 14.82 3.898 1 89.06 409 VAL B CA 1
ATOM 6940 C C . VAL B 1 409 ? -8.477 13.492 3.492 1 89.06 409 VAL B C 1
ATOM 6942 O O . VAL B 1 409 ? -9.18 12.523 3.205 1 89.06 409 VAL B O 1
ATOM 6945 N N . LEU B 1 410 ? -7.172 13.484 3.512 1 87.94 410 LEU B N 1
ATOM 6946 C CA . LEU B 1 410 ? -6.48 12.242 3.203 1 87.94 410 LEU B CA 1
ATOM 6947 C C . LEU B 1 410 ? -6.879 11.141 4.184 1 87.94 410 LEU B C 1
ATOM 6949 O O . LEU B 1 410 ? -7.215 10.023 3.77 1 87.94 410 LEU B O 1
ATOM 6953 N N . ILE B 1 411 ? -6.875 11.469 5.391 1 87.88 411 ILE B N 1
ATOM 6954 C CA . ILE B 1 411 ? -7.227 10.492 6.414 1 87.88 411 ILE B CA 1
ATOM 6955 C C . ILE B 1 411 ? -8.695 10.094 6.27 1 87.88 411 ILE B C 1
ATOM 6957 O O . ILE B 1 411 ? -9.031 8.906 6.332 1 87.88 411 ILE B O 1
ATOM 6961 N N . ALA B 1 412 ? -9.508 11.055 6.051 1 92.31 412 ALA B N 1
ATOM 6962 C CA . ALA B 1 412 ? -10.93 10.789 5.875 1 92.31 412 ALA B CA 1
ATOM 6963 C C . ALA B 1 412 ? -11.164 9.828 4.715 1 92.31 412 ALA B C 1
ATOM 6965 O O . ALA B 1 412 ? -11.977 8.898 4.82 1 92.31 412 ALA B O 1
ATOM 6966 N N . LEU B 1 413 ? -10.453 10.031 3.65 1 93.75 413 LEU B N 1
ATOM 6967 C CA . LEU B 1 413 ? -10.609 9.18 2.475 1 93.75 413 LEU B CA 1
ATOM 6968 C C . LEU B 1 413 ? -10.016 7.797 2.721 1 93.75 413 LEU B C 1
ATOM 6970 O O . LEU B 1 413 ? -10.523 6.797 2.209 1 93.75 413 LEU B O 1
ATOM 6974 N N . SER B 1 414 ? -8.984 7.715 3.506 1 90.25 414 SER B N 1
ATOM 6975 C CA . SER B 1 414 ? -8.398 6.422 3.838 1 90.25 414 SER B CA 1
ATOM 6976 C C . SER B 1 414 ? -9.367 5.562 4.637 1 90.25 414 SER B C 1
ATOM 6978 O O . SER B 1 414 ? -9.289 4.332 4.598 1 90.25 414 SER B O 1
ATOM 6980 N N . TYR B 1 415 ? -10.281 6.227 5.316 1 90.81 415 TYR B N 1
ATOM 6981 C CA . TYR B 1 415 ? -11.328 5.512 6.039 1 90.81 415 TYR B CA 1
ATOM 6982 C C . TYR B 1 415 ? -12.469 5.129 5.109 1 90.81 415 TYR B C 1
ATOM 6984 O O . TYR B 1 415 ? -12.953 3.994 5.137 1 90.81 415 TYR B O 1
ATOM 6992 N N . SER B 1 416 ? -12.82 6.035 4.309 1 94.75 416 SER B N 1
ATOM 6993 C CA . SER B 1 416 ? -14.102 5.91 3.611 1 94.75 416 SER B CA 1
ATOM 6994 C C . SER B 1 416 ? -13.969 5.02 2.377 1 94.75 416 SER B C 1
ATOM 6996 O O . SER B 1 416 ? -14.867 4.227 2.082 1 94.75 416 SER B O 1
ATOM 6998 N N . ILE B 1 417 ? -12.867 5.125 1.617 1 94.94 417 ILE B N 1
ATOM 6999 C CA . ILE B 1 417 ? -12.734 4.391 0.362 1 94.94 417 ILE B CA 1
ATOM 7000 C C . ILE B 1 417 ? -12.812 2.891 0.629 1 94.94 417 ILE B C 1
ATOM 7002 O O . ILE B 1 417 ? -13.586 2.178 -0.01 1 94.94 417 ILE B O 1
ATOM 7006 N N . PRO B 1 418 ? -12.094 2.379 1.631 1 93.38 418 PRO B N 1
ATOM 7007 C CA . PRO B 1 418 ? -12.164 0.938 1.882 1 93.38 418 PRO B CA 1
ATOM 7008 C C . PRO B 1 418 ? -13.57 0.474 2.256 1 93.38 418 PRO B C 1
ATOM 7010 O O . PRO B 1 418 ? -14 -0.605 1.841 1 93.38 418 PRO B O 1
ATOM 7013 N N . TRP B 1 419 ? -14.281 1.286 3.049 1 95.5 419 TRP B N 1
ATOM 7014 C CA . TRP B 1 419 ? -15.625 0.883 3.443 1 95.5 419 TRP B CA 1
ATOM 7015 C C . TRP B 1 419 ? -16.562 0.859 2.24 1 95.5 419 TRP B C 1
ATOM 7017 O O . TRP B 1 419 ? -17.422 -0.023 2.129 1 95.5 419 TRP B O 1
ATOM 7027 N N . VAL B 1 420 ? -16.422 1.839 1.374 1 96.88 420 VAL B N 1
ATOM 7028 C CA . VAL B 1 420 ? -17.234 1.868 0.161 1 96.88 420 VAL B CA 1
ATOM 7029 C C . VAL B 1 420 ? -16.938 0.635 -0.689 1 96.88 420 VAL B C 1
ATOM 7031 O O . VAL B 1 420 ? -17.859 -0.082 -1.098 1 96.88 420 VAL B O 1
ATOM 7034 N N . LEU B 1 421 ? -15.711 0.336 -0.896 1 95.94 421 LEU B N 1
ATOM 7035 C CA . LEU B 1 421 ? -15.32 -0.797 -1.729 1 95.94 421 LEU B CA 1
ATOM 7036 C C . LEU B 1 421 ? -15.734 -2.113 -1.081 1 95.94 421 LEU B C 1
ATOM 7038 O O . LEU B 1 421 ? -16.234 -3.016 -1.762 1 95.94 421 LEU B O 1
ATOM 7042 N N . ARG B 1 422 ? -15.531 -2.197 0.207 1 96 422 ARG B N 1
ATOM 7043 C CA . ARG B 1 422 ? -15.938 -3.402 0.924 1 96 422 ARG B CA 1
ATOM 7044 C C . ARG B 1 422 ? -17.422 -3.668 0.745 1 96 422 ARG B C 1
ATOM 7046 O O . ARG B 1 422 ? -17.828 -4.805 0.49 1 96 422 ARG B O 1
ATOM 7053 N N . THR B 1 423 ? -18.188 -2.643 0.89 1 97.12 423 THR B N 1
ATOM 7054 C CA . THR B 1 423 ? -19.641 -2.779 0.778 1 97.12 423 THR B CA 1
ATOM 7055 C C . THR B 1 423 ? -20.031 -3.289 -0.606 1 97.12 423 THR B C 1
ATOM 7057 O O . THR B 1 423 ? -20.812 -4.23 -0.728 1 97.12 423 THR B O 1
ATOM 7060 N N . VAL B 1 424 ? -19.422 -2.729 -1.609 1 97 424 VAL B N 1
ATOM 7061 C CA . VAL B 1 424 ? -19.719 -3.123 -2.98 1 97 424 VAL B CA 1
ATOM 7062 C C . VAL B 1 424 ? -19.297 -4.57 -3.211 1 97 424 VAL B C 1
ATOM 7064 O O . VAL B 1 424 ? -20.031 -5.363 -3.789 1 97 424 VAL B O 1
ATOM 7067 N N . LEU B 1 425 ? -18.156 -4.969 -2.725 1 96.44 425 LEU B N 1
ATOM 7068 C CA . LEU B 1 425 ? -17.625 -6.309 -2.936 1 96.44 425 LEU B CA 1
ATOM 7069 C C . LEU B 1 425 ? -18.422 -7.348 -2.154 1 96.44 425 LEU B C 1
ATOM 7071 O O . LEU B 1 425 ? -18.656 -8.453 -2.639 1 96.44 425 LEU B O 1
ATOM 7075 N N . LEU B 1 426 ? -18.844 -6.949 -0.956 1 97.06 426 LEU B N 1
ATOM 7076 C CA . LEU B 1 426 ? -19.672 -7.863 -0.184 1 97.06 426 LEU B CA 1
ATOM 7077 C C . LEU B 1 426 ? -21.016 -8.086 -0.872 1 97.06 426 LEU B C 1
ATOM 7079 O O . LEU B 1 426 ? -21.562 -9.195 -0.852 1 97.06 426 LEU B O 1
ATOM 7083 N N . ALA B 1 427 ? -21.5 -7.031 -1.45 1 96.56 427 ALA B N 1
ATOM 7084 C CA . ALA B 1 427 ? -22.719 -7.172 -2.225 1 96.56 427 ALA B CA 1
ATOM 7085 C C . ALA B 1 427 ? -22.531 -8.117 -3.404 1 96.56 427 ALA B C 1
ATOM 7087 O O . ALA B 1 427 ? -23.375 -8.969 -3.676 1 96.56 427 ALA B O 1
ATOM 7088 N N . ARG B 1 428 ? -21.469 -8.008 -4.07 1 95 428 ARG B N 1
ATOM 7089 C CA . ARG B 1 428 ? -21.141 -8.875 -5.199 1 95 428 ARG B CA 1
ATOM 7090 C C . ARG B 1 428 ? -20.953 -10.32 -4.742 1 95 428 ARG B C 1
ATOM 7092 O O . ARG B 1 428 ? -21.188 -11.25 -5.512 1 95 428 ARG B O 1
ATOM 7099 N N . ALA B 1 429 ? -20.484 -10.469 -3.504 1 95.88 429 ALA B N 1
ATOM 7100 C CA . ALA B 1 429 ? -20.297 -11.805 -2.941 1 95.88 429 ALA B CA 1
ATOM 7101 C C . ALA B 1 429 ? -21.625 -12.438 -2.576 1 95.88 429 ALA B C 1
ATOM 7103 O O . ALA B 1 429 ? -21.688 -13.617 -2.219 1 95.88 429 ALA B O 1
ATOM 7104 N N . GLY B 1 430 ? -22.719 -11.672 -2.568 1 95.81 430 GLY B N 1
ATOM 7105 C CA . GLY B 1 430 ? -24.047 -12.234 -2.402 1 95.81 430 GLY B CA 1
ATOM 7106 C C . GLY B 1 430 ? -24.625 -12.008 -1.017 1 95.81 430 GLY B C 1
ATOM 7107 O O . GLY B 1 430 ? -25.641 -12.594 -0.658 1 95.81 430 GLY B O 1
ATOM 7108 N N . PHE B 1 431 ? -24.016 -11.18 -0.217 1 96.81 431 PHE B N 1
ATOM 7109 C CA . PHE B 1 431 ? -24.578 -10.898 1.099 1 96.81 431 PHE B CA 1
ATOM 7110 C C . PHE B 1 431 ? -25.781 -9.969 0.986 1 96.81 431 PHE B C 1
ATOM 7112 O O . PHE B 1 431 ? -25.781 -9.031 0.187 1 96.81 431 PHE B O 1
ATOM 7119 N N . ASP B 1 432 ? -26.766 -10.219 1.744 1 95.62 432 ASP B N 1
ATOM 7120 C CA . ASP B 1 432 ? -28 -9.438 1.69 1 95.62 432 ASP B CA 1
ATOM 7121 C C . ASP B 1 432 ? -27.812 -8.078 2.373 1 95.62 432 ASP B C 1
ATOM 7123 O O . ASP B 1 432 ? -27.141 -7.98 3.395 1 95.62 432 ASP B O 1
ATOM 7127 N N . PRO B 1 433 ? -28.453 -7.047 1.868 1 96.38 433 PRO B N 1
ATOM 7128 C CA . PRO B 1 433 ? -28.312 -5.684 2.389 1 96.38 433 PRO B CA 1
ATOM 7129 C C . PRO B 1 433 ? -28.719 -5.57 3.857 1 96.38 433 PRO B C 1
ATOM 7131 O O . PRO B 1 433 ? -28.078 -4.852 4.625 1 96.38 433 PRO B O 1
ATOM 7134 N N . ALA B 1 434 ? -29.75 -6.273 4.25 1 95.31 434 ALA B N 1
ATOM 7135 C CA . ALA B 1 434 ? -30.219 -6.188 5.629 1 95.31 434 ALA B CA 1
ATOM 7136 C C . ALA B 1 434 ? -29.156 -6.711 6.598 1 95.31 434 ALA B C 1
ATOM 7138 O O . ALA B 1 434 ? -28.906 -6.105 7.645 1 95.31 434 ALA B O 1
ATOM 7139 N N . THR B 1 435 ? -28.562 -7.785 6.211 1 95.38 435 THR B N 1
ATOM 7140 C CA . THR B 1 435 ? -27.5 -8.375 7.02 1 95.38 435 THR B CA 1
ATOM 7141 C C . THR B 1 435 ? -26.312 -7.422 7.121 1 95.38 435 THR B C 1
ATOM 7143 O O . THR B 1 435 ? -25.734 -7.254 8.195 1 95.38 435 THR B O 1
ATOM 7146 N N . LEU B 1 436 ? -26 -6.801 6.051 1 96.75 436 LEU B N 1
ATOM 7147 C CA . LEU B 1 436 ? -24.875 -5.863 6.023 1 96.75 436 LEU B CA 1
ATOM 7148 C C . LEU B 1 436 ? -25.172 -4.645 6.895 1 96.75 436 LEU B C 1
ATOM 7150 O O . LEU B 1 436 ? -24.312 -4.203 7.652 1 96.75 436 LEU B O 1
ATOM 7154 N N . ARG B 1 437 ? -26.359 -4.172 6.832 1 94.31 437 ARG B N 1
ATOM 7155 C CA . ARG B 1 437 ? -26.734 -3.008 7.629 1 94.31 437 ARG B CA 1
ATOM 7156 C C . ARG B 1 437 ? -26.609 -3.299 9.117 1 94.31 437 ARG B C 1
ATOM 7158 O O . ARG B 1 437 ? -26.062 -2.488 9.875 1 94.31 437 ARG B O 1
ATOM 7165 N N . GLU B 1 438 ? -27.062 -4.402 9.445 1 91.81 438 GLU B N 1
ATOM 7166 C CA . GLU B 1 438 ? -26.969 -4.797 10.844 1 91.81 438 GLU B CA 1
ATOM 7167 C C . GLU B 1 438 ? -25.516 -4.938 11.289 1 91.81 438 GLU B C 1
ATOM 7169 O O . GLU B 1 438 ? -25.141 -4.469 12.367 1 91.81 438 GLU B O 1
ATOM 7174 N N . ALA B 1 439 ? -24.703 -5.551 10.484 1 93.81 439 ALA B N 1
ATOM 7175 C CA . ALA B 1 439 ? -23.297 -5.766 10.805 1 93.81 439 ALA B CA 1
ATOM 7176 C C . ALA B 1 439 ? -22.562 -4.438 10.961 1 93.81 439 ALA B C 1
ATOM 7178 O O . ALA B 1 439 ? -21.766 -4.266 11.891 1 93.81 439 ALA B O 1
ATOM 7179 N N . TYR B 1 440 ? -22.844 -3.494 10.039 1 92.81 440 TYR B N 1
ATOM 7180 C CA . TYR B 1 440 ? -22.188 -2.191 10.086 1 92.81 440 TYR B CA 1
ATOM 7181 C C . TYR B 1 440 ? -22.609 -1.408 11.32 1 92.81 440 TYR B C 1
ATOM 7183 O O . TYR B 1 440 ? -21.797 -0.762 11.969 1 92.81 440 TYR B O 1
ATOM 7191 N N . GLU B 1 441 ? -23.828 -1.502 11.656 1 84.94 441 GLU B N 1
ATOM 7192 C CA . GLU B 1 441 ? -24.359 -0.809 12.828 1 84.94 441 GLU B CA 1
ATOM 7193 C C . GLU B 1 441 ? -23.672 -1.29 14.109 1 84.94 441 GLU B C 1
ATOM 7195 O O . GLU B 1 441 ? -23.391 -0.495 15.008 1 84.94 441 GLU B O 1
ATOM 7200 N N . LEU B 1 442 ? -23.328 -2.529 14.078 1 82.81 442 LEU B N 1
ATOM 7201 C CA . LEU B 1 442 ? -22.75 -3.131 15.281 1 82.81 442 LEU B CA 1
ATOM 7202 C C . LEU B 1 442 ? -21.234 -3.033 15.273 1 82.81 442 LEU B C 1
ATOM 7204 O O . LEU B 1 442 ? -20.578 -3.324 16.281 1 82.81 442 LEU B O 1
ATOM 7208 N N . SER B 1 443 ? -20.672 -2.611 14.188 1 85.88 443 SER B N 1
ATOM 7209 C CA . SER B 1 443 ? -19.219 -2.562 14.055 1 85.88 443 SER B CA 1
ATOM 7210 C C . SER B 1 443 ? -18.656 -1.311 14.703 1 85.88 443 SER B C 1
ATOM 7212 O O . SER B 1 443 ? -18.891 -0.194 14.242 1 85.88 443 SER B O 1
ATOM 7214 N N . SER B 1 444 ? -17.891 -1.487 15.758 1 79.44 444 SER B N 1
ATOM 7215 C CA . SER B 1 444 ? -17.234 -0.368 16.438 1 79.44 444 SER B CA 1
ATOM 7216 C C . SER B 1 444 ? -16.25 0.332 15.5 1 79.44 444 SER B C 1
ATOM 7218 O O . SER B 1 444 ? -16.125 1.559 15.523 1 79.44 444 SER B O 1
ATOM 7220 N N . GLN B 1 445 ? -15.617 -0.436 14.68 1 83.31 445 GLN B N 1
ATOM 7221 C CA . GLN B 1 445 ? -14.625 0.136 13.773 1 83.31 445 GLN B CA 1
ATOM 7222 C C . GLN B 1 445 ? -15.289 1.033 12.734 1 83.31 445 GLN B C 1
ATOM 7224 O O . GLN B 1 445 ? -14.797 2.123 12.438 1 83.31 445 GLN B O 1
ATOM 7229 N N . TYR B 1 446 ? -16.359 0.539 12.195 1 89.75 446 TYR B N 1
ATOM 7230 C CA . TYR B 1 446 ? -17.078 1.344 11.227 1 89.75 446 TYR B CA 1
ATOM 7231 C C . TYR B 1 446 ? -17.547 2.658 11.844 1 89.75 446 TYR B C 1
ATOM 7233 O O . TYR B 1 446 ? -17.344 3.729 11.258 1 89.75 446 TYR B O 1
ATOM 7241 N N . ASN B 1 447 ? -18.109 2.561 12.977 1 83.81 447 ASN B N 1
ATOM 7242 C CA . ASN B 1 447 ? -18.625 3.738 13.656 1 83.81 447 ASN B CA 1
ATOM 7243 C C . ASN B 1 447 ? -17.516 4.711 14.031 1 83.81 447 ASN B C 1
ATOM 7245 O O . ASN B 1 447 ? -17.688 5.926 13.922 1 83.81 447 ASN B O 1
ATOM 7249 N N . LEU B 1 448 ? -16.469 4.117 14.438 1 82.19 448 LEU B N 1
ATOM 7250 C CA . LEU B 1 448 ? -15.305 4.938 14.758 1 82.19 448 LEU B CA 1
ATOM 7251 C C . LEU B 1 448 ? -14.82 5.699 13.523 1 82.19 448 LEU B C 1
ATOM 7253 O O . LEU B 1 448 ? -14.555 6.898 13.594 1 82.19 448 LEU B O 1
ATOM 7257 N N . HIS B 1 449 ? -14.719 5.02 12.391 1 87.25 449 HIS B N 1
ATOM 7258 C CA . HIS B 1 449 ? -14.242 5.645 11.164 1 87.25 449 HIS B CA 1
ATOM 7259 C C . HIS B 1 449 ? -15.211 6.719 10.672 1 87.25 449 HIS B C 1
ATOM 7261 O O . HIS B 1 449 ? -14.781 7.766 10.188 1 87.25 449 HIS B O 1
ATOM 7267 N N . LEU B 1 450 ? -16.5 6.477 10.82 1 89.62 450 LEU B N 1
ATOM 7268 C CA . LEU B 1 450 ? -17.484 7.473 10.43 1 89.62 450 LEU B CA 1
ATOM 7269 C C . LEU B 1 450 ? -17.359 8.727 11.281 1 89.62 450 LEU B C 1
ATOM 7271 O O . LEU B 1 450 ? -17.391 9.844 10.758 1 89.62 450 LEU B O 1
ATOM 7275 N N . ALA B 1 451 ? -17.219 8.516 12.547 1 84.62 451 ALA B N 1
ATOM 7276 C CA . ALA B 1 451 ? -17.109 9.641 13.469 1 84.62 451 ALA B CA 1
ATOM 7277 C C . ALA B 1 451 ? -15.844 10.453 13.18 1 84.62 451 ALA B C 1
ATOM 7279 O O . ALA B 1 451 ? -15.883 11.68 13.164 1 84.62 451 ALA B O 1
ATOM 7280 N N . ASN B 1 452 ? -14.797 9.75 12.969 1 85.69 452 ASN B N 1
ATOM 7281 C CA . ASN B 1 452 ? -13.539 10.43 12.664 1 85.69 452 ASN B CA 1
ATOM 7282 C C . ASN B 1 452 ? -13.625 11.203 11.352 1 85.69 452 ASN B C 1
ATOM 7284 O O . ASN B 1 452 ? -13.125 12.328 11.25 1 85.69 452 ASN B O 1
ATOM 7288 N N . THR B 1 453 ? -14.219 10.562 10.383 1 90.5 453 THR B N 1
ATOM 7289 C CA . THR B 1 453 ? -14.367 11.219 9.094 1 90.5 453 THR B CA 1
ATOM 7290 C C . THR B 1 453 ? -15.148 12.523 9.234 1 90.5 453 THR B C 1
ATOM 7292 O O . THR B 1 453 ? -14.75 13.555 8.695 1 90.5 453 THR B O 1
ATOM 7295 N N . ARG B 1 454 ? -16.156 12.508 9.984 1 86.94 454 ARG B N 1
ATOM 7296 C CA . ARG B 1 454 ? -16.969 13.703 10.227 1 86.94 454 ARG B CA 1
ATOM 7297 C C . ARG B 1 454 ? -16.156 14.789 10.914 1 86.94 454 ARG B C 1
ATOM 7299 O O . ARG B 1 454 ? -16.203 15.953 10.508 1 86.94 454 ARG B O 1
ATOM 7306 N N . ASN B 1 455 ? -15.445 14.344 11.852 1 83 455 ASN B N 1
ATOM 7307 C CA . ASN B 1 455 ? -14.641 15.297 12.617 1 83 455 ASN B CA 1
ATOM 7308 C C . ASN B 1 455 ? -13.547 15.914 11.758 1 83 455 ASN B C 1
ATOM 7310 O O . ASN B 1 455 ? -13.273 17.109 11.859 1 83 455 ASN B O 1
ATOM 7314 N N . LEU B 1 456 ? -12.945 15.133 10.969 1 85.56 456 LEU B N 1
ATOM 7315 C CA . LEU B 1 456 ? -11.82 15.562 10.148 1 85.56 456 LEU B CA 1
ATOM 7316 C C . LEU B 1 456 ? -12.281 16.562 9.086 1 85.56 456 LEU B C 1
ATOM 7318 O O . LEU B 1 456 ? -11.539 17.469 8.719 1 85.56 456 LEU B O 1
ATOM 7322 N N . LEU B 1 457 ? -13.5 16.422 8.633 1 90.25 457 LEU B N 1
ATOM 7323 C CA . LEU B 1 457 ? -13.953 17.203 7.484 1 90.25 457 LEU B CA 1
ATOM 7324 C C . LEU B 1 457 ? -14.555 18.531 7.938 1 90.25 457 LEU B C 1
ATOM 7326 O O . LEU B 1 457 ? -14.789 19.422 7.121 1 90.25 457 LEU B O 1
ATOM 7330 N N . ILE B 1 458 ? -14.742 18.641 9.234 1 85.06 458 ILE B N 1
ATOM 7331 C CA . ILE B 1 458 ? -15.383 19.828 9.75 1 85.06 458 ILE B CA 1
ATOM 7332 C C . ILE B 1 458 ? -14.609 21.078 9.305 1 85.06 458 ILE B C 1
ATOM 7334 O O . ILE B 1 458 ? -13.383 21.125 9.445 1 85.06 458 ILE B O 1
ATOM 7338 N N . GLY B 1 459 ? -15.359 22.016 8.758 1 80.44 459 GLY B N 1
ATOM 7339 C CA . GLY B 1 459 ? -14.758 23.281 8.359 1 80.44 459 GLY B CA 1
ATOM 7340 C C . GLY B 1 459 ? -14.039 23.203 7.023 1 80.44 459 GLY B C 1
ATOM 7341 O O . GLY B 1 459 ? -13.516 24.203 6.535 1 80.44 459 GLY B O 1
ATOM 7342 N N . GLY B 1 460 ? -14.016 22.016 6.441 1 84.19 460 GLY B N 1
ATOM 7343 C CA . GLY B 1 460 ? -13.32 21.859 5.18 1 84.19 460 GL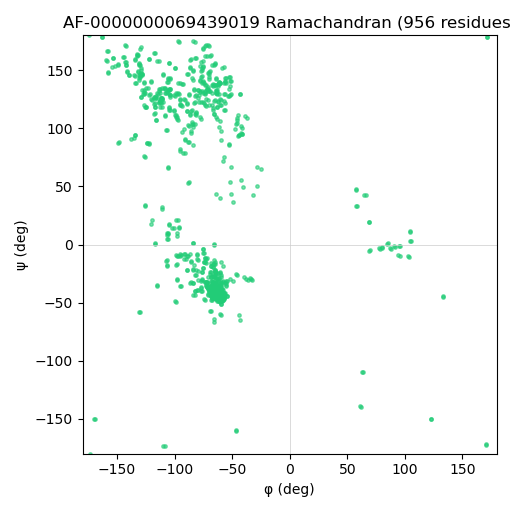Y B CA 1
ATOM 7344 C C . GLY B 1 460 ? -14.234 21.938 3.973 1 84.19 460 GLY B C 1
ATOM 7345 O O . GLY B 1 460 ? -15.461 22 4.121 1 84.19 460 GLY B O 1
ATOM 7346 N N . PRO B 1 461 ? -13.633 21.906 2.805 1 85 461 PRO B N 1
ATOM 7347 C CA . PRO B 1 461 ? -14.406 22.125 1.578 1 85 461 PRO B CA 1
ATOM 7348 C C . PRO B 1 461 ? -15.266 20.922 1.21 1 85 461 PRO B C 1
ATOM 7350 O O . PRO B 1 461 ? -16.203 21.047 0.41 1 85 461 PRO B O 1
ATOM 7353 N N . TYR B 1 462 ? -14.992 19.812 1.797 1 91.19 462 TYR B N 1
ATOM 7354 C CA . TYR B 1 462 ? -15.719 18.609 1.389 1 91.19 462 TYR B CA 1
ATOM 7355 C C . TYR B 1 462 ? -16.75 18.203 2.441 1 91.19 462 TYR B C 1
ATOM 7357 O O . TYR B 1 462 ? -17.406 17.172 2.309 1 91.19 462 TYR B O 1
ATOM 7365 N N . ALA B 1 463 ? -16.922 18.984 3.463 1 90.94 463 ALA B N 1
ATOM 7366 C CA . ALA B 1 463 ? -17.812 18.656 4.562 1 90.94 463 ALA B CA 1
ATOM 7367 C C . ALA B 1 463 ? -19.281 18.828 4.152 1 90.94 463 ALA B C 1
ATOM 7369 O O . ALA B 1 463 ? -19.609 19.766 3.422 1 90.94 463 ALA B O 1
ATOM 7370 N N . GLN B 1 464 ? -20.125 17.859 4.609 1 83.5 464 GLN B N 1
ATOM 7371 C CA . GLN B 1 464 ? -21.562 17.984 4.414 1 83.5 464 GLN B CA 1
ATOM 7372 C C . GLN B 1 464 ? -22.125 19.141 5.227 1 83.5 464 GLN B C 1
ATOM 7374 O O . GLN B 1 464 ? -21.812 19.297 6.41 1 83.5 464 GLN B O 1
ATOM 7379 N N . THR B 1 465 ? -22.688 20.141 4.543 1 66.69 465 THR B N 1
ATOM 7380 C CA . THR B 1 465 ? -23.281 21.266 5.254 1 66.69 465 THR B CA 1
ATOM 7381 C C . THR B 1 465 ? -24.672 20.906 5.781 1 66.69 465 THR B C 1
ATOM 7383 O O . THR B 1 465 ? -25.375 20.078 5.184 1 66.69 465 THR B O 1
ATOM 7386 N N . ALA B 1 466 ? -25.078 21.031 7.051 1 53.84 466 ALA B N 1
ATOM 7387 C CA . ALA B 1 466 ? -26.344 20.797 7.738 1 53.84 466 ALA B CA 1
ATOM 7388 C C . ALA B 1 466 ? -27.516 21.094 6.82 1 53.84 466 ALA B C 1
ATOM 7390 O O . ALA B 1 466 ? -28.578 20.484 6.945 1 53.84 466 ALA B O 1
ATOM 7391 N N . THR B 1 467 ? -27.594 21.875 5.934 1 47.75 467 THR B N 1
ATOM 7392 C CA . THR B 1 467 ? -28.828 22.234 5.23 1 47.75 467 THR B CA 1
ATOM 7393 C C . THR B 1 467 ? -29.234 21.141 4.25 1 47.75 467 THR B C 1
ATOM 7395 O O . THR B 1 467 ? -30.391 21.062 3.857 1 47.75 467 THR B O 1
ATOM 7398 N N . ASP B 1 468 ? -28.453 20.328 3.766 1 41.75 468 ASP B N 1
ATOM 7399 C CA . ASP B 1 468 ? -28.797 19.469 2.631 1 41.75 468 ASP B CA 1
ATOM 7400 C C . ASP B 1 468 ? -29.219 18.078 3.096 1 41.75 468 ASP B C 1
ATOM 7402 O O . ASP B 1 468 ? -29.312 17.156 2.293 1 41.75 468 ASP B O 1
ATOM 7406 N N . ALA B 1 469 ? -29.422 17.859 4.312 1 43.22 469 ALA B N 1
ATOM 7407 C CA . ALA B 1 469 ? -29.953 16.562 4.711 1 43.22 469 ALA B CA 1
ATOM 7408 C C . ALA B 1 469 ? -31.375 16.375 4.172 1 43.22 469 ALA B C 1
ATOM 7410 O O . ALA B 1 469 ? -32.188 17.297 4.238 1 43.22 469 ALA B O 1
ATOM 7411 N N . PRO B 1 470 ? -31.656 15.32 3.408 1 37.66 470 PRO B N 1
ATOM 7412 C CA . PRO B 1 470 ? -33.031 15.211 2.922 1 37.66 470 PRO B CA 1
ATOM 7413 C C . PRO B 1 470 ? -34.062 15.336 4.039 1 37.66 470 PRO B C 1
ATOM 7415 O O . PRO B 1 470 ? -33.781 14.977 5.188 1 37.66 470 PRO B O 1
ATOM 7418 N N . ALA B 1 471 ? -35.156 16.219 3.939 1 33.78 471 ALA B N 1
ATOM 7419 C CA . ALA B 1 471 ? -36.406 16.359 4.707 1 33.78 471 ALA B CA 1
ATOM 7420 C C . ALA B 1 471 ? -37.062 15 4.922 1 33.78 471 ALA B C 1
ATOM 7422 O O . ALA B 1 471 ? -37.188 14.203 3.984 1 33.78 471 ALA B O 1
ATOM 7423 N N . SER B 1 472 ? -37.094 14.414 6.066 1 32.38 472 SER B N 1
ATOM 7424 C CA . SER B 1 472 ? -37.938 13.289 6.453 1 32.38 472 SER B CA 1
ATOM 7425 C C . SER B 1 472 ? -39.344 13.414 5.855 1 32.38 472 SER B C 1
ATOM 7427 O O . SER B 1 472 ? -39.969 14.469 5.965 1 32.38 472 SER B O 1
ATOM 7429 N N . ALA B 1 473 ? -39.844 12.641 4.898 1 30.02 473 ALA B N 1
ATOM 7430 C CA . ALA B 1 473 ? -41.219 12.438 4.445 1 30.02 473 ALA B CA 1
ATOM 7431 C C . ALA B 1 473 ? -42.156 12.203 5.629 1 30.02 473 ALA B C 1
ATOM 7433 O O . ALA B 1 473 ? -41.906 11.305 6.441 1 30.02 473 ALA B O 1
ATOM 7434 N N . ASP B 1 474 ? -42.875 13.195 6.086 1 28.08 474 ASP B N 1
ATOM 7435 C CA . ASP B 1 474 ? -44.062 13.148 6.945 1 28.08 474 ASP B CA 1
ATOM 7436 C C . ASP B 1 474 ? -45.031 12.07 6.477 1 28.08 474 ASP B C 1
ATOM 7438 O O . ASP B 1 474 ? -45.469 12.078 5.32 1 28.08 474 ASP B O 1
ATOM 7442 N N . SER B 1 475 ? -44.969 10.836 7.004 1 27.88 475 SER B N 1
ATOM 7443 C CA . SER B 1 475 ? -45.969 9.789 6.922 1 27.88 475 SER B CA 1
ATOM 7444 C C . SER B 1 475 ? -47.344 10.32 7.336 1 27.88 475 SER B C 1
ATOM 7446 O O . SER B 1 475 ? -47.594 10.578 8.516 1 27.88 475 SER B O 1
ATOM 7448 N N . SER B 1 476 ? -48 11.234 6.602 1 24.92 476 SER B N 1
ATOM 7449 C CA . SER B 1 476 ? -49.406 11.547 6.789 1 24.92 476 SER B CA 1
ATOM 7450 C C . SER B 1 476 ? -50.281 10.32 6.551 1 24.92 476 SER B C 1
ATOM 7452 O O . SER B 1 476 ? -50.781 10.109 5.441 1 24.92 476 SER B O 1
ATOM 7454 N N . ALA B 1 477 ? -50.062 9.039 6.91 1 26.31 477 ALA B N 1
ATOM 7455 C CA . ALA B 1 477 ? -51.219 8.125 6.887 1 26.31 477 ALA B CA 1
ATOM 7456 C C . ALA B 1 477 ? -52.312 8.609 7.812 1 26.31 477 ALA B C 1
ATOM 7458 O O . ALA B 1 477 ? -52.125 8.703 9.031 1 26.31 477 ALA B O 1
ATOM 7459 N N . ALA B 1 478 ? -53.25 9.453 7.266 1 23.81 478 ALA B N 1
ATOM 7460 C CA . ALA B 1 478 ? -54.594 9.742 7.68 1 23.81 478 ALA B CA 1
ATOM 7461 C C . ALA B 1 478 ? -55.375 8.461 8.008 1 23.81 478 ALA B C 1
ATOM 7463 O O . ALA B 1 478 ? -55.281 7.477 7.27 1 23.81 478 ALA B O 1
ATOM 7464 N N . HIS B 1 479 ? -55.562 8.188 9.258 1 24.27 479 HIS B N 1
ATOM 7465 C CA . HIS B 1 479 ? -56.594 7.34 9.812 1 24.27 479 HIS B CA 1
ATOM 7466 C C . HIS B 1 479 ? -57.938 7.609 9.125 1 24.27 479 HIS B C 1
ATOM 7468 O O . HIS B 1 479 ? -58.5 8.695 9.266 1 24.27 479 HIS B O 1
ATOM 7474 N N . ARG B 1 480 ? -58 7.488 7.719 1 21.83 480 ARG B N 1
ATOM 7475 C CA . ARG B 1 480 ? -59.375 7.082 7.449 1 21.83 480 ARG B CA 1
ATOM 7476 C C . ARG B 1 480 ? -59.562 5.605 7.777 1 21.83 480 ARG B C 1
ATOM 7478 O O . ARG B 1 480 ? -58.688 4.789 7.582 1 21.83 480 ARG B O 1
#

Organism: Mycobacteroides abscessus (strain ATCC 19977 / DSM 44196 / CCUG 20993 / CIP 104536 / JCM 13569 / NCTC 13031 / TMC 1543 / L948) (NCBI:txid561007)

Sequence (960 aa):
MSAADQIQPVKGTFWQADTPHRRVPGELMLTDSPILEILGRIFDERSNRVTISEHGGTTISYTGDPEDSVADFEPRDIHGVLEDGTAVSIVGAQGGKKHAGSFYDWKYRQQFRSTRHVLVGEHVEGDRQTYQDCRFQIAGANWWGTTGGQAQAQCGGTLILETDGDQLTFHYTPAEPQTIRELDWQVLSPVASLVSLATHNPTGAIQLRVRRTEKSPWMAVHRRESAPTARSHELLPARLISPQQYAAWIDFQRITDGLDTAAIDRLPGVAIQTEVLALAAIAEGLHQRIYDADSRIPALSRSDMQQARRAARKAALEKVRQIDRTGREPLSPADLTEFGQAMNDSFSFINKPTYRSRMADFVAEAQSIIPGIVGAFNDWPAAVKDIRNILAHQGTEPHSETLDQFHDVLIALSYSIPWVLRTVLLARAGFDPATLREAYELSSQYNLHLANTRNLLIGGPYAQTATDAPASADSSAAHRMSAADQIQPVKGTFWQADTPHRRVPGELMLTDSPILEILGRIFDERSNRVTISEHGGTTISYTGDPEDSVADFEPRDIHGVLEDGTAVSIVGAQGGKKHAGSFYDWKYRQQFRSTRHVLVGEHVEGDRQTYQDCRFQIAGANWWGTTGGQAQAQCGGTLILETDGDQLTFHYTPAEPQTIRELDWQVLSPVASLVSLATHNPTGAIQLRVRRTEKSPWMAVHRRESAPTARSHELLPARLISPQQYAAWIDFQRITDGLDTAAIDRLPGVAIQTEVLALAAIAEGLHQRIYDADSRIPALSRSDMQQARRAARKAALEKVRQIDRTGREPLSPADLTEFGQAMNDSFSFINKPTYRSRMADFVAEAQSIIPGIVGAFNDWPAAVKDIRNILAHQGTEPHSETLDQFHDVLIALSYSIPWVLRTVLLARAGFDPATLREAYELSSQYNLHLANTRNLLIGGPYAQTATDAPASADSSAAHR

Foldseek 3Di:
DPPPPPQDWFKWWKAFPVCVVDIFIWTWGQDLFIKIKTQDDNDDQQQWDFDQDPVGDTDTHGPPDPVSVVVQFFFTWMWIATPVRKIKIFAGWGWAFDDPPDPPPPTTMIMTRDTAKMKIHDYAPHQPQWFFKKKWFKAQAWQAPADWDKDAAPQGKIWTWDDDHRTIMIMIGGPDTGGPVCCVQLAQLLLQLLLCLQFVTHMWIDFMWTHRDPPGDIITMRHNTDRDPDRDGGLHHSSPQDNHLSSHSSVVCVQLVCLSSVLSDDDPPDDLLVLLLSLLVSLVSNLPRPPPFQWQDNVADPVNLVVVLVVVLVVVLVVLQVDDQVVHDDQDPVNSVVSSVVSVVVSVCVGGDDSLVSVVVLQVQLCVLVVCLPVFFPRLSVLSVVSNCCSPPNDPDDDPDDPLLNVLSSLLSSLRSSSSSSSVVVVVSPDDSVSSNVSLVPDPSSVVSSVSSNVSCVPHPGGDDVPPDPDPPDPPPDPD/DPCPPPQDWFKWWKAFPVCVVQIFIWTWGQDLFIKIKTQDDNDDQQQWDWDQDPVGDTDTHGPPDPVSVVVQFFFTWMWIATPVRKIKIFAGWGWAFDDPPDPPPPTTMIMTRDTAKMKIHDYADHQPQWFFKKKWFKAQAWQAPADWDKDAAPQGKIWTWDDDHRTIMIMIGGPDTGGPVCCVQLAQLLLQLLLCLQFVTHMWIDFMWTHRDPPGDIITMRHNTDRDPDHDGGLHHSSPQDNHLSSHSSVVCVQLVCLSSVLSDDDPPDDLLVLLLSLLVSLVSNLPRPPPFQWQDNVADPVNLVVVLVVVLVVVLVVLQPDDQVVHDDQDPVNSVVVSVVSVVVSVCVGGDDSLVSVVVLQVQLCVLVVCLPVFFPRLSVLSVVSNCCSPPNDPPDDPDDPLLNVLSSLLSSLRSSSSSSSVVVVVSPDDSVSSNVSLVPDPSSVVSSVSSNVSCVPHPGGDDVPPDDDPPDPPPPPD

Secondary structure (DSSP, 8-state):
-------PPEEEEEEETTEEEEEEEEEEE-SSS-EEEEES-SS--SSEEEEE-TTS-EEEEE---HHHHHHHTS-EEEEEEETTS-EEEEEEEEEEEPP--STT--S-EEEEEE-SEEEESS---GGG--BSEEEEEEESS--TT---EEEE-TTS-EEEEEEETTEEEEEEE-SS-B-HHHHIIIIIHHHHHHHHHHH-S--EEEEEEEESSTTSPPEEEEE-----------SS-GGG--HHHHHHHHHHHHHHTTHHHHHH---TTS-HHHHHHHHHHHHHHHHHHHS----SSTTS-HHHHHHHHHHHHHHHHHHHHHS--TTSPPPPHHHHHHHHHHHHHHHTTTTSPPHHHHHHHHHHHHHHHSTTTTTTBS-HHHHHHHHHHHHHT--S---SS-HHHHHHHHHHHHHHHHHHHHHHHHHHTT--HHHHHHHHHH-HHHHHHHHHHHHHHTTSTTBPPGGGS-----------/---------EEEEEEETTEEEEEEEEEEE-SSS-EEEEES-SS--SSEEEEE-TTS-EEEEE---HHHHHHHTS-EEEEEEETTS-EEEEEEEEEEEPP--STT--S-EEEEEE-SEEEESS---GGG--BSEEEEEEESS--TT---EEEE-TTS-EEEEEEETTEEEEEEE-SS-B-HHHHIIIIIHHHHH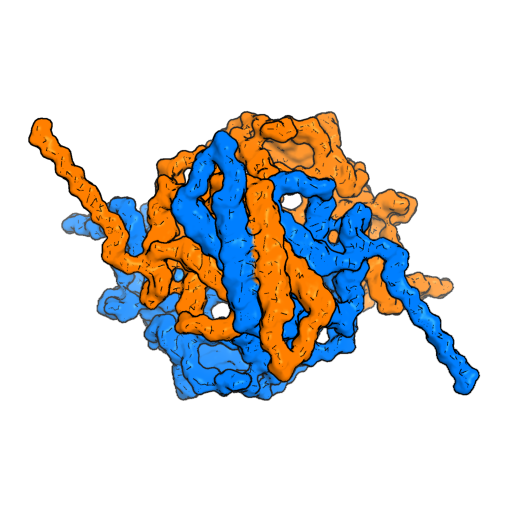HHHHHH-S--EEEEEEEESSTTSPPEEEEE-----------SS-GGG--HHHHHHHHHHHHHHTTHHHHHH---TTS-HHHHHHHHHHHHHHHHHHHS----SSTTS-HHHHHHHHHHHHHHHHHHHHHS--TTSPPPPHHHHHHHHHHHHHHHTTTTSPPHHHHHHHHHHHHHHHSTTTTTTBS-HHHHHHHHHHHHHT--S---SS-HHHHHHHHHHHHHHHHHHHHHHHHHHTT--HHHHHHHHHH-HHHHHHHHHHHHHHTTSTTBPPGGGS-----------

InterPro domains:
  IPR041223 ApeA, N-terminal domain [PF18862] (11-146)
  IPR041229 Apea-like HEPN [PF18739] (277-432)

Nearest PDB structures (foldseek):
  4q0j-assembly1_A-2  TM=3.898E-01  e=1.352E+00  Deinococcus radiodurans R1 = ATCC 13939 = DSM 20539
  2vo8-assembly1_A  TM=3.881E-01  e=6.071E+00  Clostridium perfringens
  4zva-assembly1_B  TM=2.308E-01  e=6.710E+00  Escherichia coli K-12
  5tvf-assembly2_E  TM=2.102E-01  e=4.276E+00  Trypanosoma brucei brucei TREU927
  6bm7-assembly2_E  TM=2.189E-01  e=6.383E+00  Trypanosoma brucei brucei TREU927